Protein AF-0000000065766357 (afdb_homodimer)

Solvent-accessible surface area (backbone atoms only — not comparable to full-atom values): 44583 Å² total; per-residue (Å²): 133,83,65,52,39,75,53,62,40,63,17,38,31,33,36,39,36,45,68,49,84,91,38,62,28,19,39,24,52,47,16,27,58,73,45,49,38,77,49,48,77,38,40,17,26,77,82,38,57,68,41,59,58,96,88,42,74,40,70,26,30,55,39,74,67,67,50,88,64,80,40,28,21,36,40,36,51,46,62,51,90,51,43,63,60,52,48,51,42,36,34,75,54,52,26,42,26,33,42,26,39,32,53,80,30,43,54,74,36,71,71,19,38,52,51,45,50,50,48,46,50,52,28,54,74,43,65,28,45,39,36,8,39,40,21,46,34,40,32,20,45,90,50,25,35,30,55,22,61,52,74,57,75,72,47,65,35,30,29,28,40,36,22,39,36,44,42,46,41,38,6,46,50,33,28,27,54,65,66,46,45,33,29,23,29,37,40,35,31,30,67,37,67,55,44,39,70,44,58,50,45,60,53,46,59,71,34,86,61,38,41,22,38,39,33,43,36,58,68,71,91,56,59,67,58,34,39,56,45,42,32,60,30,26,59,76,32,54,35,38,34,36,64,40,18,56,33,75,66,3,16,52,46,34,20,64,57,54,56,45,80,41,64,61,44,68,57,51,53,53,47,29,59,75,16,48,37,43,79,32,92,46,72,68,56,40,52,46,29,48,46,31,49,37,50,44,47,68,60,86,53,67,24,30,42,39,40,22,29,22,63,50,53,38,14,39,28,41,22,41,26,54,75,64,69,52,45,68,49,72,61,60,81,69,32,47,66,42,51,80,34,33,59,90,89,35,42,43,52,72,54,23,28,34,31,72,76,38,38,66,65,24,51,45,52,40,51,48,50,45,73,67,36,87,74,44,18,29,39,38,44,40,40,43,37,56,91,67,35,60,43,48,57,50,31,50,44,51,54,51,51,41,58,74,63,66,51,66,47,28,57,32,28,14,36,32,26,23,65,55,26,51,53,15,31,50,55,26,28,70,67,54,34,37,45,32,66,37,44,46,57,27,41,51,15,53,40,47,44,52,54,44,49,52,48,24,62,68,51,62,82,100,132,82,66,53,38,75,53,61,40,62,17,39,30,34,36,39,37,44,68,48,85,90,37,62,28,18,38,24,54,47,16,28,57,74,46,50,38,78,50,48,77,39,39,17,26,78,84,39,58,70,40,59,57,98,87,41,75,39,69,27,30,55,40,73,67,67,50,88,65,81,38,27,22,37,40,36,51,46,61,51,90,50,44,63,60,52,48,51,42,36,33,75,54,53,28,42,25,33,42,25,39,32,54,78,31,44,54,74,36,71,71,20,36,51,52,47,50,50,47,48,52,52,30,55,74,45,64,29,46,38,38,8,40,39,20,47,35,39,32,20,44,91,53,25,35,28,54,21,63,51,76,59,77,70,48,64,34,28,30,28,40,37,22,39,35,43,42,44,42,37,6,47,52,34,29,26,55,66,67,46,46,33,29,24,29,38,38,33,30,32,68,36,66,55,44,40,72,45,59,51,46,59,52,47,60,72,35,87,61,38,41,22,39,39,33,43,36,58,65,71,91,56,59,67,59,34,40,56,44,42,33,59,29,27,59,75,31,53,35,37,34,36,63,40,17,56,34,75,67,3,15,52,46,33,19,63,57,54,56,44,79,42,65,61,43,68,58,51,53,54,46,29,60,74,16,47,38,43,78,32,90,46,72,68,56,40,52,46,29,47,45,33,48,37,50,46,47,69,58,87,53,66,24,31,43,40,40,21,28,21,62,51,54,37,14,40,27,41,22,41,26,54,76,63,69,50,46,66,46,74,58,62,78,69,34,47,67,42,51,80,34,32,59,90,87,35,42,44,53,71,54,22,27,35,30,72,78,39,38,66,65,24,51,46,50,41,51,47,51,44,73,66,37,88,73,45,19,29,39,38,44,38,40,43,38,55,93,65,35,59,42,48,57,49,32,52,45,52,54,51,49,39,59,74,63,65,53,66,46,28,56,32,27,16,35,32,25,23,65,56,25,52,52,15,32,49,55,27,28,69,67,52,34,38,44,31,65,38,44,46,58,26,41,52,15,53,40,48,44,51,54,43,49,50,50,25,62,66,50,62,85,101

InterPro domains:
  IPR003781 CoA-binding [PF13380] (10-139)
  IPR003781 CoA-binding [SM00881] (6-105)
  IPR014089 Acetate-CoA ligase [ADP-forming], alpha domain [TIGR02717] (3-452)
  IPR016102 Succinyl-CoA synthetase-like [G3DSA:3.40.50.261] (135-296)
  IPR016102 Succinyl-CoA synthetase-like [G3DSA:3.40.50.261] (297-461)
  IPR016102 Succinyl-CoA synthetase-like [SSF52210] (136-295)
  IPR016102 Succinyl-CoA synthetase-like [SSF52210] (299-455)
  IPR032875 Succinyl-CoA synthetase-like, flavodoxin domain [PF13607] (156-293)
  IPR036291 NAD(P)-binding domain superfamily [SSF51735] (3-134)
  IPR043938 Ligase-CoA domain [PF19045] (304-454)

Structure (mmCIF, N/CA/C/O backbone):
data_AF-0000000065766357-model_v1
#
loop_
_entity.id
_entity.type
_entity.pdbx_description
1 polymer 'Acetate--CoA ligase'
#
loop_
_atom_site.group_PDB
_atom_site.id
_atom_site.type_symbol
_atom_site.label_atom_id
_atom_site.label_alt_id
_atom_site.label_comp_id
_atom_site.label_asym_id
_atom_site.label_entity_id
_atom_site.label_seq_id
_atom_site.pdbx_PDB_ins_code
_atom_site.Cartn_x
_atom_site.Cartn_y
_atom_site.Cartn_z
_atom_site.occupancy
_atom_site.B_iso_or_equiv
_atom_site.auth_seq_id
_atom_site.auth_comp_id
_atom_site.auth_asym_id
_atom_site.auth_atom_id
_atom_site.pdbx_PDB_model_num
ATOM 1 N N . MET A 1 1 ? 9.188 37.938 8.781 1 58.16 1 MET A N 1
ATOM 2 C CA . MET A 1 1 ? 9.219 37.656 10.211 1 58.16 1 MET A CA 1
ATOM 3 C C . MET A 1 1 ? 9.562 36.188 10.445 1 58.16 1 MET A C 1
ATOM 5 O O . MET A 1 1 ? 9.141 35.312 9.68 1 58.16 1 MET A O 1
ATOM 9 N N . SER A 1 2 ? 10.375 35.906 11.375 1 81.88 2 SER A N 1
ATOM 10 C CA . SER A 1 2 ? 10.953 34.594 11.68 1 81.88 2 SER A CA 1
ATOM 11 C C . SER A 1 2 ? 9.914 33.656 12.273 1 81.88 2 SER A C 1
ATOM 13 O O . SER A 1 2 ? 9.062 34.094 13.062 1 81.88 2 SER A O 1
ATOM 15 N N . LEU A 1 3 ? 9.688 32.469 11.656 1 94.56 3 LEU A N 1
ATOM 16 C CA . LEU A 1 3 ? 8.789 31.453 12.188 1 94.56 3 LEU A CA 1
ATOM 17 C C . LEU A 1 3 ? 9.477 30.641 13.281 1 94.56 3 LEU A C 1
ATOM 19 O O . LEU A 1 3 ? 9.016 29.547 13.633 1 94.56 3 LEU A O 1
ATOM 23 N N . GLU A 1 4 ? 10.555 31.172 13.82 1 95.62 4 GLU A N 1
ATOM 24 C CA . GLU A 1 4 ? 11.352 30.469 14.82 1 95.62 4 GLU A CA 1
ATOM 25 C C . GLU A 1 4 ? 10.523 30.141 16.062 1 95.62 4 GLU A C 1
ATOM 27 O O . GLU A 1 4 ? 10.648 29.047 16.609 1 95.62 4 GLU A O 1
ATOM 32 N N . ALA A 1 5 ? 9.672 31.062 16.453 1 97.38 5 ALA A N 1
ATOM 33 C CA . ALA A 1 5 ? 8.859 30.859 17.656 1 97.38 5 ALA A CA 1
ATOM 34 C C . ALA A 1 5 ? 7.816 29.781 17.438 1 97.38 5 ALA A C 1
ATOM 36 O O . ALA A 1 5 ? 7.301 29.203 18.406 1 97.38 5 ALA A O 1
ATOM 37 N N . LEU A 1 6 ? 7.488 29.453 16.219 1 98.5 6 LEU A N 1
ATOM 38 C CA . LEU A 1 6 ? 6.523 28.406 15.922 1 98.5 6 LEU A CA 1
ATOM 39 C C . LEU A 1 6 ? 7.117 27.031 16.188 1 98.5 6 LEU A C 1
ATOM 41 O O . LEU A 1 6 ? 6.402 26.109 16.594 1 98.5 6 LEU A O 1
ATOM 45 N N . PHE A 1 7 ? 8.461 26.922 16.047 1 98.5 7 PHE A N 1
ATOM 46 C CA . PHE A 1 7 ? 9.086 25.594 16.094 1 98.5 7 PHE A CA 1
ATOM 47 C C . PHE A 1 7 ? 10 25.484 17.312 1 98.5 7 PHE A C 1
ATOM 49 O O . PHE A 1 7 ? 10.227 24.375 17.828 1 98.5 7 PHE A O 1
ATOM 56 N N . ASN A 1 8 ? 10.484 26.625 17.797 1 97.81 8 ASN A N 1
ATOM 57 C CA . ASN A 1 8 ? 11.398 26.625 18.938 1 97.81 8 ASN A CA 1
ATOM 58 C C . ASN A 1 8 ? 10.992 27.656 19.984 1 97.81 8 ASN A C 1
ATOM 60 O O . ASN A 1 8 ? 11.805 28.5 20.391 1 97.81 8 ASN A O 1
ATOM 64 N N . PRO A 1 9 ? 9.75 27.578 20.422 1 98.38 9 PRO A N 1
ATOM 65 C CA . PRO A 1 9 ? 9.359 28.516 21.469 1 98.38 9 PRO A CA 1
ATOM 66 C C . PRO A 1 9 ? 10.008 28.203 22.812 1 98.38 9 PRO A C 1
ATOM 68 O O . PRO A 1 9 ? 10.141 27.031 23.188 1 98.38 9 PRO A O 1
ATOM 71 N N . LYS A 1 10 ? 10.344 29.219 23.531 1 98.06 10 LYS A N 1
ATOM 72 C CA . LYS A 1 10 ? 10.875 29.031 24.875 1 98.06 10 LYS A CA 1
ATOM 73 C C . LYS A 1 10 ? 9.75 28.859 25.891 1 98.06 10 LYS A C 1
ATOM 75 O O . LYS A 1 10 ? 9.969 28.328 26.984 1 98.06 10 LYS A O 1
ATOM 80 N N . SER A 1 11 ? 8.633 29.344 25.531 1 98.56 11 SER A N 1
ATOM 81 C CA . SER A 1 11 ? 7.461 29.25 26.391 1 98.56 11 SER A CA 1
ATOM 82 C C . SER A 1 11 ? 6.184 29.141 25.578 1 98.56 11 SER A C 1
ATOM 84 O O . SER A 1 11 ? 6.059 29.75 24.516 1 98.56 11 SER A O 1
ATOM 86 N N . VAL A 1 12 ? 5.246 28.312 26.109 1 98.81 12 VAL A N 1
ATOM 87 C CA . VAL A 1 12 ? 3.973 28.078 25.438 1 98.81 12 VAL A CA 1
ATOM 88 C C . VAL A 1 12 ? 2.82 28.312 26.406 1 98.81 12 VAL A C 1
ATOM 90 O O . VAL A 1 12 ? 2.771 27.703 27.484 1 98.81 12 VAL A O 1
ATOM 93 N N . ALA A 1 13 ? 1.956 29.219 26.062 1 98.88 13 ALA A N 1
ATOM 94 C CA . ALA A 1 13 ? 0.691 29.375 26.766 1 98.88 13 ALA A CA 1
ATOM 95 C C . ALA A 1 13 ? -0.426 28.594 26.078 1 98.88 13 ALA A C 1
ATOM 97 O O . ALA A 1 13 ? -0.582 28.688 24.859 1 98.88 13 ALA A O 1
ATOM 98 N N . VAL A 1 14 ? -1.135 27.797 26.828 1 98.88 14 VAL A N 1
ATOM 99 C CA . VAL A 1 14 ? -2.312 27.125 26.312 1 98.88 14 VAL A CA 1
ATOM 100 C C . VAL A 1 14 ? -3.578 27.812 26.812 1 98.88 14 VAL A C 1
ATOM 102 O O . VAL A 1 14 ? -3.98 27.625 27.969 1 98.88 14 VAL A O 1
ATOM 105 N N . ILE A 1 15 ? -4.156 28.578 25.906 1 98.81 15 ILE A N 1
ATOM 106 C CA . ILE A 1 15 ? -5.352 29.344 26.266 1 98.81 15 ILE A CA 1
ATOM 107 C C . ILE A 1 15 ? -6.59 28.469 26.094 1 98.81 15 ILE A C 1
ATOM 109 O O . ILE A 1 15 ? -7.02 28.203 24.969 1 98.81 15 ILE A O 1
ATOM 113 N N . GLY A 1 16 ? -7.27 28.188 27.094 1 98.12 16 GLY A N 1
ATOM 114 C CA . GLY A 1 16 ? -8.328 27.203 27.125 1 98.12 16 GLY A CA 1
ATOM 115 C C . GLY A 1 16 ? -7.879 25.875 27.703 1 98.12 16 GLY A C 1
ATOM 116 O O . GLY A 1 16 ? -8.438 24.828 27.375 1 98.12 16 GLY A O 1
ATOM 117 N N . ALA A 1 17 ? -6.816 25.875 28.484 1 97.94 17 ALA A N 1
ATOM 118 C CA . ALA A 1 17 ? -6.305 24.688 29.156 1 97.94 17 ALA A CA 1
ATOM 119 C C . ALA A 1 17 ? -7.359 24.094 30.078 1 97.94 17 ALA A C 1
ATOM 121 O O . ALA A 1 17 ? -8.164 24.812 30.672 1 97.94 17 ALA A O 1
ATOM 122 N N . SER A 1 18 ? -7.336 22.797 30.141 1 95.44 18 SER A N 1
ATOM 123 C CA . SER A 1 18 ? -8.289 22.062 30.953 1 95.44 18 SER A CA 1
ATOM 124 C C . SER A 1 18 ? -7.641 20.844 31.609 1 95.44 18 SER A C 1
ATOM 126 O O . SER A 1 18 ? -6.684 20.297 31.062 1 95.44 18 SER A O 1
ATOM 128 N N . ALA A 1 19 ? -8.117 20.469 32.781 1 92.88 19 ALA A N 1
ATOM 129 C CA . ALA A 1 19 ? -7.648 19.25 33.469 1 92.88 19 ALA A CA 1
ATOM 130 C C . ALA A 1 19 ? -8.562 18.062 33.125 1 92.88 19 ALA A C 1
ATOM 132 O O . ALA A 1 19 ? -8.258 16.922 33.5 1 92.88 19 ALA A O 1
ATOM 133 N N . LYS A 1 20 ? -9.555 18.344 32.406 1 92.62 20 LYS A N 1
ATOM 134 C CA . LYS A 1 20 ? -10.555 17.312 32.156 1 92.62 20 LYS A CA 1
ATOM 135 C C . LYS A 1 20 ? -10.203 16.516 30.891 1 92.62 20 LYS A C 1
ATOM 137 O O . LYS A 1 20 ? -10.211 17.062 29.781 1 92.62 20 LYS A O 1
ATOM 142 N N . PRO A 1 21 ? -10.047 15.18 31.062 1 91.44 21 PRO A N 1
ATOM 143 C CA . PRO A 1 21 ? -9.82 14.352 29.875 1 91.44 21 PRO A CA 1
ATOM 144 C C . PRO A 1 21 ? -10.953 14.453 28.859 1 91.44 21 PRO A C 1
ATOM 146 O O . PRO A 1 21 ? -12.117 14.539 29.234 1 91.44 21 PRO A O 1
ATOM 149 N N . GLY A 1 22 ? -10.578 14.422 27.609 1 89.75 22 GLY A N 1
ATOM 150 C CA . GLY A 1 22 ? -11.578 14.523 26.562 1 89.75 22 GLY A CA 1
ATOM 151 C C . GLY A 1 22 ? -11.664 15.914 25.969 1 89.75 22 GLY A C 1
ATOM 152 O O . GLY A 1 22 ? -12.211 16.094 24.875 1 89.75 22 GLY A O 1
ATOM 153 N N . LYS A 1 23 ? -11.156 16.891 26.688 1 94 23 LYS A N 1
ATOM 154 C CA . LYS A 1 23 ? -11.125 18.25 26.156 1 94 23 LYS A CA 1
ATOM 155 C C . LYS A 1 23 ? -9.852 18.5 25.344 1 94 23 LYS A C 1
ATOM 157 O O . LYS A 1 23 ? -8.797 17.938 25.656 1 94 23 LYS A O 1
ATOM 162 N N . ILE A 1 24 ? -10 19.359 24.375 1 95.94 24 ILE A N 1
ATOM 163 C CA . ILE A 1 24 ? -8.875 19.641 23.484 1 95.94 24 ILE A CA 1
ATOM 164 C C . ILE A 1 24 ? -7.754 20.312 24.297 1 95.94 24 ILE A C 1
ATOM 166 O O . ILE A 1 24 ? -6.578 19.984 24.109 1 95.94 24 ILE A O 1
ATOM 170 N N . GLY A 1 25 ? -8.133 21.219 25.156 1 97.38 25 GLY A N 1
ATOM 171 C CA . GLY A 1 25 ? -7.137 21.859 26 1 97.38 25 GLY A CA 1
ATOM 172 C C . GLY A 1 25 ? -6.344 20.891 26.844 1 97.38 25 GLY A C 1
ATOM 173 O O . GLY A 1 25 ? -5.152 21.109 27.094 1 97.38 25 GLY A O 1
ATOM 174 N N . TYR A 1 26 ? -7.023 19.859 27.344 1 97.12 26 TYR A N 1
ATOM 175 C CA . TYR A 1 26 ? -6.348 18.812 28.109 1 97.12 26 TYR A CA 1
ATOM 176 C C . TYR A 1 26 ? -5.355 18.062 27.234 1 97.12 26 TYR A C 1
ATOM 178 O O . TYR A 1 26 ? -4.223 17.797 27.656 1 97.12 26 TYR A O 1
ATOM 186 N N . ALA A 1 27 ? -5.781 17.719 26.062 1 96.75 27 ALA A N 1
ATOM 187 C CA . ALA A 1 27 ? -4.953 16.922 25.141 1 96.75 27 ALA A CA 1
ATOM 188 C C . ALA A 1 27 ? -3.664 17.656 24.797 1 96.75 27 ALA A C 1
ATOM 190 O O . ALA A 1 27 ? -2.59 17.062 24.734 1 96.75 27 ALA A O 1
ATOM 191 N N . ILE A 1 28 ? -3.758 18.938 24.562 1 98.31 28 ILE A N 1
ATOM 192 C CA . ILE A 1 28 ? -2.594 19.734 24.188 1 98.31 28 ILE A CA 1
ATOM 193 C C . ILE A 1 28 ? -1.632 19.828 25.375 1 98.31 28 ILE A C 1
ATOM 195 O O . ILE A 1 28 ? -0.421 19.656 25.203 1 98.31 28 ILE A O 1
ATOM 199 N N . MET A 1 29 ? -2.184 20.078 26.562 1 98.12 29 MET A N 1
ATOM 200 C CA . MET A 1 29 ? -1.355 20.094 27.766 1 98.12 29 MET A CA 1
ATOM 201 C C . MET A 1 29 ? -0.64 18.766 27.953 1 98.12 29 MET A C 1
ATOM 203 O O . MET A 1 29 ? 0.568 18.734 28.188 1 98.12 29 MET A O 1
ATOM 207 N N . LYS A 1 30 ? -1.404 17.734 27.812 1 97.69 30 LYS A N 1
ATOM 208 C CA . LYS A 1 30 ? -0.866 16.391 27.969 1 97.69 30 LYS A CA 1
ATOM 209 C C . LYS A 1 30 ? 0.254 16.125 26.969 1 97.69 30 LYS A C 1
ATOM 211 O O . LYS A 1 30 ? 1.302 15.578 27.328 1 97.69 30 LYS A O 1
ATOM 216 N N . ASN A 1 31 ? 0.056 16.438 25.719 1 98.12 31 ASN A N 1
ATOM 217 C CA . ASN A 1 31 ? 1.038 16.188 24.672 1 98.12 31 ASN A CA 1
ATOM 218 C C . ASN A 1 31 ? 2.316 17 24.891 1 98.12 31 ASN A C 1
ATOM 220 O O . ASN A 1 31 ? 3.418 16.484 24.672 1 98.12 31 ASN A O 1
ATOM 224 N N . LEU A 1 32 ? 2.152 18.266 25.344 1 98.5 32 LEU A N 1
ATOM 225 C CA . LEU A 1 32 ? 3.326 19.078 25.641 1 98.5 32 LEU A CA 1
ATOM 226 C C . LEU A 1 32 ? 4.164 18.422 26.734 1 98.5 32 LEU A C 1
ATOM 228 O O . LEU A 1 32 ? 5.391 18.359 26.641 1 98.5 32 LEU A O 1
ATOM 232 N N . ILE A 1 33 ? 3.473 17.938 27.734 1 97.94 33 ILE A N 1
ATOM 233 C CA . ILE A 1 33 ? 4.137 17.375 28.906 1 97.94 33 ILE A CA 1
ATOM 234 C C . ILE A 1 33 ? 4.742 16.016 28.562 1 97.94 33 ILE A C 1
ATOM 236 O O . ILE A 1 33 ? 5.941 15.805 28.75 1 97.94 33 ILE A O 1
ATOM 240 N N . GLU A 1 34 ? 3.949 15.164 28 1 97.62 34 GLU A N 1
ATOM 241 C CA . GLU A 1 34 ? 4.332 13.766 27.828 1 97.62 34 GLU A CA 1
ATOM 242 C C . GLU A 1 34 ? 5.34 13.602 26.703 1 97.62 34 GLU A C 1
ATOM 244 O O . GLU A 1 34 ? 6.156 12.68 26.719 1 97.62 34 GLU A O 1
ATOM 249 N N . TYR A 1 35 ? 5.25 14.477 25.688 1 97.62 35 TYR A N 1
ATOM 250 C CA . TYR A 1 35 ? 6.195 14.367 24.578 1 97.62 35 TYR A CA 1
ATOM 251 C C . TYR A 1 35 ? 7.574 14.875 24.984 1 97.62 35 TYR A C 1
ATOM 253 O O . TYR A 1 35 ? 8.57 14.609 24.312 1 97.62 35 TYR A O 1
ATOM 261 N N . GLY A 1 36 ? 7.582 15.703 26.062 1 97.56 36 GLY A N 1
ATOM 262 C CA . GLY A 1 36 ? 8.875 16.031 26.656 1 97.56 36 GLY A CA 1
ATOM 263 C C . GLY A 1 36 ? 9.32 17.438 26.359 1 97.56 36 GLY A C 1
ATOM 264 O O . GLY A 1 36 ? 10.516 17.734 26.375 1 97.56 36 GLY A O 1
ATOM 265 N N . TYR A 1 37 ? 8.391 18.312 26.047 1 98 37 TYR A N 1
ATOM 266 C CA . TYR A 1 37 ? 8.75 19.703 25.828 1 98 37 TYR A CA 1
ATOM 267 C C . TYR A 1 37 ? 9.492 20.281 27.031 1 98 37 TYR A C 1
ATOM 269 O O . TYR A 1 37 ? 9.062 20.094 28.172 1 98 37 TYR A O 1
ATOM 277 N N . GLU A 1 38 ? 10.555 20.984 26.719 1 97.81 38 GLU A N 1
ATOM 278 C CA . GLU A 1 38 ? 11.453 21.391 27.797 1 97.81 38 GLU A CA 1
ATOM 279 C C . GLU A 1 38 ? 11.266 22.859 28.156 1 97.81 38 GLU A C 1
ATOM 281 O O . GLU A 1 38 ? 11.836 23.344 29.141 1 97.81 38 GLU A O 1
ATOM 286 N N . GLY A 1 39 ? 10.5 23.625 27.359 1 97.81 39 GLY A N 1
ATOM 287 C CA . GLY A 1 39 ? 10.234 25.016 27.672 1 97.81 39 GLY A CA 1
ATOM 288 C C . GLY A 1 39 ? 9.172 25.203 28.734 1 97.81 39 GLY A C 1
ATOM 289 O O . GLY A 1 39 ? 8.734 24.219 29.359 1 97.81 39 GLY A O 1
ATOM 290 N N . LYS A 1 40 ? 8.82 26.422 29.016 1 98.19 40 LYS A N 1
ATOM 291 C CA . LYS A 1 40 ? 7.812 26.734 30.031 1 98.19 40 LYS A CA 1
ATOM 292 C C . LYS A 1 40 ? 6.406 26.594 29.453 1 98.19 40 LYS A C 1
ATOM 294 O O . LYS A 1 40 ? 6.156 26.938 28.312 1 98.19 40 LYS A O 1
ATOM 299 N N . ILE A 1 41 ? 5.574 25.984 30.266 1 98.5 41 ILE A N 1
ATOM 300 C CA . ILE A 1 41 ? 4.184 25.797 29.875 1 98.5 41 ILE A CA 1
ATOM 301 C C . ILE A 1 41 ? 3.27 26.578 30.797 1 98.5 41 ILE A C 1
ATOM 303 O O . ILE A 1 41 ? 3.352 26.453 32.031 1 98.5 41 ILE A O 1
ATOM 307 N N . TYR A 1 42 ? 2.404 27.375 30.219 1 98.69 42 TYR A N 1
ATOM 308 C CA . TYR A 1 42 ? 1.504 28.203 31.016 1 98.69 42 TYR A CA 1
ATOM 309 C C . TYR A 1 42 ? 0.05 27.938 30.641 1 98.69 42 TYR A C 1
ATOM 311 O O . TYR A 1 42 ? -0.438 28.438 29.625 1 98.69 42 TYR A O 1
ATOM 319 N N . PRO A 1 43 ? -0.705 27.219 31.5 1 98.62 43 PRO A N 1
ATOM 320 C CA . PRO A 1 43 ? -2.141 27.078 31.25 1 98.62 43 PRO A CA 1
ATOM 321 C C . PRO A 1 43 ? -2.916 28.375 31.531 1 98.62 43 PRO A C 1
ATOM 323 O O . PRO A 1 43 ? -2.639 29.062 32.5 1 98.62 43 PRO A O 1
ATOM 326 N N . VAL A 1 44 ? -3.748 28.703 30.672 1 98.75 44 VAL A N 1
ATOM 327 C CA . VAL A 1 44 ? -4.629 29.844 30.828 1 98.75 44 VAL A CA 1
ATOM 328 C C . VAL A 1 44 ? -6.086 29.406 30.734 1 98.75 44 VAL A C 1
ATOM 330 O O . VAL A 1 44 ? -6.469 28.719 29.797 1 98.75 44 VAL A O 1
ATOM 333 N N . ASN A 1 45 ? -6.895 29.734 31.641 1 97.88 45 ASN A N 1
ATOM 334 C CA . ASN A 1 45 ? -8.328 29.5 31.734 1 97.88 45 ASN A CA 1
ATOM 335 C C . ASN A 1 45 ? -9.023 30.531 32.625 1 97.88 45 ASN A C 1
ATOM 337 O O . ASN A 1 45 ? -8.539 30.844 33.719 1 97.88 45 ASN A O 1
ATOM 341 N N . ILE A 1 46 ? -10.195 31.016 32.188 1 95.75 46 ILE A N 1
ATOM 342 C CA . ILE A 1 46 ? -10.867 32.125 32.875 1 95.75 46 ILE A CA 1
ATOM 343 C C . ILE A 1 46 ? -11.188 31.734 34.312 1 95.75 46 ILE A C 1
ATOM 345 O O . ILE A 1 46 ? -11.328 32.594 35.156 1 95.75 46 ILE A O 1
ATOM 349 N N . LYS A 1 47 ? -11.273 30.516 34.562 1 94.88 47 LYS A N 1
ATOM 350 C CA . LYS A 1 47 ? -11.594 30.047 35.906 1 94.88 47 LYS A CA 1
ATOM 351 C C . LYS A 1 47 ? -10.391 30.156 36.844 1 94.88 47 LYS A C 1
ATOM 353 O O . LYS A 1 47 ? -10.547 30.266 38.062 1 94.88 47 LYS A O 1
ATOM 358 N N . GLY A 1 48 ? -9.203 30.141 36.344 1 95.56 48 GLY A N 1
ATOM 359 C CA . GLY A 1 48 ? -7.988 30.188 37.156 1 95.56 48 GLY A CA 1
ATOM 360 C C . GLY A 1 48 ? -7.77 28.922 37.969 1 95.56 48 GLY A C 1
ATOM 361 O O . GLY A 1 48 ? -8.211 27.844 37.594 1 95.56 48 GLY A O 1
ATOM 362 N N . GLY A 1 49 ? -6.898 29.078 38.938 1 95.94 49 GLY A N 1
ATOM 363 C CA . GLY A 1 49 ? -6.652 27.969 39.844 1 95.94 49 GLY A CA 1
ATOM 364 C C . GLY A 1 49 ? -5.426 27.156 39.469 1 95.94 49 GLY A C 1
ATOM 365 O O . GLY A 1 49 ? -4.375 27.719 39.156 1 95.94 49 GLY A O 1
ATOM 366 N N . GLU A 1 50 ? -5.629 25.844 39.719 1 96.81 50 GLU A N 1
ATOM 367 C CA . GLU A 1 50 ? -4.543 24.906 39.438 1 96.81 50 GLU A CA 1
ATOM 368 C C . GLU A 1 50 ? -5.047 23.688 38.656 1 96.81 50 GLU A C 1
ATOM 370 O O . GLU A 1 50 ? -6.191 23.266 38.844 1 96.81 50 GLU A O 1
ATOM 375 N N . ILE A 1 51 ? -4.238 23.172 37.812 1 95.94 51 ILE A N 1
ATOM 376 C CA . ILE A 1 51 ? -4.562 21.906 37.156 1 95.94 51 ILE A CA 1
ATOM 377 C C . ILE A 1 51 ? -3.402 20.938 37.312 1 95.94 51 ILE A C 1
ATOM 379 O O . ILE A 1 51 ? -2.26 21.344 37.531 1 95.94 51 ILE A O 1
ATOM 383 N N . GLU A 1 52 ? -3.711 19.672 37.344 1 94.81 52 GLU A N 1
ATOM 384 C CA . GLU A 1 52 ? -2.717 18.609 37.406 1 94.81 52 GLU A CA 1
ATOM 385 C C . GLU A 1 52 ? -2.852 17.656 36.219 1 94.81 52 GLU A C 1
ATOM 387 O O . GLU A 1 52 ? -3.938 17.141 35.969 1 94.81 52 GLU A O 1
ATOM 392 N N . ILE A 1 53 ? -1.846 17.578 35.562 1 94 53 ILE A N 1
ATOM 393 C CA . ILE A 1 53 ? -1.794 16.656 34.438 1 94 53 ILE A CA 1
ATOM 394 C C . ILE A 1 53 ? -0.564 15.766 34.562 1 94 53 ILE A C 1
ATOM 396 O O . ILE A 1 53 ? 0.568 16.25 34.594 1 94 53 ILE A O 1
ATOM 400 N N . ASN A 1 54 ? -0.794 14.406 34.562 1 91.25 54 ASN A N 1
ATOM 401 C CA . ASN A 1 54 ? 0.258 13.406 34.656 1 91.25 54 ASN A CA 1
ATOM 402 C C . ASN A 1 54 ? 1.184 13.68 35.844 1 91.25 54 ASN A C 1
ATOM 404 O O . ASN A 1 54 ? 2.408 13.656 35.688 1 91.25 54 ASN A O 1
ATOM 408 N N . GLY A 1 55 ? 0.64 14.141 36.906 1 91.12 55 GLY A N 1
ATOM 409 C CA . GLY A 1 55 ? 1.374 14.328 38.125 1 91.12 55 GLY A CA 1
ATOM 410 C C . GLY A 1 55 ? 2.051 15.68 38.219 1 91.12 55 GLY A C 1
ATOM 411 O O . GLY A 1 55 ? 2.676 15.992 39.25 1 91.12 55 GLY A O 1
ATOM 412 N N . ARG A 1 56 ? 1.942 16.469 37.219 1 94.56 56 ARG A N 1
ATOM 413 C CA . ARG A 1 56 ? 2.531 17.797 37.219 1 94.56 56 ARG A CA 1
ATOM 414 C C . ARG A 1 56 ? 1.474 18.859 37.5 1 94.56 56 ARG A C 1
ATOM 416 O O . ARG A 1 56 ? 0.407 18.875 36.906 1 94.56 56 ARG A O 1
ATOM 423 N N . LYS A 1 57 ? 1.793 19.688 38.406 1 96.44 57 LYS A N 1
ATOM 424 C CA . LYS A 1 57 ? 0.857 20.75 38.781 1 96.44 57 LYS A CA 1
ATOM 425 C C . LYS A 1 57 ? 1.209 22.062 38.094 1 96.44 57 LYS A C 1
ATOM 427 O O . LYS A 1 57 ? 2.385 22.422 37.969 1 96.44 57 LYS A O 1
ATOM 432 N N . PHE A 1 58 ? 0.2 22.719 37.656 1 97.5 58 PHE A N 1
ATOM 433 C CA . PHE A 1 58 ? 0.372 24 37 1 97.5 58 PHE A CA 1
ATOM 434 C C . PHE A 1 58 ? -0.569 25.047 37.594 1 97.5 58 PHE A C 1
ATOM 436 O O . PHE A 1 58 ? -1.745 24.766 37.812 1 97.5 58 PHE A O 1
ATOM 443 N N . LYS A 1 59 ? 0.004 26.234 37.844 1 97.56 59 LYS A N 1
ATOM 444 C CA . LYS A 1 59 ? -0.866 27.375 38.094 1 97.56 59 LYS A CA 1
ATOM 445 C C . LYS A 1 59 ? -1.598 27.797 36.812 1 97.56 59 LYS A C 1
ATOM 447 O O . LYS A 1 59 ? -0.994 27.875 35.75 1 97.56 59 LYS A O 1
ATOM 452 N N . VAL A 1 60 ? -2.887 27.969 36.938 1 98.38 60 VAL A N 1
ATOM 453 C CA . VAL A 1 60 ? -3.689 28.391 35.812 1 98.38 60 VAL A CA 1
ATOM 454 C C . VAL A 1 60 ? -3.938 29.891 35.875 1 98.38 60 VAL A C 1
ATOM 456 O O . VAL A 1 60 ? -4.445 30.391 36.906 1 98.38 60 VAL A O 1
ATOM 459 N N . TYR A 1 61 ? -3.57 30.609 34.844 1 98.56 61 TYR A N 1
ATOM 460 C CA . TYR A 1 61 ? -3.766 32.031 34.781 1 98.56 61 TYR A CA 1
ATOM 461 C C . TYR A 1 61 ? -5.102 32.375 34.125 1 98.56 61 TYR A C 1
ATOM 463 O O . TYR A 1 61 ? -5.547 31.703 33.219 1 98.56 61 TYR A O 1
ATOM 471 N N . LYS A 1 62 ? -5.754 33.469 34.562 1 98.12 62 LYS A N 1
ATOM 472 C CA . LYS A 1 62 ? -7.059 33.844 34 1 98.12 62 LYS A CA 1
ATOM 473 C C . LYS A 1 62 ? -6.918 34.5 32.656 1 98.12 62 LYS A C 1
ATOM 475 O O . LYS A 1 62 ? -7.852 34.469 31.844 1 98.12 62 LYS A O 1
ATOM 480 N N . SER A 1 63 ? -5.773 35.125 32.469 1 98.19 63 SER A N 1
ATOM 481 C CA . SER A 1 63 ? -5.43 35.75 31.219 1 98.19 63 SER A CA 1
ATOM 482 C C . SER A 1 63 ? -3.945 35.625 30.906 1 98.19 63 SER A C 1
ATOM 484 O O . SER A 1 63 ? -3.121 35.5 31.812 1 98.19 63 SER A O 1
ATOM 486 N N . VAL A 1 64 ? -3.672 35.625 29.625 1 98.62 64 VAL A N 1
ATOM 487 C CA . VAL A 1 64 ? -2.277 35.531 29.203 1 98.62 64 VAL A CA 1
ATOM 488 C C . VAL A 1 64 ? -1.51 36.75 29.75 1 98.62 64 VAL A C 1
ATOM 490 O O . VAL A 1 64 ? -0.307 36.656 30.016 1 98.62 64 VAL A O 1
ATOM 493 N N . LEU A 1 65 ? -2.207 37.844 30.031 1 98.5 65 LEU A N 1
ATOM 494 C CA . LEU A 1 65 ? -1.604 39.062 30.531 1 98.5 65 LEU A CA 1
ATOM 495 C C . LEU A 1 65 ? -1.065 38.875 31.938 1 98.5 65 LEU A C 1
ATOM 497 O O . LEU A 1 65 ? -0.196 39.625 32.375 1 98.5 65 LEU A O 1
ATOM 501 N N . GLU A 1 66 ? -1.566 37.875 32.656 1 98.31 66 GLU A N 1
ATOM 502 C CA . GLU A 1 66 ? -1.181 37.656 34.031 1 98.31 66 GLU A CA 1
ATOM 503 C C . GLU A 1 66 ? 0.099 36.844 34.125 1 98.31 66 GLU A C 1
ATOM 505 O O . GLU A 1 66 ? 0.719 36.75 35.188 1 98.31 66 GLU A O 1
ATOM 510 N N . ILE A 1 67 ? 0.49 36.25 33.062 1 98.38 67 ILE A N 1
ATOM 511 C CA . ILE A 1 67 ? 1.701 35.406 33.062 1 98.38 67 ILE A CA 1
ATOM 512 C C . ILE A 1 67 ? 2.92 36.312 33.281 1 98.38 67 ILE A C 1
ATOM 514 O O . ILE A 1 67 ? 3.131 37.281 32.594 1 98.38 67 ILE A O 1
ATOM 518 N N . PRO A 1 68 ? 3.688 36 34.25 1 97.19 68 PRO A N 1
ATOM 519 C CA . PRO A 1 68 ? 4.801 36.875 34.625 1 97.19 68 PRO A CA 1
ATOM 520 C C . PRO A 1 68 ? 5.922 36.875 33.562 1 97.19 68 PRO A C 1
ATOM 522 O O . PRO A 1 68 ? 6.617 37.875 33.375 1 97.19 68 PRO A O 1
ATOM 525 N N . ASP A 1 69 ? 6.117 35.781 32.875 1 97.12 69 ASP A N 1
ATOM 526 C CA . ASP A 1 69 ? 7.195 35.594 31.906 1 97.12 69 ASP A CA 1
ATOM 527 C C . ASP A 1 69 ? 6.762 36.031 30.516 1 97.12 69 ASP A C 1
ATOM 529 O O . ASP A 1 69 ? 5.586 36.312 30.281 1 97.12 69 ASP A O 1
ATOM 533 N N . GLU A 1 70 ? 7.75 36.156 29.656 1 97.56 70 GLU A N 1
ATOM 534 C CA . GLU A 1 70 ? 7.438 36.312 28.25 1 97.56 70 GLU A CA 1
ATOM 535 C C . GLU A 1 70 ? 6.809 35.031 27.672 1 97.56 70 GLU A C 1
ATOM 537 O O . GLU A 1 70 ? 7.102 33.938 28.141 1 97.56 70 GLU A O 1
ATOM 542 N N . VAL A 1 71 ? 5.957 35.219 26.734 1 98.5 71 VAL A N 1
ATOM 543 C CA . VAL A 1 71 ? 5.301 34.094 26.078 1 98.5 71 VAL A CA 1
ATOM 544 C C . VAL A 1 71 ? 5.625 34.125 24.578 1 98.5 71 VAL A C 1
ATOM 546 O O . VAL A 1 71 ? 5.273 35.062 23.875 1 98.5 71 VAL A O 1
ATOM 549 N N . ASP A 1 72 ? 6.309 33.094 24.109 1 98.5 72 ASP A N 1
ATOM 550 C CA . ASP A 1 72 ? 6.676 33 22.703 1 98.5 72 ASP A CA 1
ATOM 551 C C . ASP A 1 72 ? 5.496 32.531 21.844 1 98.5 72 ASP A C 1
ATOM 553 O O . ASP A 1 72 ? 5.25 33.094 20.766 1 98.5 72 ASP A O 1
ATOM 557 N N . MET A 1 73 ? 4.789 31.469 22.25 1 98.81 73 MET A N 1
ATOM 558 C CA . MET A 1 73 ? 3.68 30.875 21.531 1 98.81 73 MET A CA 1
ATOM 559 C C . MET A 1 73 ? 2.439 30.781 22.406 1 98.81 73 MET A C 1
ATOM 561 O O . MET A 1 73 ? 2.533 30.422 23.594 1 98.81 73 MET A O 1
ATOM 565 N N . ALA A 1 74 ? 1.347 31.188 21.891 1 98.88 74 ALA A N 1
ATOM 566 C CA . ALA A 1 74 ? 0.063 30.984 22.562 1 98.88 74 ALA A CA 1
ATOM 567 C C . ALA A 1 74 ? -0.87 30.125 21.719 1 98.88 74 ALA A C 1
ATOM 569 O O . ALA A 1 74 ? -1.297 30.547 20.641 1 98.88 74 ALA A O 1
ATOM 570 N N . VAL A 1 75 ? -1.173 28.922 22.188 1 98.94 75 VAL A N 1
ATOM 571 C CA . VAL A 1 75 ? -2.107 28.031 21.5 1 98.94 75 VAL A CA 1
ATOM 572 C C . VAL A 1 75 ? -3.531 28.312 21.969 1 98.94 75 VAL A C 1
ATOM 574 O O . VAL A 1 75 ? -3.852 28.109 23.141 1 98.94 75 VAL A O 1
ATOM 577 N N . ILE A 1 76 ? -4.355 28.75 21.062 1 98.81 76 ILE A N 1
ATOM 578 C CA . ILE A 1 76 ? -5.707 29.172 21.422 1 98.81 76 ILE A CA 1
ATOM 579 C C . ILE A 1 76 ? -6.688 28.031 21.172 1 98.81 76 ILE A C 1
ATOM 581 O O . ILE A 1 76 ? -6.809 27.547 20.047 1 98.81 76 ILE A O 1
ATOM 585 N N . VAL A 1 77 ? -7.438 27.641 22.203 1 97.75 77 VAL A N 1
ATOM 586 C CA . VAL A 1 77 ? -8.375 26.516 22.109 1 97.75 77 VAL A CA 1
ATOM 587 C C . VAL A 1 77 ? -9.742 26.953 22.641 1 97.75 77 VAL A C 1
ATOM 589 O O . VAL A 1 77 ? -10.586 26.109 22.953 1 97.75 77 VAL A O 1
ATOM 592 N N . VAL A 1 78 ? -10.078 28.188 22.703 1 97.94 78 VAL A N 1
ATOM 593 C CA . VAL A 1 78 ? -11.359 28.672 23.203 1 97.94 78 VAL A CA 1
ATOM 594 C C . VAL A 1 78 ? -12.352 28.781 22.062 1 97.94 78 VAL A C 1
ATOM 596 O O . VAL A 1 78 ? -11.961 28.781 20.891 1 97.94 78 VAL A O 1
ATOM 599 N N . PRO A 1 79 ? -13.648 28.859 22.328 1 96.38 79 PRO A N 1
ATOM 600 C CA . PRO A 1 79 ? -14.633 29.031 21.266 1 96.38 79 PRO A CA 1
ATOM 601 C C . PRO A 1 79 ? -14.367 30.266 20.406 1 96.38 79 PRO A C 1
ATOM 603 O O . PRO A 1 79 ? -13.867 31.266 20.891 1 96.38 79 PRO A O 1
ATOM 606 N N . ALA A 1 80 ? -14.773 30.188 19.203 1 96.44 80 ALA A N 1
ATOM 607 C CA . ALA A 1 80 ? -14.484 31.172 18.172 1 96.44 80 ALA A CA 1
ATOM 608 C C . ALA A 1 80 ? -14.883 32.594 18.625 1 96.44 80 ALA A C 1
ATOM 610 O O . ALA A 1 80 ? -14.18 33.562 18.344 1 96.44 80 ALA A O 1
ATOM 611 N N . LYS A 1 81 ? -15.953 32.688 19.312 1 96.06 81 LYS A N 1
ATOM 612 C CA . LYS A 1 81 ? -16.5 33.969 19.703 1 96.06 81 LYS A CA 1
ATOM 613 C C . LYS A 1 81 ? -15.547 34.719 20.641 1 96.06 81 LYS A C 1
ATOM 615 O O . LYS A 1 81 ? -15.578 35.938 20.734 1 96.06 81 LYS A O 1
ATOM 620 N N . PHE A 1 82 ? -14.633 34.031 21.328 1 97.88 82 PHE A N 1
ATOM 621 C CA . PHE A 1 82 ? -13.75 34.625 22.328 1 97.88 82 PHE A CA 1
ATOM 622 C C . PHE A 1 82 ? -12.367 34.875 21.734 1 97.88 82 PHE A C 1
ATOM 624 O O . PHE A 1 82 ? -11.539 35.562 22.359 1 97.88 82 PHE A O 1
ATOM 631 N N . VAL A 1 83 ? -12.055 34.375 20.547 1 98.62 83 VAL A N 1
ATOM 632 C CA . VAL A 1 83 ? -10.711 34.375 19.984 1 98.62 83 VAL A CA 1
ATOM 633 C C . VAL A 1 83 ? -10.242 35.812 19.734 1 98.62 83 VAL A C 1
ATOM 635 O O . VAL A 1 83 ? -9.086 36.125 19.984 1 98.62 83 VAL A O 1
ATOM 638 N N . PRO A 1 84 ? -11.109 36.75 19.219 1 98.38 84 PRO A N 1
ATOM 639 C CA . PRO A 1 84 ? -10.641 38.094 18.984 1 98.38 84 PRO A CA 1
ATOM 640 C C . PRO A 1 84 ? -10.117 38.781 20.25 1 98.38 84 PRO A C 1
ATOM 642 O O . PRO A 1 84 ? -9.062 39.406 20.234 1 98.38 84 PRO A O 1
ATOM 645 N N . GLN A 1 85 ? -10.844 38.562 21.297 1 98.19 85 GLN A N 1
ATOM 646 C CA . GLN A 1 85 ? -10.43 39.156 22.562 1 98.19 85 GLN A CA 1
ATOM 647 C C . GLN A 1 85 ? -9.133 38.562 23.062 1 98.19 85 GLN A C 1
ATOM 649 O O . GLN A 1 85 ? -8.227 39.281 23.5 1 98.19 85 GLN A O 1
ATOM 654 N N . VAL A 1 86 ? -9.062 37.281 23.047 1 98.62 86 VAL A N 1
ATOM 655 C CA . VAL A 1 86 ? -7.879 36.562 23.5 1 98.62 86 VAL A CA 1
ATOM 656 C C . VAL A 1 86 ? -6.672 36.969 22.672 1 98.62 86 VAL A C 1
ATOM 658 O O . VAL A 1 86 ? -5.574 37.156 23.203 1 98.62 86 VAL A O 1
ATOM 661 N N . LEU A 1 87 ? -6.883 37.094 21.359 1 98.75 87 LEU A N 1
ATOM 662 C CA . LEU A 1 87 ? -5.797 37.469 20.469 1 98.75 87 LEU A CA 1
ATOM 663 C C . LEU A 1 87 ? -5.289 38.875 20.812 1 98.75 87 LEU A C 1
ATOM 665 O O . LEU A 1 87 ? -4.086 39.125 20.766 1 98.75 87 LEU A O 1
ATOM 669 N N . GLU A 1 88 ? -6.195 39.75 21.078 1 98.56 88 GLU A N 1
ATOM 670 C CA . GLU A 1 88 ? -5.812 41.125 21.5 1 98.56 88 GLU A CA 1
ATOM 671 C C . GLU A 1 88 ? -4.934 41.062 22.75 1 98.56 88 GLU A C 1
ATOM 673 O O . GLU A 1 88 ? -3.91 41.75 22.812 1 98.56 88 GLU A O 1
ATOM 678 N N . GLU A 1 89 ? -5.34 40.281 23.688 1 98.75 89 GLU A N 1
ATOM 679 C CA . GLU A 1 89 ? -4.562 40.125 24.906 1 98.75 89 GLU A CA 1
ATOM 680 C C . GLU A 1 89 ? -3.18 39.531 24.625 1 98.75 89 GLU A C 1
ATOM 682 O O . GLU A 1 89 ? -2.186 39.969 25.219 1 98.75 89 GLU A O 1
ATOM 687 N N . CYS A 1 90 ? -3.119 38.531 23.719 1 98.81 90 CYS A N 1
ATOM 688 C CA . CYS A 1 90 ? -1.836 37.969 23.312 1 98.81 90 CYS A CA 1
ATOM 689 C C . CYS A 1 90 ? -0.933 39.031 22.719 1 98.81 90 CYS A C 1
ATOM 691 O O . CYS A 1 90 ? 0.268 39.062 23 1 98.81 90 CYS A O 1
ATOM 693 N N . GLY A 1 91 ? -1.518 39.875 21.891 1 98.5 91 GLY A N 1
ATOM 694 C CA . GLY A 1 91 ? -0.767 40.969 21.312 1 98.5 91 GLY A CA 1
ATOM 695 C C . GLY A 1 91 ? -0.185 41.906 22.359 1 98.5 91 GLY A C 1
ATOM 696 O O . GLY A 1 91 ? 0.991 42.281 22.281 1 98.5 91 GLY A O 1
ATOM 697 N N . GLN A 1 92 ? -1.027 42.312 23.312 1 98.44 92 GLN A N 1
ATOM 698 C CA . GLN A 1 92 ? -0.588 43.156 24.391 1 98.44 92 GLN A CA 1
ATOM 699 C C . GLN A 1 92 ? 0.537 42.531 25.203 1 98.44 92 GLN A C 1
ATOM 701 O O . GLN A 1 92 ? 1.45 43.219 25.656 1 98.44 92 GLN A O 1
ATOM 706 N N . LYS A 1 93 ? 0.45 41.25 25.312 1 98.44 93 LYS A N 1
ATOM 707 C CA . LYS A 1 93 ? 1.431 40.469 26.062 1 98.44 93 LYS A CA 1
ATOM 708 C C . LYS A 1 93 ? 2.748 40.375 25.297 1 98.44 93 LYS A C 1
ATOM 710 O O . LYS A 1 93 ? 3.795 40.094 25.906 1 98.44 93 LYS A O 1
ATOM 715 N N . GLY A 1 94 ? 2.711 40.531 23.969 1 98.19 94 GLY A N 1
ATOM 716 C CA . GLY A 1 94 ? 3.914 40.406 23.156 1 98.19 94 GLY A CA 1
ATOM 717 C C . GLY A 1 94 ? 4.156 39.031 22.625 1 98.19 94 GLY A C 1
ATOM 718 O O . GLY A 1 94 ? 5.293 38.656 22.328 1 98.19 94 GLY A O 1
ATOM 719 N N . VAL A 1 95 ? 3.135 38.188 22.578 1 98.56 95 VAL A N 1
ATOM 720 C CA . VAL A 1 95 ? 3.234 36.875 21.984 1 98.56 95 VAL A CA 1
ATOM 721 C C . VAL A 1 95 ? 3.711 36.969 20.547 1 98.56 95 VAL A C 1
ATOM 723 O O . VAL A 1 95 ? 3.354 37.906 19.828 1 98.56 95 VAL A O 1
ATOM 726 N N . LYS A 1 96 ? 4.551 36.031 20.109 1 98.44 96 LYS A N 1
ATOM 727 C CA . LYS A 1 96 ? 5.156 36.094 18.781 1 98.44 96 LYS A CA 1
ATOM 728 C C . LYS A 1 96 ? 4.324 35.344 17.75 1 98.44 96 LYS A C 1
ATOM 730 O O . LYS A 1 96 ? 4.188 35.781 16.609 1 98.44 96 LYS A O 1
ATOM 735 N N . VAL A 1 97 ? 3.854 34.125 18.125 1 98.69 97 VAL A N 1
ATOM 736 C CA . VAL A 1 97 ? 3.092 33.312 17.188 1 98.69 97 VAL A CA 1
ATOM 737 C C . VAL A 1 97 ? 1.885 32.719 17.906 1 98.69 97 VAL A C 1
ATOM 739 O O . VAL A 1 97 ? 1.961 32.375 19.094 1 98.69 97 VAL A O 1
ATOM 742 N N . VAL A 1 98 ? 0.773 32.531 17.156 1 98.81 98 VAL A N 1
ATOM 743 C CA . VAL A 1 98 ? -0.475 32.094 17.766 1 98.81 98 VAL A CA 1
ATOM 744 C C . VAL A 1 98 ? -1.132 31.031 16.906 1 98.81 98 VAL A C 1
ATOM 746 O O . VAL A 1 98 ? -1.929 31.344 16.016 1 98.81 98 VAL A O 1
ATOM 749 N N . PRO A 1 99 ? -0.874 29.719 17.188 1 98.81 99 PRO A N 1
ATOM 750 C CA . PRO A 1 99 ? -1.738 28.672 16.625 1 98.81 99 PRO A CA 1
ATOM 751 C C . PRO A 1 99 ? -3.168 28.734 17.156 1 98.81 99 PRO A C 1
ATOM 753 O O . PRO A 1 99 ? -3.377 28.75 18.375 1 98.81 99 PRO A O 1
ATOM 756 N N . ILE A 1 100 ? -4.102 28.844 16.266 1 98.75 100 ILE A N 1
ATOM 757 C CA . ILE A 1 100 ? -5.508 28.891 16.656 1 98.75 100 ILE A CA 1
ATOM 758 C C . ILE A 1 100 ? -6.195 27.578 16.281 1 98.75 100 ILE A C 1
ATOM 760 O O . ILE A 1 100 ? -6.562 27.375 15.125 1 98.75 100 ILE A O 1
ATOM 764 N N . ILE A 1 101 ? -6.414 26.75 17.297 1 98.12 101 ILE A N 1
ATOM 765 C CA . ILE A 1 101 ? -6.992 25.422 17.141 1 98.12 101 ILE A CA 1
ATOM 766 C C . ILE A 1 101 ? -8.477 25.547 16.812 1 98.12 101 ILE A C 1
ATOM 768 O O . ILE A 1 101 ? -9.023 24.719 16.078 1 98.12 101 ILE A O 1
ATOM 772 N N . SER A 1 102 ? -9.133 26.594 17.219 1 95.88 102 SER A N 1
ATOM 773 C CA . SER A 1 102 ? -10.578 26.797 17.156 1 95.88 102 SER A CA 1
ATOM 774 C C . SER A 1 102 ? -11.062 26.875 15.711 1 95.88 102 SER A C 1
ATOM 776 O O . SER A 1 102 ? -10.391 27.453 14.852 1 95.88 102 SER A O 1
ATOM 778 N N . SER A 1 103 ? -12.172 26.203 15.523 1 92.25 103 SER A N 1
ATOM 779 C CA . SER A 1 103 ? -12.875 26.297 14.25 1 92.25 103 SER A CA 1
ATOM 780 C C . SER A 1 103 ? -14.031 27.297 14.328 1 92.25 103 SER A C 1
ATOM 782 O O . SER A 1 103 ? -14.305 27.859 15.391 1 92.25 103 SER A O 1
ATOM 784 N N . GLY A 1 104 ? -14.656 27.562 13.164 1 90.31 104 GLY A N 1
ATOM 785 C CA . GLY A 1 104 ? -15.82 28.438 13.164 1 90.31 104 GLY A CA 1
ATOM 786 C C . GLY A 1 104 ? -15.555 29.781 12.508 1 90.31 104 GLY A C 1
ATOM 787 O O . GLY A 1 104 ? -16.172 30.797 12.883 1 90.31 104 GLY A O 1
ATOM 788 N N . PHE A 1 105 ? -14.727 29.859 11.633 1 94.06 105 PHE A N 1
ATOM 789 C CA . PHE A 1 105 ? -14.336 31.109 10.984 1 94.06 105 PHE A CA 1
ATOM 790 C C . PHE A 1 105 ? -14.609 31.047 9.484 1 94.06 105 PHE A C 1
ATOM 792 O O . PHE A 1 105 ? -15.75 30.844 9.062 1 94.06 105 PHE A O 1
ATOM 799 N N . GLY A 1 106 ? -13.594 31.188 8.656 1 88.38 106 GLY A N 1
ATOM 800 C CA . GLY A 1 106 ? -13.766 31.297 7.219 1 88.38 106 GLY A CA 1
ATOM 801 C C . GLY A 1 106 ? -14.438 30.094 6.594 1 88.38 106 GLY A C 1
ATOM 802 O O . GLY A 1 106 ? -15.148 30.219 5.598 1 88.38 106 GLY A O 1
ATOM 803 N N . GLU A 1 107 ? -14.289 28.859 7.141 1 84.56 107 GLU A N 1
ATOM 804 C CA . GLU A 1 107 ? -14.844 27.641 6.582 1 84.56 107 GLU A CA 1
ATOM 805 C C . GLU A 1 107 ? -16.375 27.625 6.684 1 84.56 107 GLU A C 1
ATOM 807 O O . GLU A 1 107 ? -17.031 26.844 6.008 1 84.56 107 GLU A O 1
ATOM 812 N N . LEU A 1 108 ? -16.891 28.594 7.52 1 84.31 108 LEU A N 1
ATOM 813 C CA . LEU A 1 108 ? -18.344 28.609 7.711 1 84.31 108 LEU A CA 1
ATOM 814 C C . LEU A 1 108 ? -18.984 29.703 6.863 1 84.31 108 LEU A C 1
ATOM 816 O O . LEU A 1 108 ? -20.188 29.953 6.965 1 84.31 108 LEU A O 1
ATOM 820 N N . GLY A 1 109 ? -18.188 30.406 6.109 1 86 109 GLY A N 1
ATOM 821 C CA . GLY A 1 109 ? -18.781 31.359 5.184 1 86 109 GLY A CA 1
ATOM 822 C C . GLY A 1 109 ? -18.203 32.75 5.285 1 86 109 GLY A C 1
ATOM 823 O O . GLY A 1 109 ? -17.125 32.938 5.867 1 86 109 GLY A O 1
ATOM 824 N N . GLU A 1 110 ? -18.922 33.688 4.738 1 90.12 110 GLU A N 1
ATOM 825 C CA . GLU A 1 110 ? -18.422 35.031 4.555 1 90.12 110 GLU A CA 1
ATOM 826 C C . GLU A 1 110 ? -18.25 35.75 5.895 1 90.12 110 GLU A C 1
ATOM 828 O O . GLU A 1 110 ? -17.297 36.531 6.078 1 90.12 110 GLU A O 1
ATOM 833 N N . GLU A 1 111 ? -19.156 35.531 6.77 1 92.19 111 GLU A N 1
ATOM 834 C CA . GLU A 1 111 ? -19.047 36.156 8.086 1 92.19 111 GLU A CA 1
ATOM 835 C C . GLU A 1 111 ? -17.797 35.688 8.828 1 92.19 111 GLU A C 1
ATOM 837 O O . GLU A 1 111 ? -17.141 36.469 9.5 1 92.19 111 GLU A O 1
ATOM 842 N N . GLY A 1 112 ? -17.516 34.438 8.727 1 92.62 112 GLY A N 1
ATOM 843 C CA . GLY A 1 112 ? -16.312 33.875 9.312 1 92.62 112 GLY A CA 1
ATOM 844 C C . GLY A 1 112 ? -15.039 34.438 8.703 1 92.62 112 GLY A C 1
ATOM 845 O O . GLY A 1 112 ? -14.047 34.625 9.406 1 92.62 112 GLY A O 1
ATOM 846 N N . LYS A 1 113 ? -15.102 34.719 7.445 1 93.75 113 LYS A N 1
ATOM 847 C CA . LYS A 1 113 ? -13.953 35.281 6.754 1 93.75 113 LYS A CA 1
ATOM 848 C C . LYS A 1 113 ? -13.641 36.688 7.258 1 93.75 113 LYS A C 1
ATOM 850 O O . LYS A 1 113 ? -12.477 37.094 7.348 1 93.75 113 LYS A O 1
ATOM 855 N N . LYS A 1 114 ? -14.648 37.375 7.516 1 95.75 114 LYS A N 1
ATOM 856 C CA . LYS A 1 114 ? -14.477 38.719 8.055 1 95.75 114 LYS A CA 1
ATOM 857 C C . LYS A 1 114 ? -13.781 38.688 9.414 1 95.75 114 LYS A C 1
ATOM 859 O O . LYS A 1 114 ? -12.906 39.5 9.688 1 95.75 114 LYS A O 1
ATOM 864 N N . VAL A 1 115 ? -14.258 37.781 10.188 1 96.31 115 VAL A N 1
ATOM 865 C CA . VAL A 1 115 ? -13.641 37.625 11.508 1 96.31 115 VAL A CA 1
ATOM 866 C C . VAL A 1 115 ? -12.172 37.25 11.344 1 96.31 115 VAL A C 1
ATOM 868 O O . VAL A 1 115 ? -11.312 37.781 12.062 1 96.31 115 VAL A O 1
ATOM 871 N N . GLU A 1 116 ? -11.844 36.344 10.461 1 96.06 116 GLU A N 1
ATOM 872 C CA . GLU A 1 116 ? -10.461 35.969 10.188 1 96.06 116 GLU A CA 1
ATOM 873 C C . GLU A 1 116 ? -9.617 37.156 9.789 1 96.06 116 GLU A C 1
ATOM 875 O O . GLU A 1 116 ? -8.477 37.312 10.227 1 96.06 116 GLU A O 1
ATOM 880 N N . GLN A 1 117 ? -10.188 37.969 8.945 1 96.56 117 GLN A N 1
ATOM 881 C CA . GLN A 1 117 ? -9.484 39.156 8.508 1 96.56 117 GLN A CA 1
ATOM 882 C C . GLN A 1 117 ? -9.18 40.094 9.688 1 96.56 117 GLN A C 1
ATOM 884 O O . GLN A 1 117 ? -8.094 40.656 9.773 1 96.56 117 GLN A O 1
ATOM 889 N N . GLN A 1 118 ? -10.141 40.188 10.516 1 97.81 118 GLN A N 1
ATOM 890 C CA . GLN A 1 118 ? -9.945 41 11.719 1 97.81 118 GLN A CA 1
ATOM 891 C C . GLN A 1 118 ? -8.828 40.438 12.586 1 97.81 118 GLN A C 1
ATOM 893 O O . GLN A 1 118 ? -8.039 41.188 13.156 1 97.81 118 GLN A O 1
ATOM 898 N N . LEU A 1 119 ? -8.844 39.156 12.742 1 98.5 119 LEU A N 1
ATOM 899 C CA . LEU A 1 119 ? -7.785 38.5 13.508 1 98.5 119 LEU A CA 1
ATOM 900 C C . LEU A 1 119 ? -6.414 38.812 12.93 1 98.5 119 LEU A C 1
ATOM 902 O O . LEU A 1 119 ? -5.477 39.125 13.672 1 98.5 119 LEU A O 1
ATOM 906 N N . VAL A 1 120 ? -6.246 38.75 11.625 1 98.12 120 VAL A N 1
ATOM 907 C CA . VAL A 1 120 ? -4.977 39 10.945 1 98.12 120 VAL A CA 1
ATOM 908 C C . VAL A 1 120 ? -4.539 40.438 11.156 1 98.12 120 VAL A C 1
ATOM 910 O O . VAL A 1 120 ? -3.359 40.719 11.391 1 98.12 120 VAL A O 1
ATOM 913 N N . GLU A 1 121 ? -5.477 41.344 11.07 1 98.25 121 GLU A N 1
ATOM 914 C CA . GLU A 1 121 ? -5.176 42.75 11.289 1 98.25 121 GLU A CA 1
ATOM 915 C C . GLU A 1 121 ? -4.68 43 12.711 1 98.25 121 GLU A C 1
ATOM 917 O O . GLU A 1 121 ? -3.721 43.75 12.922 1 98.25 121 GLU A O 1
ATOM 922 N N . THR A 1 122 ? -5.395 42.375 13.633 1 98.38 122 THR A N 1
ATOM 923 C CA . THR A 1 122 ? -4.977 42.5 15.031 1 98.38 122 THR A CA 1
ATOM 924 C C . THR A 1 122 ? -3.564 41.938 15.211 1 98.38 122 THR A C 1
ATOM 926 O O . THR A 1 122 ? -2.732 42.562 15.883 1 98.38 122 THR A O 1
ATOM 929 N N . ALA A 1 123 ? -3.287 40.781 14.695 1 98.31 123 ALA A N 1
ATOM 930 C CA . ALA A 1 123 ? -1.965 40.156 14.797 1 98.31 123 ALA A CA 1
ATOM 931 C C . ALA A 1 123 ? -0.891 41.062 14.211 1 98.31 123 ALA A C 1
ATOM 933 O O . ALA A 1 123 ? 0.175 41.25 14.805 1 98.31 123 ALA A O 1
ATOM 934 N N . ARG A 1 124 ? -1.18 41.625 13.047 1 97.25 124 ARG A N 1
ATOM 935 C CA . ARG A 1 124 ? -0.235 42.531 12.383 1 97.25 124 ARG A CA 1
ATOM 936 C C . ARG A 1 124 ? 0.052 43.75 13.234 1 97.25 124 ARG A C 1
ATOM 938 O O . ARG A 1 124 ? 1.198 44.188 13.328 1 97.25 124 ARG A O 1
ATOM 945 N N . LYS A 1 125 ? -0.996 44.25 13.789 1 97.94 125 LYS A N 1
ATOM 946 C CA . LYS A 1 125 ? -0.875 45.406 14.656 1 97.94 125 LYS A CA 1
ATOM 947 C C . LYS A 1 125 ? 0.141 45.156 15.773 1 97.94 125 LYS A C 1
ATOM 949 O O . LYS A 1 125 ? 0.899 46.062 16.141 1 97.94 125 LYS A O 1
ATOM 954 N N . TYR A 1 126 ? 0.211 43.969 16.281 1 97.94 126 TYR A N 1
ATOM 955 C CA . TYR A 1 126 ? 1.049 43.656 17.438 1 97.94 126 TYR A CA 1
ATOM 956 C C . TYR A 1 126 ? 2.293 42.906 17.016 1 97.94 126 TYR A C 1
ATOM 958 O O . TYR A 1 126 ? 3.08 42.469 17.875 1 97.94 126 TYR A O 1
ATOM 966 N N . GLY A 1 127 ? 2.453 42.656 15.727 1 97.12 127 GLY A N 1
ATOM 967 C CA . GLY A 1 127 ? 3.625 41.969 15.227 1 97.12 127 GLY A CA 1
ATOM 968 C C . GLY A 1 127 ? 3.578 40.469 15.477 1 97.12 127 GLY A C 1
ATOM 969 O O . GLY A 1 127 ? 4.621 39.812 15.625 1 97.12 127 GLY A O 1
ATOM 970 N N . MET A 1 128 ? 2.406 39.844 15.633 1 97.94 128 MET A N 1
ATOM 971 C CA . MET A 1 128 ? 2.213 38.406 15.828 1 97.94 128 MET A CA 1
ATOM 972 C C . MET A 1 128 ? 1.964 37.719 14.5 1 97.94 128 MET A C 1
ATOM 974 O O . MET A 1 128 ? 1.564 38.344 13.523 1 97.94 128 MET A O 1
ATOM 978 N N . ARG A 1 129 ? 2.279 36.469 14.43 1 98.31 129 ARG A N 1
ATOM 979 C CA . ARG A 1 129 ? 1.866 35.625 13.312 1 98.31 129 ARG A CA 1
ATOM 980 C C . ARG A 1 129 ? 0.819 34.594 13.758 1 98.31 129 ARG A C 1
ATOM 982 O O . ARG A 1 129 ? 0.867 34.094 14.883 1 98.31 129 ARG A O 1
ATOM 989 N N . ILE A 1 130 ? -0.098 34.281 12.852 1 98.56 130 ILE A N 1
ATOM 990 C CA . ILE A 1 130 ? -1.183 33.344 13.172 1 98.56 130 ILE A CA 1
ATOM 991 C C . ILE A 1 130 ? -1.031 32.094 12.344 1 98.56 130 ILE A C 1
ATOM 993 O O . ILE A 1 130 ? -0.896 32.125 11.125 1 98.56 130 ILE A O 1
ATOM 997 N N . LEU A 1 131 ? -0.972 30.906 12.977 1 98.56 131 LEU A N 1
ATOM 998 C CA . LEU A 1 131 ? -1.169 29.625 12.305 1 98.56 131 LEU A CA 1
ATOM 999 C C . LEU A 1 131 ? -2.625 29.188 12.406 1 98.56 131 LEU A C 1
ATOM 1001 O O . LEU A 1 131 ? -3.15 29 13.508 1 98.56 131 LEU A O 1
ATOM 1005 N N . GLY A 1 132 ? -3.287 28.953 11.32 1 97.19 132 GLY A N 1
ATOM 1006 C CA . GLY A 1 132 ? -4.699 28.625 11.305 1 97.19 132 GLY A CA 1
ATOM 1007 C C . GLY A 1 132 ? -5.59 29.781 10.922 1 97.19 132 GLY A C 1
ATOM 1008 O O . GLY A 1 132 ? -5.238 30.578 10.039 1 97.19 132 GLY A O 1
ATOM 1009 N N . PRO A 1 133 ? -6.758 29.812 11.492 1 97.44 133 PRO A N 1
ATOM 1010 C CA . PRO A 1 133 ? -7.395 28.984 12.516 1 97.44 133 PRO A CA 1
ATOM 1011 C C . PRO A 1 133 ? -7.852 27.625 11.969 1 97.44 133 PRO A C 1
ATOM 1013 O O . PRO A 1 133 ? -7.484 27.25 10.852 1 97.44 133 PRO A O 1
ATOM 1016 N N . ASN A 1 134 ? -8.656 26.844 12.742 1 94.5 134 ASN A N 1
ATOM 1017 C CA . ASN A 1 134 ? -9.188 25.547 12.359 1 94.5 134 ASN A CA 1
ATOM 1018 C C . ASN A 1 134 ? -8.07 24.547 12.055 1 94.5 134 ASN A C 1
ATOM 1020 O O . ASN A 1 134 ? -8.008 24 10.961 1 94.5 134 ASN A O 1
ATOM 1024 N N . ILE A 1 135 ? -7.238 24.344 13.07 1 97.12 135 ILE A N 1
ATOM 1025 C CA . ILE A 1 135 ? -6.082 23.469 12.906 1 97.12 135 ILE A CA 1
ATOM 1026 C C . ILE A 1 135 ? -6.02 22.484 14.07 1 97.12 135 ILE A C 1
ATOM 1028 O O . ILE A 1 135 ? -6.762 22.609 15.039 1 97.12 135 ILE A O 1
ATOM 1032 N N . PHE A 1 136 ? -5.152 21.469 13.906 1 96.94 136 PHE A N 1
ATOM 1033 C CA . PHE A 1 136 ? -5.012 20.531 15.016 1 96.94 136 PHE A CA 1
ATOM 1034 C C . PHE A 1 136 ? -3.689 20.75 15.75 1 96.94 136 PHE A C 1
ATOM 1036 O O . PHE A 1 136 ? -3.434 20.125 16.781 1 96.94 136 PHE A O 1
ATOM 1043 N N . GLY A 1 137 ? -2.785 21.625 15.227 1 98.25 137 GLY A N 1
ATOM 1044 C CA . GLY A 1 137 ? -1.614 22.031 15.992 1 98.25 137 GLY A CA 1
ATOM 1045 C C . GLY A 1 137 ? -0.319 21.891 15.211 1 98.25 137 GLY A C 1
ATOM 1046 O O . GLY A 1 137 ? -0.324 21.906 13.977 1 98.25 137 GLY A O 1
ATOM 1047 N N . VAL A 1 138 ? 0.781 21.844 15.969 1 98.69 138 VAL A N 1
ATOM 1048 C CA . VAL A 1 138 ? 2.113 21.797 15.367 1 98.69 138 VAL A CA 1
ATOM 1049 C C . VAL A 1 138 ? 3.025 20.906 16.203 1 98.69 138 VAL A C 1
ATOM 1051 O O . VAL A 1 138 ? 2.936 20.891 17.438 1 98.69 138 VAL A O 1
ATOM 1054 N N . VAL A 1 139 ? 3.791 20.141 15.547 1 98.81 139 VAL A N 1
ATOM 1055 C CA . VAL A 1 139 ? 4.844 19.312 16.141 1 98.81 139 VAL A CA 1
ATOM 1056 C C . VAL A 1 139 ? 6.195 19.703 15.547 1 98.81 139 VAL A C 1
ATOM 1058 O O . VAL A 1 139 ? 6.309 19.953 14.344 1 98.81 139 VAL A O 1
ATOM 1061 N N . TYR A 1 140 ? 7.176 19.844 16.359 1 98.81 140 TYR A N 1
ATOM 1062 C CA . TYR A 1 140 ? 8.578 19.938 15.953 1 98.81 140 TYR A CA 1
ATOM 1063 C C . TYR A 1 140 ? 9.453 19.047 16.828 1 98.81 140 TYR A C 1
ATOM 1065 O O . TYR A 1 140 ? 9.773 19.391 17.953 1 98.81 140 TYR A O 1
ATOM 1073 N N . THR A 1 141 ? 9.867 17.953 16.297 1 98.62 141 THR A N 1
ATOM 1074 C CA . THR A 1 141 ? 10.422 16.844 17.078 1 98.62 141 THR A CA 1
ATOM 1075 C C . THR A 1 141 ? 11.789 17.234 17.641 1 98.62 141 THR A C 1
ATOM 1077 O O . THR A 1 141 ? 12.141 16.828 18.75 1 98.62 141 THR A O 1
ATOM 1080 N N . PRO A 1 142 ? 12.609 18.047 16.938 1 98.5 142 PRO A N 1
ATOM 1081 C CA . PRO A 1 142 ? 13.914 18.406 17.5 1 98.5 142 PRO A CA 1
ATOM 1082 C C . PRO A 1 142 ? 13.789 19.172 18.828 1 98.5 142 PRO A C 1
ATOM 1084 O O . PRO A 1 142 ? 14.672 19.062 19.672 1 98.5 142 PRO A O 1
ATOM 1087 N N . ALA A 1 143 ? 12.695 19.859 18.953 1 98.44 143 ALA A N 1
ATOM 1088 C CA . ALA A 1 143 ? 12.469 20.641 20.188 1 98.44 143 ALA A CA 1
ATOM 1089 C C . ALA A 1 143 ? 11.547 19.875 21.141 1 98.44 143 ALA A C 1
ATOM 1091 O O . ALA A 1 143 ? 11.109 20.438 22.156 1 98.44 143 ALA A O 1
ATOM 1092 N N . LYS A 1 144 ? 11.172 18.641 20.75 1 98.44 144 LYS A N 1
ATOM 1093 C CA . LYS A 1 144 ? 10.227 17.828 21.516 1 98.44 144 LYS A CA 1
ATOM 1094 C C . LYS A 1 144 ? 8.922 18.578 21.766 1 98.44 144 LYS A C 1
ATOM 1096 O O . LYS A 1 144 ? 8.344 18.484 22.844 1 98.44 144 LYS A O 1
ATOM 1101 N N . LEU A 1 145 ? 8.555 19.391 20.797 1 98.75 145 LEU A N 1
ATOM 1102 C CA . LEU A 1 145 ? 7.324 20.172 20.859 1 98.75 145 LEU A CA 1
ATOM 1103 C C . LEU A 1 145 ? 6.176 19.422 20.188 1 98.75 145 LEU A C 1
ATOM 1105 O O . LEU A 1 145 ? 6.23 19.141 18.984 1 98.75 145 LEU A O 1
ATOM 1109 N N . ASN A 1 146 ? 5.176 19.031 20.891 1 98.75 146 ASN A N 1
ATOM 1110 C CA . ASN A 1 146 ? 3.902 18.547 20.359 1 98.75 146 ASN A CA 1
ATOM 1111 C C . ASN A 1 146 ? 2.73 19.359 20.906 1 98.75 146 ASN A C 1
ATOM 1113 O O . ASN A 1 146 ? 2.158 18.984 21.938 1 98.75 146 ASN A O 1
ATOM 1117 N N . ALA A 1 147 ? 2.395 20.406 20.219 1 98.69 147 ALA A N 1
ATOM 1118 C CA . ALA A 1 147 ? 1.269 21.266 20.594 1 98.69 147 ALA A CA 1
ATOM 1119 C C . ALA A 1 147 ? 0.036 20.938 19.75 1 98.69 147 ALA A C 1
ATOM 1121 O O . ALA A 1 147 ? -0.572 21.844 19.172 1 98.69 147 ALA A O 1
ATOM 1122 N N . THR A 1 148 ? -0.274 19.609 19.625 1 98.31 148 THR A N 1
ATOM 1123 C CA . THR A 1 148 ? -1.438 19.125 18.891 1 98.31 148 THR A CA 1
ATOM 1124 C C . THR A 1 148 ? -2.414 18.422 19.828 1 98.31 148 THR A C 1
ATOM 1126 O O . THR A 1 148 ? -2.072 18.109 20.969 1 98.31 148 THR A O 1
ATOM 1129 N N . PHE A 1 149 ? -3.596 18.281 19.406 1 96.5 149 PHE A N 1
ATOM 1130 C CA . PHE A 1 149 ? -4.504 17.391 20.125 1 96.5 149 PHE A CA 1
ATOM 1131 C C . PHE A 1 149 ? -4.598 16.047 19.406 1 96.5 149 PHE A C 1
ATOM 1133 O O . PHE A 1 149 ? -5.594 15.336 19.562 1 96.5 149 PHE A O 1
ATOM 1140 N N . GLY A 1 150 ? -3.602 15.727 18.547 1 95.19 150 GLY A N 1
ATOM 1141 C CA . GLY A 1 150 ? -3.449 14.406 17.953 1 95.19 150 GLY A CA 1
ATOM 1142 C C . GLY A 1 150 ? -2.666 13.445 18.828 1 95.19 150 GLY A C 1
ATOM 1143 O O . GLY A 1 150 ? -2.559 13.648 20.047 1 95.19 150 GLY A O 1
ATOM 1144 N N . PRO A 1 151 ? -2.094 12.453 18.203 1 94.75 151 PRO A N 1
ATOM 1145 C CA . PRO A 1 151 ? -1.295 11.484 18.969 1 94.75 151 PRO A CA 1
ATOM 1146 C C . PRO A 1 151 ? -0.091 12.125 19.656 1 94.75 151 PRO A C 1
ATOM 1148 O O . PRO A 1 151 ? 0.553 13.008 19.078 1 94.75 151 PRO A O 1
ATOM 1151 N N . THR A 1 152 ? 0.185 11.609 20.828 1 95.31 152 THR A N 1
ATOM 1152 C CA . THR A 1 152 ? 1.315 12.133 21.594 1 95.31 152 THR A CA 1
ATOM 1153 C C . THR A 1 152 ? 2.637 11.711 20.953 1 95.31 152 THR A C 1
ATOM 1155 O O . THR A 1 152 ? 3.533 12.539 20.766 1 95.31 152 THR A O 1
ATOM 1158 N N . ASP A 1 153 ? 2.697 10.438 20.562 1 94.19 153 ASP A N 1
ATOM 1159 C CA . ASP A 1 153 ? 3.959 9.914 20.047 1 94.19 153 ASP A CA 1
ATOM 1160 C C . ASP A 1 153 ? 4.16 10.281 18.578 1 94.19 153 ASP A C 1
ATOM 1162 O O . ASP A 1 153 ? 3.26 10.094 17.766 1 94.19 153 ASP A O 1
ATOM 1166 N N . VAL A 1 154 ? 5.227 10.852 18.297 1 96.19 154 VAL A N 1
ATOM 1167 C CA . VAL A 1 154 ? 5.699 11.164 16.953 1 96.19 154 VAL A CA 1
ATOM 1168 C C . VAL A 1 154 ? 7.137 10.68 16.781 1 96.19 154 VAL A C 1
ATOM 1170 O O . VAL A 1 154 ? 8.008 11 17.578 1 96.19 154 VAL A O 1
ATOM 1173 N N . LEU A 1 155 ? 7.359 9.82 15.758 1 96 155 LEU A N 1
ATOM 1174 C CA . LEU A 1 155 ? 8.703 9.32 15.484 1 96 155 LEU A CA 1
ATOM 1175 C C . LEU A 1 155 ? 9.57 10.406 14.852 1 96 155 LEU A C 1
ATOM 1177 O O . LEU A 1 155 ? 9.227 10.938 13.797 1 96 155 LEU A O 1
ATOM 1181 N N . PRO A 1 156 ? 10.664 10.773 15.555 1 97.62 156 PRO A N 1
ATOM 1182 C CA . PRO A 1 156 ? 11.516 11.805 14.961 1 97.62 156 PRO A CA 1
ATOM 1183 C C . PRO A 1 156 ? 12.172 11.352 13.648 1 97.62 156 PRO A C 1
ATOM 1185 O O . PRO A 1 156 ? 12.477 10.164 13.492 1 97.62 156 PRO A O 1
ATOM 1188 N N . GLY A 1 157 ? 12.359 12.258 12.75 1 97.56 157 GLY A N 1
ATOM 1189 C CA . GLY A 1 157 ? 13 11.984 11.477 1 97.56 157 GLY A CA 1
ATOM 1190 C C . GLY A 1 157 ? 13.109 13.211 10.586 1 97.56 157 GLY A C 1
ATOM 1191 O O . GLY A 1 157 ? 12.883 14.336 11.039 1 97.56 157 GLY A O 1
ATOM 1192 N N . PRO A 1 158 ? 13.445 13.094 9.375 1 98 158 PRO A N 1
ATOM 1193 C CA . PRO A 1 158 ? 13.852 14.227 8.547 1 98 158 PRO A CA 1
ATOM 1194 C C . PRO A 1 158 ? 12.719 14.734 7.656 1 98 158 PRO A C 1
ATOM 1196 O O . PRO A 1 158 ? 12.938 15.633 6.836 1 98 158 PRO A O 1
A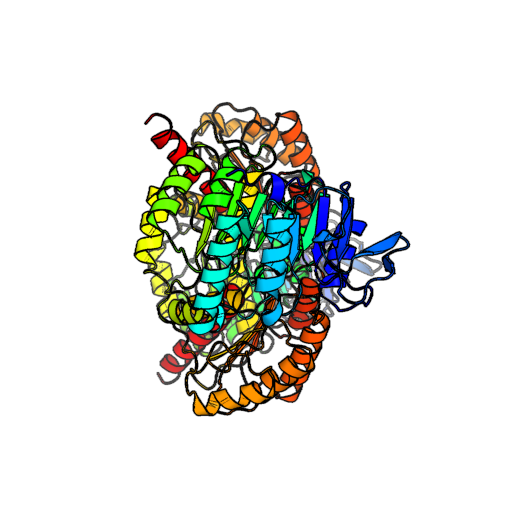TOM 1199 N N . LEU A 1 159 ? 11.523 14.242 7.762 1 98.56 159 LEU A N 1
ATOM 1200 C CA . LEU A 1 159 ? 10.414 14.641 6.895 1 98.56 159 LEU A CA 1
ATOM 1201 C C . LEU A 1 159 ? 9.523 15.672 7.59 1 98.56 159 LEU A C 1
ATOM 1203 O O . LEU A 1 159 ? 9.117 15.469 8.734 1 98.56 159 LEU A O 1
ATOM 1207 N N . ALA A 1 160 ? 9.234 16.781 6.969 1 98.88 160 ALA A N 1
ATOM 1208 C CA . ALA A 1 160 ? 8.211 17.703 7.445 1 98.88 160 ALA A CA 1
ATOM 1209 C C . ALA A 1 160 ? 6.879 17.469 6.742 1 98.88 160 ALA A C 1
ATOM 1211 O O . ALA A 1 160 ? 6.828 17.359 5.512 1 98.88 160 ALA A O 1
ATOM 1212 N N . LEU A 1 161 ? 5.84 17.344 7.477 1 98.75 161 LEU A N 1
ATOM 1213 C CA . LEU A 1 161 ? 4.492 17.125 6.961 1 98.75 161 LEU A CA 1
ATOM 1214 C C . LEU A 1 161 ? 3.613 18.344 7.195 1 98.75 161 LEU A C 1
ATOM 1216 O O . LEU A 1 161 ? 3.41 18.75 8.344 1 98.75 161 LEU A O 1
ATOM 1220 N N . ILE A 1 162 ? 3.145 18.953 6.172 1 98.69 162 ILE A N 1
ATOM 1221 C CA . ILE A 1 162 ? 2.203 20.062 6.223 1 98.69 162 ILE A CA 1
ATOM 1222 C C . ILE A 1 162 ? 0.833 19.609 5.727 1 98.69 162 ILE A C 1
ATOM 1224 O O . ILE A 1 162 ? 0.711 19.094 4.617 1 98.69 162 ILE A O 1
ATOM 1228 N N . SER A 1 163 ? -0.169 19.797 6.531 1 97.88 163 SER A N 1
ATOM 1229 C CA . SER A 1 163 ? -1.486 19.312 6.129 1 97.88 163 SER A CA 1
ATOM 1230 C C . SER A 1 163 ? -2.539 20.406 6.266 1 97.88 163 SER A C 1
ATOM 1232 O O . SER A 1 163 ? -2.664 21.031 7.324 1 97.88 163 SER A O 1
ATOM 1234 N N . GLN A 1 164 ? -3.264 20.656 5.289 1 95.5 164 GLN A N 1
ATOM 1235 C CA . GLN A 1 164 ? -4.402 21.562 5.348 1 95.5 164 GLN A CA 1
ATOM 1236 C C . GLN A 1 164 ? -5.605 20.891 6.012 1 95.5 164 GLN A C 1
ATOM 1238 O O . GLN A 1 164 ? -6.406 21.562 6.668 1 95.5 164 GLN A O 1
ATOM 1243 N N . SER A 1 165 ? -5.75 19.594 5.883 1 94.56 165 SER A N 1
ATOM 1244 C CA . SER A 1 165 ? -6.836 18.828 6.496 1 94.56 165 SER A CA 1
ATOM 1245 C C . SER A 1 165 ? -6.473 18.391 7.91 1 94.56 165 SER A C 1
ATOM 1247 O O . SER A 1 165 ? -5.457 17.719 8.117 1 94.56 165 SER A O 1
ATOM 1249 N N . GLY A 1 166 ? -7.344 18.75 8.82 1 94.62 166 GLY A N 1
ATOM 1250 C CA . GLY A 1 166 ? -7.098 18.406 10.211 1 94.62 166 GLY A CA 1
ATOM 1251 C C . GLY A 1 166 ? -7.195 16.922 10.477 1 94.62 166 GLY A C 1
ATOM 1252 O O . GLY A 1 166 ? -6.227 16.281 10.906 1 94.62 166 GLY A O 1
ATOM 1253 N N . ALA A 1 167 ? -8.352 16.328 10.148 1 94.81 167 ALA A N 1
ATOM 1254 C CA . ALA A 1 167 ? -8.594 14.914 10.406 1 94.81 167 ALA A CA 1
ATOM 1255 C C . ALA A 1 167 ? -7.555 14.047 9.703 1 94.81 167 ALA A C 1
ATOM 1257 O O . ALA A 1 167 ? -7.023 13.102 10.289 1 94.81 167 ALA A O 1
ATOM 1258 N N . LEU A 1 168 ? -7.289 14.344 8.477 1 96.25 168 LEU A N 1
ATOM 1259 C CA . LEU A 1 168 ? -6.285 13.594 7.73 1 96.25 168 LEU A CA 1
ATOM 1260 C C . LEU A 1 168 ? -4.902 13.766 8.352 1 96.25 168 LEU A C 1
ATOM 1262 O O . LEU A 1 168 ? -4.148 12.797 8.469 1 96.25 168 LEU A O 1
ATOM 1266 N N . GLY A 1 169 ? -4.574 14.984 8.703 1 97.38 169 GLY A N 1
ATOM 1267 C CA . GLY A 1 169 ? -3.295 15.234 9.352 1 97.38 169 GLY A CA 1
ATOM 1268 C C . GLY A 1 169 ? -3.084 14.391 10.594 1 97.38 169 GLY A C 1
ATOM 1269 O O . GLY A 1 169 ? -2.023 13.797 10.773 1 97.38 169 GLY A O 1
ATOM 1270 N N . ILE A 1 170 ? -4.078 14.383 11.422 1 96.88 170 ILE A N 1
ATOM 1271 C CA . ILE A 1 170 ? -4.02 13.609 12.656 1 96.88 170 ILE A CA 1
ATOM 1272 C C . ILE A 1 170 ? -3.84 12.125 12.32 1 96.88 170 ILE A C 1
ATOM 1274 O O . ILE A 1 170 ? -2.99 11.453 12.906 1 96.88 170 ILE A O 1
ATOM 1278 N N . ALA A 1 171 ? -4.605 11.633 11.367 1 97.62 171 ALA A N 1
ATOM 1279 C CA . ALA A 1 171 ? -4.52 10.227 10.961 1 97.62 171 ALA A CA 1
ATOM 1280 C C . ALA A 1 171 ? -3.125 9.898 10.438 1 97.62 171 ALA A C 1
ATOM 1282 O O . ALA A 1 171 ? -2.604 8.805 10.695 1 97.62 171 ALA A O 1
ATOM 1283 N N . LEU A 1 172 ? -2.549 10.789 9.695 1 97.56 172 LEU A N 1
ATOM 1284 C CA . LEU A 1 172 ? -1.241 10.555 9.094 1 97.56 172 LEU A CA 1
ATOM 1285 C C . LEU A 1 172 ? -0.153 10.516 10.164 1 97.56 172 LEU A C 1
ATOM 1287 O O . LEU A 1 172 ? 0.854 9.82 10.008 1 97.56 172 LEU A O 1
ATOM 1291 N N . MET A 1 173 ? -0.309 11.234 11.305 1 97 173 MET A N 1
ATOM 1292 C CA . MET A 1 173 ? 0.634 11.102 12.414 1 97 173 MET A CA 1
ATOM 1293 C C . MET A 1 173 ? 0.734 9.648 12.867 1 97 173 MET A C 1
ATOM 1295 O O . MET A 1 173 ? 1.835 9.117 13.031 1 97 173 MET A O 1
ATOM 1299 N N . GLY A 1 174 ? -0.437 9.016 12.977 1 95.69 174 GLY A N 1
ATOM 1300 C CA . GLY A 1 174 ? -0.445 7.602 13.328 1 95.69 174 GLY A CA 1
ATOM 1301 C C . GLY A 1 174 ? 0.13 6.715 12.234 1 95.69 174 GLY A C 1
ATOM 1302 O O . GLY A 1 174 ? 0.854 5.758 12.523 1 95.69 174 GLY A O 1
ATOM 1303 N N . TRP A 1 175 ? -0.217 7.016 11.031 1 95.88 175 TRP A N 1
ATOM 1304 C CA . TRP A 1 175 ? 0.249 6.266 9.867 1 95.88 175 TRP A CA 1
ATOM 1305 C C . TRP A 1 175 ? 1.773 6.23 9.82 1 95.88 175 TRP A C 1
ATOM 1307 O O . TRP A 1 175 ? 2.365 5.199 9.492 1 95.88 175 TRP A O 1
ATOM 1317 N N . THR A 1 176 ? 2.412 7.355 10.094 1 96.12 176 THR A N 1
ATOM 1318 C CA . THR A 1 176 ? 3.863 7.453 10 1 96.12 176 THR A CA 1
ATOM 1319 C C . THR A 1 176 ? 4.535 6.559 11.039 1 96.12 176 THR A C 1
ATOM 1321 O O . THR A 1 176 ? 5.598 5.992 10.781 1 96.12 176 THR A O 1
ATOM 1324 N N . ILE A 1 177 ? 3.918 6.395 12.188 1 95.12 177 ILE A N 1
ATOM 1325 C CA . ILE A 1 177 ? 4.449 5.492 13.203 1 95.12 177 ILE A CA 1
ATOM 1326 C C . ILE A 1 177 ? 4.355 4.051 12.711 1 95.12 177 ILE A C 1
ATOM 1328 O O . ILE A 1 177 ? 5.336 3.301 12.781 1 95.12 177 ILE A O 1
ATOM 1332 N N . LEU A 1 178 ? 3.207 3.711 12.211 1 94.25 178 LEU A N 1
ATOM 1333 C CA . LEU A 1 178 ? 2.965 2.371 11.688 1 94.25 178 LEU A CA 1
ATOM 1334 C C . LEU A 1 178 ? 3.949 2.035 10.57 1 94.25 178 LEU A C 1
ATOM 1336 O O . LEU A 1 178 ? 4.461 0.916 10.508 1 94.25 178 LEU A O 1
ATOM 1340 N N . GLU A 1 179 ? 4.246 2.969 9.711 1 95.44 179 GLU A N 1
ATOM 1341 C CA . GLU A 1 179 ? 5.059 2.756 8.516 1 95.44 179 GLU A CA 1
ATOM 1342 C C . GLU A 1 179 ? 6.523 3.094 8.773 1 95.44 179 GLU A C 1
ATOM 1344 O O . GLU A 1 179 ? 7.352 3.035 7.863 1 95.44 179 GLU A O 1
ATOM 1349 N N . LYS A 1 180 ? 6.93 3.504 9.977 1 96.69 180 LYS A N 1
ATOM 1350 C CA . LYS A 1 180 ? 8.297 3.789 10.398 1 96.69 180 LYS A CA 1
ATOM 1351 C C . LYS A 1 180 ? 8.891 4.945 9.594 1 96.69 180 LYS A C 1
ATOM 1353 O O . LYS A 1 180 ? 10.008 4.848 9.086 1 96.69 180 LYS A O 1
ATOM 1358 N N . ILE A 1 181 ? 8.062 5.996 9.516 1 96.56 181 ILE A N 1
ATOM 1359 C CA . ILE A 1 181 ? 8.523 7.223 8.875 1 96.56 181 ILE A CA 1
ATOM 1360 C C . ILE A 1 181 ? 8.742 8.305 9.93 1 96.56 181 ILE A C 1
ATOM 1362 O O . ILE A 1 181 ? 7.805 8.672 10.648 1 96.56 181 ILE A O 1
ATOM 1366 N N . GLY A 1 182 ? 9.906 8.773 10.086 1 97.25 182 GLY A N 1
ATOM 1367 C CA . GLY A 1 182 ? 10.203 9.82 11.047 1 97.25 182 GLY A CA 1
ATOM 1368 C C . GLY A 1 182 ? 9.891 11.211 10.539 1 97.25 182 GLY A C 1
ATOM 1369 O O . GLY A 1 182 ? 10.086 11.508 9.359 1 97.25 182 GLY A O 1
ATOM 1370 N N . LEU A 1 183 ? 9.453 12.062 11.43 1 98.31 183 LEU A N 1
ATOM 1371 C CA . LEU A 1 183 ? 9.031 13.414 11.078 1 98.31 183 LEU A CA 1
ATOM 1372 C C . LEU A 1 183 ? 9.875 14.453 11.812 1 98.31 183 LEU A C 1
ATOM 1374 O O . LEU A 1 183 ? 10.211 14.273 12.984 1 98.31 183 LEU A O 1
ATOM 1378 N N . SER A 1 184 ? 10.273 15.445 11.062 1 98.69 184 SER A N 1
ATOM 1379 C CA . SER A 1 184 ? 10.883 16.609 11.711 1 98.69 184 SER A CA 1
ATOM 1380 C C . SER A 1 184 ? 9.82 17.547 12.258 1 98.69 184 SER A C 1
ATOM 1382 O O . SER A 1 184 ? 9.984 18.125 13.344 1 98.69 184 SER A O 1
ATOM 1384 N N . ALA A 1 185 ? 8.727 17.609 11.477 1 98.81 185 ALA A N 1
ATOM 1385 C CA . ALA A 1 185 ? 7.656 18.531 11.859 1 98.81 185 ALA A CA 1
ATOM 1386 C C . ALA A 1 185 ? 6.312 18.078 11.305 1 98.81 185 ALA A C 1
ATOM 1388 O O . ALA A 1 185 ? 6.258 17.375 10.281 1 98.81 185 ALA A O 1
ATOM 1389 N N . VAL A 1 186 ? 5.293 18.359 11.992 1 98.75 186 VAL A N 1
ATOM 1390 C CA . VAL A 1 186 ? 3.91 18.312 11.531 1 98.75 186 VAL A CA 1
ATOM 1391 C C . VAL A 1 186 ? 3.252 19.688 11.719 1 98.75 186 VAL A C 1
ATOM 1393 O O . VAL A 1 186 ? 3.248 20.234 12.828 1 98.75 186 VAL A O 1
ATOM 1396 N N . VAL A 1 187 ? 2.717 20.234 10.664 1 98.81 187 VAL A N 1
ATOM 1397 C CA . VAL A 1 187 ? 2.088 21.547 10.781 1 98.81 187 VAL A CA 1
ATOM 1398 C C . VAL A 1 187 ? 0.694 21.516 10.156 1 98.81 187 VAL A C 1
ATOM 1400 O O . VAL A 1 187 ? 0.549 21.25 8.961 1 98.81 187 VAL A O 1
ATOM 1403 N N . SER A 1 188 ? -0.291 21.688 10.961 1 98.38 188 SER A N 1
ATOM 1404 C CA . SER A 1 188 ? -1.649 21.906 10.469 1 98.38 188 SER A CA 1
ATOM 1405 C C . SER A 1 188 ? -1.872 23.359 10.062 1 98.38 188 SER A C 1
ATOM 1407 O O . SER A 1 188 ? -1.738 24.266 10.891 1 98.38 188 SER A O 1
ATOM 1409 N N . VAL A 1 189 ? -2.318 23.578 8.82 1 97.38 189 VAL A N 1
ATOM 1410 C CA . VAL A 1 189 ? -2.369 24.969 8.383 1 97.38 189 VAL A CA 1
ATOM 1411 C C . VAL A 1 189 ? -3.82 25.438 8.32 1 97.38 189 VAL A C 1
ATOM 1413 O O . VAL A 1 189 ? -4.094 26.641 8.32 1 97.38 189 VAL A O 1
ATOM 1416 N N . GLY A 1 190 ? -4.773 24.562 8.18 1 95.19 190 GLY A N 1
ATOM 1417 C CA . GLY A 1 190 ? -6.184 24.906 8.242 1 95.19 190 GLY A CA 1
ATOM 1418 C C . GLY A 1 190 ? -6.582 25.969 7.25 1 95.19 190 GLY A C 1
ATOM 1419 O O . GLY A 1 190 ? -6.312 25.859 6.051 1 95.19 190 GLY A O 1
ATOM 1420 N N . ASN A 1 191 ? -7.125 27.141 7.789 1 94.25 191 ASN A N 1
ATOM 1421 C CA . ASN A 1 191 ? -7.668 28.203 6.945 1 94.25 191 ASN A CA 1
ATOM 1422 C C . ASN A 1 191 ? -6.562 29.062 6.352 1 94.25 191 ASN A C 1
ATOM 1424 O O . ASN A 1 191 ? -6.801 29.828 5.418 1 94.25 191 ASN A O 1
ATOM 1428 N N . LYS A 1 192 ? -5.414 28.953 6.832 1 95.31 192 LYS A N 1
ATOM 1429 C CA . LYS A 1 192 ? -4.273 29.719 6.324 1 95.31 192 LYS A CA 1
ATOM 1430 C C . LYS A 1 192 ? -4.562 31.219 6.316 1 95.31 192 LYS A C 1
ATOM 1432 O O . LYS A 1 192 ? -4.34 31.891 5.309 1 95.31 192 LYS A O 1
ATOM 1437 N N . ALA A 1 193 ? -5.012 31.719 7.445 1 95.62 193 ALA A N 1
ATOM 1438 C CA . ALA A 1 193 ? -5.367 33.156 7.488 1 95.62 193 ALA A CA 1
ATOM 1439 C C . ALA A 1 193 ? -4.121 34.031 7.398 1 95.62 193 ALA A C 1
ATOM 1441 O O . ALA A 1 193 ? -4.18 35.125 6.875 1 95.62 193 ALA A O 1
ATOM 1442 N N . ASP A 1 194 ? -3 33.531 7.906 1 96.75 194 ASP A N 1
ATOM 1443 C CA . ASP A 1 194 ? -1.756 34.281 7.895 1 96.75 194 ASP A CA 1
ATOM 1444 C C . ASP A 1 194 ? -0.585 33.406 7.438 1 96.75 194 ASP A C 1
ATOM 1446 O O . ASP A 1 194 ? -0.299 33.344 6.242 1 96.75 194 ASP A O 1
ATOM 1450 N N . ILE A 1 195 ? -0.081 32.531 8.305 1 97.44 195 ILE A N 1
ATOM 1451 C CA . ILE A 1 195 ? 0.986 31.609 7.902 1 97.44 195 ILE A CA 1
ATOM 1452 C C . ILE A 1 195 ? 0.454 30.609 6.875 1 97.44 195 ILE A C 1
ATOM 1454 O O . ILE A 1 195 ? -0.572 29.969 7.102 1 97.44 195 ILE A O 1
ATOM 1458 N N . ASP A 1 196 ? 1.112 30.594 5.754 1 96.19 196 ASP A N 1
ATOM 1459 C CA . ASP A 1 196 ? 0.678 29.672 4.699 1 96.19 196 ASP A CA 1
ATOM 1460 C C . ASP A 1 196 ? 1.813 28.75 4.273 1 96.19 196 ASP A C 1
ATOM 1462 O O . ASP A 1 196 ? 2.854 28.688 4.934 1 96.19 196 ASP A O 1
ATOM 1466 N N . ASP A 1 197 ? 1.58 27.969 3.242 1 96.69 197 ASP A N 1
ATOM 1467 C CA . ASP A 1 197 ? 2.533 26.969 2.775 1 96.69 197 ASP A CA 1
ATOM 1468 C C . ASP A 1 197 ? 3.867 27.609 2.402 1 96.69 197 ASP A C 1
ATOM 1470 O O . ASP A 1 197 ? 4.93 27.047 2.686 1 96.69 197 ASP A O 1
ATOM 1474 N N . ALA A 1 198 ? 3.803 28.75 1.742 1 96.81 198 ALA A N 1
ATOM 1475 C CA . ALA A 1 198 ? 5.02 29.438 1.306 1 96.81 198 ALA A CA 1
ATOM 1476 C C . ALA A 1 198 ? 5.887 29.828 2.498 1 96.81 198 ALA A C 1
ATOM 1478 O O . ALA A 1 198 ? 7.109 29.703 2.457 1 96.81 198 ALA A O 1
ATOM 1479 N N . ASP A 1 199 ? 5.242 30.359 3.543 1 97.62 199 ASP A N 1
ATOM 1480 C CA . ASP A 1 199 ? 5.961 30.719 4.762 1 97.62 199 ASP A CA 1
ATOM 1481 C C . ASP A 1 199 ? 6.695 29.5 5.34 1 97.62 199 ASP A C 1
ATOM 1483 O O . ASP A 1 199 ? 7.852 29.609 5.746 1 97.62 199 ASP A O 1
ATOM 1487 N N . LEU A 1 200 ? 6.004 28.406 5.391 1 98.44 200 LEU A N 1
ATOM 1488 C CA . LEU A 1 200 ? 6.562 27.203 5.977 1 98.44 200 LEU A CA 1
ATOM 1489 C C . LEU A 1 200 ? 7.691 26.641 5.109 1 98.44 200 LEU A C 1
ATOM 1491 O O . LEU A 1 200 ? 8.703 26.172 5.629 1 98.44 200 LEU A O 1
ATOM 1495 N N . LEU A 1 201 ? 7.508 26.688 3.818 1 98.19 201 LEU A N 1
ATOM 1496 C CA . LEU A 1 201 ? 8.57 26.266 2.908 1 98.19 201 LEU A CA 1
ATOM 1497 C C . LEU A 1 201 ? 9.844 27.078 3.146 1 98.19 201 LEU A C 1
ATOM 1499 O O . LEU A 1 201 ? 10.938 26.516 3.158 1 98.19 201 LEU A O 1
ATOM 1503 N N . GLU A 1 202 ? 9.68 28.375 3.314 1 97.5 202 GLU A N 1
ATOM 1504 C CA . GLU A 1 202 ? 10.828 29.234 3.562 1 97.5 202 GLU A CA 1
ATOM 1505 C C . GLU A 1 202 ? 11.555 28.844 4.84 1 97.5 202 GLU A C 1
ATOM 1507 O O . GLU A 1 202 ? 12.789 28.812 4.875 1 97.5 202 GLU A O 1
ATOM 1512 N N . PHE A 1 203 ? 10.844 28.547 5.84 1 98 203 PHE A N 1
ATOM 1513 C CA . PHE A 1 203 ? 11.469 28.094 7.082 1 98 203 PHE A CA 1
ATOM 1514 C C . PHE A 1 203 ? 12.211 26.781 6.875 1 98 203 PHE A C 1
ATOM 1516 O O . PHE A 1 203 ? 13.375 26.656 7.27 1 98 203 PHE A O 1
ATOM 1523 N N . PHE A 1 204 ? 11.547 25.766 6.281 1 98.38 204 PHE A N 1
ATOM 1524 C CA . PHE A 1 204 ? 12.094 24.422 6.176 1 98.38 204 PHE A CA 1
ATOM 1525 C C . PHE A 1 204 ? 13.258 24.391 5.191 1 98.38 204 PHE A C 1
ATOM 1527 O O . PHE A 1 204 ? 14.102 23.484 5.246 1 98.38 204 PHE A O 1
ATOM 1534 N N . LYS A 1 205 ? 13.266 25.391 4.277 1 97.62 205 LYS A N 1
ATOM 1535 C CA . LYS A 1 205 ? 14.383 25.5 3.34 1 97.62 205 LYS A CA 1
ATOM 1536 C C . LYS A 1 205 ? 15.727 25.469 4.074 1 97.62 205 LYS A C 1
ATOM 1538 O O . LYS A 1 205 ? 16.672 24.812 3.625 1 97.62 205 LYS A O 1
ATOM 1543 N N . ASP A 1 206 ? 15.758 26.125 5.215 1 96.81 206 ASP A N 1
ATOM 1544 C CA . ASP A 1 206 ? 17.031 26.297 5.91 1 96.81 206 ASP A CA 1
ATOM 1545 C C . ASP A 1 206 ? 17.047 25.5 7.215 1 96.81 206 ASP A C 1
ATOM 1547 O O . ASP A 1 206 ? 18.047 25.516 7.941 1 96.81 206 ASP A O 1
ATOM 1551 N N . ASP A 1 207 ? 15.961 24.828 7.531 1 97.81 207 ASP A N 1
ATOM 1552 C CA . ASP A 1 207 ? 15.922 23.969 8.719 1 97.81 207 ASP A CA 1
ATOM 1553 C C . ASP A 1 207 ? 16.812 22.734 8.539 1 97.81 207 ASP A C 1
ATOM 1555 O O . ASP A 1 207 ? 16.516 21.875 7.719 1 97.81 207 ASP A O 1
ATOM 1559 N N . GLU A 1 208 ? 17.812 22.578 9.352 1 97.81 208 GLU A N 1
ATOM 1560 C CA . GLU A 1 208 ? 18.812 21.516 9.195 1 97.81 208 GLU A CA 1
ATOM 1561 C C . GLU A 1 208 ? 18.219 20.156 9.562 1 97.81 208 GLU A C 1
ATOM 1563 O O . GLU A 1 208 ? 18.766 19.125 9.172 1 97.81 208 GLU A O 1
ATOM 1568 N N . ASN A 1 209 ? 17.125 20.172 10.273 1 98.25 209 ASN A N 1
ATOM 1569 C CA . ASN A 1 209 ? 16.516 18.922 10.734 1 98.25 209 ASN A CA 1
ATOM 1570 C C . ASN A 1 209 ? 15.547 18.359 9.711 1 98.25 209 ASN A C 1
ATOM 1572 O O . ASN A 1 209 ? 15.023 17.25 9.883 1 98.25 209 ASN A O 1
ATOM 1576 N N . THR A 1 210 ? 15.297 19.047 8.617 1 98.5 210 THR A N 1
ATOM 1577 C CA . THR A 1 210 ? 14.359 18.641 7.582 1 98.5 210 THR A CA 1
ATOM 1578 C C . THR A 1 210 ? 15.078 18.422 6.25 1 98.5 210 THR A C 1
ATOM 1580 O O . THR A 1 210 ? 15.812 19.297 5.789 1 98.5 210 THR A O 1
ATOM 1583 N N . ARG A 1 211 ? 14.82 17.266 5.645 1 98.44 211 ARG A N 1
ATOM 1584 C CA . ARG A 1 211 ? 15.5 16.953 4.391 1 98.44 211 ARG A CA 1
ATOM 1585 C C . ARG A 1 211 ? 14.508 16.906 3.23 1 98.44 211 ARG A C 1
ATOM 1587 O O . ARG A 1 211 ? 14.891 17.031 2.068 1 98.44 211 ARG A O 1
ATOM 1594 N N . ALA A 1 212 ? 13.258 16.688 3.5 1 98.75 212 ALA A N 1
ATOM 1595 C CA . ALA A 1 212 ? 12.18 16.688 2.514 1 98.75 212 ALA A CA 1
ATOM 1596 C C . ALA A 1 212 ? 10.898 17.266 3.109 1 98.75 212 ALA A C 1
ATOM 1598 O O . ALA A 1 212 ? 10.711 17.25 4.328 1 98.75 212 ALA A O 1
ATOM 1599 N N . ILE A 1 213 ? 10.031 17.812 2.273 1 98.88 213 ILE A N 1
ATOM 1600 C CA . ILE A 1 213 ? 8.797 18.438 2.715 1 98.88 213 ILE A CA 1
ATOM 1601 C C . ILE A 1 213 ? 7.613 17.844 1.965 1 98.88 213 ILE A C 1
ATOM 1603 O O . ILE A 1 213 ? 7.617 17.766 0.733 1 98.88 213 ILE A O 1
ATOM 1607 N N . LEU A 1 214 ? 6.633 17.328 2.66 1 98.81 214 LEU A N 1
ATOM 1608 C CA . LEU A 1 214 ? 5.398 16.781 2.109 1 98.81 214 LEU A CA 1
ATOM 1609 C C . LEU A 1 214 ? 4.203 17.656 2.467 1 98.81 214 LEU A C 1
ATOM 1611 O O . LEU A 1 214 ? 3.992 17.984 3.639 1 98.81 214 LEU A O 1
ATOM 1615 N N . ILE A 1 215 ? 3.402 18.016 1.467 1 98.5 215 ILE A N 1
ATOM 1616 C CA . ILE A 1 215 ? 2.277 18.922 1.683 1 98.5 215 ILE A CA 1
ATOM 1617 C C . ILE A 1 215 ? 0.994 18.281 1.161 1 98.5 215 ILE A C 1
ATOM 1619 O O . ILE A 1 215 ? 0.919 17.891 -0.004 1 98.5 215 ILE A O 1
ATOM 1623 N N . TYR A 1 216 ? 0.049 18.156 1.997 1 97.75 216 TYR A N 1
ATOM 1624 C CA . TYR A 1 216 ? -1.324 17.969 1.541 1 97.75 216 TYR A CA 1
ATOM 1625 C C . TYR A 1 216 ? -2.029 19.312 1.373 1 97.75 216 TYR A C 1
ATOM 1627 O O . TYR A 1 216 ? -2.219 20.047 2.346 1 97.75 216 TYR A O 1
ATOM 1635 N N . MET A 1 217 ? -2.557 19.484 0.12 1 94.25 217 MET A N 1
ATOM 1636 C CA . MET A 1 217 ? -3.037 20.812 -0.234 1 94.25 217 MET A CA 1
ATOM 1637 C C . MET A 1 217 ? -4.402 20.734 -0.911 1 94.25 217 MET A C 1
ATOM 1639 O O . MET A 1 217 ? -4.602 19.938 -1.828 1 94.25 217 MET A O 1
ATOM 1643 N N . GLU A 1 218 ? -5.316 21.562 -0.461 1 91.06 218 GLU A N 1
ATOM 1644 C CA . GLU A 1 218 ? -6.625 21.656 -1.103 1 91.06 218 GLU A CA 1
ATOM 1645 C C . GLU A 1 218 ? -6.758 22.938 -1.898 1 91.06 218 GLU A C 1
ATOM 1647 O O . GLU A 1 218 ? -7.535 23.016 -2.855 1 91.06 218 GLU A O 1
ATOM 1652 N N . GLY A 1 219 ? -5.902 23.953 -1.5 1 87.88 219 GLY A N 1
ATOM 1653 C CA . GLY A 1 219 ? -5.902 25.234 -2.186 1 87.88 219 GLY A CA 1
ATOM 1654 C C . GLY A 1 219 ? -4.75 26.125 -1.772 1 87.88 219 GLY A C 1
ATOM 1655 O O . GLY A 1 219 ? -4.086 25.875 -0.766 1 87.88 219 GLY A O 1
ATOM 1656 N N . VAL A 1 220 ? -4.457 27.094 -2.615 1 87.5 220 VAL A N 1
ATOM 1657 C CA . VAL A 1 220 ? -3.42 28.078 -2.344 1 87.5 220 VAL A CA 1
ATOM 1658 C C . VAL A 1 220 ? -3.998 29.484 -2.494 1 87.5 220 VAL A C 1
ATOM 1660 O O . VAL A 1 220 ? -4.738 29.766 -3.441 1 87.5 220 VAL A O 1
ATOM 1663 N N . LYS A 1 221 ? -3.762 30.297 -1.55 1 83.44 221 LYS A N 1
ATOM 1664 C CA . LYS A 1 221 ? -4.285 31.656 -1.616 1 83.44 221 LYS A CA 1
ATOM 1665 C C . LYS A 1 221 ? -3.473 32.5 -2.582 1 83.44 221 LYS A C 1
ATOM 1667 O O . LYS A 1 221 ? -4.035 33.156 -3.461 1 83.44 221 LYS A O 1
ATOM 1672 N N . ASP A 1 222 ? -2.168 32.531 -2.42 1 89 222 ASP A N 1
ATOM 1673 C CA . ASP A 1 222 ? -1.244 33.25 -3.297 1 89 222 ASP A CA 1
ATOM 1674 C C . ASP A 1 222 ? -0.396 32.281 -4.109 1 89 222 ASP A C 1
ATOM 1676 O O . ASP A 1 222 ? 0.748 31.984 -3.748 1 89 222 ASP A O 1
ATOM 1680 N N . GLY A 1 223 ? -0.932 31.938 -5.281 1 91.12 223 GLY A N 1
ATOM 1681 C CA . GLY A 1 223 ? -0.297 30.938 -6.113 1 91.12 223 GLY A CA 1
ATOM 1682 C C . GLY A 1 223 ? 1.073 31.344 -6.617 1 91.12 223 GLY A C 1
ATOM 1683 O O . GLY A 1 223 ? 1.994 30.531 -6.676 1 91.12 223 GLY A O 1
ATOM 1684 N N . ARG A 1 224 ? 1.188 32.594 -6.992 1 92.56 224 ARG A N 1
ATOM 1685 C CA . ARG A 1 224 ? 2.451 33.094 -7.52 1 92.56 224 ARG A CA 1
ATOM 1686 C C . ARG A 1 224 ? 3.549 33.031 -6.461 1 92.56 224 ARG A C 1
ATOM 1688 O O . ARG A 1 224 ? 4.664 32.594 -6.742 1 92.56 224 ARG A O 1
ATOM 1695 N N . ARG A 1 225 ? 3.223 33.531 -5.305 1 95 225 ARG A N 1
ATOM 1696 C CA . ARG A 1 225 ? 4.199 33.5 -4.219 1 95 225 ARG A CA 1
ATOM 1697 C C . ARG A 1 225 ? 4.602 32.062 -3.893 1 95 225 ARG A C 1
ATOM 1699 O O . ARG A 1 225 ? 5.781 31.766 -3.688 1 95 225 ARG A O 1
ATOM 1706 N N . PHE A 1 226 ? 3.643 31.219 -3.85 1 95.44 226 PHE A N 1
ATOM 1707 C CA . PHE A 1 226 ? 3.928 29.812 -3.562 1 95.44 226 PHE A CA 1
ATOM 1708 C C . PHE A 1 226 ? 4.914 29.25 -4.574 1 95.44 226 PHE A C 1
ATOM 1710 O O . PHE A 1 226 ? 5.895 28.594 -4.199 1 95.44 226 PHE A O 1
ATOM 1717 N N . MET A 1 227 ? 4.699 29.484 -5.805 1 96.06 227 MET A N 1
ATOM 1718 C CA . MET A 1 227 ? 5.523 28.938 -6.875 1 96.06 227 MET A CA 1
ATOM 1719 C C . MET A 1 227 ? 6.945 29.484 -6.801 1 96.06 227 MET A C 1
ATOM 1721 O O . MET A 1 227 ? 7.91 28.734 -6.996 1 96.06 227 MET A O 1
ATOM 1725 N N . GLU A 1 228 ? 7.016 30.703 -6.539 1 96.94 228 GLU A N 1
ATOM 1726 C CA . GLU A 1 228 ? 8.328 31.344 -6.438 1 96.94 228 GLU A CA 1
ATOM 1727 C C . GLU A 1 228 ? 9.141 30.75 -5.285 1 96.94 228 GLU A C 1
ATOM 1729 O O . GLU A 1 228 ? 10.305 30.406 -5.453 1 96.94 228 GLU A O 1
ATOM 1734 N N . VAL A 1 229 ? 8.508 30.641 -4.156 1 97.5 229 VAL A N 1
ATOM 1735 C CA . VAL A 1 229 ? 9.18 30.109 -2.977 1 97.5 229 VAL A CA 1
ATOM 1736 C C . VAL A 1 229 ? 9.5 28.625 -3.189 1 97.5 229 VAL A C 1
ATOM 1738 O O . VAL A 1 229 ? 10.602 28.172 -2.861 1 97.5 229 VAL A O 1
ATOM 1741 N N . ALA A 1 230 ? 8.562 27.875 -3.715 1 98 230 ALA A N 1
ATOM 1742 C CA . ALA A 1 230 ? 8.766 26.453 -3.975 1 98 230 ALA A CA 1
ATOM 1743 C C . ALA A 1 230 ? 9.953 26.219 -4.906 1 98 230 ALA A C 1
ATOM 1745 O O . ALA A 1 230 ? 10.727 25.281 -4.719 1 98 230 ALA A O 1
ATOM 1746 N N . LYS A 1 231 ? 10.016 27.062 -5.945 1 97.62 231 LYS A N 1
ATOM 1747 C CA . LYS A 1 231 ? 11.117 26.953 -6.891 1 97.62 231 LYS A CA 1
ATOM 1748 C C . LYS A 1 231 ? 12.461 27.109 -6.184 1 97.62 231 LYS A C 1
ATOM 1750 O O . LYS A 1 231 ? 13.398 26.344 -6.434 1 97.62 231 LYS A O 1
ATOM 1755 N N . GLU A 1 232 ? 12.539 28.094 -5.309 1 97.5 232 GLU A N 1
ATOM 1756 C CA . GLU A 1 232 ? 13.773 28.344 -4.57 1 97.5 232 GLU A CA 1
ATOM 1757 C C . GLU A 1 232 ? 14.078 27.203 -3.6 1 97.5 232 GLU A C 1
ATOM 1759 O O . GLU A 1 232 ? 15.227 26.781 -3.471 1 97.5 232 GLU A O 1
ATOM 1764 N N . VAL A 1 233 ? 13.094 26.734 -2.91 1 98.19 233 VAL A N 1
ATOM 1765 C CA . VAL A 1 233 ? 13.266 25.656 -1.928 1 98.19 233 VAL A CA 1
ATOM 1766 C C . VAL A 1 233 ? 13.648 24.359 -2.635 1 98.19 233 VAL A C 1
ATOM 1768 O O . VAL A 1 233 ? 14.484 23.609 -2.141 1 98.19 233 VAL A O 1
ATOM 1771 N N . SER A 1 234 ? 13.07 24.094 -3.816 1 98.06 234 SER A N 1
ATOM 1772 C CA . SER A 1 234 ? 13.297 22.859 -4.559 1 98.06 234 SER A CA 1
ATOM 1773 C C . SER A 1 234 ? 14.734 22.766 -5.039 1 98.06 234 SER A C 1
ATOM 1775 O O . SER A 1 234 ? 15.211 21.672 -5.371 1 98.06 234 SER A O 1
ATOM 1777 N N . LYS A 1 235 ? 15.43 23.859 -5.074 1 97.38 235 LYS A N 1
ATOM 1778 C CA . LYS A 1 235 ? 16.844 23.844 -5.426 1 97.38 235 LYS A CA 1
ATOM 1779 C C . LYS A 1 235 ? 17.688 23.234 -4.305 1 97.38 235 LYS A C 1
ATOM 1781 O O . LYS A 1 235 ? 18.828 22.844 -4.52 1 97.38 235 LYS A O 1
ATOM 1786 N N . LYS A 1 236 ? 17.078 23.188 -3.17 1 97 236 LYS A N 1
ATOM 1787 C CA . LYS A 1 236 ? 17.828 22.719 -2.01 1 97 236 LYS A CA 1
ATOM 1788 C C . LYS A 1 236 ? 17.234 21.422 -1.451 1 97 236 LYS A C 1
ATOM 1790 O O . LYS A 1 236 ? 17.969 20.516 -1.074 1 97 236 LYS A O 1
ATOM 1795 N N . LYS A 1 237 ? 15.93 21.375 -1.342 1 98.12 237 LYS A N 1
ATOM 1796 C CA . LYS A 1 237 ? 15.227 20.25 -0.743 1 98.12 237 LYS A CA 1
ATOM 1797 C C . LYS A 1 237 ? 14.023 19.828 -1.59 1 98.12 237 LYS A C 1
ATOM 1799 O O . LYS A 1 237 ? 13.352 20.688 -2.174 1 98.12 237 LYS A O 1
ATOM 1804 N N . PRO A 1 238 ? 13.781 18.5 -1.65 1 98.69 238 PRO A N 1
ATOM 1805 C CA . PRO A 1 238 ? 12.609 18.062 -2.4 1 98.69 238 PRO A CA 1
ATOM 1806 C C . PRO A 1 238 ? 11.297 18.438 -1.719 1 98.69 238 PRO A C 1
ATOM 1808 O O . PRO A 1 238 ? 11.203 18.391 -0.49 1 98.69 238 PRO A O 1
ATOM 1811 N N . ILE A 1 239 ? 10.312 18.844 -2.52 1 98.88 239 ILE A N 1
ATOM 1812 C CA . ILE A 1 239 ? 8.945 19.125 -2.09 1 98.88 239 ILE A CA 1
ATOM 1813 C C . ILE A 1 239 ? 7.977 18.172 -2.785 1 98.88 239 ILE A C 1
ATOM 1815 O O . ILE A 1 239 ? 7.98 18.062 -4.016 1 98.88 239 ILE A O 1
ATOM 1819 N N . ILE A 1 240 ? 7.219 17.453 -2.01 1 98.88 240 ILE A N 1
ATOM 1820 C CA . ILE A 1 240 ? 6.152 16.594 -2.523 1 98.88 240 ILE A CA 1
ATOM 1821 C C . ILE A 1 240 ? 4.793 17.203 -2.178 1 98.88 240 ILE A C 1
ATOM 1823 O O . ILE A 1 240 ? 4.562 17.609 -1.04 1 98.88 240 ILE A O 1
ATOM 1827 N N . VAL A 1 241 ? 3.848 17.266 -3.15 1 98.31 241 VAL A N 1
ATOM 1828 C CA . VAL A 1 241 ? 2.529 17.828 -2.879 1 98.31 241 VAL A CA 1
ATOM 1829 C C . VAL A 1 241 ? 1.444 16.844 -3.314 1 98.31 241 VAL A C 1
ATOM 1831 O O . VAL A 1 241 ? 1.495 16.312 -4.422 1 98.31 241 VAL A O 1
ATOM 1834 N N . ILE A 1 242 ? 0.562 16.547 -2.459 1 97.31 242 ILE A N 1
ATOM 1835 C CA . ILE A 1 242 ? -0.732 15.969 -2.799 1 97.31 242 ILE A CA 1
ATOM 1836 C C . ILE A 1 242 ? -1.773 17.078 -2.939 1 97.31 242 ILE A C 1
ATOM 1838 O O . ILE A 1 242 ? -2.197 17.672 -1.944 1 97.31 242 ILE A O 1
ATOM 1842 N N . LYS A 1 243 ? -2.135 17.328 -4.152 1 95.88 243 LYS A N 1
ATOM 1843 C CA . LYS A 1 243 ? -3.176 18.312 -4.406 1 95.88 243 LYS A CA 1
ATOM 1844 C C . LYS A 1 243 ? -4.547 17.656 -4.523 1 95.88 243 LYS A C 1
ATOM 1846 O O . LYS A 1 243 ? -4.836 16.984 -5.52 1 95.88 243 LYS A O 1
ATOM 1851 N N . ALA A 1 244 ? -5.367 17.797 -3.551 1 93.81 244 ALA A N 1
ATOM 1852 C CA . ALA A 1 244 ? -6.73 17.281 -3.588 1 93.81 244 ALA A CA 1
ATOM 1853 C C . ALA A 1 244 ? -7.656 18.219 -4.355 1 93.81 244 ALA A C 1
ATOM 1855 O O . ALA A 1 244 ? -7.301 19.375 -4.617 1 93.81 244 ALA A O 1
ATOM 1856 N N . GLY A 1 245 ? -8.852 17.734 -4.727 1 93.56 245 GLY A N 1
ATOM 1857 C CA . GLY A 1 245 ? -9.781 18.531 -5.516 1 93.56 245 GLY A CA 1
ATOM 1858 C C . GLY A 1 245 ? -9.344 18.703 -6.961 1 93.56 245 GLY A C 1
ATOM 1859 O O . GLY A 1 245 ? -9.398 19.797 -7.512 1 93.56 245 GLY A O 1
ATOM 1860 N N . ARG A 1 246 ? -8.82 17.578 -7.477 1 91.81 246 ARG A N 1
ATOM 1861 C CA . ARG A 1 246 ? -8.258 17.594 -8.828 1 91.81 246 ARG A CA 1
ATOM 1862 C C . ARG A 1 246 ? -9.359 17.5 -9.875 1 91.81 246 ARG A C 1
ATOM 1864 O O . ARG A 1 246 ? -9.219 18.031 -10.977 1 91.81 246 ARG A O 1
ATOM 1871 N N . SER A 1 247 ? -10.398 16.859 -9.578 1 91.12 247 SER A N 1
ATOM 1872 C CA . SER A 1 247 ? -11.539 16.703 -10.484 1 91.12 247 SER A CA 1
ATOM 1873 C C . SER A 1 247 ? -12.555 17.828 -10.281 1 91.12 247 SER A C 1
ATOM 1875 O O . SER A 1 247 ? -12.445 18.609 -9.344 1 91.12 247 SER A O 1
ATOM 1877 N N . GLU A 1 248 ? -13.523 17.906 -11.211 1 88.62 248 GLU A N 1
ATOM 1878 C CA . GLU A 1 248 ? -14.562 18.906 -11.078 1 88.62 248 GLU A CA 1
ATOM 1879 C C . GLU A 1 248 ? -15.367 18.719 -9.797 1 88.62 248 GLU A C 1
ATOM 1881 O O . GLU A 1 248 ? -15.547 19.656 -9.023 1 88.62 248 GLU A O 1
ATOM 1886 N N . ARG A 1 249 ? -15.789 17.547 -9.562 1 89.19 249 ARG A N 1
ATOM 1887 C CA . ARG A 1 249 ? -16.547 17.234 -8.352 1 89.19 249 ARG A CA 1
ATOM 1888 C C . ARG A 1 249 ? -15.656 17.344 -7.113 1 89.19 249 ARG A C 1
ATOM 1890 O O . ARG A 1 249 ? -16.109 17.766 -6.051 1 89.19 249 ARG A O 1
ATOM 1897 N N . GLY A 1 250 ? -14.484 16.875 -7.277 1 89.12 250 GLY A N 1
ATOM 1898 C CA . GLY A 1 250 ? -13.539 17.016 -6.184 1 89.12 250 GLY A CA 1
ATOM 1899 C C . GLY A 1 250 ? -13.297 18.453 -5.781 1 89.12 250 GLY A C 1
ATOM 1900 O O . GLY A 1 250 ? -13.203 18.766 -4.594 1 89.12 250 GLY A O 1
ATOM 1901 N N . ALA A 1 251 ? -13.172 19.297 -6.781 1 88 251 ALA A N 1
ATOM 1902 C CA . ALA A 1 251 ? -12.969 20.734 -6.527 1 88 251 ALA A CA 1
ATOM 1903 C C . ALA A 1 251 ? -14.148 21.328 -5.777 1 88 251 ALA A C 1
ATOM 1905 O O . ALA A 1 251 ? -13.969 22.156 -4.875 1 88 251 ALA A O 1
ATOM 1906 N N . LYS A 1 252 ? -15.312 20.938 -6.141 1 86.56 252 LYS A N 1
ATOM 1907 C CA . LYS A 1 252 ? -16.516 21.391 -5.449 1 86.56 252 LYS A CA 1
ATOM 1908 C C . LYS A 1 252 ? -16.547 20.891 -4.008 1 86.56 252 LYS A C 1
ATOM 1910 O O . LYS A 1 252 ? -16.922 21.641 -3.098 1 86.56 252 LYS A O 1
ATOM 1915 N N . ALA A 1 253 ? -16.188 19.688 -3.852 1 84.69 253 ALA A N 1
ATOM 1916 C CA . ALA A 1 253 ? -16.109 19.109 -2.51 1 84.69 253 ALA A CA 1
ATOM 1917 C C . ALA A 1 253 ? -15.078 19.844 -1.654 1 84.69 253 ALA A C 1
ATOM 1919 O O . ALA A 1 253 ? -15.328 20.125 -0.48 1 84.69 253 ALA A O 1
ATOM 1920 N N . ALA A 1 254 ? -13.945 20.109 -2.26 1 83.81 254 ALA A N 1
ATOM 1921 C CA . ALA A 1 254 ? -12.898 20.844 -1.553 1 83.81 254 ALA A CA 1
ATOM 1922 C C . ALA A 1 254 ? -13.367 22.25 -1.174 1 83.81 254 ALA A C 1
ATOM 1924 O O . ALA A 1 254 ? -13.117 22.719 -0.062 1 83.81 254 ALA A O 1
ATOM 1925 N N . ALA A 1 255 ? -13.969 22.891 -2.125 1 79.31 255 ALA A N 1
ATOM 1926 C CA . ALA A 1 255 ? -14.492 24.219 -1.876 1 79.31 255 ALA A CA 1
ATOM 1927 C C . ALA A 1 255 ? -15.508 24.203 -0.731 1 79.31 255 ALA A C 1
ATOM 1929 O O . ALA A 1 255 ? -15.523 25.125 0.096 1 79.31 255 ALA A O 1
ATOM 1930 N N . SER A 1 256 ? -16.297 23.234 -0.751 1 76.69 256 SER A N 1
ATOM 1931 C CA . SER A 1 256 ? -17.281 23.094 0.316 1 76.69 256 SER A CA 1
ATOM 1932 C C . SER A 1 256 ? -16.609 22.844 1.66 1 76.69 256 SER A C 1
ATOM 1934 O O . SER A 1 256 ? -17.062 23.328 2.693 1 76.69 256 SER A O 1
ATOM 1936 N N . HIS A 1 257 ? -15.586 22.219 1.592 1 75.06 257 HIS A N 1
ATOM 1937 C CA . HIS A 1 257 ? -14.852 21.828 2.789 1 75.06 257 HIS A CA 1
ATOM 1938 C C . HIS A 1 257 ? -14.023 22.984 3.338 1 75.06 257 HIS A C 1
ATOM 1940 O O . HIS A 1 257 ? -13.961 23.188 4.551 1 75.06 257 HIS A O 1
ATOM 1946 N N . THR A 1 258 ? -13.375 23.734 2.455 1 70.25 258 THR A N 1
ATOM 1947 C CA . THR A 1 258 ? -12.453 24.766 2.918 1 70.25 258 THR A CA 1
ATOM 1948 C C . THR A 1 258 ? -13.062 26.156 2.762 1 70.25 258 THR A C 1
ATOM 1950 O O . THR A 1 258 ? -12.57 27.125 3.34 1 70.25 258 THR A O 1
ATOM 1953 N N . GLY A 1 259 ? -14.094 26.219 1.954 1 65 259 GLY A N 1
ATOM 1954 C CA . GLY A 1 259 ? -14.641 27.531 1.635 1 65 259 GLY A CA 1
ATOM 1955 C C . GLY A 1 259 ? -13.82 28.281 0.598 1 65 259 GLY A C 1
ATOM 1956 O O . GLY A 1 259 ? -14.164 29.406 0.229 1 65 259 GLY A O 1
ATOM 1957 N N . SER A 1 260 ? -12.727 27.641 0.102 1 62.66 260 SER A N 1
ATOM 1958 C CA . SER A 1 260 ? -11.859 28.297 -0.868 1 62.66 260 SER A CA 1
ATOM 1959 C C . SER A 1 260 ? -12.016 27.672 -2.254 1 62.66 260 SER A C 1
ATOM 1961 O O . SER A 1 260 ? -12.352 26.5 -2.381 1 62.66 260 SER A O 1
ATOM 1963 N N . LEU A 1 261 ? -12 28.562 -3.33 1 58.97 261 LEU A N 1
ATOM 1964 C CA . LEU A 1 261 ? -12.102 28.062 -4.699 1 58.97 261 LEU A CA 1
ATOM 1965 C C . LEU A 1 261 ? -10.914 27.172 -5.039 1 58.97 261 LEU A C 1
ATOM 1967 O O . LEU A 1 261 ? -9.773 27.516 -4.73 1 58.97 261 LEU A O 1
ATOM 1971 N N . ALA A 1 262 ? -11.344 25.969 -5.559 1 62.94 262 ALA A N 1
ATOM 1972 C CA . ALA A 1 262 ? -10.32 25.047 -6.023 1 62.94 262 ALA A CA 1
ATOM 1973 C C . ALA A 1 262 ? -9.859 25.391 -7.434 1 62.94 262 ALA A C 1
ATOM 1975 O O . ALA A 1 262 ? -10.664 25.797 -8.281 1 62.94 262 ALA A O 1
ATOM 1976 N N . GLY A 1 263 ? -8.594 25.844 -7.699 1 67.62 263 GLY A N 1
ATOM 1977 C CA . GLY A 1 263 ? -8.016 26.156 -9 1 67.62 263 GLY A CA 1
ATOM 1978 C C . GLY A 1 263 ? -8.008 24.969 -9.945 1 67.62 263 GLY A C 1
ATOM 1979 O O . GLY A 1 263 ? -8.266 23.844 -9.531 1 67.62 263 GLY A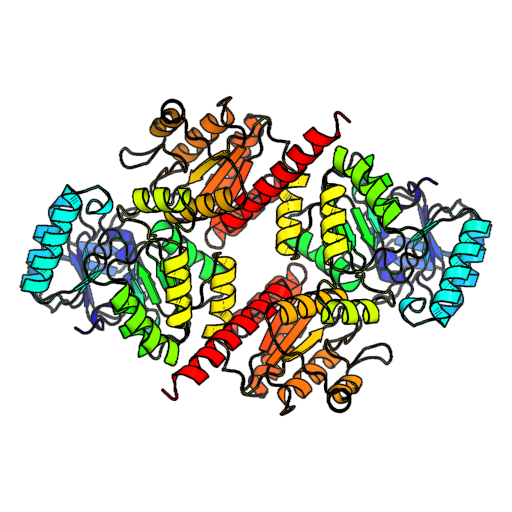 O 1
ATOM 1980 N N . SER A 1 264 ? -7.875 25.234 -11.219 1 80.62 264 SER A N 1
ATOM 1981 C CA . SER A 1 264 ? -7.789 24.219 -12.25 1 80.62 264 SER A CA 1
ATOM 1982 C C . SER A 1 264 ? -6.602 23.281 -12.008 1 80.62 264 SER A C 1
ATOM 1984 O O . SER A 1 264 ? -5.484 23.75 -11.758 1 80.62 264 SER A O 1
ATOM 1986 N N . ASP A 1 265 ? -6.891 22.016 -12.031 1 87.94 265 ASP A N 1
ATOM 1987 C CA . ASP A 1 265 ? -5.875 21.016 -11.766 1 87.94 265 ASP A CA 1
ATOM 1988 C C . ASP A 1 265 ? -4.719 21.125 -12.758 1 87.94 265 ASP A C 1
ATOM 1990 O O . ASP A 1 265 ? -3.562 20.875 -12.406 1 87.94 265 ASP A O 1
ATOM 1994 N N . LYS A 1 266 ? -4.98 21.469 -14 1 86.19 266 LYS A N 1
ATOM 1995 C CA . LYS A 1 266 ? -3.955 21.609 -15.023 1 86.19 266 LYS A CA 1
ATOM 1996 C C . LYS A 1 266 ? -2.979 22.734 -14.688 1 86.19 266 LYS A C 1
ATOM 1998 O O . LYS A 1 266 ? -1.776 22.609 -14.938 1 86.19 266 LYS A O 1
ATOM 2003 N N . VAL A 1 267 ? -3.504 23.781 -14.125 1 86.31 267 VAL A N 1
ATOM 2004 C CA . VAL A 1 267 ? -2.684 24.922 -13.734 1 86.31 267 VAL A CA 1
ATOM 2005 C C . VAL A 1 267 ? -1.738 24.516 -12.602 1 86.31 267 VAL A C 1
ATOM 2007 O O . VAL A 1 267 ? -0.551 24.844 -12.633 1 86.31 267 VAL A O 1
ATOM 2010 N N . TYR A 1 268 ? -2.273 23.797 -11.656 1 90.12 268 TYR A N 1
ATOM 2011 C CA . TYR A 1 268 ? -1.441 23.328 -10.555 1 90.12 268 TYR A CA 1
ATOM 2012 C C . TYR A 1 268 ? -0.324 22.422 -11.07 1 90.12 268 TYR A C 1
ATOM 2014 O O . TYR A 1 268 ? 0.833 22.578 -10.672 1 90.12 268 TYR A O 1
ATOM 2022 N N . SER A 1 269 ? -0.679 21.5 -11.914 1 92.06 269 SER A N 1
ATOM 2023 C CA . SER A 1 269 ? 0.3 20.562 -12.43 1 92.06 269 SER A CA 1
ATOM 2024 C C . SER A 1 269 ? 1.438 21.266 -13.156 1 92.06 269 SER A C 1
ATOM 2026 O O . SER A 1 269 ? 2.609 20.938 -12.953 1 92.06 269 SER A O 1
ATOM 2028 N N . ALA A 1 270 ? 1.116 22.219 -14.023 1 92 270 ALA A N 1
ATOM 2029 C CA . ALA A 1 270 ? 2.119 22.984 -14.75 1 92 270 ALA A CA 1
ATOM 2030 C C . ALA A 1 270 ? 2.984 23.812 -13.789 1 92 270 ALA A C 1
ATOM 2032 O O . ALA A 1 270 ? 4.203 23.875 -13.953 1 92 270 ALA A O 1
ATOM 2033 N N . ALA A 1 271 ? 2.338 24.375 -12.836 1 92.44 271 ALA A N 1
ATOM 2034 C CA . ALA A 1 271 ? 3.045 25.188 -11.844 1 92.44 271 ALA A CA 1
ATOM 2035 C C . ALA A 1 271 ? 4.02 24.328 -11.039 1 92.44 271 ALA A C 1
ATOM 2037 O O . ALA A 1 271 ? 5.145 24.766 -10.766 1 92.44 271 ALA A O 1
ATOM 2038 N N . PHE A 1 272 ? 3.574 23.172 -10.625 1 95.69 272 PHE A N 1
ATOM 2039 C CA . PHE A 1 272 ? 4.418 22.266 -9.859 1 95.69 272 PHE A CA 1
ATOM 2040 C C . PHE A 1 272 ? 5.641 21.844 -10.672 1 95.69 272 PHE A C 1
ATOM 2042 O O . PHE A 1 272 ? 6.762 21.859 -10.164 1 95.69 272 PHE A O 1
ATOM 2049 N N . LYS A 1 273 ? 5.398 21.531 -11.898 1 94.12 273 LYS A N 1
ATOM 2050 C CA . LYS A 1 273 ? 6.492 21.125 -12.781 1 94.12 273 LYS A CA 1
ATOM 2051 C C . LYS A 1 273 ? 7.527 22.234 -12.914 1 94.12 273 LYS A C 1
ATOM 2053 O O . LYS A 1 273 ? 8.734 21.984 -12.859 1 94.12 273 LYS A O 1
ATOM 2058 N N . GLN A 1 274 ? 7.086 23.438 -13.031 1 94.5 274 GLN A N 1
ATOM 2059 C CA . GLN A 1 274 ? 7.949 24.594 -13.227 1 94.5 274 GLN A CA 1
ATOM 2060 C C . GLN A 1 274 ? 8.727 24.922 -11.953 1 94.5 274 GLN A C 1
ATOM 2062 O O . GLN A 1 274 ? 9.812 25.5 -12.016 1 94.5 274 GLN A O 1
ATOM 2067 N N . SER A 1 275 ? 8.188 24.547 -10.852 1 96.75 275 SER A N 1
ATOM 2068 C CA . SER A 1 275 ? 8.789 24.953 -9.586 1 96.75 275 SER A CA 1
ATOM 2069 C C . SER A 1 275 ? 9.57 23.797 -8.961 1 96.75 275 SER A C 1
ATOM 2071 O O . SER A 1 275 ? 10.086 23.922 -7.852 1 96.75 275 SER A O 1
ATOM 2073 N N . GLY A 1 276 ? 9.656 22.641 -9.625 1 97.25 276 GLY A N 1
ATOM 2074 C CA . GLY A 1 276 ? 10.414 21.5 -9.125 1 97.25 276 GLY A CA 1
ATOM 2075 C C . GLY A 1 276 ? 9.672 20.703 -8.078 1 97.25 276 GLY A C 1
ATOM 2076 O O . GLY A 1 276 ? 10.25 19.844 -7.414 1 97.25 276 GLY A O 1
ATOM 2077 N N . VAL A 1 277 ? 8.398 21.031 -7.898 1 98.31 277 VAL A N 1
ATOM 2078 C CA . VAL A 1 277 ? 7.551 20.312 -6.953 1 98.31 277 VAL A CA 1
ATOM 2079 C C . VAL A 1 277 ? 7.145 18.953 -7.547 1 98.31 277 VAL A C 1
ATOM 2081 O O . VAL A 1 277 ? 6.734 18.891 -8.711 1 98.31 277 VAL A O 1
ATOM 2084 N N . LEU A 1 278 ? 7.398 17.875 -6.77 1 98.5 278 LEU A N 1
ATOM 2085 C CA . LEU A 1 278 ? 6.938 16.562 -7.18 1 98.5 278 LEU A CA 1
ATOM 2086 C C . LEU A 1 278 ? 5.48 16.344 -6.781 1 98.5 278 LEU A C 1
ATOM 2088 O O . LEU A 1 278 ? 5.141 16.391 -5.598 1 98.5 278 LEU A O 1
ATOM 2092 N N . ARG A 1 279 ? 4.652 16.125 -7.754 1 97.62 279 ARG A N 1
ATOM 2093 C CA . ARG A 1 279 ? 3.227 15.938 -7.516 1 97.62 279 ARG A CA 1
ATOM 2094 C C . ARG A 1 279 ? 2.889 14.461 -7.328 1 97.62 279 ARG A C 1
ATOM 2096 O O . ARG A 1 279 ? 3.137 13.641 -8.219 1 97.62 279 ARG A O 1
ATOM 2103 N N . ALA A 1 280 ? 2.383 14.055 -6.188 1 97.5 280 ALA A N 1
ATOM 2104 C CA . ALA A 1 280 ? 1.873 12.711 -5.922 1 97.5 280 ALA A CA 1
ATOM 2105 C C . ALA A 1 280 ? 0.348 12.68 -5.98 1 97.5 280 ALA A C 1
ATOM 2107 O O . ALA A 1 280 ? -0.309 13.688 -5.711 1 97.5 280 ALA A O 1
ATOM 2108 N N . TYR A 1 281 ? -0.25 11.547 -6.242 1 95.19 281 TYR A N 1
ATOM 2109 C CA . TYR A 1 281 ? -1.691 11.477 -6.457 1 95.19 281 TYR A CA 1
ATOM 2110 C C . TYR A 1 281 ? -2.367 10.672 -5.352 1 95.19 281 TYR A C 1
ATOM 2112 O O . TYR A 1 281 ? -3.594 10.703 -5.219 1 95.19 281 TYR A O 1
ATOM 2120 N N . THR A 1 282 ? -1.623 9.938 -4.582 1 96.06 282 THR A N 1
ATOM 2121 C CA . THR A 1 282 ? -2.166 9.195 -3.453 1 96.06 282 THR A CA 1
ATOM 2122 C C . THR A 1 282 ? -1.282 9.359 -2.221 1 96.06 282 THR A C 1
ATOM 2124 O O . THR A 1 282 ? -0.121 9.758 -2.332 1 96.06 282 THR A O 1
ATOM 2127 N N . ILE A 1 283 ? -1.832 9.078 -1.064 1 96.81 283 ILE A N 1
ATOM 2128 C CA . ILE A 1 283 ? -1.106 9.141 0.2 1 96.81 283 ILE A CA 1
ATOM 2129 C C . ILE A 1 283 ? 0.076 8.18 0.165 1 96.81 283 ILE A C 1
ATOM 2131 O O . ILE A 1 283 ? 1.207 8.562 0.475 1 96.81 283 ILE A O 1
ATOM 2135 N N . GLY A 1 284 ? -0.199 6.941 -0.309 1 96.88 284 GLY A N 1
ATOM 2136 C CA . GLY A 1 284 ? 0.849 5.938 -0.377 1 96.88 284 GLY A CA 1
ATOM 2137 C C . GLY A 1 284 ? 2.006 6.34 -1.271 1 96.88 284 GLY A C 1
ATOM 2138 O O . GLY A 1 284 ? 3.17 6.191 -0.894 1 96.88 284 GLY A O 1
ATOM 2139 N N . GLU A 1 285 ? 1.689 6.82 -2.383 1 97.5 285 GLU A N 1
ATOM 2140 C CA . GLU A 1 285 ? 2.707 7.27 -3.33 1 97.5 285 GLU A CA 1
ATOM 2141 C C . GLU A 1 285 ? 3.551 8.398 -2.74 1 97.5 285 GLU A C 1
ATOM 2143 O O . GLU A 1 285 ? 4.777 8.383 -2.854 1 97.5 285 GLU A O 1
ATOM 2148 N N . ALA A 1 286 ? 2.91 9.383 -2.121 1 98.31 286 ALA A N 1
ATOM 2149 C CA . ALA A 1 286 ? 3.6 10.531 -1.537 1 98.31 286 ALA A CA 1
ATOM 2150 C C . ALA A 1 286 ? 4.586 10.086 -0.458 1 98.31 286 ALA A C 1
ATOM 2152 O O . ALA A 1 286 ? 5.727 10.555 -0.424 1 98.31 286 ALA A O 1
ATOM 2153 N N . PHE A 1 287 ? 4.168 9.219 0.376 1 98.12 287 PHE A N 1
ATOM 2154 C CA . PHE A 1 287 ? 5.02 8.797 1.483 1 98.12 287 PHE A CA 1
ATOM 2155 C C . PHE A 1 287 ? 6.113 7.859 0.998 1 98.12 287 PHE A C 1
ATOM 2157 O O . PHE A 1 287 ? 7.207 7.828 1.563 1 98.12 287 PHE A O 1
ATOM 2164 N N . ASP A 1 288 ? 5.809 7.023 -0.063 1 98.44 288 ASP A N 1
ATOM 2165 C CA . ASP A 1 288 ? 6.867 6.238 -0.689 1 98.44 288 ASP A CA 1
ATOM 2166 C C . ASP A 1 288 ? 8.008 7.137 -1.165 1 98.44 288 ASP A C 1
ATOM 2168 O O . ASP A 1 288 ? 9.18 6.852 -0.9 1 98.44 288 ASP A O 1
ATOM 2172 N N . TRP A 1 289 ? 7.625 8.227 -1.868 1 98.75 289 TRP A N 1
ATOM 2173 C CA . TRP A 1 289 ? 8.617 9.172 -2.365 1 98.75 289 TRP A CA 1
ATOM 2174 C C . TRP A 1 289 ? 9.344 9.859 -1.213 1 98.75 289 TRP A C 1
ATOM 2176 O O . TRP A 1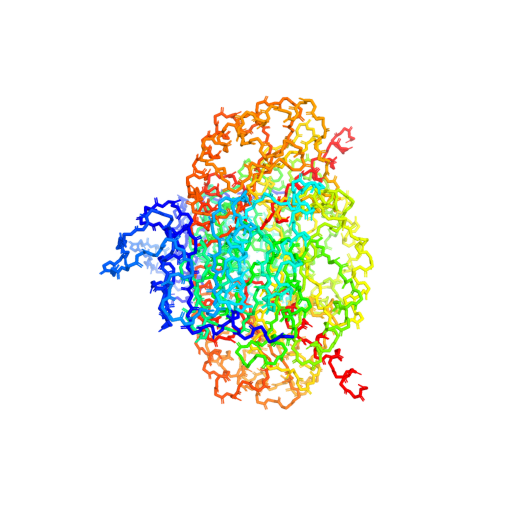 289 ? 10.562 10 -1.236 1 98.75 289 TRP A O 1
ATOM 2186 N N . ALA A 1 290 ? 8.531 10.266 -0.224 1 98.5 290 ALA A N 1
ATOM 2187 C CA . ALA A 1 290 ? 9.102 10.992 0.914 1 98.5 290 ALA A CA 1
ATOM 2188 C C . ALA A 1 290 ? 10.172 10.164 1.609 1 98.5 290 ALA A C 1
ATOM 2190 O O . ALA A 1 290 ? 11.203 10.695 2.025 1 98.5 290 ALA A O 1
ATOM 2191 N N . ARG A 1 291 ? 9.945 8.875 1.727 1 98 291 ARG A N 1
ATOM 2192 C CA . ARG A 1 291 ? 10.898 7.965 2.355 1 98 291 ARG A CA 1
ATOM 2193 C C . ARG A 1 291 ? 12.234 7.984 1.622 1 98 291 ARG A C 1
ATOM 2195 O O . ARG A 1 291 ? 13.297 8.078 2.248 1 98 291 ARG A O 1
ATOM 2202 N N . ALA A 1 292 ? 12.203 7.859 0.333 1 98.5 292 ALA A N 1
ATOM 2203 C CA . ALA A 1 292 ? 13.422 7.852 -0.473 1 98.5 292 ALA A CA 1
ATOM 2204 C C . ALA A 1 292 ? 14.094 9.219 -0.462 1 98.5 292 ALA A C 1
ATOM 2206 O O . ALA A 1 292 ? 15.297 9.328 -0.205 1 98.5 292 ALA A O 1
ATOM 2207 N N . LEU A 1 293 ? 13.328 10.305 -0.652 1 98.62 293 LEU A N 1
ATOM 2208 C CA . LEU A 1 293 ? 13.836 11.656 -0.82 1 98.62 293 LEU A CA 1
ATOM 2209 C C . LEU A 1 293 ? 14.438 12.18 0.484 1 98.62 293 LEU A C 1
ATOM 2211 O O . LEU A 1 293 ? 15.367 12.984 0.466 1 98.62 293 LEU A O 1
ATOM 2215 N N . SER A 1 294 ? 13.891 11.703 1.63 1 97.56 294 SER A N 1
ATOM 2216 C CA . SER A 1 294 ? 14.336 12.219 2.918 1 97.56 294 SER A CA 1
ATOM 2217 C C . SER A 1 294 ? 15.547 11.438 3.436 1 97.56 294 SER A C 1
ATOM 2219 O O . SER A 1 294 ? 16.25 11.906 4.328 1 97.56 294 SER A O 1
ATOM 2221 N N . ASN A 1 295 ? 15.844 10.234 2.852 1 97.31 295 ASN A N 1
ATOM 2222 C CA . ASN A 1 295 ? 16.812 9.367 3.52 1 97.31 295 ASN A CA 1
ATOM 2223 C C . ASN A 1 295 ? 17.984 9.016 2.602 1 97.31 295 ASN A C 1
ATOM 2225 O O . ASN A 1 295 ? 19.016 8.555 3.066 1 97.31 295 ASN A O 1
ATOM 2229 N N . LEU A 1 296 ? 17.844 9.219 1.322 1 98.38 296 LEU A N 1
ATOM 2230 C CA . LEU A 1 296 ? 18.859 8.758 0.388 1 98.38 296 LEU A CA 1
ATOM 2231 C C . LEU A 1 296 ? 19.703 9.922 -0.123 1 98.38 296 LEU A C 1
ATOM 2233 O O . LEU A 1 296 ? 19.203 11.047 -0.241 1 98.38 296 LEU A O 1
ATOM 2237 N N . PRO A 1 297 ? 20.953 9.711 -0.433 1 97.94 297 PRO A N 1
ATOM 2238 C CA . PRO A 1 297 ? 21.766 10.719 -1.125 1 97.94 297 PRO A CA 1
ATOM 2239 C C . PRO A 1 297 ? 21.359 10.891 -2.588 1 97.94 297 PRO A C 1
ATOM 2241 O O . PRO A 1 297 ? 20.672 10.039 -3.146 1 97.94 297 PRO A O 1
ATOM 2244 N N . GLU A 1 298 ? 21.688 11.961 -3.203 1 97.56 298 GLU A N 1
ATOM 2245 C CA . GLU A 1 298 ? 21.484 12.148 -4.637 1 97.56 298 GLU A CA 1
ATOM 2246 C C . GLU A 1 298 ? 22.375 11.211 -5.445 1 97.56 298 GLU A C 1
ATOM 2248 O O . GLU A 1 298 ? 23.531 10.961 -5.062 1 97.56 298 GLU A O 1
ATOM 2253 N N . PRO A 1 299 ? 21.844 10.703 -6.559 1 97.75 299 PRO A N 1
ATOM 2254 C CA . PRO A 1 299 ? 22.672 9.836 -7.398 1 97.75 299 PRO A CA 1
ATOM 2255 C C . PRO A 1 299 ? 23.797 10.594 -8.094 1 97.75 299 PRO A C 1
ATOM 2257 O O . PRO A 1 299 ? 23.625 11.742 -8.508 1 97.75 299 PRO A O 1
ATOM 2260 N N . GLN A 1 300 ? 24.891 9.922 -8.273 1 96.81 300 GLN A N 1
ATOM 2261 C CA . GLN A 1 300 ? 26.062 10.523 -8.914 1 96.81 300 GLN A CA 1
ATOM 2262 C C . GLN A 1 300 ? 26 10.352 -10.43 1 96.81 300 GLN A C 1
ATOM 2264 O O . GLN A 1 300 ? 26.812 10.93 -11.156 1 96.81 300 GLN A O 1
ATOM 2269 N N . GLY A 1 301 ? 25.062 9.625 -10.898 1 97.88 301 GLY A N 1
ATOM 2270 C CA . GLY A 1 301 ? 24.875 9.336 -12.312 1 97.88 301 GLY A CA 1
ATOM 2271 C C . GLY A 1 301 ? 23.547 8.656 -12.609 1 97.88 301 GLY A C 1
ATOM 2272 O O . GLY A 1 301 ? 22.672 8.57 -11.734 1 97.88 301 GLY A O 1
ATOM 2273 N N . ASP A 1 302 ? 23.406 8.188 -13.82 1 97.88 302 ASP A N 1
ATOM 2274 C CA . ASP A 1 302 ? 22.094 7.77 -14.289 1 97.88 302 ASP A CA 1
ATOM 2275 C C . ASP A 1 302 ? 21.938 6.254 -14.203 1 97.88 302 ASP A C 1
ATOM 2277 O O . ASP A 1 302 ? 20.812 5.73 -14.32 1 97.88 302 ASP A O 1
ATOM 2281 N N . ASN A 1 303 ? 23.016 5.527 -13.992 1 98.62 303 ASN A N 1
ATOM 2282 C CA . ASN A 1 303 ? 23.016 4.074 -14.133 1 98.62 303 ASN A CA 1
ATOM 2283 C C . ASN A 1 303 ? 22.375 3.391 -12.93 1 98.62 303 ASN A C 1
ATOM 2285 O O . ASN A 1 303 ? 22.875 3.512 -11.805 1 98.62 303 ASN A O 1
ATOM 2289 N N . VAL A 1 304 ? 21.344 2.635 -13.156 1 98.81 304 VAL A N 1
ATOM 2290 C CA . VAL A 1 304 ? 20.656 1.88 -12.117 1 98.81 304 VAL A CA 1
ATOM 2291 C C . VAL A 1 304 ? 20.891 0.385 -12.32 1 98.81 304 VAL A C 1
ATOM 2293 O O . VAL A 1 304 ? 20.828 -0.108 -13.453 1 98.81 304 VAL A O 1
ATOM 2296 N N . VAL A 1 305 ? 21.172 -0.35 -11.312 1 98.75 305 VAL A N 1
ATOM 2297 C CA . VAL A 1 305 ? 21.297 -1.804 -11.359 1 98.75 305 VAL A CA 1
ATOM 2298 C C . VAL A 1 305 ? 20.234 -2.436 -10.453 1 98.75 305 VAL A C 1
ATOM 2300 O O . VAL A 1 305 ? 20.016 -1.983 -9.328 1 98.75 305 VAL A O 1
ATOM 2303 N N . ILE A 1 306 ? 19.547 -3.424 -10.961 1 98.75 306 ILE A N 1
ATOM 2304 C CA . ILE A 1 306 ? 18.547 -4.184 -10.227 1 98.75 306 ILE A CA 1
ATOM 2305 C C . ILE A 1 306 ? 19.094 -5.578 -9.914 1 98.75 306 ILE A C 1
ATOM 2307 O O . ILE A 1 306 ? 19.547 -6.293 -10.812 1 98.75 306 ILE A O 1
ATOM 2311 N N . ILE A 1 307 ? 19.078 -5.957 -8.641 1 98.75 307 ILE A N 1
ATOM 2312 C CA . ILE A 1 307 ? 19.469 -7.281 -8.172 1 98.75 307 ILE A CA 1
ATOM 2313 C C . ILE A 1 307 ? 18.266 -8.016 -7.609 1 98.75 307 ILE A C 1
ATOM 2315 O O . ILE A 1 307 ? 17.531 -7.473 -6.77 1 98.75 307 ILE A O 1
ATOM 2319 N N . THR A 1 308 ? 18 -9.195 -8.047 1 98.19 308 THR A N 1
ATOM 2320 C CA . THR A 1 308 ? 16.797 -9.898 -7.617 1 98.19 308 THR A CA 1
ATOM 2321 C C . THR A 1 308 ? 17.062 -11.398 -7.496 1 98.19 308 THR A C 1
ATOM 2323 O O . THR A 1 308 ? 18.078 -11.898 -7.977 1 98.19 308 THR A O 1
ATOM 2326 N N . ASN A 1 309 ? 16.156 -12.117 -6.754 1 96.81 309 ASN A N 1
ATOM 2327 C CA . ASN A 1 309 ? 16.172 -13.578 -6.723 1 96.81 309 ASN A CA 1
ATOM 2328 C C . ASN A 1 309 ? 15.031 -14.172 -7.531 1 96.81 309 ASN A C 1
ATOM 2330 O O . ASN A 1 309 ? 14.844 -15.391 -7.559 1 96.81 309 ASN A O 1
ATOM 2334 N N . GLY A 1 310 ? 14.242 -13.336 -8.039 1 92.69 310 GLY A N 1
ATOM 2335 C CA . GLY A 1 310 ? 13.078 -13.781 -8.797 1 92.69 310 GLY A CA 1
ATOM 2336 C C . GLY A 1 310 ? 12.914 -13.055 -10.117 1 92.69 310 GLY A C 1
ATOM 2337 O O . GLY A 1 310 ? 12.75 -11.836 -10.148 1 92.69 310 GLY A O 1
ATOM 2338 N N . GLY A 1 311 ? 12.852 -13.836 -11.18 1 90.31 311 GLY A N 1
ATOM 2339 C CA . GLY A 1 311 ? 12.727 -13.242 -12.492 1 90.31 311 GLY A CA 1
ATOM 2340 C C . GLY A 1 311 ? 11.461 -12.43 -12.664 1 90.31 311 GLY A C 1
ATOM 2341 O O . GLY A 1 311 ? 11.469 -11.375 -13.312 1 90.31 311 GLY A O 1
ATOM 2342 N N . GLY A 1 312 ? 10.367 -12.836 -12.07 1 93.69 312 GLY A N 1
ATOM 2343 C CA . GLY A 1 312 ? 9.094 -12.148 -12.188 1 93.69 312 GLY A CA 1
ATOM 2344 C C . GLY A 1 312 ? 9.125 -10.727 -11.664 1 93.69 312 GLY A C 1
ATOM 2345 O O . GLY A 1 312 ? 8.805 -9.789 -12.391 1 93.69 312 GLY A O 1
ATOM 2346 N N . ILE A 1 313 ? 9.562 -10.562 -10.438 1 95.88 313 ILE A N 1
ATOM 2347 C CA . ILE A 1 313 ? 9.586 -9.219 -9.859 1 95.88 313 ILE A CA 1
ATOM 2348 C C . ILE A 1 313 ? 10.672 -8.391 -10.539 1 95.88 313 ILE A C 1
ATOM 2350 O O . ILE A 1 313 ? 10.562 -7.164 -10.633 1 95.88 313 ILE A O 1
ATOM 2354 N N . GLY A 1 314 ? 11.75 -9.055 -11.055 1 97.06 314 GLY A N 1
ATOM 2355 C CA . GLY A 1 314 ? 12.727 -8.352 -11.875 1 97.06 314 GLY A CA 1
ATOM 2356 C C . GLY A 1 314 ? 12.125 -7.73 -13.117 1 97.06 314 GLY A C 1
ATOM 2357 O O . GLY A 1 314 ? 12.43 -6.586 -13.453 1 97.06 314 GLY A O 1
ATOM 2358 N N . VAL A 1 315 ? 11.297 -8.516 -13.805 1 96 315 VAL A N 1
ATOM 2359 C CA . VAL A 1 315 ? 10.633 -8.039 -15.008 1 96 315 VAL A CA 1
ATOM 2360 C C . VAL A 1 315 ? 9.719 -6.859 -14.656 1 96 315 VAL A C 1
ATOM 2362 O O . VAL A 1 315 ? 9.711 -5.844 -15.359 1 96 315 VAL A O 1
ATOM 2365 N N . MET A 1 316 ? 8.961 -6.977 -13.547 1 96.81 316 MET A N 1
ATOM 2366 C CA . MET A 1 316 ? 8.055 -5.914 -13.125 1 96.81 316 MET A CA 1
ATOM 2367 C C . MET A 1 316 ? 8.836 -4.641 -12.805 1 96.81 316 MET A C 1
ATOM 2369 O O . MET A 1 316 ? 8.414 -3.541 -13.172 1 96.81 316 MET A O 1
ATOM 2373 N N . ALA A 1 317 ? 9.93 -4.812 -12.086 1 98.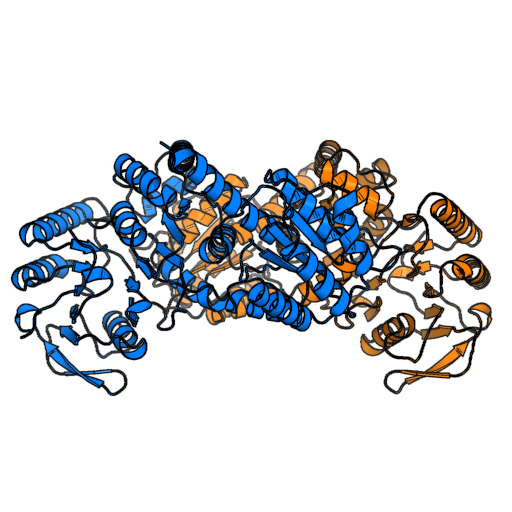25 317 ALA A N 1
ATOM 2374 C CA . ALA A 1 317 ? 10.781 -3.668 -11.766 1 98.25 317 ALA A CA 1
ATOM 2375 C C . ALA A 1 317 ? 11.336 -3.025 -13.031 1 98.25 317 ALA A C 1
ATOM 2377 O O . ALA A 1 317 ? 11.43 -1.799 -13.125 1 98.25 317 ALA A O 1
ATOM 2378 N N . THR A 1 318 ? 11.742 -3.828 -13.992 1 97.69 318 THR A N 1
ATOM 2379 C CA . THR A 1 318 ? 12.266 -3.342 -15.266 1 97.69 318 THR A CA 1
ATOM 2380 C C . THR A 1 318 ? 11.203 -2.543 -16.016 1 97.69 318 THR A C 1
ATOM 2382 O O . THR A 1 318 ? 11.492 -1.479 -16.562 1 97.69 318 THR A O 1
ATOM 2385 N N . ASP A 1 319 ? 9.977 -3.086 -16.047 1 97.19 319 ASP A N 1
ATOM 2386 C CA . ASP A 1 319 ? 8.859 -2.35 -16.641 1 97.19 319 ASP A CA 1
ATOM 2387 C C . ASP A 1 319 ? 8.719 -0.97 -16 1 97.19 319 ASP A C 1
ATOM 2389 O O . ASP A 1 319 ? 8.617 0.038 -16.703 1 97.19 319 ASP A O 1
ATOM 2393 N N . ALA A 1 320 ? 8.711 -0.937 -14.641 1 97.94 320 ALA A N 1
ATOM 2394 C CA . ALA A 1 320 ? 8.547 0.315 -13.906 1 97.94 320 ALA A CA 1
ATOM 2395 C C . ALA A 1 320 ? 9.688 1.279 -14.203 1 97.94 320 ALA A C 1
ATOM 2397 O O . ALA A 1 320 ? 9.469 2.48 -14.375 1 97.94 320 ALA A O 1
ATOM 2398 N N . ALA A 1 321 ? 10.922 0.772 -14.242 1 98.38 321 ALA A N 1
ATOM 2399 C CA . ALA A 1 321 ? 12.094 1.604 -14.516 1 98.38 321 ALA A CA 1
ATOM 2400 C C . ALA A 1 321 ? 11.984 2.281 -15.875 1 98.38 321 ALA A C 1
ATOM 2402 O O . ALA A 1 321 ? 12.234 3.482 -16 1 98.38 321 ALA A O 1
ATOM 2403 N N . GLU A 1 322 ? 11.617 1.491 -16.797 1 96.94 322 GLU A N 1
ATOM 2404 C CA . GLU A 1 322 ? 11.477 2.039 -18.141 1 96.94 322 GLU A CA 1
ATOM 2405 C C . GLU A 1 322 ? 10.352 3.064 -18.219 1 96.94 322 GLU A C 1
ATOM 2407 O O . GLU A 1 322 ? 10.508 4.129 -18.812 1 96.94 322 GLU A O 1
ATOM 2412 N N . GLU A 1 323 ? 9.25 2.719 -17.641 1 95.88 323 GLU A N 1
ATOM 2413 C CA . GLU A 1 323 ? 8.109 3.623 -17.609 1 95.88 323 GLU A CA 1
ATOM 2414 C C . GLU A 1 323 ? 8.461 4.945 -16.938 1 95.88 323 GLU A C 1
ATOM 2416 O O . GLU A 1 323 ? 7.953 6 -17.328 1 95.88 323 GLU A O 1
ATOM 2421 N N . GLU A 1 324 ? 9.312 4.887 -15.945 1 97.31 324 GLU A N 1
ATOM 2422 C CA . GLU A 1 324 ? 9.68 6.066 -15.164 1 97.31 324 GLU A CA 1
ATOM 2423 C C . GLU A 1 324 ? 10.883 6.777 -15.773 1 97.31 324 GLU A C 1
ATOM 2425 O O . GLU A 1 324 ? 11.328 7.805 -15.266 1 97.31 324 GLU A O 1
ATOM 2430 N N . GLY A 1 325 ? 11.484 6.23 -16.797 1 97.06 325 GLY A N 1
ATOM 2431 C CA . GLY A 1 325 ? 12.586 6.855 -17.5 1 97.06 325 GLY A CA 1
ATOM 2432 C C . GLY A 1 325 ? 13.93 6.648 -16.812 1 97.06 325 GLY A C 1
ATOM 2433 O O . GLY A 1 325 ? 14.852 7.441 -17 1 97.06 325 GLY A O 1
ATOM 2434 N N . LEU A 1 326 ? 14.039 5.621 -15.984 1 98.25 326 LEU A N 1
ATOM 2435 C CA . LEU A 1 326 ? 15.312 5.297 -15.352 1 98.25 326 LEU A CA 1
ATOM 2436 C C . LEU A 1 326 ? 16.203 4.512 -16.312 1 98.25 326 LEU A C 1
ATOM 2438 O O . LEU A 1 326 ? 15.719 3.658 -17.062 1 98.25 326 LEU A O 1
ATOM 2442 N N . HIS A 1 327 ? 17.453 4.789 -16.297 1 98 327 HIS A N 1
ATOM 2443 C CA . HIS A 1 327 ? 18.406 4.109 -17.156 1 98 327 HIS A CA 1
ATOM 2444 C C . HIS A 1 327 ? 18.984 2.869 -16.469 1 98 327 HIS A C 1
ATOM 2446 O O . HIS A 1 327 ? 19.703 2.98 -15.477 1 98 327 HIS A O 1
ATOM 2452 N N . LEU A 1 328 ? 18.703 1.721 -17 1 98.19 328 LEU A N 1
ATOM 2453 C CA . LEU A 1 328 ? 19.266 0.48 -16.484 1 98.19 328 LEU A CA 1
ATOM 2454 C C . LEU A 1 328 ? 20.625 0.203 -17.109 1 98.19 328 LEU A C 1
ATOM 2456 O O . LEU A 1 328 ? 20.75 0.102 -18.328 1 98.19 328 LEU A O 1
ATOM 2460 N N . TYR A 1 329 ? 21.578 0.108 -16.234 1 97.75 329 TYR A N 1
ATOM 2461 C CA . TYR A 1 329 ? 22.969 -0.107 -16.641 1 97.75 329 TYR A CA 1
ATOM 2462 C C . TYR A 1 329 ? 23.094 -1.367 -17.5 1 97.75 329 TYR A C 1
ATOM 2464 O O . TYR A 1 329 ? 22.516 -2.408 -17.156 1 97.75 329 TYR A O 1
ATOM 2472 N N . ASP A 1 330 ? 23.797 -1.357 -18.641 1 94.94 330 ASP A N 1
ATOM 2473 C CA . ASP A 1 330 ? 23.734 -2.506 -19.531 1 94.94 330 ASP A CA 1
ATOM 2474 C C . ASP A 1 330 ? 25.109 -2.857 -20.094 1 94.94 330 ASP A C 1
ATOM 2476 O O . ASP A 1 330 ? 25.219 -3.537 -21.109 1 94.94 330 ASP A O 1
ATOM 2480 N N . ASN A 1 331 ? 26.188 -2.342 -19.469 1 97.44 331 ASN A N 1
ATOM 2481 C CA . ASN A 1 331 ? 27.516 -2.805 -19.828 1 97.44 331 ASN A CA 1
ATOM 2482 C C . ASN A 1 331 ? 27.75 -4.246 -19.391 1 97.44 331 ASN A C 1
ATOM 2484 O O . ASN A 1 331 ? 28.125 -4.496 -18.25 1 97.44 331 ASN A O 1
ATOM 2488 N N . LEU A 1 332 ? 27.641 -5.176 -20.297 1 96 332 LEU A N 1
ATOM 2489 C CA . LEU A 1 332 ? 27.656 -6.602 -20 1 96 332 LEU A CA 1
ATOM 2490 C C . LEU A 1 332 ? 28.984 -7.027 -19.406 1 96 332 LEU A C 1
ATOM 2492 O O . LEU A 1 332 ? 29.031 -7.883 -18.516 1 96 332 LEU A O 1
ATOM 2496 N N . GLU A 1 333 ? 30.078 -6.488 -19.906 1 97.25 333 GLU A N 1
ATOM 2497 C CA . GLU A 1 333 ? 31.406 -6.844 -19.406 1 97.25 333 GLU A CA 1
ATOM 2498 C C . GLU A 1 333 ? 31.547 -6.5 -17.922 1 97.25 333 GLU A C 1
ATOM 2500 O O . GLU A 1 333 ? 32.094 -7.281 -17.141 1 97.25 333 GLU A O 1
ATOM 2505 N N . GLU A 1 334 ? 31.031 -5.383 -17.562 1 97.56 334 GLU A N 1
ATOM 2506 C CA . GLU A 1 334 ? 31.125 -4.926 -16.172 1 97.56 334 GLU A CA 1
ATOM 2507 C C . GLU A 1 334 ? 30.125 -5.652 -15.289 1 97.56 334 GLU A C 1
ATOM 2509 O O . GLU A 1 334 ? 30.391 -5.906 -14.109 1 97.56 334 GLU A O 1
ATOM 2514 N N . LEU A 1 335 ? 29 -6.008 -15.867 1 98 335 LEU A N 1
ATOM 2515 C CA . LEU A 1 335 ? 27.953 -6.703 -15.109 1 98 335 LEU A CA 1
ATOM 2516 C C . LEU A 1 335 ? 28.391 -8.133 -14.781 1 98 335 LEU A C 1
ATOM 2518 O O . LEU A 1 335 ? 27.828 -8.758 -13.883 1 98 335 LEU A O 1
ATOM 2522 N N . LYS A 1 336 ? 29.406 -8.664 -15.422 1 97.19 336 LYS A N 1
ATOM 2523 C CA . LYS A 1 336 ? 29.875 -10.031 -15.234 1 97.19 336 LYS A CA 1
ATOM 2524 C C . LYS A 1 336 ? 30.375 -10.242 -13.805 1 97.19 336 LYS A C 1
ATOM 2526 O O . LYS A 1 336 ? 30.5 -11.375 -13.344 1 97.19 336 LYS A O 1
ATOM 2531 N N . ILE A 1 337 ? 30.672 -9.141 -13.148 1 97.25 337 ILE A N 1
ATOM 2532 C CA . ILE A 1 337 ? 31.172 -9.219 -11.773 1 97.25 337 ILE A CA 1
ATOM 2533 C C . ILE A 1 337 ? 30.156 -9.969 -10.906 1 97.25 337 ILE A C 1
ATOM 2535 O O . ILE A 1 337 ? 30.531 -10.625 -9.93 1 97.25 337 ILE A O 1
ATOM 2539 N N . PHE A 1 338 ? 28.891 -9.93 -11.273 1 98.06 338 PHE A N 1
ATOM 2540 C CA . PHE A 1 338 ? 27.828 -10.539 -10.484 1 98.06 338 PHE A CA 1
ATOM 2541 C C . PHE A 1 338 ? 27.828 -12.055 -10.656 1 98.06 338 PHE A C 1
ATOM 2543 O O . PHE A 1 338 ? 27.234 -12.781 -9.852 1 98.06 338 PHE A O 1
ATOM 2550 N N . ALA A 1 339 ? 28.453 -12.602 -11.719 1 96.44 339 ALA A N 1
ATOM 2551 C CA . ALA A 1 339 ? 28.531 -14.039 -11.969 1 96.44 339 ALA A CA 1
ATOM 2552 C C . ALA A 1 339 ? 29.188 -14.758 -10.805 1 96.44 339 ALA A C 1
ATOM 2554 O O . ALA A 1 339 ? 28.953 -15.945 -10.578 1 96.44 339 ALA A O 1
ATOM 2555 N N . ASN A 1 340 ? 29.969 -14.023 -10.023 1 95.12 340 ASN A N 1
ATOM 2556 C CA . ASN A 1 340 ? 30.688 -14.586 -8.891 1 95.12 340 ASN A CA 1
ATOM 2557 C C . ASN A 1 340 ? 29.766 -14.914 -7.73 1 95.12 340 ASN A C 1
ATOM 2559 O O . ASN A 1 340 ? 30.156 -15.609 -6.793 1 95.12 340 ASN A O 1
ATOM 2563 N N . HIS A 1 341 ? 28.516 -14.469 -7.762 1 96.88 341 HIS A N 1
ATOM 2564 C CA . HIS A 1 341 ? 27.625 -14.562 -6.602 1 96.88 341 HIS A CA 1
ATOM 2565 C C . HIS A 1 341 ? 26.359 -15.352 -6.93 1 96.88 341 HIS A C 1
ATOM 2567 O O . HIS A 1 341 ? 25.344 -15.188 -6.27 1 96.88 341 HIS A O 1
ATOM 2573 N N . MET A 1 342 ? 26.344 -16.109 -8.047 1 93.94 342 MET A N 1
ATOM 2574 C CA . MET A 1 342 ? 25.156 -16.844 -8.484 1 93.94 342 MET A CA 1
ATOM 2575 C C . MET A 1 342 ? 25.562 -18.188 -9.094 1 93.94 342 MET A C 1
ATOM 2577 O O . MET A 1 342 ? 26.719 -18.375 -9.484 1 93.94 342 MET A O 1
ATOM 2581 N N . PRO A 1 343 ? 24.672 -19.109 -9.117 1 90.06 343 PRO A N 1
ATOM 2582 C CA . PRO A 1 343 ? 24.938 -20.328 -9.867 1 90.06 343 PRO A CA 1
ATOM 2583 C C . PRO A 1 343 ? 25.047 -20.094 -11.375 1 90.06 343 PRO A C 1
ATOM 2585 O O . PRO A 1 343 ? 24.656 -19.031 -11.859 1 90.06 343 PRO A O 1
ATOM 2588 N N . PRO A 1 344 ? 25.5 -21.062 -12.078 1 86 344 PRO A N 1
ATOM 2589 C CA . PRO A 1 344 ? 25.734 -20.906 -13.516 1 86 344 PRO A CA 1
ATOM 2590 C C . PRO A 1 344 ? 24.469 -20.594 -14.289 1 86 344 PRO A C 1
ATOM 2592 O O . PRO A 1 344 ? 24.516 -20.016 -15.375 1 86 344 PRO A O 1
ATOM 2595 N N . PHE A 1 345 ? 23.359 -20.953 -13.773 1 82.81 345 PHE A N 1
ATOM 2596 C CA . PHE A 1 345 ? 22.109 -20.766 -14.508 1 82.81 345 PHE A CA 1
ATOM 2597 C C . PHE A 1 345 ? 21.469 -19.422 -14.148 1 82.81 345 PHE A C 1
ATOM 2599 O O . PHE A 1 345 ? 20.375 -19.109 -14.625 1 82.81 345 PHE A O 1
ATOM 2606 N N . GLY A 1 346 ? 22.188 -18.672 -13.328 1 89.56 346 GLY A N 1
ATOM 2607 C CA . GLY A 1 346 ? 21.75 -17.297 -13.094 1 89.56 346 GLY A CA 1
ATOM 2608 C C . GLY A 1 346 ? 22.078 -16.359 -14.25 1 89.56 346 GLY A C 1
ATOM 2609 O O . GLY A 1 346 ? 22.625 -16.797 -15.266 1 89.56 346 GLY A O 1
ATOM 2610 N N . SER A 1 347 ? 21.609 -15.141 -14.141 1 92.75 347 SER A N 1
ATOM 2611 C CA . SER A 1 347 ? 21.859 -14.156 -15.18 1 92.75 347 SER A CA 1
ATOM 2612 C C . SER A 1 347 ? 22.484 -12.891 -14.602 1 92.75 347 SER A C 1
ATOM 2614 O O . SER A 1 347 ? 21.906 -12.273 -13.703 1 92.75 347 SER A O 1
ATOM 2616 N N . TYR A 1 348 ? 23.609 -12.469 -15.125 1 94.81 348 TYR A N 1
ATOM 2617 C CA . TYR A 1 348 ? 24.266 -11.25 -14.641 1 94.81 348 TYR A CA 1
ATOM 2618 C C . TYR A 1 348 ? 23.781 -10.039 -15.43 1 94.81 348 TYR A C 1
ATOM 2620 O O . TYR A 1 348 ? 24.203 -8.914 -15.156 1 94.81 348 TYR A O 1
ATOM 2628 N N . LYS A 1 349 ? 22.938 -10.25 -16.406 1 94.88 349 LYS A N 1
ATOM 2629 C CA . LYS A 1 349 ? 22.359 -9.125 -17.125 1 94.88 349 LYS A CA 1
ATOM 2630 C C . LYS A 1 349 ? 21.406 -8.336 -16.234 1 94.88 349 LYS A C 1
ATOM 2632 O O . LYS A 1 349 ? 20.797 -8.891 -15.305 1 94.88 349 LYS A O 1
ATOM 2637 N N . ASN A 1 350 ? 21.203 -7.094 -16.531 1 96.69 350 ASN A N 1
ATOM 2638 C CA . ASN A 1 350 ? 20.297 -6.23 -15.773 1 96.69 350 ASN A CA 1
ATOM 2639 C C . ASN A 1 350 ? 18.859 -6.363 -16.25 1 96.69 350 ASN A C 1
ATOM 2641 O O . ASN A 1 350 ? 18.531 -5.988 -17.375 1 96.69 350 ASN A O 1
ATOM 2645 N N . PRO A 1 351 ? 17.969 -6.781 -15.336 1 96.69 351 PRO A N 1
ATOM 2646 C CA . PRO A 1 351 ? 18.125 -7.074 -13.914 1 96.69 351 PRO A CA 1
ATOM 2647 C C . PRO A 1 351 ? 18.969 -8.312 -13.648 1 96.69 351 PRO A C 1
ATOM 2649 O O . PRO A 1 351 ? 18.828 -9.328 -14.336 1 96.69 351 PRO A O 1
ATOM 2652 N N . VAL A 1 352 ? 19.828 -8.164 -12.703 1 97.38 352 VAL A N 1
ATOM 2653 C CA . VAL A 1 352 ? 20.672 -9.273 -12.258 1 97.38 352 VAL A CA 1
ATOM 2654 C C . VAL A 1 352 ? 19.828 -10.289 -11.492 1 97.38 352 VAL A C 1
ATOM 2656 O O . VAL A 1 352 ? 19.266 -9.969 -10.438 1 97.38 352 VAL A O 1
ATOM 2659 N N . ASP A 1 353 ? 19.766 -11.469 -11.992 1 96.12 353 ASP A N 1
ATOM 2660 C CA . ASP A 1 353 ? 18.953 -12.516 -11.367 1 96.12 353 ASP A CA 1
ATOM 2661 C C . ASP A 1 353 ? 19.844 -13.555 -10.688 1 96.12 353 ASP A C 1
ATOM 2663 O O . ASP A 1 353 ? 20.344 -14.477 -11.336 1 96.12 353 ASP A O 1
ATOM 2667 N N . LEU A 1 354 ? 19.891 -13.445 -9.391 1 96.94 354 LEU A N 1
ATOM 2668 C CA . LEU A 1 354 ? 20.703 -14.359 -8.594 1 96.94 354 LEU A CA 1
ATOM 2669 C C . LEU A 1 354 ? 20.016 -15.727 -8.477 1 96.94 354 LEU A C 1
ATOM 2671 O O . LEU A 1 354 ? 20.641 -16.688 -8.023 1 96.94 354 LEU A O 1
ATOM 2675 N N . THR A 1 355 ? 18.812 -15.836 -8.82 1 92 355 THR A N 1
ATOM 2676 C CA . THR A 1 355 ? 18 -17.047 -8.867 1 92 355 THR A CA 1
ATOM 2677 C C . THR A 1 355 ? 17.328 -17.297 -7.52 1 92 355 THR A C 1
ATOM 2679 O O . THR A 1 355 ? 17.719 -16.703 -6.508 1 92 355 THR A O 1
ATOM 2682 N N . GLY A 1 356 ? 16.391 -18.188 -7.535 1 90.56 356 GLY A N 1
ATOM 2683 C CA . GLY A 1 356 ? 15.656 -18.547 -6.332 1 90.56 356 GLY A CA 1
ATOM 2684 C C . GLY A 1 356 ? 16.531 -19.234 -5.289 1 90.56 356 GLY A C 1
ATOM 2685 O O . GLY A 1 356 ? 16.141 -19.344 -4.125 1 90.56 356 GLY A O 1
ATOM 2686 N N . MET A 1 357 ? 17.703 -19.594 -5.625 1 87.56 357 MET A N 1
ATOM 2687 C CA . MET A 1 357 ? 18.609 -20.297 -4.727 1 87.56 357 MET A CA 1
ATOM 2688 C C . MET A 1 357 ? 19.578 -19.328 -4.051 1 87.56 357 MET A C 1
ATOM 2690 O O . MET A 1 357 ? 20.406 -19.734 -3.244 1 87.56 357 MET A O 1
ATOM 2694 N N . ALA A 1 358 ? 19.406 -18.094 -4.344 1 94.12 358 ALA A N 1
ATOM 2695 C CA . ALA A 1 358 ? 20.297 -17.094 -3.762 1 94.12 358 ALA A CA 1
ATOM 2696 C C . ALA A 1 358 ? 20.188 -17.078 -2.24 1 94.12 358 ALA A C 1
ATOM 2698 O O . ALA A 1 358 ? 19.109 -16.891 -1.693 1 94.12 358 ALA A O 1
ATOM 2699 N N . ASP A 1 359 ? 21.328 -17.312 -1.555 1 95.56 359 ASP A N 1
ATOM 2700 C CA . ASP A 1 359 ? 21.375 -17.25 -0.097 1 95.56 359 ASP A CA 1
ATOM 2701 C C . ASP A 1 359 ? 21.953 -15.922 0.377 1 95.56 359 ASP A C 1
ATOM 2703 O O . ASP A 1 359 ? 22.078 -14.977 -0.406 1 95.56 359 ASP A O 1
ATOM 2707 N N . GLY A 1 360 ? 22.188 -15.82 1.674 1 97.56 360 GLY A N 1
ATOM 2708 C CA . GLY A 1 360 ? 22.719 -14.594 2.252 1 97.56 360 GLY A CA 1
ATOM 2709 C C . GLY A 1 360 ? 24.031 -14.172 1.653 1 97.56 360 GLY A C 1
ATOM 2710 O O . GLY A 1 360 ? 24.25 -12.984 1.384 1 97.56 360 GLY A O 1
ATOM 2711 N N . LYS A 1 361 ? 24.906 -15.133 1.385 1 97.81 361 LYS A N 1
ATOM 2712 C CA . LYS A 1 361 ? 26.219 -14.844 0.83 1 97.81 361 LYS A CA 1
ATOM 2713 C C . LYS A 1 361 ? 26.109 -14.297 -0.589 1 97.81 361 LYS A C 1
ATOM 2715 O O . LYS A 1 361 ? 26.875 -13.406 -0.975 1 97.81 361 LYS A O 1
ATOM 2720 N N . SER A 1 362 ? 25.234 -14.875 -1.402 1 98.12 362 SER A N 1
ATOM 2721 C CA . SER A 1 362 ? 25 -14.398 -2.764 1 98.12 362 SER A CA 1
ATOM 2722 C C . SER A 1 362 ? 24.609 -12.922 -2.775 1 98.12 362 SER A C 1
ATOM 2724 O O . SER A 1 362 ? 25.203 -12.125 -3.508 1 98.12 362 SER A O 1
ATOM 2726 N N . TYR A 1 363 ? 23.625 -12.523 -1.953 1 98.56 363 TYR A N 1
ATOM 2727 C CA . TYR A 1 363 ? 23.172 -11.141 -1.89 1 98.56 363 TYR A CA 1
ATOM 2728 C C . TYR A 1 363 ? 24.25 -10.227 -1.335 1 98.56 363 TYR A C 1
ATOM 2730 O O . TYR A 1 363 ? 24.469 -9.125 -1.842 1 98.56 363 TYR A O 1
ATOM 2738 N N . GLU A 1 364 ? 24.891 -10.742 -0.258 1 98.62 364 GLU A N 1
ATOM 2739 C CA . GLU A 1 364 ? 25.969 -9.969 0.351 1 98.62 364 GLU A CA 1
ATOM 2740 C C . GLU A 1 364 ? 27.016 -9.562 -0.684 1 98.62 364 GLU A C 1
ATOM 2742 O O . GLU A 1 364 ? 27.359 -8.391 -0.805 1 98.62 364 GLU A O 1
ATOM 2747 N N . GLY A 1 365 ? 27.531 -10.555 -1.395 1 98.56 365 GLY A N 1
ATOM 2748 C CA . GLY A 1 365 ? 28.547 -10.297 -2.406 1 98.56 365 GLY A CA 1
ATOM 2749 C C . GLY A 1 365 ? 28.062 -9.391 -3.52 1 98.56 365 GLY A C 1
ATOM 2750 O O . GLY A 1 365 ? 28.766 -8.469 -3.928 1 98.56 365 GLY A O 1
ATOM 2751 N N . ALA A 1 366 ? 26.828 -9.641 -4.059 1 98.75 366 ALA A N 1
ATOM 2752 C CA . ALA A 1 366 ? 26.281 -8.852 -5.16 1 98.75 366 ALA A CA 1
ATOM 2753 C C . ALA A 1 366 ? 26.094 -7.395 -4.754 1 98.75 366 ALA A C 1
ATOM 2755 O O . ALA A 1 366 ? 26.453 -6.484 -5.504 1 98.75 366 ALA A O 1
ATOM 2756 N N . ILE A 1 367 ? 25.531 -7.148 -3.541 1 98.81 367 ILE A N 1
ATOM 2757 C CA . ILE A 1 367 ? 25.266 -5.797 -3.049 1 98.81 367 ILE A CA 1
ATOM 2758 C C . ILE A 1 367 ? 26.594 -5.066 -2.818 1 98.81 367 ILE A C 1
ATOM 2760 O O . ILE A 1 367 ? 26.75 -3.91 -3.217 1 98.81 367 ILE A O 1
ATOM 2764 N N . ARG A 1 368 ? 27.531 -5.754 -2.207 1 98.5 368 ARG A N 1
ATOM 2765 C CA . ARG A 1 368 ? 28.844 -5.172 -1.953 1 98.5 368 ARG A CA 1
ATOM 2766 C C . ARG A 1 368 ? 29.5 -4.723 -3.254 1 98.5 368 ARG A C 1
ATOM 2768 O O . ARG A 1 368 ? 30.016 -3.607 -3.344 1 98.5 368 ARG A O 1
ATOM 2775 N N . ASP A 1 369 ? 29.484 -5.605 -4.238 1 98.5 369 ASP A N 1
ATOM 2776 C CA . ASP A 1 369 ? 30.109 -5.301 -5.52 1 98.5 369 ASP A CA 1
ATOM 2777 C C . ASP A 1 369 ? 29.391 -4.156 -6.227 1 98.5 369 ASP A C 1
ATOM 2779 O O . ASP A 1 369 ? 30.031 -3.297 -6.84 1 98.5 369 ASP A O 1
ATOM 2783 N N . ALA A 1 370 ? 28.062 -4.133 -6.188 1 98.62 370 ALA A N 1
ATOM 2784 C CA . ALA A 1 370 ? 27.297 -3.047 -6.797 1 98.62 370 ALA A CA 1
ATOM 2785 C C . ALA A 1 370 ? 27.625 -1.708 -6.145 1 98.62 370 ALA A C 1
ATOM 2787 O O . ALA A 1 370 ? 27.812 -0.702 -6.832 1 98.62 370 ALA A O 1
ATOM 2788 N N . LEU A 1 371 ? 27.703 -1.684 -4.809 1 98.56 371 LEU A N 1
ATOM 2789 C CA . LEU A 1 371 ? 27.969 -0.469 -4.047 1 98.56 371 LEU A CA 1
ATOM 2790 C C . LEU A 1 371 ? 29.391 0.042 -4.324 1 98.56 371 LEU A C 1
ATOM 2792 O O . LEU A 1 371 ? 29.625 1.252 -4.309 1 98.56 371 LEU A O 1
ATOM 2796 N N . ALA A 1 372 ? 30.281 -0.863 -4.598 1 98 372 ALA A N 1
ATOM 2797 C CA . ALA A 1 372 ? 31.688 -0.498 -4.797 1 98 372 ALA A CA 1
ATOM 2798 C C . ALA A 1 372 ? 31.938 -0.039 -6.23 1 98 372 ALA A C 1
ATOM 2800 O O . ALA A 1 372 ? 32.875 0.712 -6.496 1 98 372 ALA A O 1
ATOM 2801 N N . HIS A 1 373 ? 31.156 -0.507 -7.188 1 97.94 373 HIS A N 1
ATOM 2802 C CA . HIS A 1 373 ? 31.406 -0.278 -8.609 1 97.94 373 HIS A CA 1
ATOM 2803 C C . HIS A 1 373 ? 31.172 1.184 -8.977 1 97.94 373 HIS A C 1
ATOM 2805 O O . HIS A 1 373 ? 30.094 1.722 -8.75 1 97.94 373 HIS A O 1
ATOM 2811 N N . PRO A 1 374 ? 32.062 1.842 -9.609 1 97.25 374 PRO A N 1
ATOM 2812 C CA . PRO A 1 374 ? 31.969 3.285 -9.828 1 97.25 374 PRO A CA 1
ATOM 2813 C C . PRO A 1 374 ? 30.875 3.662 -10.82 1 97.25 374 PRO A C 1
ATOM 2815 O O . PRO A 1 374 ? 30.344 4.773 -10.766 1 97.25 374 PRO A O 1
ATOM 2818 N N . GLU A 1 375 ? 30.484 2.701 -11.727 1 97.88 375 GLU A N 1
ATOM 2819 C CA . GLU A 1 375 ? 29.516 3.045 -12.766 1 97.88 375 GLU A CA 1
ATOM 2820 C C . GLU A 1 375 ? 28.109 2.633 -12.375 1 97.88 375 GLU A C 1
ATOM 2822 O O . GLU A 1 375 ? 27.156 2.887 -13.117 1 97.88 375 GLU A O 1
ATOM 2827 N N . MET A 1 376 ? 27.922 2.039 -11.297 1 98.38 376 MET A N 1
ATOM 2828 C CA . MET A 1 376 ? 26.594 1.696 -10.789 1 98.38 376 MET A CA 1
ATOM 2829 C C . MET A 1 376 ? 26.141 2.709 -9.742 1 98.38 376 MET A C 1
ATOM 2831 O O . MET A 1 376 ? 26.453 2.584 -8.562 1 98.38 376 MET A O 1
ATOM 2835 N N . HIS A 1 377 ? 25.328 3.646 -10.211 1 98.75 377 HIS A N 1
ATOM 2836 C CA . HIS A 1 377 ? 25.109 4.879 -9.469 1 98.75 377 HIS A CA 1
ATOM 2837 C C . HIS A 1 377 ? 23.969 4.719 -8.461 1 98.75 377 HIS A C 1
ATOM 2839 O O . HIS A 1 377 ? 23.891 5.461 -7.484 1 98.75 377 HIS A O 1
ATOM 2845 N N . SER A 1 378 ? 22.984 3.832 -8.703 1 98.81 378 SER A N 1
ATOM 2846 C CA . SER A 1 378 ? 21.875 3.482 -7.809 1 98.81 378 SER A CA 1
ATOM 2847 C C . SER A 1 378 ? 21.594 1.986 -7.852 1 98.81 378 SER A C 1
ATOM 2849 O O . SER A 1 378 ? 21.812 1.336 -8.875 1 98.81 378 SER A O 1
ATOM 2851 N N . ILE A 1 379 ? 21.125 1.462 -6.781 1 98.88 379 ILE A N 1
ATOM 2852 C CA . ILE A 1 379 ? 20.922 0.023 -6.664 1 98.88 379 ILE A CA 1
ATOM 2853 C C . ILE A 1 379 ? 19.5 -0.258 -6.172 1 98.88 379 ILE A C 1
ATOM 2855 O O . ILE A 1 379 ? 19.031 0.372 -5.219 1 98.88 379 ILE A O 1
ATOM 2859 N N . ALA A 1 380 ? 18.797 -1.073 -6.816 1 98.94 380 ALA A N 1
ATOM 2860 C CA . ALA A 1 380 ? 17.531 -1.646 -6.328 1 98.94 380 ALA A CA 1
ATOM 2861 C C . ALA A 1 380 ? 17.703 -3.125 -5.988 1 98.94 380 ALA A C 1
ATOM 2863 O O . ALA A 1 380 ? 18.094 -3.926 -6.844 1 98.94 380 ALA A O 1
ATOM 2864 N N . VAL A 1 381 ? 17.484 -3.486 -4.773 1 98.94 381 VAL A N 1
ATOM 2865 C CA . VAL A 1 381 ? 17.562 -4.867 -4.309 1 98.94 381 VAL A CA 1
ATOM 2866 C C . VAL A 1 381 ? 16.141 -5.438 -4.156 1 98.94 381 VAL A C 1
ATOM 2868 O O . VAL A 1 381 ? 15.344 -4.926 -3.369 1 98.94 381 VAL A O 1
ATOM 2871 N N . LEU A 1 382 ? 15.906 -6.453 -4.898 1 98.88 382 LEU A N 1
ATOM 2872 C CA . LEU A 1 382 ? 14.594 -7.094 -4.871 1 98.88 382 LEU A CA 1
ATOM 2873 C C . LEU A 1 382 ? 14.695 -8.508 -4.297 1 98.88 382 LEU A C 1
ATOM 2875 O O . LEU A 1 382 ? 15.664 -9.219 -4.555 1 98.88 382 LEU A O 1
ATOM 2879 N N . TYR A 1 383 ? 13.633 -8.875 -3.562 1 98.69 383 TYR A N 1
ATOM 2880 C CA . TYR A 1 383 ? 13.633 -10.203 -2.963 1 98.69 383 TYR A CA 1
ATOM 2881 C C . TYR A 1 383 ? 12.219 -10.758 -2.875 1 98.69 383 TYR A C 1
ATOM 2883 O O . TYR A 1 383 ? 11.336 -10.141 -2.283 1 98.69 383 TYR A O 1
ATOM 2891 N N . CYS A 1 384 ? 11.992 -11.898 -3.504 1 97.88 384 CYS A N 1
ATOM 2892 C CA . CYS A 1 384 ? 10.82 -12.727 -3.238 1 97.88 384 CYS A CA 1
ATOM 2893 C C . CYS A 1 384 ? 11.102 -13.734 -2.131 1 97.88 384 CYS A C 1
ATOM 2895 O O . CYS A 1 384 ? 12.023 -14.547 -2.244 1 97.88 384 CYS A O 1
ATOM 2897 N N . GLN A 1 385 ? 10.297 -13.656 -1.149 1 96.62 385 GLN A N 1
ATOM 2898 C CA . GLN A 1 385 ? 10.523 -14.539 -0.011 1 96.62 385 GLN A CA 1
ATOM 2899 C C . GLN A 1 385 ? 10.367 -16 -0.408 1 96.62 385 GLN A C 1
ATOM 2901 O O . GLN A 1 385 ? 9.336 -16.391 -0.956 1 96.62 385 GLN A O 1
ATOM 2906 N N . THR A 1 386 ? 11.391 -16.781 -0.18 1 91.12 386 THR A N 1
ATOM 2907 C CA . THR A 1 386 ? 11.414 -18.234 -0.313 1 91.12 386 THR A CA 1
ATOM 2908 C C . THR A 1 386 ? 11.906 -18.891 0.977 1 91.12 386 THR A C 1
ATOM 2910 O O . THR A 1 386 ? 12.039 -18.219 2.004 1 91.12 386 THR A O 1
ATOM 2913 N N . ALA A 1 387 ? 12.086 -20.156 0.906 1 89.94 387 ALA A N 1
ATOM 2914 C CA . ALA A 1 387 ? 12.57 -20.891 2.082 1 89.94 387 ALA A CA 1
ATOM 2915 C C . ALA A 1 387 ? 14.086 -20.766 2.219 1 89.94 387 ALA A C 1
ATOM 2917 O O . ALA A 1 387 ? 14.648 -21.078 3.268 1 89.94 387 ALA A O 1
ATOM 2918 N N . VAL A 1 388 ? 14.711 -20.219 1.235 1 90 388 VAL A N 1
ATOM 2919 C CA . VAL A 1 388 ? 16.156 -20.266 1.149 1 90 388 VAL A CA 1
ATOM 2920 C C . VAL A 1 388 ? 16.766 -19.203 2.068 1 90 388 VAL A C 1
ATOM 2922 O O . VAL A 1 388 ? 17.719 -19.484 2.803 1 90 388 VAL A O 1
ATOM 2925 N N . LEU A 1 389 ? 16.219 -18 2.043 1 95.38 389 LEU A N 1
ATOM 2926 C CA . LEU A 1 389 ? 16.781 -16.891 2.795 1 95.38 389 LEU A CA 1
ATOM 2927 C C . LEU A 1 389 ? 15.703 -16.156 3.584 1 95.38 389 LEU A C 1
ATOM 2929 O O . LEU A 1 389 ? 14.703 -15.719 3.01 1 95.38 389 LEU A O 1
ATOM 2933 N N . ASP A 1 390 ? 15.914 -16.078 4.863 1 97.06 390 ASP A N 1
ATOM 2934 C CA . ASP A 1 390 ? 15.023 -15.281 5.699 1 97.06 390 ASP A CA 1
ATOM 2935 C C . ASP A 1 390 ? 15.117 -13.797 5.328 1 97.06 390 ASP A C 1
ATOM 2937 O O . ASP A 1 390 ? 16.203 -13.227 5.305 1 97.06 390 ASP A O 1
ATOM 2941 N N . PRO A 1 391 ? 13.969 -13.188 5.016 1 98.44 391 PRO A N 1
ATOM 2942 C CA . PRO A 1 391 ? 14 -11.766 4.648 1 98.44 391 PRO A CA 1
ATOM 2943 C C . PRO A 1 391 ? 14.688 -10.898 5.699 1 98.44 391 PRO A C 1
ATOM 2945 O O . PRO A 1 391 ? 15.312 -9.891 5.363 1 98.44 391 PRO A O 1
ATOM 2948 N N . ARG A 1 392 ? 14.578 -11.188 7.023 1 98.75 392 ARG A N 1
ATOM 2949 C CA . ARG A 1 392 ? 15.203 -10.406 8.086 1 98.75 392 ARG A CA 1
ATOM 2950 C C . ARG A 1 392 ? 16.719 -10.492 8.008 1 98.75 392 ARG A C 1
ATOM 2952 O O . ARG A 1 392 ? 17.422 -9.508 8.281 1 98.75 392 ARG A O 1
ATOM 2959 N N . GLU A 1 393 ? 17.188 -11.664 7.609 1 98.69 393 GLU A N 1
ATOM 2960 C CA . GLU A 1 393 ? 18.609 -11.805 7.367 1 98.69 393 GLU A CA 1
ATOM 2961 C C . GLU A 1 393 ? 19.062 -10.93 6.199 1 98.69 393 GLU A C 1
ATOM 2963 O O . GLU A 1 393 ? 20.125 -10.312 6.258 1 98.69 393 GLU A O 1
ATOM 2968 N N . LEU A 1 394 ? 18.312 -10.93 5.117 1 98.75 394 LEU A N 1
ATOM 2969 C CA . LEU A 1 394 ? 18.625 -10.047 3.994 1 98.75 394 LEU A CA 1
ATOM 2970 C C . LEU A 1 394 ? 18.688 -8.594 4.445 1 98.75 394 LEU A C 1
ATOM 2972 O O . LEU A 1 394 ? 19.578 -7.852 4.031 1 98.75 394 LEU A O 1
ATOM 2976 N N . ALA A 1 395 ? 17.672 -8.172 5.262 1 98.88 395 ALA A N 1
ATOM 2977 C CA . ALA A 1 395 ? 17.641 -6.805 5.773 1 98.88 395 ALA A CA 1
ATOM 2978 C C . ALA A 1 395 ? 18.938 -6.48 6.516 1 98.88 395 ALA A C 1
ATOM 2980 O O . ALA A 1 395 ? 19.516 -5.41 6.324 1 98.88 395 ALA A O 1
ATOM 2981 N N . GLU A 1 396 ? 19.391 -7.398 7.363 1 98.88 396 GLU A N 1
ATOM 2982 C CA . GLU A 1 396 ? 20.641 -7.207 8.109 1 98.88 396 GLU A CA 1
ATOM 2983 C C . GLU A 1 396 ? 21.828 -7.043 7.172 1 98.88 396 GLU A C 1
ATOM 2985 O O . GLU A 1 396 ? 22.703 -6.199 7.402 1 98.88 396 GLU A O 1
ATOM 2990 N N . ILE A 1 397 ? 21.844 -7.855 6.156 1 98.88 397 ILE A N 1
ATOM 2991 C CA . ILE A 1 397 ? 22.922 -7.812 5.168 1 98.88 397 ILE A CA 1
ATOM 2992 C C . ILE A 1 397 ? 22.922 -6.453 4.469 1 98.88 397 ILE A C 1
ATOM 2994 O O . ILE A 1 397 ? 23.969 -5.812 4.352 1 98.88 397 ILE A O 1
ATOM 2998 N N . VAL A 1 398 ? 21.75 -6 3.986 1 98.88 398 VAL A N 1
ATOM 2999 C CA . VAL A 1 398 ? 21.641 -4.734 3.275 1 98.88 398 VAL A CA 1
ATOM 3000 C C . VAL A 1 398 ? 22.078 -3.588 4.188 1 98.88 398 VAL A C 1
ATOM 3002 O O . VAL A 1 398 ? 22.828 -2.709 3.77 1 98.88 398 VAL A O 1
ATOM 3005 N N . ILE A 1 399 ? 21.562 -3.564 5.488 1 98.88 399 ILE A N 1
ATOM 3006 C CA . ILE A 1 399 ? 21.875 -2.514 6.453 1 98.88 399 ILE A CA 1
ATOM 3007 C C . ILE A 1 399 ? 23.391 -2.449 6.676 1 98.88 399 ILE A C 1
ATOM 3009 O O . ILE A 1 399 ? 23.984 -1.375 6.598 1 98.88 399 ILE A O 1
ATOM 3013 N N . ARG A 1 400 ? 24 -3.629 6.887 1 98.69 400 ARG A N 1
ATOM 3014 C CA . ARG A 1 400 ? 25.438 -3.701 7.145 1 98.69 400 ARG A CA 1
ATOM 3015 C C . ARG A 1 400 ? 26.234 -3.213 5.938 1 98.69 400 ARG A C 1
ATOM 3017 O O . ARG A 1 400 ? 27.094 -2.33 6.066 1 98.69 400 ARG A O 1
ATOM 3024 N N . GLU A 1 401 ? 25.984 -3.76 4.758 1 98.75 401 GLU A N 1
ATOM 3025 C CA . GLU A 1 401 ? 26.734 -3.412 3.557 1 98.75 401 GLU A CA 1
ATOM 3026 C C . GLU A 1 401 ? 26.547 -1.94 3.197 1 98.75 401 GLU A C 1
ATOM 3028 O O . GLU A 1 401 ? 27.5 -1.284 2.754 1 98.75 401 GLU A O 1
ATOM 3033 N N . TYR A 1 402 ? 25.359 -1.394 3.309 1 98.69 402 TYR A N 1
ATOM 3034 C CA . TYR A 1 402 ? 25.094 0.002 2.984 1 98.69 402 TYR A CA 1
ATOM 3035 C C . TYR A 1 402 ? 25.828 0.936 3.939 1 98.69 402 TYR A C 1
ATOM 3037 O O . TYR A 1 402 ? 26.422 1.931 3.514 1 98.69 402 TYR A O 1
ATOM 3045 N N . ASN A 1 403 ? 25.766 0.639 5.242 1 98.31 403 ASN A N 1
ATOM 3046 C CA . ASN A 1 403 ? 26.484 1.442 6.23 1 98.31 403 ASN A CA 1
ATOM 3047 C C . ASN A 1 403 ? 27.984 1.408 5.996 1 98.31 403 ASN A C 1
ATOM 3049 O O . ASN A 1 403 ? 28.656 2.441 6.066 1 98.31 403 ASN A O 1
ATOM 3053 N N . GLU A 1 404 ? 28.484 0.229 5.703 1 97.81 404 GLU A N 1
ATOM 3054 C CA . GLU A 1 404 ? 29.922 0.059 5.48 1 97.81 404 GLU A CA 1
ATOM 3055 C C . GLU A 1 404 ? 30.375 0.793 4.223 1 97.81 404 GLU A C 1
ATOM 3057 O O . GLU A 1 404 ? 31.531 1.197 4.117 1 97.81 404 GLU A O 1
ATOM 3062 N N . SER A 1 405 ? 29.484 1.007 3.301 1 97.31 405 SER A N 1
ATOM 3063 C CA . SER A 1 405 ? 29.812 1.7 2.057 1 97.31 405 SER A CA 1
ATOM 3064 C C . SER A 1 405 ? 29.828 3.211 2.256 1 97.31 405 SER A C 1
ATOM 3066 O O . SER A 1 405 ? 30.172 3.961 1.34 1 97.31 405 SER A O 1
ATOM 3068 N N . GLY A 1 406 ? 29.328 3.725 3.494 1 97 406 GLY A N 1
ATOM 3069 C CA . GLY A 1 406 ? 29.203 5.145 3.773 1 97 406 GLY A CA 1
ATOM 3070 C C . GLY A 1 406 ? 27.953 5.77 3.178 1 97 406 GLY A C 1
ATOM 3071 O O . GLY A 1 406 ? 27.844 6.992 3.105 1 97 406 GLY A O 1
ATOM 3072 N N . ARG A 1 407 ? 27.031 4.949 2.604 1 96.62 407 ARG A N 1
ATOM 3073 C CA . ARG A 1 407 ? 25.75 5.383 2.057 1 96.62 407 ARG A CA 1
ATOM 3074 C C . ARG A 1 407 ? 25.953 6.441 0.977 1 96.62 407 ARG A C 1
ATOM 3076 O O . ARG A 1 407 ? 25.266 7.473 0.981 1 96.62 407 ARG A O 1
ATOM 3083 N N . LYS A 1 408 ? 26.844 6.141 0.053 1 96.25 408 LYS A N 1
ATOM 3084 C CA . LYS A 1 408 ? 27.234 7.125 -0.949 1 96.25 408 LYS A CA 1
ATOM 3085 C C . LYS A 1 408 ? 26.297 7.094 -2.152 1 96.25 408 LYS A C 1
ATOM 3087 O O . LYS A 1 408 ? 26.234 8.055 -2.92 1 96.25 408 LYS A O 1
ATOM 3092 N N . LYS A 1 409 ? 25.609 5.973 -2.35 1 98.25 409 LYS A N 1
ATOM 3093 C CA . LYS A 1 409 ? 24.703 5.781 -3.471 1 98.25 409 LYS A CA 1
ATOM 3094 C C . LYS A 1 409 ? 23.281 5.484 -2.98 1 98.25 409 LYS A C 1
ATOM 3096 O O . LYS A 1 409 ? 23.109 4.852 -1.937 1 98.25 409 LYS A O 1
ATOM 3101 N N . PRO A 1 410 ? 22.25 5.992 -3.766 1 98.81 410 PRO A N 1
ATOM 3102 C CA . PRO A 1 410 ? 20.906 5.57 -3.404 1 98.81 410 PRO A CA 1
ATOM 3103 C C . PRO A 1 410 ? 20.703 4.059 -3.496 1 98.81 410 PRO A C 1
ATOM 3105 O O . PRO A 1 410 ? 21.203 3.424 -4.43 1 98.81 410 PRO A O 1
ATOM 3108 N N . LEU A 1 411 ? 20.109 3.5 -2.559 1 98.94 411 LEU A N 1
ATOM 3109 C CA . LEU A 1 411 ? 19.766 2.088 -2.508 1 98.94 411 LEU A CA 1
ATOM 3110 C C . LEU A 1 411 ? 18.328 1.906 -2.016 1 98.94 411 LEU A C 1
ATOM 3112 O O . LEU A 1 411 ? 17.953 2.426 -0.96 1 98.94 411 LEU A O 1
ATOM 3116 N N . VAL A 1 412 ? 17.469 1.286 -2.805 1 98.94 412 VAL A N 1
ATOM 3117 C CA . VAL A 1 412 ? 16.094 0.966 -2.412 1 98.94 412 VAL A CA 1
ATOM 3118 C C . VAL A 1 412 ? 15.906 -0.548 -2.402 1 98.94 412 VAL A C 1
ATOM 3120 O O . VAL A 1 412 ? 16.594 -1.274 -3.115 1 98.94 412 VAL A O 1
ATOM 3123 N N . VAL A 1 413 ? 15 -1.023 -1.607 1 98.94 413 VAL A N 1
ATOM 3124 C CA . VAL A 1 413 ? 14.742 -2.451 -1.453 1 98.94 413 VAL A CA 1
ATOM 3125 C C . VAL A 1 413 ? 13.25 -2.734 -1.642 1 98.94 413 VAL A C 1
ATOM 3127 O O . VAL A 1 413 ? 12.406 -1.92 -1.263 1 98.94 413 VAL A O 1
ATOM 3130 N N . ALA A 1 414 ? 12.891 -3.77 -2.283 1 98.88 414 ALA A N 1
ATOM 3131 C CA . ALA A 1 414 ? 11.531 -4.301 -2.316 1 98.88 414 ALA A CA 1
ATOM 3132 C C . ALA A 1 414 ? 11.508 -5.773 -1.915 1 98.88 414 ALA A C 1
ATOM 3134 O O . ALA A 1 414 ? 12.25 -6.59 -2.475 1 98.88 414 ALA A O 1
ATOM 3135 N N . ILE A 1 415 ? 10.75 -6.129 -0.962 1 98.81 415 ILE A N 1
ATOM 3136 C CA . ILE A 1 415 ? 10.609 -7.5 -0.492 1 98.81 415 ILE A CA 1
ATOM 3137 C C . ILE A 1 415 ? 9.141 -7.922 -0.563 1 98.81 415 ILE A C 1
ATOM 3139 O O . ILE A 1 415 ? 8.281 -7.316 0.082 1 98.81 415 ILE A O 1
ATOM 3143 N N . VAL A 1 416 ? 8.867 -8.859 -1.352 1 98.31 416 VAL A N 1
ATOM 3144 C CA . VAL A 1 416 ? 7.523 -9.414 -1.455 1 98.31 416 VAL A CA 1
ATOM 3145 C C . VAL A 1 416 ? 7.418 -10.672 -0.598 1 98.31 416 VAL A C 1
ATOM 3147 O O . VAL A 1 416 ? 8.219 -11.602 -0.745 1 98.31 416 VAL A O 1
ATOM 3150 N N . GLY A 1 417 ? 6.492 -10.742 0.292 1 97.81 417 GLY A N 1
ATOM 3151 C CA . GLY A 1 417 ? 6.344 -11.898 1.161 1 97.81 417 GLY A CA 1
ATOM 3152 C C . GLY A 1 417 ? 5.363 -11.664 2.295 1 97.81 417 GLY A C 1
ATOM 3153 O O . GLY A 1 417 ? 4.484 -10.812 2.199 1 97.81 417 GLY A O 1
ATOM 3154 N N . GLY A 1 418 ? 5.445 -12.492 3.328 1 96.62 418 GLY A N 1
ATOM 3155 C CA . GLY A 1 418 ? 4.508 -12.453 4.438 1 96.62 418 GLY A CA 1
ATOM 3156 C C . GLY A 1 418 ? 5.004 -11.625 5.609 1 96.62 418 GLY A C 1
ATOM 3157 O O . GLY A 1 418 ? 5.52 -10.523 5.422 1 96.62 418 GLY A O 1
ATOM 3158 N N . ILE A 1 419 ? 4.781 -12.094 6.801 1 96.38 419 ILE A N 1
ATOM 3159 C CA . ILE A 1 419 ? 5.039 -11.375 8.047 1 96.38 419 ILE A CA 1
ATOM 3160 C C . ILE A 1 419 ? 6.531 -11.078 8.172 1 96.38 419 ILE A C 1
ATOM 3162 O O . ILE A 1 419 ? 6.926 -9.984 8.578 1 96.38 419 ILE A O 1
ATOM 3166 N N . GLU A 1 420 ? 7.398 -12.086 7.801 1 97.81 420 GLU A N 1
ATOM 3167 C CA . GLU A 1 420 ? 8.844 -11.891 7.895 1 97.81 420 GLU A CA 1
ATOM 3168 C C . GLU A 1 420 ? 9.32 -10.812 6.922 1 97.81 420 GLU A C 1
ATOM 3170 O O . GLU A 1 420 ? 10.25 -10.062 7.223 1 97.81 420 GLU A O 1
ATOM 3175 N N . ALA A 1 421 ? 8.711 -10.844 5.77 1 98.44 421 ALA A N 1
ATOM 3176 C CA . ALA A 1 421 ? 9.031 -9.797 4.801 1 98.44 421 ALA A CA 1
ATOM 3177 C C . ALA A 1 421 ? 8.688 -8.414 5.352 1 98.44 421 ALA A C 1
ATOM 3179 O O . ALA A 1 421 ? 9.469 -7.469 5.207 1 98.44 421 ALA A O 1
ATOM 3180 N N . LYS A 1 422 ? 7.504 -8.289 5.969 1 98.19 422 LYS A N 1
ATOM 3181 C CA . LYS A 1 422 ? 7.098 -7.031 6.586 1 98.19 422 LYS A CA 1
ATOM 3182 C C . LYS A 1 422 ? 8.07 -6.613 7.684 1 98.19 422 LYS A C 1
ATOM 3184 O O . LYS A 1 422 ? 8.43 -5.438 7.785 1 98.19 422 LYS A O 1
ATOM 3189 N N . GLU A 1 423 ? 8.477 -7.531 8.508 1 98.38 423 GLU A N 1
ATOM 3190 C CA . GLU A 1 423 ? 9.453 -7.254 9.562 1 98.38 423 GLU A CA 1
ATOM 3191 C C . GLU A 1 423 ? 10.766 -6.758 8.969 1 98.38 423 GLU A C 1
ATOM 3193 O O . GLU A 1 423 ? 11.375 -5.82 9.492 1 98.38 423 GLU A O 1
ATOM 3198 N N . ALA A 1 424 ? 11.172 -7.426 7.879 1 98.88 424 ALA A N 1
ATOM 3199 C CA . ALA A 1 424 ? 12.398 -7.023 7.203 1 98.88 424 ALA A CA 1
ATOM 3200 C C . ALA A 1 424 ? 12.289 -5.598 6.664 1 98.88 424 ALA A C 1
ATOM 3202 O O . ALA A 1 424 ? 13.227 -4.805 6.793 1 98.88 424 ALA A O 1
ATOM 3203 N N . ILE A 1 425 ? 11.188 -5.309 6.098 1 98.75 425 ILE A N 1
ATOM 3204 C CA . ILE A 1 425 ? 10.93 -3.977 5.562 1 98.75 425 ILE A CA 1
ATOM 3205 C C . ILE A 1 425 ? 11 -2.947 6.688 1 98.75 425 ILE A C 1
ATOM 3207 O O . ILE A 1 425 ? 11.617 -1.888 6.531 1 98.75 425 ILE A O 1
ATOM 3211 N N . ASP A 1 426 ? 10.383 -3.234 7.82 1 98 426 ASP A N 1
ATOM 3212 C CA . ASP A 1 426 ? 10.406 -2.334 8.969 1 98 426 ASP A CA 1
ATOM 3213 C C . ASP A 1 426 ? 11.836 -2.105 9.461 1 98 426 ASP A C 1
ATOM 3215 O O . ASP A 1 426 ? 12.219 -0.974 9.766 1 98 426 ASP A O 1
ATOM 3219 N N . MET A 1 427 ? 12.633 -3.209 9.516 1 98.56 427 MET A N 1
ATOM 3220 C CA . MET A 1 427 ? 14.031 -3.111 9.922 1 98.56 427 MET A CA 1
ATOM 3221 C C . MET A 1 427 ? 14.797 -2.141 9.031 1 98.56 427 MET A C 1
ATOM 3223 O O . MET A 1 427 ? 15.547 -1.296 9.516 1 98.56 427 MET A O 1
ATOM 3227 N N . LEU A 1 428 ? 14.578 -2.295 7.77 1 98.81 428 LEU A N 1
ATOM 3228 C CA . LEU A 1 428 ? 15.273 -1.45 6.801 1 98.81 428 LEU A CA 1
ATOM 3229 C C . LEU A 1 428 ? 14.836 0.005 6.941 1 98.81 428 LEU A C 1
ATOM 3231 O O . LEU A 1 428 ? 15.68 0.902 7.016 1 98.81 428 LEU A O 1
ATOM 3235 N N . ASN A 1 429 ? 13.547 0.244 7.035 1 98.06 429 ASN A N 1
ATOM 3236 C CA . ASN A 1 429 ? 13.023 1.601 7.141 1 98.06 429 ASN A CA 1
ATOM 3237 C C . ASN A 1 429 ? 13.469 2.275 8.438 1 98.06 429 ASN A C 1
ATOM 3239 O O . ASN A 1 429 ? 13.766 3.471 8.445 1 98.06 429 ASN A O 1
ATOM 3243 N N . GLU A 1 430 ? 13.492 1.556 9.516 1 96.75 430 GLU A N 1
ATOM 3244 C CA . GLU A 1 430 ? 13.945 2.076 10.797 1 96.75 430 GLU A CA 1
ATOM 3245 C C . GLU A 1 430 ? 15.414 2.488 10.742 1 96.75 430 GLU A C 1
ATOM 3247 O O . GLU A 1 430 ? 15.867 3.299 11.555 1 96.75 430 GLU A O 1
ATOM 3252 N N . ASN A 1 431 ? 16.109 1.915 9.766 1 97.19 431 ASN A N 1
ATOM 3253 C CA . ASN A 1 431 ? 17.531 2.229 9.617 1 97.19 431 ASN A CA 1
ATOM 3254 C C . ASN A 1 431 ? 17.781 3.189 8.453 1 97.19 431 ASN A C 1
ATOM 3256 O O . ASN A 1 431 ? 18.906 3.314 7.973 1 97.19 431 ASN A O 1
ATOM 3260 N N . GLY A 1 432 ? 16.75 3.838 7.988 1 96.81 432 GLY A N 1
ATOM 3261 C CA . GLY A 1 432 ? 16.875 4.875 6.973 1 96.81 432 GLY A CA 1
ATOM 3262 C C . GLY A 1 432 ? 17.094 4.32 5.578 1 96.81 432 GLY A C 1
ATOM 3263 O O . GLY A 1 432 ? 17.594 5.031 4.699 1 96.81 432 GLY A O 1
ATOM 3264 N N . ILE A 1 433 ? 16.891 3.039 5.336 1 98.69 433 ILE A N 1
ATOM 3265 C CA . ILE A 1 433 ? 16.984 2.42 4.02 1 98.69 433 ILE A CA 1
ATOM 3266 C C . ILE A 1 433 ? 15.578 2.162 3.465 1 98.69 433 ILE A C 1
ATOM 3268 O O . ILE A 1 433 ? 14.891 1.238 3.908 1 98.69 433 ILE A O 1
ATOM 3272 N N . PRO A 1 434 ? 15.148 2.945 2.443 1 98.75 434 PRO A N 1
ATOM 3273 C CA . PRO A 1 434 ? 13.781 2.811 1.937 1 98.75 434 PRO A CA 1
ATOM 3274 C C . PRO A 1 434 ? 13.477 1.403 1.43 1 98.75 434 PRO A C 1
ATOM 3276 O O . PRO A 1 434 ? 14.172 0.896 0.547 1 98.75 434 PRO A O 1
ATOM 3279 N N . ALA A 1 435 ? 12.5 0.77 1.95 1 98.88 435 ALA A N 1
ATOM 3280 C CA . ALA A 1 435 ? 12.078 -0.588 1.609 1 98.88 435 ALA A CA 1
ATOM 3281 C C . ALA A 1 435 ? 10.562 -0.67 1.448 1 98.88 435 ALA A C 1
ATOM 3283 O O . ALA A 1 435 ? 9.82 -0.021 2.186 1 98.88 435 ALA A O 1
ATOM 3284 N N . TYR A 1 436 ? 10.141 -1.422 0.509 1 98.69 436 TYR A N 1
ATOM 3285 C CA . TYR A 1 436 ? 8.75 -1.453 0.079 1 98.69 436 TYR A CA 1
ATOM 3286 C C . TYR A 1 436 ? 8.281 -2.885 -0.148 1 98.69 436 TYR A C 1
ATOM 3288 O O . TYR A 1 436 ? 9.094 -3.783 -0.375 1 98.69 436 TYR A O 1
ATOM 3296 N N . PRO A 1 437 ? 6.977 -3.135 -0.183 1 98.19 437 PRO A N 1
ATOM 3297 C CA . PRO A 1 437 ? 6.461 -4.492 -0.373 1 98.19 437 PRO A CA 1
ATOM 3298 C C . PRO A 1 437 ? 6.281 -4.855 -1.846 1 98.19 437 PRO A C 1
ATOM 3300 O O . PRO A 1 437 ? 5.887 -5.977 -2.164 1 98.19 437 PRO A O 1
ATOM 3303 N N . GLU A 1 438 ? 6.52 -3.916 -2.764 1 98.25 438 GLU A N 1
ATOM 3304 C CA . GLU A 1 438 ? 6.359 -4.121 -4.199 1 98.25 438 GLU A CA 1
ATOM 3305 C C . GLU A 1 438 ? 7.547 -3.551 -4.973 1 98.25 438 GLU A C 1
ATOM 3307 O O . GLU A 1 438 ? 8.07 -2.488 -4.629 1 98.25 438 GLU A O 1
ATOM 3312 N N . PRO A 1 439 ? 7.957 -4.23 -6.02 1 98.38 439 PRO A N 1
ATOM 3313 C CA . PRO A 1 439 ? 9.102 -3.727 -6.785 1 98.38 439 PRO A CA 1
ATOM 3314 C C . PRO A 1 439 ? 8.82 -2.381 -7.449 1 98.38 439 PRO A C 1
ATOM 3316 O O . PRO A 1 439 ? 9.703 -1.525 -7.52 1 98.38 439 PRO A O 1
ATOM 3319 N N . GLU A 1 440 ? 7.582 -2.199 -7.961 1 98.06 440 GLU A N 1
ATOM 3320 C CA . GLU A 1 440 ? 7.246 -0.951 -8.641 1 98.06 440 GLU A CA 1
ATOM 3321 C C . GLU A 1 440 ? 7.328 0.237 -7.684 1 98.06 440 GLU A C 1
ATOM 3323 O O . GLU A 1 440 ? 7.746 1.327 -8.078 1 98.06 440 GLU A O 1
ATOM 3328 N N . ARG A 1 441 ? 6.902 0.022 -6.43 1 98.5 441 ARG A N 1
ATOM 3329 C CA . ARG A 1 441 ? 6.949 1.096 -5.441 1 98.5 441 ARG A CA 1
ATOM 3330 C C . ARG A 1 441 ? 8.391 1.522 -5.164 1 98.5 441 ARG A C 1
ATOM 3332 O O . ARG A 1 441 ? 8.672 2.715 -5.039 1 98.5 441 ARG A O 1
ATOM 3339 N N . ALA A 1 442 ? 9.297 0.549 -5.059 1 98.81 442 ALA A N 1
ATOM 3340 C CA . ALA A 1 442 ? 10.719 0.851 -4.863 1 98.81 442 ALA A CA 1
ATOM 3341 C C . ALA A 1 442 ? 11.273 1.65 -6.035 1 98.81 442 ALA A C 1
ATOM 3343 O O . ALA A 1 442 ? 11.938 2.67 -5.84 1 98.81 442 ALA A O 1
ATOM 3344 N N . ILE A 1 443 ? 10.969 1.226 -7.25 1 98.81 443 ILE A N 1
ATOM 3345 C CA . ILE A 1 443 ? 11.508 1.84 -8.461 1 98.81 443 ILE A CA 1
ATOM 3346 C C . ILE A 1 443 ? 10.938 3.248 -8.617 1 98.81 443 ILE A C 1
ATOM 3348 O O . ILE A 1 443 ? 11.656 4.18 -8.977 1 98.81 443 ILE A O 1
ATOM 3352 N N . LYS A 1 444 ? 9.664 3.41 -8.359 1 98.69 444 LYS A N 1
ATOM 3353 C CA . LYS A 1 444 ? 9.031 4.719 -8.484 1 98.69 444 LYS A CA 1
ATOM 3354 C C . LYS A 1 444 ? 9.586 5.699 -7.453 1 98.69 444 LYS A C 1
ATOM 3356 O O . LYS A 1 444 ? 9.734 6.891 -7.742 1 98.69 444 LYS A O 1
ATOM 3361 N N . ALA A 1 445 ? 9.844 5.195 -6.262 1 98.75 445 ALA A N 1
ATOM 3362 C CA . ALA A 1 445 ? 10.461 6.047 -5.246 1 98.75 445 ALA A CA 1
ATOM 3363 C C . ALA A 1 445 ? 11.852 6.496 -5.68 1 98.75 445 ALA A C 1
ATOM 3365 O O . ALA A 1 445 ? 12.211 7.664 -5.523 1 98.75 445 ALA A O 1
ATOM 3366 N N . LEU A 1 446 ? 12.633 5.566 -6.223 1 98.81 446 LEU A N 1
ATOM 3367 C CA . LEU A 1 446 ? 13.953 5.902 -6.758 1 98.81 446 LEU A CA 1
ATOM 3368 C C . LEU A 1 446 ? 13.836 6.918 -7.887 1 98.81 446 LEU A C 1
ATOM 3370 O O . LEU A 1 446 ? 14.641 7.848 -7.973 1 98.81 446 LEU A O 1
ATOM 3374 N N . SER A 1 447 ? 12.875 6.738 -8.727 1 98.81 447 SER A N 1
ATOM 3375 C CA . SER A 1 447 ? 12.641 7.652 -9.844 1 98.81 447 SER A CA 1
ATOM 3376 C C . SER A 1 447 ? 12.344 9.062 -9.344 1 98.81 447 SER A C 1
ATOM 3378 O O . SER A 1 447 ? 12.781 10.047 -9.953 1 98.81 447 SER A O 1
ATOM 3380 N N . ALA A 1 448 ? 11.562 9.188 -8.266 1 98.75 448 ALA A N 1
ATOM 3381 C CA . ALA A 1 448 ? 11.266 10.492 -7.688 1 98.75 448 ALA A CA 1
ATOM 3382 C C . ALA A 1 448 ? 12.539 11.219 -7.277 1 98.75 448 ALA A C 1
ATOM 3384 O O . ALA A 1 448 ? 12.68 12.422 -7.484 1 98.75 448 ALA A O 1
ATOM 3385 N N . LEU A 1 449 ? 13.445 10.5 -6.695 1 98.69 449 LEU A N 1
ATOM 3386 C CA . LEU A 1 449 ? 14.734 11.055 -6.316 1 98.69 449 LEU A CA 1
ATOM 3387 C C . LEU A 1 449 ? 15.484 11.562 -7.543 1 98.69 449 LEU A C 1
ATOM 3389 O O . LEU A 1 449 ? 16.047 12.664 -7.523 1 98.69 449 LEU A O 1
ATOM 3393 N N . TYR A 1 450 ? 15.5 10.781 -8.633 1 98.62 450 TYR A N 1
ATOM 3394 C CA . TYR A 1 450 ? 16.172 11.172 -9.867 1 98.62 450 TYR A CA 1
ATOM 3395 C C . TYR A 1 450 ? 15.516 12.406 -10.477 1 98.62 450 TYR A C 1
ATOM 3397 O O . TYR A 1 450 ? 16.203 13.312 -10.961 1 98.62 450 TYR A O 1
ATOM 3405 N N . LYS A 1 451 ? 14.18 12.422 -10.477 1 98.12 451 LYS A N 1
ATOM 3406 C CA . LYS A 1 451 ? 13.453 13.562 -11.031 1 98.12 451 LYS A CA 1
ATOM 3407 C C . LYS A 1 451 ? 13.82 14.859 -10.305 1 98.12 451 LYS A C 1
ATOM 3409 O O . LYS A 1 451 ? 14.078 15.883 -10.945 1 98.12 451 LYS A O 1
ATOM 3414 N N . TRP A 1 452 ? 13.844 14.828 -9 1 98.25 452 TRP A N 1
ATOM 3415 C CA . TRP A 1 452 ? 14.219 16 -8.227 1 98.25 452 TRP A CA 1
ATOM 3416 C C . TRP A 1 452 ? 15.672 16.391 -8.484 1 98.25 452 TRP A C 1
ATOM 3418 O O . TRP A 1 452 ? 15.984 17.547 -8.727 1 98.25 452 TRP A O 1
ATOM 3428 N N . SER A 1 453 ? 16.562 15.391 -8.445 1 97.56 453 SER A N 1
ATOM 3429 C CA . SER A 1 453 ? 17.984 15.633 -8.625 1 97.56 453 SER A CA 1
ATOM 3430 C C . SER A 1 453 ? 18.266 16.266 -9.984 1 97.56 453 SER A C 1
ATOM 3432 O O . SER A 1 453 ? 19.078 17.188 -10.094 1 97.56 453 SER A O 1
ATOM 3434 N N . LYS A 1 454 ? 17.641 15.758 -10.977 1 96.62 454 LYS A N 1
ATOM 3435 C CA . LYS A 1 454 ? 17.828 16.281 -12.328 1 96.62 454 LYS A CA 1
ATOM 3436 C C . LYS A 1 454 ? 17.281 17.719 -12.438 1 96.62 454 LYS A C 1
ATOM 3438 O O . LYS A 1 454 ? 17.906 18.562 -13.078 1 96.62 454 LYS A O 1
ATOM 3443 N N . TRP A 1 455 ? 16.109 17.922 -11.867 1 96.38 455 TRP A N 1
ATOM 3444 C CA . TRP A 1 455 ? 15.547 19.281 -11.852 1 96.38 455 TRP A CA 1
ATOM 3445 C C . TRP A 1 455 ? 16.484 20.25 -11.148 1 96.38 455 TRP A C 1
ATOM 3447 O O . TRP A 1 455 ? 16.734 21.344 -11.641 1 96.38 455 TRP A O 1
ATOM 3457 N N . LYS A 1 456 ? 16.969 19.859 -9.992 1 96.31 456 LYS A N 1
ATOM 3458 C CA . LYS A 1 456 ? 17.906 20.672 -9.211 1 96.31 456 LYS A CA 1
ATOM 3459 C C . LYS A 1 456 ? 19.156 21.016 -10.016 1 96.31 456 LYS A C 1
ATOM 3461 O O . LYS A 1 456 ? 19.594 22.172 -10.039 1 96.31 456 LYS A O 1
ATOM 3466 N N . ALA A 1 457 ? 19.719 20.031 -10.648 1 94.94 457 ALA A N 1
ATOM 3467 C CA . ALA A 1 457 ? 20.938 20.219 -11.43 1 94.94 457 ALA A CA 1
ATOM 3468 C C . ALA A 1 457 ? 20.719 21.203 -12.57 1 94.94 457 ALA A C 1
ATOM 3470 O O . ALA A 1 457 ? 21.609 21.984 -12.898 1 94.94 457 ALA A O 1
ATOM 3471 N N . LYS A 1 458 ? 19.609 21.156 -13.117 1 93.5 458 LYS A N 1
ATOM 3472 C CA . LYS A 1 458 ? 19.281 22.031 -14.242 1 93.5 458 LYS A CA 1
ATOM 3473 C C . LYS A 1 458 ? 19.094 23.484 -13.773 1 93.5 458 LYS A C 1
ATOM 3475 O O . LYS A 1 458 ? 19.344 24.422 -14.539 1 93.5 458 LYS A O 1
ATOM 3480 N N . HIS A 1 459 ? 18.656 23.719 -12.562 1 89.44 459 HIS A N 1
ATOM 3481 C CA . HIS A 1 459 ? 18.25 25.047 -12.117 1 89.44 459 HIS A CA 1
ATOM 3482 C C . HIS A 1 459 ? 19.25 25.625 -11.117 1 89.44 459 HIS A C 1
ATOM 3484 O O . HIS A 1 459 ? 19.125 26.781 -10.703 1 89.44 459 HIS A O 1
ATOM 3490 N N . LYS A 1 460 ? 20.078 24.891 -10.531 1 76.31 460 LYS A N 1
ATOM 3491 C CA . LYS A 1 460 ? 21.125 25.422 -9.656 1 76.31 460 LYS A CA 1
ATOM 3492 C C . LYS A 1 460 ? 22.062 26.359 -10.43 1 76.31 460 LYS A C 1
ATOM 3494 O O . LYS A 1 460 ? 22.547 27.344 -9.875 1 76.31 460 LYS A O 1
ATOM 3499 N N . GLU A 1 461 ? 22.5 25.984 -11.602 1 58.12 461 GLU A N 1
ATOM 3500 C CA . GLU A 1 461 ? 23.453 26.812 -12.336 1 58.12 461 GLU A CA 1
ATOM 3501 C C . GLU A 1 461 ? 22.781 28.094 -12.836 1 58.12 461 GLU A C 1
ATOM 3503 O O . GLU A 1 461 ? 23.469 29.078 -13.148 1 58.12 461 GLU A O 1
ATOM 3508 N N . LYS A 1 462 ? 21.453 28.25 -12.68 1 47.25 462 LYS A N 1
ATOM 3509 C CA . LYS A 1 462 ? 20.891 29.5 -13.211 1 47.25 462 LYS A CA 1
ATOM 3510 C C . LYS A 1 462 ? 20.562 30.469 -12.086 1 47.25 462 LYS A C 1
ATOM 3512 O O . LYS A 1 462 ? 20.125 30.078 -11.016 1 47.25 462 LYS A O 1
ATOM 3517 N N . MET B 1 1 ? -10.383 -32.625 -21.5 1 58.19 1 MET B N 1
ATOM 3518 C CA . MET B 1 1 ? -10.078 -33.5 -20.375 1 58.19 1 MET B CA 1
ATOM 3519 C C . MET B 1 1 ? -10.219 -32.781 -19.047 1 58.19 1 MET B C 1
ATOM 3521 O O . MET B 1 1 ? -9.898 -31.594 -18.969 1 58.19 1 MET B O 1
ATOM 3525 N N . SER B 1 2 ? -10.781 -33.406 -18.094 1 81.69 2 SER B N 1
ATOM 3526 C CA . SER B 1 2 ? -11.164 -32.844 -16.797 1 81.69 2 SER B CA 1
ATOM 3527 C C . SER B 1 2 ? -9.938 -32.562 -15.938 1 81.69 2 SER B C 1
ATOM 3529 O O . SER B 1 2 ? -8.984 -33.344 -15.938 1 81.69 2 SER B O 1
ATOM 3531 N N . LEU B 1 3 ? -9.742 -31.312 -15.469 1 94.56 3 LEU B N 1
ATOM 3532 C CA . LEU B 1 3 ? -8.664 -30.969 -14.555 1 94.56 3 LEU B CA 1
ATOM 3533 C C . LEU B 1 3 ? -9.039 -31.312 -13.117 1 94.56 3 LEU B C 1
ATOM 3535 O O . LEU B 1 3 ? -8.414 -30.828 -12.172 1 94.56 3 LEU B O 1
ATOM 3539 N N . GLU B 1 4 ? -10.031 -32.156 -12.961 1 95.62 4 GLU B N 1
ATOM 3540 C CA . GLU B 1 4 ? -10.539 -32.531 -11.641 1 95.62 4 GLU B CA 1
ATOM 3541 C C . GLU B 1 4 ? -9.445 -33.156 -10.781 1 95.62 4 GLU B C 1
ATOM 3543 O O . GLU B 1 4 ? -9.352 -32.875 -9.586 1 95.62 4 GLU B O 1
ATOM 3548 N N . ALA B 1 5 ? -8.625 -34 -11.398 1 97.44 5 ALA B N 1
ATOM 3549 C CA . ALA B 1 5 ? -7.574 -34.688 -10.664 1 97.44 5 ALA B CA 1
ATOM 3550 C C . ALA B 1 5 ? -6.492 -33.719 -10.188 1 97.44 5 ALA B C 1
ATOM 3552 O O . ALA B 1 5 ? -5.742 -34.031 -9.266 1 97.44 5 ALA B O 1
ATOM 3553 N N . LEU B 1 6 ? -6.398 -32.562 -10.789 1 98.5 6 LEU B N 1
ATOM 3554 C CA . LEU B 1 6 ? -5.418 -31.578 -10.383 1 98.5 6 LEU B CA 1
ATOM 3555 C C . LEU B 1 6 ? -5.812 -30.938 -9.055 1 98.5 6 LEU B C 1
ATOM 3557 O O . LEU B 1 6 ? -4.945 -30.562 -8.258 1 98.5 6 LEU B O 1
ATOM 3561 N N . PHE B 1 7 ? -7.137 -30.875 -8.781 1 98.5 7 PHE B N 1
ATOM 3562 C CA . PHE B 1 7 ? -7.613 -30.125 -7.629 1 98.5 7 PHE B CA 1
ATOM 3563 C C . PHE B 1 7 ? -8.242 -31.047 -6.594 1 98.5 7 PHE B C 1
ATOM 3565 O O . PHE B 1 7 ? -8.25 -30.734 -5.402 1 98.5 7 PHE B O 1
ATOM 3572 N N . ASN B 1 8 ? -8.719 -32.188 -7.059 1 97.75 8 ASN B N 1
ATOM 3573 C CA . ASN B 1 8 ? -9.375 -33.125 -6.164 1 97.75 8 ASN B CA 1
ATOM 3574 C C . ASN B 1 8 ? -8.859 -34.562 -6.371 1 97.75 8 ASN B C 1
ATOM 3576 O O . ASN B 1 8 ? -9.648 -35.5 -6.578 1 97.75 8 ASN B O 1
ATOM 3580 N N . PRO B 1 9 ? -7.551 -34.719 -6.27 1 98.38 9 PRO B N 1
ATOM 3581 C CA . PRO B 1 9 ? -7.039 -36.094 -6.402 1 98.38 9 PRO B CA 1
ATOM 3582 C C . PRO B 1 9 ? -7.371 -36.969 -5.195 1 98.38 9 PRO B C 1
ATOM 3584 O O . PRO B 1 9 ? -7.324 -36.5 -4.055 1 98.38 9 PRO B O 1
ATOM 3587 N N . LYS B 1 10 ? -7.645 -38.188 -5.457 1 98.06 10 LYS B N 1
ATOM 3588 C CA . LYS B 1 10 ? -7.871 -39.125 -4.375 1 98.06 10 LYS B CA 1
ATOM 3589 C C . LYS B 1 10 ? -6.555 -39.688 -3.834 1 98.06 10 LYS B C 1
ATOM 3591 O O . LYS B 1 10 ? -6.496 -40.156 -2.705 1 98.06 10 LYS B O 1
ATOM 3596 N N . SER B 1 11 ? -5.586 -39.625 -4.645 1 98.56 11 SER B N 1
ATOM 3597 C CA . SER B 1 11 ? -4.258 -40.094 -4.281 1 98.56 11 SER B CA 1
ATOM 3598 C C . SER B 1 11 ? -3.168 -39.281 -4.969 1 98.56 11 SER B C 1
ATOM 3600 O O . SER B 1 11 ? -3.324 -38.875 -6.121 1 98.56 11 SER B O 1
ATOM 3602 N N . VAL B 1 12 ? -2.064 -39.062 -4.207 1 98.81 12 VAL B N 1
ATOM 3603 C CA . VAL B 1 12 ? -0.941 -38.281 -4.711 1 98.81 12 VAL B CA 1
ATOM 3604 C C . VAL B 1 12 ? 0.359 -39.031 -4.52 1 98.81 12 VAL B C 1
ATOM 3606 O O . VAL B 1 12 ? 0.687 -39.438 -3.402 1 98.81 12 VAL B O 1
ATOM 3609 N N . ALA B 1 13 ? 1.038 -39.281 -5.605 1 98.88 13 ALA B N 1
ATOM 3610 C CA . ALA B 1 13 ? 2.402 -39.812 -5.527 1 98.88 13 ALA B CA 1
ATOM 3611 C C . ALA B 1 13 ? 3.422 -38.688 -5.613 1 98.88 13 ALA B C 1
ATOM 3613 O O . ALA B 1 13 ? 3.316 -37.812 -6.477 1 98.88 13 ALA B O 1
ATOM 3614 N N . VAL B 1 14 ? 4.336 -38.656 -4.68 1 98.88 14 VAL B N 1
ATOM 3615 C CA . VAL B 1 14 ? 5.441 -37.719 -4.73 1 98.88 14 VAL B CA 1
ATOM 3616 C C . VAL B 1 14 ? 6.711 -38.406 -5.199 1 98.88 14 VAL B C 1
ATOM 3618 O O . VAL B 1 14 ? 7.352 -39.125 -4.426 1 98.88 14 VAL B O 1
ATOM 3621 N N . ILE B 1 15 ? 7.027 -38.188 -6.465 1 98.81 15 ILE B N 1
ATOM 3622 C CA . ILE B 1 15 ? 8.188 -38.844 -7.059 1 98.81 15 ILE B CA 1
ATOM 3623 C C . ILE B 1 15 ? 9.445 -38.031 -6.77 1 98.81 15 ILE B C 1
ATOM 3625 O O . ILE B 1 15 ? 9.656 -36.969 -7.367 1 98.81 15 ILE B O 1
ATOM 3629 N N . GLY B 1 16 ? 10.336 -38.531 -6.074 1 98.19 16 GLY B N 1
ATOM 3630 C CA . GLY B 1 16 ? 11.469 -37.812 -5.523 1 98.19 16 GLY B CA 1
A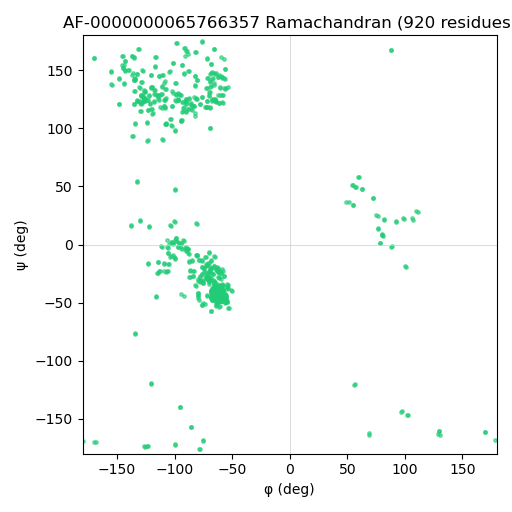TOM 3631 C C . GLY B 1 16 ? 11.281 -37.406 -4.066 1 98.19 16 GLY B C 1
ATOM 3632 O O . GLY B 1 16 ? 11.852 -36.438 -3.598 1 98.19 16 GLY 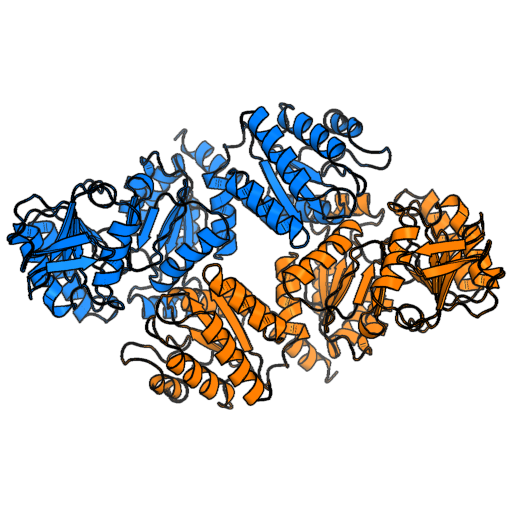B O 1
ATOM 3633 N N . ALA B 1 17 ? 10.406 -38.125 -3.375 1 97.94 17 ALA B N 1
ATOM 3634 C CA . ALA B 1 17 ? 10.164 -37.875 -1.951 1 97.94 17 ALA B CA 1
ATOM 3635 C C . ALA B 1 17 ? 11.438 -38.094 -1.137 1 97.94 17 ALA B C 1
ATOM 3637 O O . ALA B 1 17 ? 12.273 -38.938 -1.478 1 97.94 17 ALA B O 1
ATOM 3638 N N . SER B 1 18 ? 11.547 -37.281 -0.12 1 95.56 18 SER B N 1
ATOM 3639 C CA . SER B 1 18 ? 12.711 -37.344 0.752 1 95.56 18 SER B CA 1
ATOM 3640 C C . SER B 1 18 ? 12.328 -37.094 2.207 1 95.56 18 SER B C 1
ATOM 3642 O O . SER B 1 18 ? 11.344 -36.406 2.488 1 95.56 18 SER B O 1
ATOM 3644 N N . ALA B 1 19 ? 13.062 -37.688 3.139 1 92.94 19 ALA B N 1
ATOM 3645 C CA . ALA B 1 19 ? 12.867 -37.438 4.566 1 92.94 19 ALA B CA 1
ATOM 3646 C C . ALA B 1 19 ? 13.805 -36.344 5.066 1 92.94 19 ALA B C 1
ATOM 3648 O O . ALA B 1 19 ? 13.711 -35.938 6.219 1 92.94 19 ALA B O 1
ATOM 3649 N N . LYS B 1 20 ? 14.594 -35.906 4.191 1 92.75 20 LYS B N 1
ATOM 3650 C CA . LYS B 1 20 ? 15.609 -34.938 4.602 1 92.75 20 LYS B CA 1
ATOM 3651 C C . LYS B 1 20 ? 15.094 -33.5 4.484 1 92.75 20 LYS B C 1
ATOM 3653 O O . LYS B 1 20 ? 14.82 -33.031 3.381 1 92.75 20 LYS B O 1
ATOM 3658 N N . PRO B 1 21 ? 15.102 -32.781 5.629 1 91.56 21 PRO B N 1
ATOM 3659 C CA . PRO B 1 21 ? 14.711 -31.375 5.551 1 91.56 21 PRO B CA 1
ATOM 3660 C C . PRO B 1 21 ? 15.594 -30.562 4.605 1 91.56 21 PRO B C 1
ATOM 3662 O O . PRO B 1 21 ? 16.797 -30.797 4.531 1 91.56 21 PRO B O 1
ATOM 3665 N N . GLY B 1 22 ? 14.984 -29.641 3.932 1 89.88 22 GLY B N 1
ATOM 3666 C CA . GLY B 1 22 ? 15.734 -28.812 2.988 1 89.88 22 GLY B CA 1
ATOM 3667 C C . GLY B 1 22 ? 15.562 -29.266 1.549 1 89.88 22 GLY B C 1
ATOM 3668 O O . GLY B 1 22 ? 15.852 -28.5 0.621 1 89.88 22 GLY B O 1
ATOM 3669 N N . LYS B 1 23 ? 15.125 -30.484 1.385 1 94.12 23 LYS B N 1
ATOM 3670 C CA . LYS B 1 23 ? 14.852 -30.969 0.038 1 94.12 23 LYS B CA 1
ATOM 3671 C C . LYS B 1 23 ? 13.422 -30.656 -0.39 1 94.12 23 LYS B C 1
ATOM 3673 O O . LYS B 1 23 ? 12.516 -30.625 0.44 1 94.12 23 LYS B O 1
ATOM 3678 N N . ILE B 1 24 ? 13.281 -30.469 -1.686 1 95.94 24 ILE B N 1
ATOM 3679 C CA . ILE B 1 24 ? 11.977 -30.109 -2.225 1 95.94 24 ILE B CA 1
ATOM 3680 C C . ILE B 1 24 ? 10.984 -31.25 -1.986 1 95.94 24 ILE B C 1
ATOM 3682 O O . ILE B 1 24 ? 9.836 -31.016 -1.606 1 95.94 24 ILE B O 1
ATOM 3686 N N . GLY B 1 25 ? 11.453 -32.438 -2.195 1 97.44 25 GLY B N 1
ATOM 3687 C CA . GLY B 1 25 ? 10.594 -33.594 -1.964 1 97.44 25 GLY B CA 1
ATOM 3688 C C . GLY B 1 25 ? 10.086 -33.688 -0.535 1 97.44 25 GLY B C 1
ATOM 3689 O O . GLY B 1 25 ? 8.961 -34.125 -0.295 1 97.44 25 GLY B O 1
ATOM 3690 N N . TYR B 1 26 ? 10.945 -33.312 0.418 1 97.12 26 TYR B N 1
ATOM 3691 C CA . TYR B 1 26 ? 10.547 -33.281 1.82 1 97.12 26 TYR B CA 1
ATOM 3692 C C . TYR B 1 26 ? 9.477 -32.219 2.049 1 97.12 26 TYR B C 1
ATOM 3694 O O . TYR B 1 26 ? 8.484 -32.469 2.736 1 97.12 26 TYR B O 1
ATOM 3702 N N . ALA B 1 27 ? 9.68 -31.062 1.486 1 96.75 27 ALA B N 1
ATOM 3703 C CA . ALA B 1 27 ? 8.758 -29.938 1.681 1 96.75 27 ALA B CA 1
ATOM 3704 C C . ALA B 1 27 ? 7.359 -30.281 1.174 1 96.75 27 ALA B C 1
ATOM 3706 O O . ALA B 1 27 ? 6.363 -29.953 1.815 1 96.75 27 ALA B O 1
ATOM 3707 N N . ILE B 1 28 ? 7.273 -30.938 0.046 1 98.31 28 ILE B N 1
ATOM 3708 C CA . ILE B 1 28 ? 5.988 -31.281 -0.546 1 98.31 28 ILE B CA 1
ATOM 3709 C C . ILE B 1 28 ? 5.285 -32.312 0.319 1 98.31 28 ILE B C 1
ATOM 3711 O O . ILE B 1 28 ? 4.09 -32.219 0.598 1 98.31 28 ILE B O 1
ATOM 3715 N N . MET B 1 29 ? 6.051 -33.344 0.756 1 98.19 29 MET B N 1
ATOM 3716 C CA . MET B 1 29 ? 5.488 -34.312 1.666 1 98.19 29 MET B CA 1
ATOM 3717 C C . MET B 1 29 ? 4.957 -33.656 2.932 1 98.19 29 MET B C 1
ATOM 3719 O O . MET B 1 29 ? 3.832 -33.938 3.355 1 98.19 29 MET B O 1
ATOM 3723 N N . LYS B 1 30 ? 5.766 -32.812 3.467 1 97.69 30 LYS B N 1
ATOM 3724 C CA . LYS B 1 30 ? 5.402 -32.125 4.695 1 97.69 30 LYS B CA 1
ATOM 3725 C C . LYS B 1 30 ? 4.133 -31.297 4.5 1 97.69 30 LYS B C 1
ATOM 3727 O O . LYS B 1 30 ? 3.238 -31.312 5.348 1 97.69 30 LYS B O 1
ATOM 3732 N N . ASN B 1 31 ? 4.039 -30.531 3.434 1 98.19 31 ASN B N 1
ATOM 3733 C CA . ASN B 1 31 ? 2.889 -29.672 3.162 1 98.19 31 ASN B CA 1
ATOM 3734 C C . ASN B 1 31 ? 1.615 -30.5 2.967 1 98.19 31 ASN B C 1
ATOM 3736 O O . ASN B 1 31 ? 0.545 -30.109 3.439 1 98.19 31 ASN B O 1
ATOM 3740 N N . LEU B 1 32 ? 1.748 -31.641 2.254 1 98.5 32 LEU B N 1
ATOM 3741 C CA . LEU B 1 32 ? 0.59 -32.5 2.074 1 98.5 32 LEU B CA 1
ATOM 3742 C C . LEU B 1 32 ? 0.062 -33 3.42 1 98.5 32 LEU B C 1
ATOM 3744 O O . LEU B 1 32 ? -1.148 -33 3.656 1 98.5 32 LEU B O 1
ATOM 3748 N N . ILE B 1 33 ? 0.992 -33.344 4.266 1 98 33 ILE B N 1
ATOM 3749 C CA . ILE B 1 33 ? 0.638 -33.938 5.555 1 98 33 ILE B CA 1
ATOM 3750 C C . ILE B 1 33 ? 0.109 -32.875 6.488 1 98 33 ILE B C 1
ATOM 3752 O O . ILE B 1 33 ? -1.004 -32.969 7.008 1 98 33 ILE B O 1
ATOM 3756 N N . GLU B 1 34 ? 0.835 -31.797 6.613 1 97.62 34 GLU B N 1
ATOM 3757 C CA . GLU B 1 34 ? 0.561 -30.797 7.641 1 97.62 34 GLU B CA 1
ATOM 3758 C C . GLU B 1 34 ? -0.639 -29.938 7.266 1 97.62 34 GLU B C 1
ATOM 3760 O O . GLU B 1 34 ? -1.344 -29.422 8.141 1 97.62 34 GLU B O 1
ATOM 3765 N N . TYR B 1 35 ? -0.839 -29.734 5.949 1 97.62 35 TYR B N 1
ATOM 3766 C CA . TYR B 1 35 ? -1.977 -28.922 5.535 1 97.62 35 TYR B CA 1
ATOM 3767 C C . TYR B 1 35 ? -3.283 -29.688 5.691 1 97.62 35 TYR B C 1
ATOM 3769 O O . TYR B 1 35 ? -4.363 -29.094 5.672 1 97.62 35 TYR B O 1
ATOM 3777 N N . GLY B 1 36 ? -3.158 -31.031 5.746 1 97.56 36 GLY B N 1
ATOM 3778 C CA . GLY B 1 36 ? -4.328 -31.812 6.133 1 97.56 36 GLY B CA 1
ATOM 3779 C C . GLY B 1 36 ? -4.957 -32.562 4.973 1 97.56 36 GLY B C 1
ATOM 3780 O O . GLY B 1 36 ? -6.148 -32.875 5.008 1 97.56 36 GLY B O 1
ATOM 3781 N N . TYR B 1 37 ? -4.195 -32.781 3.932 1 98 37 TYR B N 1
ATOM 3782 C CA . TYR B 1 37 ? -4.723 -33.562 2.816 1 98 37 TYR B CA 1
ATOM 3783 C C . TYR B 1 37 ? -5.254 -34.906 3.293 1 98 37 TYR B C 1
ATOM 3785 O O . TYR B 1 37 ? -4.586 -35.625 4.055 1 98 37 TYR B O 1
ATOM 3793 N N . GLU B 1 38 ? -6.418 -35.25 2.775 1 97.75 38 GLU B N 1
ATOM 3794 C CA . GLU B 1 38 ? -7.109 -36.406 3.338 1 97.75 38 GLU B CA 1
ATOM 3795 C C . GLU B 1 38 ? -6.988 -37.625 2.42 1 97.75 38 GLU B C 1
ATOM 3797 O O . GLU B 1 38 ? -7.383 -38.719 2.791 1 97.75 38 GLU B O 1
ATOM 3802 N N . GLY B 1 39 ? -6.492 -37.438 1.181 1 97.75 39 GLY B N 1
ATOM 3803 C CA . GLY B 1 39 ? -6.297 -38.562 0.271 1 97.75 39 GLY B CA 1
ATOM 3804 C C . GLY B 1 39 ? -5.059 -39.375 0.585 1 97.75 39 GLY B C 1
ATOM 3805 O O . GLY B 1 39 ? -4.414 -39.156 1.615 1 97.75 39 GLY B O 1
ATOM 3806 N N . LYS B 1 40 ? -4.773 -40.344 -0.226 1 98.19 40 LYS B N 1
ATOM 3807 C CA . LYS B 1 40 ? -3.613 -41.219 -0.039 1 98.19 40 LYS B CA 1
ATOM 3808 C C . LYS B 1 40 ? -2.346 -40.562 -0.576 1 98.19 40 LYS B C 1
ATOM 3810 O O . LYS B 1 40 ? -2.375 -39.906 -1.618 1 98.19 40 LYS B O 1
ATOM 3815 N N . ILE B 1 41 ? -1.311 -40.688 0.212 1 98.5 41 ILE B N 1
ATOM 3816 C CA . ILE B 1 41 ? -0.02 -40.156 -0.185 1 98.5 41 ILE B CA 1
ATOM 3817 C C . ILE B 1 41 ? 0.987 -41.281 -0.384 1 98.5 41 ILE B C 1
ATOM 3819 O O . ILE B 1 41 ? 1.173 -42.125 0.502 1 98.5 41 ILE B O 1
ATOM 3823 N N . TYR B 1 42 ? 1.638 -41.281 -1.512 1 98.62 42 TYR B N 1
ATOM 3824 C CA . TYR B 1 42 ? 2.598 -42.312 -1.826 1 98.62 42 TYR B CA 1
ATOM 3825 C C . TYR B 1 42 ? 3.963 -41.75 -2.158 1 98.62 42 TYR B C 1
ATOM 3827 O O . TYR B 1 42 ? 4.184 -41.25 -3.271 1 98.62 42 TYR B O 1
ATOM 3835 N N . PRO B 1 43 ? 4.934 -41.844 -1.248 1 98.62 43 PRO B N 1
ATOM 3836 C CA . PRO B 1 43 ? 6.293 -41.438 -1.594 1 98.62 43 PRO B CA 1
ATOM 3837 C C . PRO B 1 43 ? 6.988 -42.406 -2.541 1 98.62 43 PRO B C 1
ATOM 3839 O O . PRO B 1 43 ? 6.852 -43.625 -2.385 1 98.62 43 PRO B O 1
ATOM 3842 N N . VAL B 1 44 ? 7.594 -41.875 -3.502 1 98.75 44 VAL B N 1
ATOM 3843 C CA . VAL B 1 44 ? 8.375 -42.688 -4.445 1 98.75 44 VAL B CA 1
ATOM 3844 C C . VAL B 1 44 ? 9.82 -42.188 -4.469 1 98.75 44 VAL B C 1
ATOM 3846 O O . VAL B 1 44 ? 10.062 -40.969 -4.617 1 98.75 44 VAL B O 1
ATOM 3849 N N . ASN B 1 45 ? 10.766 -43 -4.312 1 97.88 45 ASN B N 1
ATOM 3850 C CA . ASN B 1 45 ? 12.203 -42.781 -4.371 1 97.88 45 ASN B CA 1
ATOM 3851 C C . ASN B 1 45 ? 12.961 -44.031 -4.738 1 97.88 45 ASN B C 1
ATOM 3853 O O . ASN B 1 45 ? 12.688 -45.125 -4.191 1 97.88 45 ASN B O 1
ATOM 3857 N N . ILE B 1 46 ? 13.961 -43.906 -5.613 1 95.75 46 ILE B N 1
ATOM 3858 C CA . ILE B 1 46 ? 14.656 -45.062 -6.172 1 95.75 46 ILE B CA 1
ATOM 3859 C C . ILE B 1 46 ? 15.297 -45.875 -5.047 1 95.75 46 ILE B C 1
ATOM 3861 O O . ILE B 1 46 ? 15.531 -47.094 -5.191 1 95.75 46 ILE B O 1
ATOM 3865 N N . LYS B 1 47 ? 15.555 -45.25 -3.979 1 94.81 47 LYS B N 1
ATOM 3866 C CA . LYS B 1 47 ? 16.188 -45.938 -2.852 1 94.81 47 LYS B CA 1
ATOM 3867 C C . LYS B 1 47 ? 15.195 -46.812 -2.113 1 94.81 47 LYS B C 1
ATOM 3869 O O . LYS B 1 47 ? 15.586 -47.781 -1.458 1 94.81 47 LYS B O 1
ATOM 3874 N N . GLY B 1 48 ? 13.961 -46.562 -2.148 1 95.56 48 GLY B N 1
ATOM 3875 C CA . GLY B 1 48 ? 12.93 -47.312 -1.438 1 95.56 48 GLY B CA 1
ATOM 3876 C C . GLY B 1 48 ? 13 -47.125 0.068 1 95.56 48 GLY B C 1
ATOM 3877 O O . GLY B 1 48 ? 13.445 -46.094 0.558 1 95.56 48 GLY B O 1
ATOM 3878 N N . GLY B 1 49 ? 12.336 -48.062 0.736 1 95.94 49 GLY B N 1
ATOM 3879 C CA . GLY B 1 49 ? 12.383 -48.031 2.189 1 95.94 49 GLY B CA 1
ATOM 3880 C C . GLY B 1 49 ? 11.188 -47.344 2.811 1 95.94 49 GLY B C 1
ATOM 3881 O O . GLY B 1 49 ? 10.047 -47.562 2.406 1 95.94 49 GLY B O 1
ATOM 3882 N N . GLU B 1 50 ? 11.555 -46.656 3.924 1 96.75 50 GLU B N 1
ATOM 3883 C CA . GLU B 1 50 ? 10.523 -45.938 4.668 1 96.75 50 GLU B CA 1
ATOM 3884 C C . GLU B 1 50 ? 10.977 -44.5 5 1 96.75 50 GLU B C 1
ATOM 3886 O O . GLU B 1 50 ? 12.164 -44.25 5.199 1 96.75 50 GLU B O 1
ATOM 3891 N N . ILE B 1 51 ? 10.062 -43.594 5.02 1 95.94 51 ILE B N 1
ATOM 3892 C CA . ILE B 1 51 ? 10.367 -42.25 5.488 1 95.94 51 ILE B CA 1
ATOM 3893 C C . ILE B 1 51 ? 9.359 -41.844 6.562 1 95.94 51 ILE B C 1
ATOM 3895 O O . ILE B 1 51 ? 8.25 -42.375 6.621 1 95.94 51 ILE B O 1
ATOM 3899 N N . GLU B 1 52 ? 9.789 -41.031 7.48 1 94.81 52 GLU B N 1
ATOM 3900 C CA . GLU B 1 52 ? 8.945 -40.5 8.531 1 94.81 52 GLU B CA 1
ATOM 3901 C C . GLU B 1 52 ? 8.922 -38.969 8.492 1 94.81 52 GLU B C 1
ATOM 3903 O O . GLU B 1 52 ? 9.969 -38.312 8.477 1 94.81 52 GLU B O 1
ATOM 3908 N N . ILE B 1 53 ? 7.805 -38.531 8.336 1 94 53 ILE B N 1
ATOM 3909 C CA . ILE B 1 53 ? 7.609 -37.094 8.344 1 94 53 ILE B CA 1
ATOM 3910 C C . ILE B 1 53 ? 6.527 -36.719 9.352 1 94 53 ILE B C 1
ATOM 3912 O O . ILE B 1 53 ? 5.383 -37.156 9.234 1 94 53 ILE B O 1
ATOM 3916 N N . ASN B 1 54 ? 6.879 -35.781 10.312 1 91.31 54 ASN B N 1
ATOM 3917 C CA . ASN B 1 54 ? 5.973 -35.312 11.352 1 91.31 54 ASN B CA 1
ATOM 3918 C C . ASN B 1 54 ? 5.285 -36.469 12.07 1 91.31 54 ASN B C 1
ATOM 3920 O O . ASN B 1 54 ? 4.066 -36.469 12.25 1 91.31 54 ASN B O 1
ATOM 3924 N N . GLY B 1 55 ? 5.984 -37.531 12.258 1 91.12 55 GLY B N 1
ATOM 3925 C CA . GLY B 1 55 ? 5.508 -38.656 13.039 1 91.12 55 GLY B CA 1
ATOM 3926 C C . GLY B 1 55 ? 4.738 -39.656 12.219 1 91.12 55 GLY B C 1
ATOM 3927 O O . GLY B 1 55 ? 4.309 -40.688 12.742 1 91.12 55 GLY B O 1
ATOM 3928 N N . ARG B 1 56 ? 4.559 -39.406 10.961 1 94.56 56 ARG B N 1
ATOM 3929 C CA . ARG B 1 56 ? 3.861 -40.344 10.094 1 94.56 56 ARG B CA 1
ATOM 3930 C C . ARG B 1 56 ? 4.852 -41.125 9.25 1 94.56 56 ARG B C 1
ATOM 3932 O O . ARG B 1 56 ? 5.762 -40.562 8.648 1 94.56 56 ARG B O 1
ATOM 3939 N N . LYS B 1 57 ? 4.645 -42.375 9.242 1 96.44 57 LYS B N 1
ATOM 3940 C CA . LYS B 1 57 ? 5.535 -43.25 8.484 1 96.44 57 LYS B CA 1
ATOM 3941 C C . LYS B 1 57 ? 4.922 -43.625 7.137 1 96.44 57 LYS B C 1
ATOM 3943 O O . LYS B 1 57 ? 3.721 -43.875 7.047 1 96.44 57 LYS B O 1
ATOM 3948 N N . PHE B 1 58 ? 5.754 -43.625 6.18 1 97.5 58 PHE B N 1
ATOM 3949 C CA . PHE B 1 58 ? 5.324 -44 4.832 1 97.5 58 PHE B CA 1
ATOM 3950 C C . PHE B 1 58 ? 6.266 -45.031 4.227 1 97.5 58 PHE B C 1
ATOM 3952 O O . PHE B 1 58 ? 7.484 -44.906 4.348 1 97.5 58 PHE B O 1
ATOM 3959 N N . LYS B 1 59 ? 5.656 -46.031 3.611 1 97.56 59 LYS B N 1
ATOM 3960 C CA . LYS B 1 59 ? 6.441 -46.906 2.721 1 97.56 59 LYS B CA 1
ATOM 3961 C C . LYS B 1 59 ? 6.855 -46.125 1.463 1 97.56 59 LYS B C 1
ATOM 3963 O O . LYS B 1 59 ? 6.039 -45.438 0.857 1 97.56 59 LYS B O 1
ATOM 3968 N N . VAL B 1 60 ? 8.117 -46.219 1.146 1 98.38 60 VAL B N 1
ATOM 3969 C CA . VAL B 1 60 ? 8.625 -45.562 -0.056 1 98.38 60 VAL B CA 1
ATOM 3970 C C . VAL B 1 60 ? 8.742 -46.594 -1.188 1 98.38 60 VAL B C 1
ATOM 3972 O O . VAL B 1 60 ? 9.398 -47.625 -1.038 1 98.38 60 VAL B O 1
ATOM 3975 N N . TYR B 1 61 ? 8.102 -46.281 -2.285 1 98.56 61 TYR B N 1
ATOM 3976 C CA . TYR B 1 61 ? 8.148 -47.156 -3.449 1 98.56 61 TYR B CA 1
ATOM 3977 C C . TYR B 1 61 ? 9.281 -46.781 -4.387 1 98.56 61 TYR B C 1
ATOM 3979 O O . TYR B 1 61 ? 9.586 -45.594 -4.539 1 98.56 61 TYR B O 1
ATOM 3987 N N . LYS B 1 62 ? 9.891 -47.719 -5.074 1 98.19 62 LYS B N 1
ATOM 3988 C CA . LYS B 1 62 ? 11.016 -47.438 -5.957 1 98.19 62 LYS B CA 1
ATOM 3989 C C . LYS B 1 62 ? 10.539 -46.844 -7.285 1 98.19 62 LYS B C 1
ATOM 3991 O O . LYS B 1 62 ? 11.281 -46.125 -7.965 1 98.19 62 LYS B O 1
ATOM 3996 N N . SER B 1 63 ? 9.328 -47.219 -7.621 1 98.19 63 SER B N 1
ATOM 3997 C CA . SER B 1 63 ? 8.68 -46.719 -8.828 1 98.19 63 SER B CA 1
ATOM 3998 C C . SER B 1 63 ? 7.18 -46.531 -8.609 1 98.19 63 SER B C 1
ATOM 4000 O O . SER B 1 63 ? 6.578 -47.219 -7.781 1 98.19 63 SER B O 1
ATOM 4002 N N . VAL B 1 64 ? 6.652 -45.594 -9.352 1 98.62 64 VAL B N 1
ATOM 4003 C CA . VAL B 1 64 ? 5.215 -45.375 -9.281 1 98.62 64 VAL B CA 1
ATOM 4004 C C . VAL B 1 64 ? 4.465 -46.625 -9.672 1 98.62 64 VAL B C 1
ATOM 4006 O O . VAL B 1 64 ? 3.355 -46.875 -9.195 1 98.62 64 VAL B O 1
ATOM 4009 N N . LEU B 1 65 ? 5.098 -47.5 -10.461 1 98.5 65 LEU B N 1
ATOM 4010 C CA . LEU B 1 65 ? 4.492 -48.719 -10.953 1 98.5 65 LEU B CA 1
ATOM 4011 C C . LEU B 1 65 ? 4.277 -49.719 -9.82 1 98.5 65 LEU B C 1
ATOM 4013 O O . LEU B 1 65 ? 3.451 -50.625 -9.93 1 98.5 65 LEU B O 1
ATOM 4017 N N . GLU B 1 66 ? 5.008 -49.562 -8.734 1 98.31 66 GLU B N 1
ATOM 4018 C CA . GLU B 1 66 ? 4.938 -50.5 -7.613 1 98.31 66 GLU B CA 1
ATOM 4019 C C . GLU B 1 66 ? 3.787 -50.125 -6.676 1 98.31 66 GLU B C 1
ATOM 4021 O O . GLU B 1 66 ? 3.408 -50.938 -5.824 1 98.31 66 GLU B O 1
ATOM 4026 N N . ILE B 1 67 ? 3.246 -48.969 -6.812 1 98.38 67 ILE B N 1
ATOM 4027 C CA . ILE B 1 67 ? 2.145 -48.562 -5.953 1 98.38 67 ILE B CA 1
ATOM 4028 C C . ILE B 1 67 ? 0.923 -49.438 -6.215 1 98.38 67 ILE B C 1
ATOM 4030 O O . ILE B 1 67 ? 0.476 -49.562 -7.359 1 98.38 67 ILE B O 1
ATOM 4034 N N . PRO B 1 68 ? 0.399 -50.031 -5.219 1 97.12 68 PRO B N 1
ATOM 4035 C CA . PRO B 1 68 ? -0.697 -51 -5.434 1 97.12 68 PRO B CA 1
ATOM 4036 C C . PRO B 1 68 ? -2.002 -50.281 -5.828 1 97.12 68 PRO B C 1
ATOM 4038 O O . PRO B 1 68 ? -2.818 -50.875 -6.547 1 97.12 68 PRO B O 1
ATOM 4041 N N . ASP B 1 69 ? -2.232 -49.094 -5.414 1 97.06 69 ASP B N 1
ATOM 4042 C CA . ASP B 1 69 ? -3.467 -48.344 -5.66 1 97.06 69 ASP B CA 1
ATOM 4043 C C . ASP B 1 69 ? -3.375 -47.531 -6.953 1 97.06 69 ASP B C 1
ATOM 4045 O O . ASP B 1 69 ? -2.301 -47.438 -7.551 1 97.06 69 ASP B O 1
ATOM 4049 N N . GLU B 1 70 ? -4.527 -47.062 -7.391 1 97.5 70 GLU B N 1
ATOM 4050 C CA . GLU B 1 70 ? -4.531 -46.062 -8.453 1 97.5 70 GLU B CA 1
ATOM 4051 C C . GLU B 1 70 ? -3.914 -44.75 -7.984 1 97.5 70 GLU B C 1
ATOM 4053 O O . GLU B 1 70 ? -4 -44.406 -6.801 1 97.5 70 GLU B O 1
ATOM 4058 N N . VAL B 1 71 ? -3.293 -44.094 -8.875 1 98.5 71 VAL B N 1
ATOM 4059 C CA . VAL B 1 71 ? -2.68 -42.812 -8.57 1 98.5 71 VAL B CA 1
ATOM 4060 C C . VAL B 1 71 ? -3.303 -41.719 -9.445 1 98.5 71 VAL B C 1
ATOM 4062 O O . VAL B 1 71 ? -3.199 -41.781 -10.68 1 98.5 71 VAL B O 1
ATOM 4065 N N . ASP B 1 72 ? -3.975 -40.75 -8.828 1 98.5 72 ASP B N 1
ATOM 4066 C CA . ASP B 1 72 ? -4.617 -39.688 -9.578 1 98.5 72 ASP B CA 1
ATOM 4067 C C . ASP B 1 72 ? -3.596 -38.625 -10.008 1 98.5 72 ASP B C 1
ATOM 4069 O O . ASP B 1 72 ? -3.629 -38.156 -11.141 1 98.5 72 ASP B O 1
ATOM 4073 N N . MET B 1 73 ? -2.717 -38.188 -9.094 1 98.81 73 MET B N 1
ATOM 4074 C CA . MET B 1 73 ? -1.727 -37.125 -9.32 1 98.81 73 MET B CA 1
ATOM 4075 C C . MET B 1 73 ? -0.328 -37.625 -8.953 1 98.81 73 MET B C 1
ATOM 4077 O O . MET B 1 73 ? -0.145 -38.281 -7.938 1 98.81 73 MET B O 1
ATOM 4081 N N . ALA B 1 74 ? 0.59 -37.375 -9.805 1 98.88 74 ALA B N 1
ATOM 4082 C CA . ALA B 1 74 ? 1.996 -37.625 -9.5 1 98.88 74 ALA B CA 1
ATOM 4083 C C . ALA B 1 74 ? 2.812 -36.344 -9.578 1 98.88 74 ALA B C 1
ATOM 4085 O O . ALA B 1 74 ? 2.965 -35.75 -10.648 1 98.88 74 ALA B O 1
ATOM 4086 N N . VAL B 1 75 ? 3.322 -35.875 -8.43 1 98.94 75 VAL B N 1
ATOM 4087 C CA . VAL B 1 75 ? 4.176 -34.688 -8.383 1 98.94 75 VAL B CA 1
ATOM 4088 C C . VAL B 1 75 ? 5.633 -35.094 -8.594 1 98.94 75 VAL B C 1
ATOM 4090 O O . VAL B 1 75 ? 6.207 -35.812 -7.773 1 98.94 75 VAL B O 1
ATOM 4093 N N . ILE B 1 76 ? 6.207 -34.625 -9.656 1 98.81 76 ILE B N 1
ATOM 4094 C CA . ILE B 1 76 ? 7.559 -35.031 -10.023 1 98.81 76 ILE B CA 1
ATOM 4095 C C . ILE B 1 76 ? 8.57 -34 -9.531 1 98.81 76 ILE B C 1
ATOM 4097 O O . ILE B 1 76 ? 8.5 -32.844 -9.906 1 98.81 76 ILE B O 1
ATOM 4101 N N . VAL B 1 77 ? 9.555 -34.469 -8.75 1 97.81 77 VAL B N 1
ATOM 4102 C CA . VAL B 1 77 ? 10.547 -33.562 -8.164 1 97.81 77 VAL B CA 1
ATOM 4103 C C . VAL B 1 77 ? 11.953 -34.125 -8.445 1 97.81 77 VAL B C 1
ATOM 4105 O O . VAL B 1 77 ? 12.922 -33.688 -7.801 1 97.81 77 VAL B O 1
ATOM 4108 N N . VAL B 1 78 ? 12.172 -34.969 -9.383 1 97.94 78 VAL B N 1
ATOM 4109 C CA . VAL B 1 78 ? 13.477 -35.531 -9.695 1 97.94 78 VAL B CA 1
ATOM 4110 C C . VAL B 1 78 ? 14.203 -34.625 -10.703 1 97.94 78 VAL B C 1
ATOM 4112 O O . VAL B 1 78 ? 13.578 -33.812 -11.359 1 97.94 78 VAL B O 1
ATOM 4115 N N . PRO B 1 79 ? 15.508 -34.781 -10.859 1 96.38 79 PRO B N 1
ATOM 4116 C CA . PRO B 1 79 ? 16.234 -34 -11.852 1 96.38 79 PRO B CA 1
ATOM 4117 C C . PRO B 1 79 ? 15.688 -34.156 -13.266 1 96.38 79 PRO B C 1
ATOM 4119 O O . PRO B 1 79 ? 15.195 -35.25 -13.617 1 96.38 79 PRO B O 1
ATOM 4122 N N . ALA B 1 80 ? 15.836 -33.188 -14.047 1 96.5 80 ALA B N 1
ATOM 4123 C CA . ALA B 1 80 ? 15.242 -33.062 -15.375 1 96.5 80 ALA B CA 1
ATOM 4124 C C . ALA B 1 80 ? 15.594 -34.281 -16.234 1 96.5 80 ALA B C 1
ATOM 4126 O O . ALA B 1 80 ? 14.758 -34.781 -17 1 96.5 80 ALA B O 1
ATOM 4127 N N . LYS B 1 81 ? 16.766 -34.75 -16.094 1 96.12 81 LYS B N 1
ATOM 4128 C CA . LYS B 1 81 ? 17.25 -35.844 -16.953 1 96.12 81 LYS B CA 1
ATOM 4129 C C . LYS B 1 81 ? 16.453 -37.125 -16.703 1 96.12 81 LYS B C 1
ATOM 4131 O O . LYS B 1 81 ? 16.391 -38 -17.578 1 96.12 81 LYS B O 1
ATOM 4136 N N . PHE B 1 82 ? 15.773 -37.281 -15.586 1 97.88 82 PHE B N 1
ATOM 4137 C CA . PHE B 1 82 ? 15.055 -38.5 -15.234 1 97.88 82 P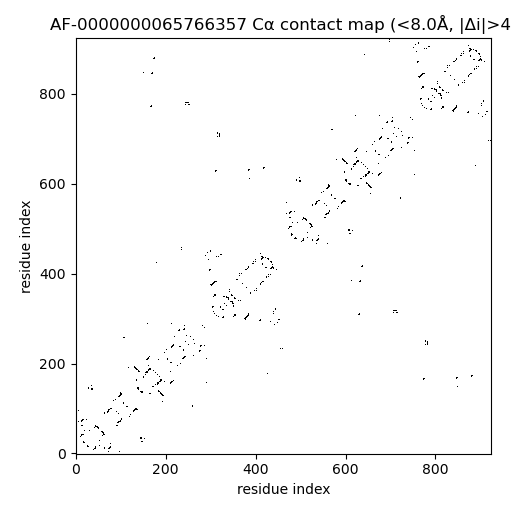HE B CA 1
ATOM 4138 C C . PHE B 1 82 ? 13.562 -38.344 -15.492 1 97.88 82 PHE B C 1
ATOM 4140 O O . PHE B 1 82 ? 12.82 -39.344 -15.445 1 97.88 82 PHE B O 1
ATOM 4147 N N . VAL B 1 83 ? 13.07 -37.156 -15.805 1 98.62 83 VAL B N 1
ATOM 4148 C CA . VAL B 1 83 ? 11.641 -36.875 -15.875 1 98.62 83 VAL B CA 1
ATOM 4149 C C . VAL B 1 83 ? 11 -37.656 -17.016 1 98.62 83 VAL B C 1
ATOM 4151 O O . VAL B 1 83 ? 9.891 -38.188 -16.859 1 98.62 83 VAL B O 1
ATOM 4154 N N . PRO B 1 84 ? 11.648 -37.781 -18.219 1 98.38 84 PRO B N 1
ATOM 4155 C CA . PRO B 1 84 ? 11.016 -38.531 -19.297 1 98.38 84 PRO B CA 1
ATOM 4156 C C . PRO B 1 84 ? 10.711 -40 -18.906 1 98.38 84 PRO B C 1
ATOM 4158 O O . PRO B 1 84 ? 9.609 -40.469 -19.188 1 98.38 84 PRO B O 1
ATOM 4161 N N . GLN B 1 85 ? 11.641 -40.562 -18.25 1 98.19 85 GLN B N 1
ATOM 4162 C CA . GLN B 1 85 ? 11.445 -41.938 -17.828 1 98.19 85 GLN B CA 1
ATOM 4163 C C . GLN B 1 85 ? 10.344 -42.062 -16.781 1 98.19 85 GLN B C 1
ATOM 4165 O O . GLN B 1 85 ? 9.484 -42.938 -16.859 1 98.19 85 GLN B O 1
ATOM 4170 N N . VAL B 1 86 ? 10.398 -41.219 -15.812 1 98.62 86 VAL B N 1
ATOM 4171 C CA . VAL B 1 86 ? 9.406 -41.188 -14.742 1 98.62 86 VAL B CA 1
ATOM 4172 C C . VAL B 1 86 ? 8.016 -40.969 -15.336 1 98.62 86 VAL B C 1
ATOM 4174 O O . VAL B 1 86 ? 7.043 -41.594 -14.914 1 98.62 86 VAL B O 1
ATOM 4177 N N . LEU B 1 87 ? 7.941 -40.031 -16.266 1 98.75 87 LEU B N 1
ATOM 4178 C CA . LEU B 1 87 ? 6.664 -39.719 -16.906 1 98.75 87 LEU B CA 1
ATOM 4179 C C . LEU B 1 87 ? 6.105 -40.938 -17.641 1 98.75 87 LEU B C 1
ATOM 4181 O O . LEU B 1 87 ? 4.898 -41.188 -17.609 1 98.75 87 LEU B O 1
ATOM 4185 N N . GLU B 1 88 ? 6.961 -41.625 -18.328 1 98.56 88 GLU B N 1
ATOM 4186 C CA . GLU B 1 88 ? 6.547 -42.844 -19 1 98.56 88 GLU B CA 1
ATOM 4187 C C . GLU B 1 88 ? 5.949 -43.844 -18.016 1 98.56 88 GLU B C 1
ATOM 4189 O O . GLU B 1 88 ? 4.902 -44.438 -18.281 1 98.56 88 GLU B O 1
ATOM 4194 N N . GLU B 1 89 ? 6.617 -44 -16.906 1 98.75 89 GLU B N 1
ATOM 4195 C CA . GLU B 1 89 ? 6.125 -44.906 -15.867 1 98.75 89 GLU B CA 1
ATOM 4196 C C . GLU B 1 89 ? 4.773 -44.438 -15.328 1 98.75 89 GLU B C 1
ATOM 4198 O O . GLU B 1 89 ? 3.889 -45.25 -15.062 1 98.75 89 GLU B O 1
ATOM 4203 N N . CYS B 1 90 ? 4.621 -43.125 -15.117 1 98.81 90 CYS B N 1
ATOM 4204 C CA . CYS B 1 90 ? 3.344 -42.562 -14.68 1 98.81 90 CYS B CA 1
ATOM 4205 C C . CYS B 1 90 ? 2.238 -42.906 -15.68 1 98.81 90 CYS B C 1
ATOM 4207 O O . CYS B 1 90 ? 1.121 -43.219 -15.281 1 98.81 90 CYS B O 1
ATOM 4209 N N . GLY B 1 91 ? 2.557 -42.75 -16.938 1 98.5 91 GLY B N 1
ATOM 4210 C CA . GLY B 1 91 ? 1.601 -43.094 -17.984 1 98.5 91 GLY B CA 1
ATOM 4211 C C . GLY B 1 91 ? 1.158 -44.562 -17.922 1 98.5 91 GLY B C 1
ATOM 4212 O O . GLY B 1 91 ? -0.037 -44.844 -17.984 1 98.5 91 GLY B O 1
ATOM 4213 N N . GLN B 1 92 ? 2.139 -45.438 -17.781 1 98.44 92 GLN B N 1
ATOM 4214 C CA . GLN B 1 92 ? 1.85 -46.875 -17.672 1 98.44 92 GLN B CA 1
ATOM 4215 C C . GLN B 1 92 ? 0.982 -47.156 -16.453 1 98.44 92 GLN B C 1
ATOM 4217 O O . GLN B 1 92 ? 0.12 -48.031 -16.484 1 98.44 92 GLN B O 1
ATOM 4222 N N . LYS B 1 93 ? 1.208 -46.406 -15.438 1 98.44 93 LYS B N 1
ATOM 4223 C CA . LYS B 1 93 ? 0.483 -46.562 -14.18 1 98.44 93 LYS B CA 1
ATOM 4224 C C . LYS B 1 93 ? -0.946 -46.031 -14.297 1 98.44 93 LYS B C 1
ATOM 4226 O O . LYS B 1 93 ? -1.819 -46.438 -13.516 1 98.44 93 LYS B O 1
ATOM 4231 N N . GLY B 1 94 ? -1.198 -45.125 -15.25 1 98.19 94 GLY B N 1
ATOM 4232 C CA . GLY B 1 94 ? -2.527 -44.562 -15.43 1 98.19 94 GLY B CA 1
ATOM 4233 C C . GLY B 1 94 ? -2.738 -43.281 -14.664 1 98.19 94 GLY B C 1
ATOM 4234 O O . GLY B 1 94 ? -3.873 -42.938 -14.336 1 98.19 94 GLY B O 1
ATOM 4235 N N . VAL B 1 95 ? -1.677 -42.625 -14.297 1 98.5 95 VAL B N 1
ATOM 4236 C CA . VAL B 1 95 ? -1.767 -41.312 -13.633 1 98.5 95 VAL B CA 1
ATOM 4237 C C . VAL B 1 95 ? -2.539 -40.344 -14.516 1 98.5 95 VAL B C 1
ATOM 4239 O O . VAL B 1 95 ? -2.432 -40.375 -15.742 1 98.5 95 VAL B O 1
ATOM 4242 N N . LYS B 1 96 ? -3.355 -39.469 -13.906 1 98.44 96 LYS B N 1
ATOM 4243 C CA . LYS B 1 96 ? -4.227 -38.594 -14.672 1 98.44 96 LYS B CA 1
ATOM 4244 C C . LYS B 1 96 ? -3.557 -37.219 -14.914 1 98.44 96 LYS B C 1
ATOM 4246 O O . LYS B 1 96 ? -3.697 -36.656 -15.984 1 98.44 96 LYS B O 1
ATOM 4251 N N . VAL B 1 97 ? -2.906 -36.688 -13.867 1 98.62 97 VAL B N 1
ATOM 4252 C CA . VAL B 1 97 ? -2.275 -35.375 -13.977 1 98.62 97 VAL B CA 1
ATOM 4253 C C . VAL B 1 97 ? -0.895 -35.406 -13.328 1 98.62 97 VAL B C 1
ATOM 4255 O O . VAL B 1 97 ? -0.693 -36.094 -12.32 1 98.62 97 VAL B O 1
ATOM 4258 N N . VAL B 1 98 ? 0.042 -34.625 -13.906 1 98.81 98 VAL B N 1
ATOM 4259 C CA . VAL B 1 98 ? 1.427 -34.688 -13.445 1 98.81 98 VAL B CA 1
ATOM 4260 C C . VAL B 1 98 ? 1.994 -33.281 -13.312 1 98.81 98 VAL B C 1
ATOM 4262 O O . VAL B 1 98 ? 2.564 -32.75 -14.266 1 98.81 98 VAL B O 1
ATOM 4265 N N . PRO B 1 99 ? 1.926 -32.656 -12.094 1 98.81 99 PRO B N 1
ATOM 4266 C CA . PRO B 1 99 ? 2.752 -31.484 -11.844 1 98.81 99 PRO B CA 1
ATOM 4267 C C . PRO B 1 99 ? 4.246 -31.797 -11.852 1 98.81 99 PRO B C 1
ATOM 4269 O O . PRO B 1 99 ? 4.699 -32.688 -11.141 1 98.81 99 PRO B O 1
ATOM 4272 N N . ILE B 1 100 ? 4.969 -31.094 -12.68 1 98.81 100 ILE B N 1
ATOM 4273 C CA . ILE B 1 100 ? 6.41 -31.281 -12.758 1 98.81 100 ILE B CA 1
ATOM 4274 C C . ILE B 1 100 ? 7.129 -30.078 -12.141 1 98.81 100 ILE B C 1
ATOM 4276 O O . ILE B 1 100 ? 7.262 -29.031 -12.781 1 98.81 100 ILE B O 1
ATOM 4280 N N . ILE B 1 101 ? 7.629 -30.297 -10.93 1 98.19 101 ILE B N 1
ATOM 4281 C CA . ILE B 1 101 ? 8.289 -29.25 -10.148 1 98.19 101 ILE B CA 1
ATOM 4282 C C . ILE B 1 101 ? 9.656 -28.938 -10.75 1 98.19 101 ILE B C 1
ATOM 4284 O O . ILE B 1 101 ? 10.117 -27.797 -10.688 1 98.19 101 ILE B O 1
ATOM 4288 N N . SER B 1 102 ? 10.273 -29.859 -11.414 1 95.94 102 SER B N 1
ATOM 4289 C CA . SER B 1 102 ? 11.648 -29.797 -11.898 1 95.94 102 SER B CA 1
ATOM 4290 C C . SER B 1 102 ? 11.82 -28.719 -12.961 1 95.94 102 SER B C 1
ATOM 4292 O O . SER B 1 102 ? 10.938 -28.531 -13.805 1 95.94 102 SER B O 1
ATOM 4294 N N . SER B 1 103 ? 12.93 -28.047 -12.812 1 92.38 103 SER B N 1
ATOM 4295 C CA . SER B 1 103 ? 13.344 -27.094 -13.828 1 92.38 103 SER B CA 1
ATOM 4296 C C . SER B 1 103 ? 14.383 -27.688 -14.766 1 92.38 103 SER B C 1
ATOM 4298 O O . SER B 1 103 ? 14.82 -28.828 -14.57 1 92.38 103 SER B O 1
ATOM 4300 N N . GLY B 1 104 ? 14.734 -26.938 -15.828 1 90.38 104 GLY B N 1
ATOM 4301 C CA . GLY B 1 104 ? 15.781 -27.406 -16.719 1 90.38 104 GLY B CA 1
ATOM 4302 C C . GLY B 1 104 ? 15.266 -27.797 -18.094 1 90.38 104 GLY B C 1
ATOM 4303 O O . GLY B 1 104 ? 15.844 -28.672 -18.75 1 90.38 104 GLY B O 1
ATOM 4304 N N . PHE B 1 105 ? 14.273 -27.25 -18.516 1 94.12 105 PHE B N 1
ATOM 4305 C CA . PHE B 1 105 ? 13.648 -27.609 -19.781 1 94.12 105 PHE B CA 1
ATOM 4306 C C . PHE B 1 105 ? 13.609 -26.422 -20.734 1 94.12 105 PHE B C 1
ATOM 4308 O O . PHE B 1 105 ? 14.648 -25.875 -21.094 1 94.12 105 PHE B O 1
ATOM 4315 N N . GLY B 1 106 ? 12.43 -25.984 -21.141 1 88.62 106 GLY B N 1
ATOM 4316 C CA . GLY B 1 106 ? 12.297 -24.969 -22.172 1 88.62 106 GLY B CA 1
ATOM 4317 C C . GLY B 1 106 ? 12.938 -23.641 -21.781 1 88.62 106 GLY B C 1
ATOM 4318 O O . GLY B 1 106 ? 13.414 -22.906 -22.656 1 88.62 106 GLY B O 1
ATOM 4319 N N . GLU B 1 107 ? 13.031 -23.266 -20.484 1 84.69 107 GLU B N 1
ATOM 4320 C CA . GLU B 1 107 ? 13.578 -22 -20.016 1 84.69 107 GLU B CA 1
ATOM 4321 C C . GLU B 1 107 ? 15.078 -21.922 -20.266 1 84.69 107 GLU B C 1
ATOM 4323 O O . GLU B 1 107 ? 15.664 -20.844 -20.234 1 84.69 107 GLU B O 1
ATOM 4328 N N . LEU B 1 108 ? 15.664 -23.125 -20.578 1 84.38 108 LEU B N 1
ATOM 4329 C CA . LEU B 1 108 ? 17.109 -23.141 -20.781 1 84.38 108 LEU B CA 1
ATOM 4330 C C . LEU B 1 108 ? 17.453 -23.156 -22.266 1 84.38 108 LEU B C 1
ATOM 4332 O O . LEU B 1 108 ? 18.625 -23.281 -22.625 1 84.38 108 LEU B O 1
ATOM 4336 N N . GLY B 1 109 ? 16.469 -23.141 -23.094 1 86.06 109 GLY B N 1
ATOM 4337 C CA . GLY B 1 109 ? 16.781 -23 -24.5 1 86.06 109 GLY B CA 1
ATOM 4338 C C . GLY B 1 109 ? 16.094 -24.031 -25.375 1 86.06 109 GLY B C 1
ATOM 4339 O O . GLY B 1 109 ? 15.148 -24.688 -24.922 1 86.06 109 GLY B O 1
ATOM 4340 N N . GLU B 1 110 ? 16.578 -24.156 -26.562 1 90.19 110 GLU B N 1
ATOM 4341 C CA . GLU B 1 110 ? 15.93 -24.953 -27.594 1 90.19 110 GLU B CA 1
ATOM 4342 C C . GLU B 1 110 ? 15.969 -26.438 -27.266 1 90.19 110 GLU B C 1
ATOM 4344 O O . GLU B 1 110 ? 15.008 -27.172 -27.547 1 90.19 110 GLU B O 1
ATOM 4349 N N . GLU B 1 111 ? 17.047 -26.875 -26.75 1 92.25 111 GLU B N 1
ATOM 4350 C CA . GLU B 1 111 ? 17.156 -28.281 -26.375 1 92.25 111 GLU B CA 1
ATOM 4351 C C . GLU B 1 111 ? 16.141 -28.641 -25.297 1 92.25 111 GLU B C 1
ATOM 4353 O O . GLU B 1 111 ? 15.547 -29.719 -25.328 1 92.25 111 GLU B O 1
ATOM 4358 N N . GLY B 1 112 ? 15.961 -27.781 -24.359 1 92.75 112 GLY B N 1
ATOM 4359 C CA . GLY B 1 112 ? 14.961 -27.969 -23.328 1 92.75 112 GLY B CA 1
ATOM 4360 C C . GLY B 1 112 ? 13.547 -28 -23.859 1 92.75 112 GLY B C 1
ATOM 4361 O O . GLY B 1 112 ? 12.695 -28.734 -23.359 1 92.75 112 GLY B O 1
ATOM 4362 N N . LYS B 1 113 ? 13.32 -27.234 -24.875 1 93.81 113 LYS B N 1
ATOM 4363 C CA . LYS B 1 113 ? 12 -27.188 -25.5 1 93.81 113 LYS B CA 1
ATOM 4364 C C . LYS B 1 113 ? 11.672 -28.516 -26.188 1 93.81 113 LYS B C 1
ATOM 4366 O O . LYS B 1 113 ? 10.516 -28.938 -26.188 1 93.81 113 LYS B O 1
ATOM 4371 N N . LYS B 1 114 ? 12.641 -29.062 -26.75 1 95.81 114 LYS B N 1
ATOM 4372 C CA . LYS B 1 114 ? 12.445 -30.359 -27.391 1 95.81 114 LYS B CA 1
ATOM 4373 C C . LYS B 1 114 ? 12.055 -31.422 -26.375 1 95.81 114 LYS B C 1
ATOM 4375 O O . LYS B 1 114 ? 11.18 -32.25 -26.641 1 95.81 114 LYS B O 1
ATOM 4380 N N . VAL B 1 115 ? 12.766 -31.359 -25.297 1 96.38 115 VAL B N 1
ATOM 4381 C CA . VAL B 1 115 ? 12.445 -32.312 -24.234 1 96.38 115 VAL B CA 1
ATOM 4382 C C . VAL B 1 115 ? 11.016 -32.094 -23.75 1 96.38 115 VAL B C 1
ATOM 4384 O O . VAL B 1 115 ? 10.273 -33.062 -23.516 1 96.38 115 VAL B O 1
ATOM 4387 N N . GLU B 1 116 ? 10.602 -30.875 -23.547 1 96.06 116 GLU B N 1
ATOM 4388 C CA . GLU B 1 116 ? 9.242 -30.547 -23.156 1 96.06 116 GLU B CA 1
ATOM 4389 C C . GLU B 1 116 ? 8.219 -31.109 -24.141 1 96.06 116 GLU B C 1
ATOM 4391 O O . GLU B 1 116 ? 7.184 -31.641 -23.734 1 96.06 116 GLU B O 1
ATOM 4396 N N . GLN B 1 117 ? 8.531 -30.938 -25.375 1 96.62 117 GLN B N 1
ATOM 4397 C CA . GLN B 1 117 ? 7.637 -31.453 -26.406 1 96.62 117 GLN B CA 1
ATOM 4398 C C . GLN B 1 117 ? 7.496 -32.969 -26.312 1 96.62 117 GLN B C 1
ATOM 4400 O O . GLN B 1 117 ? 6.398 -33.5 -26.453 1 96.62 117 GLN B O 1
ATOM 4405 N N . GLN B 1 118 ? 8.586 -33.594 -26.062 1 97.81 118 GLN B N 1
ATOM 4406 C CA . GLN B 1 118 ? 8.562 -35.031 -25.891 1 97.81 118 GLN B CA 1
ATOM 4407 C C . GLN B 1 118 ? 7.711 -35.438 -24.688 1 97.81 118 GLN B C 1
ATOM 4409 O O . GLN B 1 118 ? 6.984 -36.406 -24.734 1 97.81 118 GLN B O 1
ATOM 4414 N N . LEU B 1 119 ? 7.875 -34.688 -23.625 1 98.5 119 LEU B N 1
ATOM 4415 C CA . LEU B 1 119 ? 7.066 -34.938 -22.438 1 98.5 119 LEU B CA 1
ATOM 4416 C C . LEU B 1 119 ? 5.578 -34.844 -22.75 1 98.5 119 LEU B C 1
ATOM 4418 O O . LEU B 1 119 ? 4.793 -35.719 -22.328 1 98.5 119 LEU B O 1
ATOM 4422 N N . VAL B 1 120 ? 5.156 -33.844 -23.5 1 98.19 120 VAL B N 1
ATOM 4423 C CA . VAL B 1 120 ? 3.756 -33.625 -23.828 1 98.19 120 VAL B CA 1
ATOM 4424 C C . VAL B 1 120 ? 3.234 -34.75 -24.703 1 98.19 120 VAL B C 1
ATOM 4426 O O . VAL B 1 120 ? 2.107 -35.219 -24.516 1 98.19 120 VAL B O 1
ATOM 4429 N N . GLU B 1 121 ? 4.051 -35.188 -25.625 1 98.25 121 GLU B N 1
ATOM 4430 C CA . GLU B 1 121 ? 3.664 -36.281 -26.484 1 98.25 121 GLU B CA 1
ATOM 4431 C C . GLU B 1 121 ? 3.447 -37.562 -25.672 1 98.25 121 GLU B C 1
ATOM 4433 O O . GLU B 1 121 ? 2.484 -38.312 -25.906 1 98.25 121 GLU B O 1
ATOM 4438 N N . THR B 1 122 ? 4.383 -37.812 -24.781 1 98.44 122 THR B N 1
ATOM 4439 C CA . THR B 1 122 ? 4.254 -38.969 -23.906 1 98.44 122 THR B CA 1
ATOM 4440 C C . THR B 1 122 ? 2.969 -38.875 -23.094 1 98.44 122 THR B C 1
ATOM 4442 O O . THR B 1 122 ? 2.238 -39.844 -22.969 1 98.44 122 THR B O 1
ATOM 4445 N N . ALA B 1 123 ? 2.709 -37.75 -22.484 1 98.31 123 ALA B N 1
ATOM 4446 C CA . ALA B 1 123 ? 1.503 -37.562 -21.672 1 98.31 123 ALA B CA 1
ATOM 4447 C C . ALA B 1 123 ? 0.248 -37.812 -22.516 1 98.31 123 ALA B C 1
ATOM 4449 O O . ALA B 1 123 ? -0.682 -38.469 -22.047 1 98.31 123 ALA B O 1
ATOM 4450 N N . ARG B 1 124 ? 0.229 -37.281 -23.719 1 97.31 124 ARG B N 1
ATOM 4451 C CA . ARG B 1 124 ? -0.915 -37.438 -24.609 1 97.31 124 ARG B CA 1
ATOM 4452 C C . ARG B 1 124 ? -1.138 -38.906 -24.953 1 97.31 124 ARG B C 1
ATOM 4454 O O . ARG B 1 124 ? -2.277 -39.375 -25 1 97.31 124 ARG B O 1
ATOM 4461 N N . LYS B 1 125 ? -0.039 -39.531 -25.188 1 97.94 125 LYS B N 1
ATOM 4462 C CA . LYS B 1 125 ? -0.091 -40.969 -25.5 1 97.94 125 LYS B CA 1
ATOM 4463 C C . LYS B 1 125 ? -0.827 -41.75 -24.406 1 97.94 125 LYS B C 1
ATOM 4465 O O . LYS B 1 125 ? -1.576 -42.688 -24.703 1 97.94 125 LYS B O 1
ATOM 4470 N N . TYR B 1 126 ? -0.674 -41.344 -23.188 1 97.94 126 TYR B N 1
ATOM 4471 C CA . TYR B 1 126 ? -1.222 -42.125 -22.062 1 97.94 126 TYR B CA 1
ATOM 4472 C C . TYR B 1 126 ? -2.445 -41.406 -21.484 1 97.94 126 TYR B C 1
ATOM 4474 O O . TYR B 1 126 ? -2.996 -41.875 -20.469 1 97.94 126 TYR B O 1
ATOM 4482 N N . GLY B 1 127 ? -2.854 -40.312 -22.078 1 97.12 127 GLY B N 1
ATOM 4483 C CA . GLY B 1 127 ? -4.031 -39.594 -21.625 1 97.12 127 GLY B CA 1
ATOM 4484 C C . GLY B 1 127 ? -3.789 -38.812 -20.344 1 97.12 127 GLY B C 1
ATOM 4485 O O . GLY B 1 127 ? -4.711 -38.594 -19.547 1 97.12 127 GLY B O 1
ATOM 4486 N N . MET B 1 128 ? -2.559 -38.406 -20.016 1 97.94 128 MET B N 1
ATOM 4487 C CA . MET B 1 128 ? -2.191 -37.594 -18.859 1 97.94 128 MET B CA 1
ATOM 4488 C C . MET B 1 128 ? -2.156 -36.125 -19.219 1 97.94 128 MET B C 1
ATOM 4490 O O . MET B 1 128 ? -2.029 -35.75 -20.391 1 97.94 128 MET B O 1
ATOM 4494 N N . ARG B 1 129 ? -2.355 -35.281 -18.25 1 98.31 129 ARG B N 1
ATOM 4495 C CA . ARG B 1 129 ? -2.102 -33.844 -18.406 1 98.31 129 ARG B CA 1
ATOM 4496 C C . ARG B 1 129 ? -0.895 -33.406 -17.578 1 98.31 129 ARG B C 1
ATOM 4498 O O . ARG B 1 129 ? -0.67 -33.938 -16.484 1 98.31 129 ARG B O 1
ATOM 4505 N N . ILE B 1 130 ? -0.149 -32.438 -18.094 1 98.56 130 ILE B N 1
ATOM 4506 C CA . ILE B 1 130 ? 1.06 -31.984 -17.422 1 98.56 130 ILE B CA 1
ATOM 4507 C C . ILE B 1 130 ? 0.864 -30.547 -16.938 1 98.56 130 ILE B C 1
ATOM 4509 O O . ILE B 1 130 ? 0.477 -29.672 -17.719 1 98.56 130 ILE B O 1
ATOM 4513 N N . LEU B 1 131 ? 1.042 -30.266 -15.648 1 98.56 131 LEU B N 1
ATOM 4514 C CA . LEU B 1 131 ? 1.219 -28.906 -15.141 1 98.56 131 LEU B CA 1
ATOM 4515 C C . LEU B 1 131 ? 2.697 -28.547 -15.047 1 98.56 131 LEU B C 1
ATOM 4517 O O . LEU B 1 131 ? 3.453 -29.219 -14.328 1 98.56 131 LEU B O 1
ATOM 4521 N N . GLY B 1 132 ? 3.146 -27.516 -15.688 1 97.19 132 GLY B N 1
ATOM 4522 C CA . GLY B 1 132 ? 4.555 -27.156 -15.734 1 97.19 132 GLY B CA 1
ATOM 4523 C C . GLY B 1 132 ? 5.227 -27.531 -17.031 1 97.19 132 GLY B C 1
ATOM 4524 O O . GLY B 1 132 ? 4.625 -27.422 -18.109 1 97.19 132 GLY B O 1
ATOM 4525 N N . PRO B 1 133 ? 6.484 -27.875 -16.938 1 97.44 133 PRO B N 1
ATOM 4526 C CA . PRO B 1 133 ? 7.395 -28.047 -15.797 1 97.44 133 PRO B CA 1
ATOM 4527 C C . PRO B 1 133 ? 7.852 -26.703 -15.211 1 97.44 133 PRO B C 1
ATOM 4529 O O . PRO B 1 133 ? 7.305 -25.656 -15.547 1 97.44 133 PRO B O 1
ATOM 4532 N N . ASN B 1 134 ? 8.883 -26.703 -14.305 1 94.56 134 ASN B N 1
ATOM 4533 C CA . ASN B 1 134 ? 9.445 -25.516 -13.672 1 94.56 134 ASN B CA 1
ATOM 4534 C C . ASN B 1 134 ? 8.383 -24.75 -12.883 1 94.56 134 ASN B C 1
ATOM 4536 O O . ASN B 1 134 ? 8.156 -23.562 -13.141 1 94.56 134 ASN B O 1
ATOM 4540 N N . ILE B 1 135 ? 7.797 -25.453 -11.938 1 97.19 135 ILE B N 1
ATOM 4541 C CA . ILE B 1 135 ? 6.723 -24.875 -11.141 1 97.19 135 ILE B CA 1
ATOM 4542 C C . ILE B 1 135 ? 6.988 -25.109 -9.656 1 97.19 135 ILE B C 1
ATOM 4544 O O . ILE B 1 135 ? 7.895 -25.875 -9.297 1 97.19 135 ILE B O 1
ATOM 4548 N N . PHE B 1 136 ? 6.207 -24.406 -8.805 1 96.88 136 PHE B N 1
ATOM 4549 C CA . PHE B 1 136 ? 6.387 -24.641 -7.375 1 96.88 136 PHE B CA 1
ATOM 4550 C C . PHE B 1 136 ? 5.23 -25.469 -6.812 1 96.88 136 PHE B C 1
ATOM 4552 O O . PHE B 1 136 ? 5.254 -25.859 -5.648 1 96.88 136 PHE B O 1
ATOM 4559 N N . GLY B 1 137 ? 4.156 -25.734 -7.621 1 98.25 137 GLY B N 1
ATOM 4560 C CA . GLY B 1 137 ? 3.137 -26.672 -7.203 1 98.25 137 GLY B CA 1
ATOM 4561 C C . GLY B 1 137 ? 1.729 -26.125 -7.316 1 98.25 137 GLY B C 1
ATOM 4562 O O . GLY B 1 137 ? 1.478 -25.203 -8.102 1 98.25 137 GLY B O 1
ATOM 4563 N N . VAL B 1 138 ? 0.816 -26.766 -6.582 1 98.75 138 VAL B N 1
ATOM 4564 C CA . VAL B 1 138 ? -0.599 -26.422 -6.652 1 98.75 138 VAL B CA 1
ATOM 4565 C C . VAL B 1 138 ? -1.23 -26.562 -5.266 1 98.75 138 VAL B C 1
ATOM 4567 O O . VAL B 1 138 ? -0.889 -27.469 -4.504 1 98.75 138 VAL B O 1
ATOM 4570 N N . VAL B 1 139 ? -2.037 -25.641 -4.949 1 98.81 139 VAL B N 1
ATOM 4571 C CA . VAL B 1 139 ? -2.861 -25.641 -3.742 1 98.81 139 VAL B CA 1
ATOM 4572 C C . VAL B 1 139 ? -4.336 -25.578 -4.125 1 98.81 139 VAL B C 1
ATOM 4574 O O . VAL B 1 139 ? -4.719 -24.844 -5.035 1 98.81 139 VAL B O 1
ATOM 4577 N N . TYR B 1 140 ? -5.141 -26.359 -3.521 1 98.81 140 TYR B N 1
ATOM 4578 C CA . TYR B 1 140 ? -6.594 -26.266 -3.559 1 98.81 140 TYR B CA 1
ATOM 4579 C C . TYR B 1 140 ? -7.191 -26.422 -2.164 1 98.81 140 TYR B C 1
ATOM 4581 O O . TYR B 1 140 ? -7.305 -27.531 -1.653 1 98.81 140 TYR B O 1
ATOM 4589 N N . THR B 1 141 ? -7.598 -25.359 -1.591 1 98.62 141 THR B N 1
ATOM 4590 C CA . THR B 1 141 ? -7.879 -25.281 -0.161 1 98.62 141 THR B CA 1
ATOM 4591 C C . THR B 1 141 ? -9.133 -26.078 0.186 1 98.62 141 THR B C 1
ATOM 4593 O O . THR B 1 141 ? -9.211 -26.688 1.258 1 98.62 141 THR B O 1
ATOM 4596 N N . PRO B 1 142 ? -10.141 -26.172 -0.706 1 98.44 142 PRO B N 1
ATOM 4597 C CA . PRO B 1 142 ? -11.328 -26.953 -0.354 1 98.44 142 PRO B CA 1
ATOM 4598 C C . PRO B 1 142 ? -11.008 -28.438 -0.127 1 98.44 142 PRO B C 1
ATOM 4600 O O . PRO B 1 142 ? -11.688 -29.094 0.66 1 98.44 142 PRO B O 1
ATOM 4603 N N . ALA B 1 143 ? -9.992 -28.875 -0.792 1 98.44 143 ALA B N 1
ATOM 4604 C CA . ALA B 1 143 ? -9.586 -30.281 -0.651 1 98.44 143 ALA B CA 1
ATOM 4605 C C . ALA B 1 143 ? -8.43 -30.422 0.33 1 98.44 143 ALA B C 1
ATOM 4607 O O . ALA B 1 143 ? -7.844 -31.5 0.458 1 98.44 143 ALA B O 1
ATOM 4608 N N . LYS B 1 144 ? -8.016 -29.297 0.947 1 98.44 144 LYS B N 1
ATOM 4609 C CA . LYS B 1 144 ? -6.867 -29.25 1.846 1 98.44 144 LYS B CA 1
ATOM 4610 C C . LYS B 1 144 ? -5.613 -29.797 1.167 1 98.44 144 LYS B C 1
ATOM 4612 O O . LYS B 1 144 ? -4.82 -30.5 1.794 1 98.44 144 LYS B O 1
ATOM 4617 N N . LEU B 1 145 ? -5.527 -29.562 -0.116 1 98.75 145 LEU B N 1
ATOM 4618 C CA . LEU B 1 145 ? -4.395 -30 -0.924 1 98.75 145 LEU B CA 1
ATOM 4619 C C . LEU B 1 145 ? -3.342 -28.891 -1.023 1 98.75 145 LEU B C 1
ATOM 4621 O O . LEU B 1 145 ? -3.611 -27.828 -1.56 1 98.75 145 LEU B O 1
ATOM 4625 N N . ASN B 1 146 ? -2.191 -29.062 -0.478 1 98.75 146 ASN B N 1
ATOM 4626 C CA . ASN B 1 146 ? -1.014 -28.234 -0.72 1 98.75 146 ASN B CA 1
ATOM 4627 C C . ASN B 1 146 ? 0.165 -29.062 -1.217 1 98.75 146 ASN B C 1
ATOM 4629 O O . ASN B 1 146 ? 0.964 -29.562 -0.418 1 98.75 146 ASN B O 1
ATOM 4633 N N . ALA B 1 147 ? 0.252 -29.203 -2.506 1 98.75 147 ALA B N 1
ATOM 4634 C CA . ALA B 1 147 ? 1.343 -29.938 -3.148 1 98.75 147 ALA B CA 1
ATOM 4635 C C . ALA B 1 147 ? 2.4 -28.969 -3.686 1 98.75 147 ALA B C 1
ATOM 4637 O O . ALA B 1 147 ? 2.787 -29.062 -4.855 1 98.75 147 ALA B O 1
ATOM 4638 N N . THR B 1 148 ? 2.809 -27.984 -2.826 1 98.31 148 THR B N 1
ATOM 4639 C CA . THR B 1 148 ? 3.84 -27.016 -3.166 1 98.31 148 THR B CA 1
ATOM 4640 C C . THR B 1 148 ? 5.051 -27.156 -2.248 1 98.31 148 THR B C 1
ATOM 4642 O O . THR B 1 148 ? 4.984 -27.859 -1.231 1 98.31 148 THR B O 1
ATOM 4645 N N . PHE B 1 149 ? 6.129 -26.641 -2.646 1 96.5 149 PHE B N 1
ATOM 4646 C CA . PHE B 1 149 ? 7.242 -26.516 -1.72 1 96.5 149 PHE B CA 1
ATOM 4647 C C . PHE B 1 149 ? 7.32 -25.094 -1.167 1 96.5 149 PHE B C 1
ATOM 4649 O O . PHE B 1 149 ? 8.391 -24.641 -0.75 1 96.5 149 PHE B O 1
ATOM 4656 N N . GLY B 1 150 ? 6.199 -24.328 -1.268 1 95.31 150 GLY B N 1
ATOM 4657 C CA . GLY B 1 150 ? 6.055 -23.047 -0.614 1 95.31 150 GLY B CA 1
ATOM 4658 C C . GLY B 1 150 ? 5.566 -23.156 0.819 1 95.31 150 GLY B C 1
ATOM 4659 O O . GLY B 1 150 ? 5.699 -24.203 1.447 1 95.31 150 GLY B O 1
ATOM 4660 N N . PRO B 1 151 ? 4.977 -22.094 1.303 1 94.81 151 PRO B N 1
ATOM 4661 C CA . PRO B 1 151 ? 4.453 -22.109 2.672 1 94.81 151 PRO B CA 1
ATOM 4662 C C . PRO B 1 151 ? 3.352 -23.156 2.865 1 94.81 151 PRO B C 1
ATOM 4664 O O . PRO B 1 151 ? 2.52 -23.344 1.977 1 94.81 151 PRO B O 1
ATOM 4667 N N . THR B 1 152 ? 3.377 -23.734 4.051 1 95.38 152 THR B N 1
ATOM 4668 C CA . THR B 1 152 ? 2.371 -24.75 4.359 1 95.38 152 THR B CA 1
ATOM 4669 C C . THR B 1 152 ? 1 -24.109 4.551 1 95.38 152 THR B C 1
ATOM 4671 O O . THR B 1 152 ? 0.003 -24.578 4.008 1 95.38 152 THR B O 1
ATOM 4674 N N . ASP B 1 153 ? 0.986 -22.984 5.273 1 94.19 153 ASP B N 1
ATOM 4675 C CA . ASP B 1 153 ? -0.287 -22.359 5.621 1 94.19 153 ASP B CA 1
ATOM 4676 C C . ASP B 1 153 ? -0.825 -21.531 4.465 1 94.19 153 ASP B C 1
ATOM 4678 O O . ASP B 1 153 ? -0.111 -20.688 3.918 1 94.19 153 ASP B O 1
ATOM 4682 N N . VAL B 1 154 ? -1.98 -21.781 4.07 1 96.12 154 VAL B N 1
ATOM 4683 C CA . VAL B 1 154 ? -2.746 -21.031 3.084 1 96.12 154 VAL B CA 1
ATOM 4684 C C . VAL B 1 154 ? -4.137 -20.719 3.635 1 96.12 154 VAL B C 1
ATOM 4686 O O . VAL B 1 154 ? -4.852 -21.625 4.07 1 96.12 154 VAL B O 1
ATOM 4689 N N . LEU B 1 155 ? -4.484 -19.406 3.699 1 96 155 LEU B N 1
ATOM 4690 C CA . LEU B 1 155 ? -5.805 -19 4.18 1 96 155 LEU B CA 1
ATOM 4691 C C . LEU B 1 155 ? -6.879 -19.312 3.146 1 96 155 LEU B C 1
ATOM 4693 O O . LEU B 1 155 ? -6.816 -18.828 2.014 1 96 155 LEU B O 1
ATOM 4697 N N . PRO B 1 156 ? -7.836 -20.188 3.523 1 97.62 156 PRO B N 1
ATOM 4698 C CA . PRO B 1 156 ? -8.891 -20.5 2.553 1 97.62 156 PRO B CA 1
ATOM 4699 C C . PRO B 1 156 ? -9.75 -19.281 2.213 1 97.62 156 PRO B C 1
ATOM 4701 O O . PRO B 1 156 ? -9.977 -18.422 3.068 1 97.62 156 PRO B O 1
ATOM 4704 N N . GLY B 1 157 ? -10.219 -19.219 1.01 1 97.56 157 GLY B N 1
ATOM 4705 C CA . GLY B 1 157 ? -11.086 -18.141 0.553 1 97.56 157 GLY B CA 1
ATOM 4706 C C . GLY B 1 157 ? -11.484 -18.266 -0.905 1 97.56 157 GLY B C 1
ATOM 4707 O O . GLY B 1 157 ? -11.273 -19.312 -1.518 1 97.56 157 GLY B O 1
ATOM 4708 N N . PRO B 1 158 ? -12.039 -17.312 -1.498 1 98.06 158 PRO B N 1
ATOM 4709 C CA . PRO B 1 158 ? -12.711 -17.469 -2.791 1 98.06 158 PRO B CA 1
ATOM 4710 C C . PRO B 1 158 ? -11.844 -17.031 -3.965 1 98.06 158 PRO B C 1
ATOM 4712 O O . PRO B 1 158 ? -12.297 -17.031 -5.109 1 98.06 158 PRO B O 1
ATOM 4715 N N . LEU B 1 159 ? -10.609 -16.672 -3.777 1 98.56 159 LEU B N 1
ATOM 4716 C CA . LEU B 1 159 ? -9.75 -16.172 -4.848 1 98.56 159 LEU B CA 1
ATOM 4717 C C . LEU B 1 159 ? -8.844 -17.281 -5.371 1 98.56 159 LEU B C 1
ATOM 4719 O O . LEU B 1 159 ? -8.188 -17.969 -4.586 1 98.56 159 LEU B O 1
ATOM 4723 N N . ALA B 1 160 ? -8.781 -17.5 -6.645 1 98.88 160 ALA B N 1
ATOM 4724 C CA . ALA B 1 160 ? -7.781 -18.375 -7.258 1 98.88 160 ALA B CA 1
ATOM 4725 C C . ALA B 1 160 ? -6.605 -17.547 -7.789 1 98.88 160 ALA B C 1
ATOM 4727 O O . ALA B 1 160 ? -6.797 -16.547 -8.484 1 98.88 160 ALA B O 1
ATOM 4728 N N . LEU B 1 161 ? -5.434 -17.938 -7.461 1 98.75 161 LEU B N 1
ATOM 4729 C CA . LEU B 1 161 ? -4.211 -17.266 -7.898 1 98.75 161 LEU B CA 1
ATOM 4730 C C . LEU B 1 161 ? -3.424 -18.172 -8.852 1 98.75 161 LEU B C 1
ATOM 4732 O O . LEU B 1 161 ? -3.029 -19.281 -8.484 1 98.75 161 LEU B O 1
ATOM 4736 N N . ILE B 1 162 ? -3.238 -17.75 -10.047 1 98.69 162 ILE B N 1
ATOM 4737 C CA . ILE B 1 162 ? -2.416 -18.422 -11.047 1 98.69 162 ILE B CA 1
ATOM 4738 C C . ILE B 1 162 ? -1.14 -17.625 -11.289 1 98.69 162 ILE B C 1
ATOM 4740 O O . ILE B 1 162 ? -1.197 -16.438 -11.625 1 98.69 162 ILE B O 1
ATOM 4744 N N . SER B 1 163 ? -0.012 -18.25 -11.125 1 97.88 163 SER B N 1
ATOM 4745 C CA . SER B 1 163 ? 1.234 -17.516 -11.281 1 97.88 163 SER B C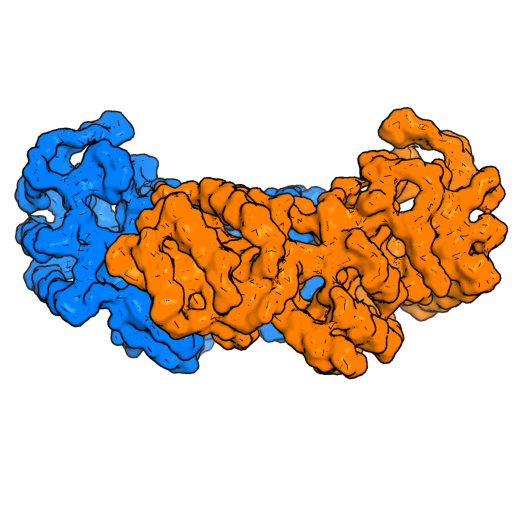A 1
ATOM 4746 C C . SER B 1 163 ? 2.186 -18.219 -12.242 1 97.88 163 SER B C 1
ATOM 4748 O O . SER B 1 163 ? 2.471 -19.406 -12.07 1 97.88 163 SER B O 1
ATOM 4750 N N . GLN B 1 164 ? 2.666 -17.562 -13.18 1 95.62 164 GLN B N 1
ATOM 4751 C CA . GLN B 1 164 ? 3.699 -18.094 -14.062 1 95.62 164 GLN B CA 1
ATOM 4752 C C . GLN B 1 164 ? 5.07 -18.047 -13.398 1 95.62 164 GLN B C 1
ATOM 4754 O O . GLN B 1 164 ? 5.918 -18.906 -13.648 1 95.62 164 GLN B O 1
ATOM 4759 N N . SER B 1 165 ? 5.316 -17.094 -12.523 1 94.56 165 SER B N 1
ATOM 4760 C CA . SER B 1 165 ? 6.574 -16.953 -11.797 1 94.56 165 SER B CA 1
ATOM 4761 C C . SER B 1 165 ? 6.559 -17.781 -10.508 1 94.56 165 SER B C 1
ATOM 4763 O O . SER B 1 165 ? 5.676 -17.594 -9.664 1 94.56 165 SER B O 1
ATOM 4765 N N . GLY B 1 166 ? 7.562 -18.609 -10.391 1 94.62 166 GLY B N 1
ATOM 4766 C CA . GLY B 1 166 ? 7.645 -19.453 -9.203 1 94.62 166 GLY B CA 1
ATOM 4767 C C . GLY B 1 166 ? 7.938 -18.672 -7.938 1 94.62 166 GLY B C 1
ATOM 4768 O O . GLY B 1 166 ? 7.133 -18.672 -7.004 1 94.62 166 GLY B O 1
ATOM 4769 N N . ALA B 1 167 ? 9.055 -17.938 -7.938 1 94.81 167 ALA B N 1
ATOM 4770 C CA . ALA B 1 167 ? 9.477 -17.188 -6.758 1 94.81 167 ALA B CA 1
ATOM 4771 C C . ALA B 1 167 ? 8.398 -16.188 -6.336 1 94.81 167 ALA B C 1
ATOM 4773 O O . ALA B 1 167 ? 8.086 -16.062 -5.148 1 94.81 167 ALA B O 1
ATOM 4774 N N . LEU B 1 168 ? 7.855 -15.484 -7.277 1 96.19 168 LEU B N 1
ATOM 4775 C CA . LEU B 1 168 ? 6.797 -14.523 -6.973 1 96.19 168 LEU B CA 1
ATOM 4776 C C . LEU B 1 168 ? 5.562 -15.234 -6.43 1 96.19 168 LEU B C 1
ATOM 4778 O O . LEU B 1 168 ? 4.941 -14.766 -5.477 1 96.19 168 LEU B O 1
ATOM 4782 N N . GLY B 1 169 ? 5.199 -16.328 -7.055 1 97.38 169 GLY B N 1
ATOM 4783 C CA . GLY B 1 169 ? 4.059 -17.094 -6.578 1 97.38 169 GLY B CA 1
ATOM 4784 C C . GLY B 1 169 ? 4.188 -17.5 -5.125 1 97.38 169 GLY B C 1
ATOM 4785 O O . GLY B 1 169 ? 3.246 -17.344 -4.344 1 97.38 169 GLY B O 1
ATOM 4786 N N . ILE B 1 170 ? 5.324 -18.031 -4.801 1 96.88 170 ILE B N 1
ATOM 4787 C CA . ILE B 1 170 ? 5.594 -18.453 -3.43 1 96.88 170 ILE B CA 1
ATOM 4788 C C . ILE B 1 170 ? 5.492 -17.25 -2.492 1 96.88 170 ILE B C 1
ATOM 4790 O O . ILE B 1 170 ? 4.848 -17.328 -1.443 1 96.88 170 ILE B O 1
ATOM 4794 N N . ALA B 1 171 ? 6.086 -16.141 -2.875 1 97.56 171 ALA B N 1
ATOM 4795 C CA . ALA B 1 171 ? 6.055 -14.93 -2.059 1 97.56 171 ALA B CA 1
ATOM 4796 C C . ALA B 1 171 ? 4.621 -14.445 -1.852 1 97.56 171 ALA B C 1
ATOM 4798 O O . ALA B 1 171 ? 4.266 -13.977 -0.766 1 97.56 171 ALA B O 1
ATOM 4799 N N . LEU B 1 172 ? 3.822 -14.531 -2.875 1 97.5 172 LEU B N 1
ATOM 4800 C CA . LEU B 1 172 ? 2.449 -14.047 -2.803 1 97.5 172 LEU B CA 1
ATOM 4801 C C . LEU B 1 172 ? 1.61 -14.93 -1.884 1 97.5 172 LEU B C 1
ATOM 4803 O O . LEU B 1 172 ? 0.66 -14.453 -1.258 1 97.5 172 LEU B O 1
ATOM 4807 N N . MET B 1 173 ? 1.935 -16.25 -1.738 1 96.94 173 MET B N 1
ATOM 4808 C CA . MET B 1 173 ? 1.257 -17.078 -0.748 1 96.94 173 MET B CA 1
ATOM 4809 C C . MET B 1 173 ? 1.391 -16.484 0.649 1 96.94 173 MET B C 1
ATOM 4811 O O . MET B 1 173 ? 0.403 -16.359 1.377 1 96.94 173 MET B O 1
ATOM 4815 N N . GLY B 1 174 ? 2.613 -16.047 0.966 1 95.69 174 GLY B N 1
ATOM 4816 C CA . GLY B 1 174 ? 2.826 -15.383 2.244 1 95.69 174 GLY B CA 1
ATOM 4817 C C . GLY B 1 174 ? 2.129 -14.039 2.344 1 95.69 174 GLY B C 1
ATOM 4818 O O . GLY B 1 174 ? 1.575 -13.695 3.393 1 95.69 174 GLY B O 1
ATOM 4819 N N . TRP B 1 175 ? 2.186 -13.297 1.285 1 95.88 175 TRP B N 1
ATOM 4820 C CA . TRP B 1 175 ? 1.564 -11.977 1.214 1 95.88 175 TRP B CA 1
ATOM 4821 C C . TRP B 1 175 ? 0.074 -12.062 1.525 1 95.88 175 TRP B C 1
ATOM 4823 O O . TRP B 1 175 ? -0.47 -11.203 2.221 1 95.88 175 TRP B O 1
ATOM 4833 N N . THR B 1 176 ? -0.597 -13.062 0.982 1 96.19 176 THR B N 1
ATOM 4834 C CA . THR B 1 176 ? -2.039 -13.195 1.151 1 96.19 176 THR B CA 1
ATOM 4835 C C . THR B 1 176 ? -2.391 -13.461 2.613 1 96.19 176 THR B C 1
ATOM 4837 O O . THR B 1 176 ? -3.424 -12.992 3.102 1 96.19 176 THR B O 1
ATOM 4840 N N . ILE B 1 177 ? -1.543 -14.156 3.332 1 95.06 177 ILE B N 1
ATOM 4841 C CA . ILE B 1 177 ? -1.766 -14.383 4.754 1 95.06 177 ILE B CA 1
ATOM 4842 C C . ILE B 1 177 ? -1.638 -13.062 5.512 1 95.06 177 ILE B C 1
ATOM 4844 O O . ILE B 1 177 ? -2.504 -12.711 6.32 1 95.06 177 ILE B O 1
ATOM 4848 N N . LEU B 1 178 ? -0.592 -12.352 5.211 1 94.25 178 LEU B N 1
ATOM 4849 C CA . LEU B 1 178 ? -0.337 -11.062 5.844 1 94.25 178 LEU B CA 1
ATOM 4850 C C . LEU B 1 178 ? -1.494 -10.102 5.602 1 94.25 178 LEU B C 1
ATOM 4852 O O . LEU B 1 178 ? -1.9 -9.367 6.508 1 94.25 178 LEU B O 1
ATOM 4856 N N . GLU B 1 179 ? -2.047 -10.086 4.418 1 95.5 179 GLU B N 1
ATOM 4857 C CA . GLU B 1 179 ? -3.061 -9.125 3.994 1 95.5 179 GLU B CA 1
ATOM 4858 C C . GLU B 1 179 ? -4.469 -9.68 4.203 1 95.5 179 GLU B C 1
ATOM 4860 O O . GLU B 1 179 ? -5.453 -9.031 3.848 1 95.5 179 GLU B O 1
ATOM 4865 N N . LYS B 1 180 ? -4.656 -10.891 4.73 1 96.75 180 LYS B N 1
ATOM 4866 C CA . LYS B 1 180 ? -5.93 -11.523 5.062 1 96.75 180 LYS B CA 1
ATOM 4867 C C . LYS B 1 180 ? -6.785 -11.727 3.814 1 96.75 180 LYS B C 1
ATOM 4869 O O . LYS B 1 180 ? -7.969 -11.391 3.803 1 96.75 180 LYS B O 1
ATOM 4874 N N . ILE B 1 181 ? -6.105 -12.273 2.801 1 96.62 181 ILE B N 1
ATOM 4875 C CA . ILE B 1 181 ? -6.805 -12.633 1.573 1 96.62 181 ILE B CA 1
ATOM 4876 C C . ILE B 1 181 ? -6.902 -14.156 1.464 1 96.62 181 ILE B C 1
ATOM 4878 O O . ILE B 1 181 ? -5.883 -14.844 1.441 1 96.62 181 ILE B O 1
ATOM 4882 N N . GLY B 1 182 ? -8.055 -14.68 1.441 1 97.25 182 GLY B N 1
ATOM 4883 C CA . GLY B 1 182 ? -8.25 -16.125 1.324 1 97.25 182 GLY B CA 1
ATOM 4884 C C . GLY B 1 182 ? -8.172 -16.609 -0.107 1 97.25 182 GLY B C 1
ATOM 4885 O O . GLY B 1 182 ? -8.633 -15.938 -1.029 1 97.25 182 GLY B O 1
ATOM 4886 N N . LEU B 1 183 ? -7.641 -17.797 -0.27 1 98.31 183 LEU B N 1
ATOM 4887 C CA . LEU B 1 183 ? -7.422 -18.375 -1.592 1 98.31 183 LEU B CA 1
ATOM 4888 C C . LEU B 1 183 ? -8.195 -19.688 -1.745 1 98.31 183 LEU B C 1
ATOM 4890 O O . LEU B 1 183 ? -8.266 -20.484 -0.807 1 98.31 183 LEU B O 1
ATOM 4894 N N . SER B 1 184 ? -8.828 -19.812 -2.885 1 98.69 184 SER B N 1
ATOM 4895 C CA . SER B 1 184 ? -9.398 -21.109 -3.221 1 98.69 184 SER B CA 1
ATOM 4896 C C . SER B 1 184 ? -8.344 -22.047 -3.811 1 98.69 184 SER B C 1
ATOM 4898 O O . SER B 1 184 ? -8.336 -23.25 -3.527 1 98.69 184 SER B O 1
ATOM 4900 N N . ALA B 1 185 ? -7.445 -21.391 -4.566 1 98.81 185 ALA B N 1
ATOM 4901 C CA . ALA B 1 185 ? -6.414 -22.188 -5.242 1 98.81 185 ALA B CA 1
ATOM 4902 C C . ALA B 1 185 ? -5.176 -21.344 -5.52 1 98.81 185 ALA B C 1
ATOM 4904 O O . ALA B 1 185 ? -5.266 -20.109 -5.641 1 98.81 185 ALA B O 1
ATOM 4905 N N . VAL B 1 186 ? -4.07 -21.953 -5.523 1 98.75 186 VAL B N 1
ATOM 4906 C CA . VAL B 1 186 ? -2.814 -21.438 -6.055 1 98.75 186 VAL B CA 1
ATOM 4907 C C . VAL B 1 186 ? -2.264 -22.406 -7.102 1 98.75 186 VAL B C 1
ATOM 4909 O O . VAL B 1 186 ? -2.086 -23.594 -6.824 1 98.75 186 VAL B O 1
ATOM 4912 N N . VAL B 1 187 ? -2.018 -21.922 -8.289 1 98.88 187 VAL B N 1
ATOM 4913 C CA . VAL B 1 187 ? -1.504 -22.797 -9.336 1 98.88 187 VAL B CA 1
ATOM 4914 C C . VAL B 1 187 ? -0.27 -22.172 -9.977 1 98.88 187 VAL B C 1
ATOM 4916 O O . VAL B 1 187 ? -0.35 -21.094 -10.562 1 98.88 187 VAL B O 1
ATOM 4919 N N . SER B 1 188 ? 0.836 -22.812 -9.812 1 98.31 188 SER B N 1
ATOM 4920 C CA . SER B 1 188 ? 2.039 -22.438 -10.555 1 98.31 188 SER B CA 1
ATOM 4921 C C . SER B 1 188 ? 2.035 -23.062 -11.953 1 98.31 188 SER B C 1
ATOM 4923 O O . SER B 1 188 ? 1.983 -24.297 -12.086 1 98.31 188 SER B O 1
ATOM 4925 N N . VAL B 1 189 ? 2.211 -22.219 -12.984 1 97.44 189 VAL B N 1
ATOM 4926 C CA . VAL B 1 189 ? 2.037 -22.797 -14.312 1 97.44 189 VAL B CA 1
ATOM 4927 C C . VAL B 1 189 ? 3.393 -22.906 -15.008 1 97.44 189 VAL B C 1
ATOM 4929 O O . VAL B 1 189 ? 3.543 -23.672 -15.969 1 97.44 189 VAL B O 1
ATOM 4932 N N . GLY B 1 190 ? 4.375 -22.141 -14.633 1 95.19 190 GLY B N 1
ATOM 4933 C CA . GLY B 1 190 ? 5.727 -22.281 -15.141 1 95.19 190 GLY B CA 1
ATOM 4934 C C . GLY B 1 190 ? 5.805 -22.203 -16.656 1 95.19 190 GLY B C 1
ATOM 4935 O O . GLY B 1 190 ? 5.309 -21.25 -17.266 1 95.19 190 GLY B O 1
ATOM 4936 N N . ASN B 1 191 ? 6.34 -23.297 -17.297 1 94.31 191 ASN B N 1
ATOM 4937 C CA . ASN B 1 191 ? 6.594 -23.297 -18.734 1 94.31 191 ASN B CA 1
ATOM 4938 C C . ASN B 1 191 ? 5.309 -23.531 -19.531 1 94.31 191 ASN B C 1
ATOM 4940 O O . ASN B 1 191 ? 5.273 -23.297 -20.75 1 94.31 191 ASN B O 1
ATOM 4944 N N . LYS B 1 192 ? 4.301 -23.938 -18.922 1 95.38 192 LYS B N 1
ATOM 4945 C CA . LYS B 1 192 ? 3.012 -24.156 -19.578 1 95.38 192 LYS B CA 1
ATOM 4946 C C . LYS B 1 192 ? 3.148 -25.094 -20.766 1 95.38 192 LYS B C 1
ATOM 4948 O O . LYS B 1 192 ? 2.658 -24.797 -21.859 1 95.38 192 LYS B O 1
ATOM 4953 N N . ALA B 1 193 ? 3.768 -26.234 -20.547 1 95.69 193 ALA B N 1
ATOM 4954 C CA . ALA B 1 193 ? 3.986 -27.156 -21.656 1 95.69 193 ALA B CA 1
ATOM 4955 C C . ALA B 1 193 ? 2.672 -27.781 -22.125 1 95.69 193 ALA B C 1
ATOM 4957 O O . ALA B 1 193 ? 2.518 -28.109 -23.297 1 95.69 193 ALA B O 1
ATOM 4958 N N . ASP B 1 194 ? 1.733 -27.938 -21.188 1 96.75 194 ASP B N 1
ATOM 4959 C CA . ASP B 1 194 ? 0.445 -28.547 -21.516 1 96.75 194 ASP B CA 1
ATOM 4960 C C . ASP B 1 194 ? -0.705 -27.75 -20.906 1 96.75 194 ASP B C 1
ATOM 4962 O O . ASP B 1 194 ? -1.225 -26.828 -21.531 1 96.75 194 ASP B O 1
ATOM 4966 N N . ILE B 1 195 ? -0.935 -27.875 -19.594 1 97.44 195 ILE B N 1
ATOM 4967 C CA . ILE B 1 195 ? -1.968 -27.078 -18.938 1 97.44 195 ILE B CA 1
ATOM 4968 C C . ILE B 1 195 ? -1.565 -25.609 -18.938 1 97.44 195 ILE B C 1
ATOM 4970 O O . ILE B 1 195 ? -0.456 -25.25 -18.531 1 97.44 195 ILE B O 1
ATOM 4974 N N . ASP B 1 196 ? -2.436 -24.797 -19.484 1 96.19 196 ASP B N 1
ATOM 4975 C CA . ASP B 1 196 ? -2.141 -23.375 -19.547 1 96.19 196 ASP B CA 1
ATOM 4976 C C . ASP B 1 196 ? -3.246 -22.562 -18.875 1 96.19 196 ASP B C 1
ATOM 4978 O O . ASP B 1 196 ? -4.117 -23.109 -18.203 1 96.19 196 ASP B O 1
ATOM 4982 N N . ASP B 1 197 ? -3.154 -21.25 -18.984 1 96.69 197 ASP B N 1
ATOM 4983 C CA . ASP B 1 197 ? -4.082 -20.344 -18.328 1 96.69 197 ASP B CA 1
ATOM 4984 C C . ASP B 1 197 ? -5.52 -20.609 -18.766 1 96.69 197 ASP B C 1
ATOM 4986 O O . ASP B 1 197 ? -6.445 -20.562 -17.953 1 96.69 197 ASP B O 1
ATOM 4990 N N . ALA B 1 198 ? -5.707 -20.844 -20.047 1 96.81 198 ALA B N 1
ATOM 4991 C CA . ALA B 1 198 ? -7.047 -21.078 -20.594 1 96.81 198 ALA B CA 1
ATOM 4992 C C . ALA B 1 198 ? -7.68 -22.312 -19.969 1 96.81 198 ALA B C 1
ATOM 4994 O O . ALA B 1 198 ? -8.867 -22.312 -19.641 1 96.81 198 ALA B O 1
ATOM 4995 N N . ASP B 1 199 ? -6.887 -23.375 -19.844 1 97.62 199 ASP B N 1
ATOM 4996 C CA . ASP B 1 199 ? -7.375 -24.594 -19.203 1 97.62 199 ASP B CA 1
ATOM 4997 C C . ASP B 1 199 ? -7.852 -24.312 -17.781 1 97.62 199 ASP B C 1
ATOM 4999 O O . ASP B 1 199 ? -8.906 -24.797 -17.359 1 97.62 199 ASP B O 1
ATOM 5003 N N . LEU B 1 200 ? -7.07 -23.578 -17.062 1 98.44 200 LEU B N 1
ATOM 5004 C CA . LEU B 1 200 ? -7.379 -23.281 -15.664 1 98.44 200 LEU B CA 1
ATOM 5005 C C . LEU B 1 200 ? -8.602 -22.375 -15.562 1 98.44 200 LEU B C 1
ATOM 5007 O O . LEU B 1 200 ? -9.438 -22.562 -14.672 1 98.44 200 LEU B O 1
ATOM 5011 N N . LEU B 1 201 ? -8.688 -21.422 -16.438 1 98.19 201 LEU B N 1
ATOM 5012 C CA . LEU B 1 201 ? -9.867 -20.562 -16.484 1 98.19 201 LEU B CA 1
ATOM 5013 C C . LEU B 1 201 ? -11.141 -21.391 -16.672 1 98.19 201 LEU B C 1
ATOM 5015 O O . LEU B 1 201 ? -12.156 -21.141 -16.031 1 98.19 201 LEU B O 1
ATOM 5019 N N . GLU B 1 202 ? -11.062 -22.344 -17.578 1 97.5 202 GLU B N 1
ATOM 5020 C CA . GLU B 1 202 ? -12.219 -23.203 -17.844 1 97.5 202 GLU B CA 1
ATOM 5021 C C . GLU B 1 202 ? -12.625 -23.969 -16.594 1 97.5 202 GLU B C 1
ATOM 5023 O O . GLU B 1 202 ? -13.812 -24.094 -16.297 1 97.5 202 GLU B O 1
ATOM 5028 N N . PHE B 1 203 ? -11.695 -24.453 -15.891 1 97.94 203 PHE B N 1
ATOM 5029 C CA . PHE B 1 203 ? -12.008 -25.172 -14.656 1 97.94 203 PHE B CA 1
ATOM 5030 C C . PHE B 1 203 ? -12.656 -24.234 -13.641 1 97.94 203 PHE B C 1
ATOM 5032 O O . PHE B 1 203 ? -13.695 -24.562 -13.062 1 97.94 203 PHE B O 1
ATOM 5039 N N . PHE B 1 204 ? -12.031 -23.062 -13.383 1 98.38 204 PHE B N 1
ATOM 5040 C CA . PHE B 1 204 ? -12.469 -22.156 -12.32 1 98.38 204 PHE B CA 1
ATOM 5041 C C . PHE B 1 204 ? -13.797 -21.516 -12.672 1 98.38 204 PHE B C 1
ATOM 5043 O O . PHE B 1 204 ? -14.523 -21.062 -11.789 1 98.38 204 PHE B O 1
ATOM 5050 N N . LYS B 1 205 ? -14.094 -21.469 -14 1 97.62 205 LYS B N 1
ATOM 5051 C CA . LYS B 1 205 ? -15.383 -20.953 -14.438 1 97.62 205 LYS B CA 1
ATOM 5052 C C . LYS B 1 205 ? -16.531 -21.609 -13.672 1 97.62 205 LYS B C 1
ATOM 5054 O O . LYS B 1 205 ? -17.469 -20.938 -13.266 1 97.62 205 LYS B O 1
ATOM 5059 N N . ASP B 1 206 ? -16.375 -22.891 -13.461 1 96.81 206 ASP B N 1
ATOM 5060 C CA . ASP B 1 206 ? -17.484 -23.656 -12.891 1 96.81 206 ASP B CA 1
ATOM 5061 C C . ASP B 1 206 ? -17.172 -24.109 -11.469 1 96.81 206 ASP B C 1
ATOM 5063 O O . ASP B 1 206 ? -17.984 -24.766 -10.828 1 96.81 206 ASP B O 1
ATOM 5067 N N . ASP B 1 207 ? -15.984 -23.812 -10.984 1 97.81 207 ASP B N 1
ATOM 5068 C CA . ASP B 1 207 ? -15.625 -24.141 -9.609 1 97.81 207 ASP B CA 1
ATOM 5069 C C . ASP B 1 207 ? -16.406 -23.297 -8.609 1 97.81 207 ASP B C 1
ATOM 5071 O O . ASP B 1 207 ? -16.203 -22.078 -8.523 1 97.81 207 ASP B O 1
ATOM 5075 N N . GLU B 1 208 ? -17.219 -23.891 -7.773 1 97.81 208 GLU B N 1
ATOM 5076 C CA . GLU B 1 208 ? -18.109 -23.188 -6.871 1 97.81 208 GLU B CA 1
ATOM 5077 C C . GLU B 1 208 ? -17.328 -22.516 -5.734 1 97.81 208 GLU B C 1
ATOM 5079 O O . GLU B 1 208 ? -17.844 -21.609 -5.082 1 97.81 208 GLU B O 1
ATOM 5084 N N . ASN B 1 209 ? -16.109 -22.953 -5.527 1 98.25 209 ASN B N 1
ATOM 5085 C CA . ASN B 1 209 ? -15.32 -22.438 -4.422 1 98.25 209 ASN B CA 1
ATOM 5086 C C . ASN B 1 209 ? -14.523 -21.203 -4.836 1 98.25 209 ASN B C 1
ATOM 5088 O O . ASN B 1 209 ? -13.867 -20.578 -4.004 1 98.25 209 ASN B O 1
ATOM 5092 N N . THR B 1 210 ? -14.57 -20.812 -6.094 1 98.5 210 THR B N 1
ATOM 5093 C CA . THR B 1 210 ? -13.828 -19.672 -6.621 1 98.5 210 THR B CA 1
ATOM 5094 C C . THR B 1 210 ? -14.773 -18.594 -7.141 1 98.5 210 THR B C 1
ATOM 5096 O O . THR B 1 210 ? -15.672 -18.891 -7.934 1 98.5 210 THR B O 1
ATOM 5099 N N . ARG B 1 211 ? -14.547 -17.359 -6.695 1 98.44 211 ARG B N 1
ATOM 5100 C CA . ARG B 1 211 ? -15.43 -16.266 -7.102 1 98.44 211 ARG B CA 1
ATOM 5101 C C . ARG B 1 211 ? -14.703 -15.273 -7.996 1 98.44 211 ARG B C 1
ATOM 5103 O O . ARG B 1 211 ? -15.336 -14.523 -8.734 1 98.44 211 ARG B O 1
ATOM 5110 N N . ALA B 1 212 ? -13.414 -15.227 -7.926 1 98.75 212 ALA B N 1
ATOM 5111 C CA . ALA B 1 212 ? -12.57 -14.383 -8.766 1 98.75 212 ALA B CA 1
ATOM 5112 C C . ALA B 1 212 ? -11.25 -15.078 -9.086 1 98.75 212 ALA B C 1
ATOM 5114 O O . ALA B 1 212 ? -10.812 -15.969 -8.359 1 98.75 212 ALA B O 1
ATOM 5115 N N . ILE B 1 213 ? -10.625 -14.719 -10.195 1 98.88 213 ILE B N 1
ATOM 5116 C CA . ILE B 1 213 ? -9.391 -15.344 -10.648 1 98.88 213 ILE B CA 1
ATOM 5117 C C . ILE B 1 213 ? -8.336 -14.273 -10.906 1 98.88 213 ILE B C 1
ATOM 5119 O O . ILE B 1 213 ? -8.586 -13.297 -11.617 1 98.88 213 ILE B O 1
ATOM 5123 N N . LEU B 1 214 ? -7.195 -14.375 -10.297 1 98.81 214 LEU B N 1
ATOM 5124 C CA . LEU B 1 214 ? -6.055 -13.484 -10.477 1 98.81 214 LEU B CA 1
ATOM 5125 C C . LEU B 1 214 ? -4.902 -14.211 -11.164 1 98.81 214 LEU B C 1
ATOM 5127 O O . LEU B 1 214 ? -4.488 -15.281 -10.719 1 98.81 214 LEU B O 1
ATOM 5131 N N . ILE B 1 215 ? -4.355 -13.609 -12.219 1 98.5 215 ILE B N 1
ATOM 5132 C CA . ILE B 1 215 ? -3.301 -14.258 -13 1 98.5 215 ILE B CA 1
ATOM 5133 C C . ILE B 1 215 ? -2.096 -13.32 -13.102 1 98.5 215 ILE B C 1
ATOM 5135 O O . ILE B 1 215 ? -2.225 -12.18 -13.547 1 98.5 215 ILE B O 1
ATOM 5139 N N . TYR B 1 216 ? -0.996 -13.781 -12.688 1 97.69 216 TYR B N 1
ATOM 5140 C CA . TYR B 1 216 ? 0.265 -13.188 -13.109 1 97.69 216 TYR B CA 1
ATOM 5141 C C . TYR B 1 216 ? 0.79 -13.867 -14.375 1 97.69 216 TYR B C 1
ATOM 5143 O O . TYR B 1 216 ? 1.105 -15.055 -14.359 1 97.69 216 TYR B O 1
ATOM 5151 N N . MET B 1 217 ? 1.035 -12.984 -15.383 1 94.25 217 MET B N 1
ATOM 5152 C CA . MET B 1 217 ? 1.305 -13.539 -16.703 1 94.25 217 MET B CA 1
ATOM 5153 C C . MET B 1 217 ? 2.502 -12.844 -17.359 1 94.25 217 MET B C 1
ATOM 5155 O O . MET B 1 217 ? 2.586 -11.617 -17.359 1 94.25 217 MET B O 1
ATOM 5159 N N . GLU B 1 218 ? 3.396 -13.633 -17.875 1 91.12 218 GLU B N 1
ATOM 5160 C CA . GLU B 1 218 ? 4.531 -13.086 -18.625 1 91.12 218 GLU B CA 1
ATOM 5161 C C . GLU B 1 218 ? 4.375 -13.312 -20.125 1 91.12 218 GLU B C 1
ATOM 5163 O O . GLU B 1 218 ? 4.93 -12.562 -20.922 1 91.12 218 GLU B O 1
ATOM 5168 N N . GLY B 1 219 ? 3.537 -14.344 -20.453 1 87.88 219 GLY B N 1
ATOM 5169 C CA . GLY B 1 219 ? 3.271 -14.656 -21.844 1 87.88 219 GLY B CA 1
ATOM 5170 C C . GLY B 1 219 ? 2.154 -15.664 -22.031 1 87.88 219 GLY B C 1
ATOM 5171 O O . GLY B 1 219 ? 1.74 -16.328 -21.078 1 87.88 219 GLY B O 1
ATOM 5172 N N . VAL B 1 220 ? 1.604 -15.688 -23.219 1 87.5 220 VAL B N 1
ATOM 5173 C CA . VAL B 1 220 ? 0.56 -16.641 -23.594 1 87.5 220 VAL B CA 1
ATOM 5174 C C . VAL B 1 220 ? 0.958 -17.391 -24.859 1 87.5 220 VAL B C 1
ATOM 5176 O O . VAL B 1 220 ? 1.458 -16.781 -25.812 1 87.5 220 VAL B O 1
ATOM 5179 N N . LYS B 1 221 ? 0.838 -18.641 -24.828 1 83.44 221 LYS B N 1
ATOM 5180 C CA . LYS B 1 221 ? 1.207 -19.422 -26 1 83.44 221 LYS B CA 1
ATOM 5181 C C . LYS B 1 221 ? 0.133 -19.328 -27.094 1 83.44 221 LYS B C 1
ATOM 5183 O O . LYS B 1 221 ? 0.435 -19.031 -28.25 1 83.44 221 LYS B O 1
ATOM 5188 N N . ASP B 1 222 ? -1.104 -19.594 -26.734 1 89 222 ASP B N 1
ATOM 5189 C CA . ASP B 1 222 ? -2.254 -19.484 -27.641 1 89 222 ASP B CA 1
ATOM 5190 C C . ASP B 1 222 ? -3.156 -18.328 -27.234 1 89 222 ASP B C 1
ATOM 5192 O O . ASP B 1 222 ? -4.168 -18.516 -26.547 1 89 222 ASP B O 1
ATOM 5196 N N . GLY B 1 223 ? -2.84 -17.172 -27.828 1 91.12 223 GLY B N 1
ATOM 5197 C CA . GLY B 1 223 ? -3.535 -15.961 -27.453 1 91.12 223 GLY B CA 1
ATOM 5198 C C . GLY B 1 223 ? -5.012 -15.977 -27.797 1 91.12 223 GLY B C 1
ATOM 5199 O O . GLY B 1 223 ? -5.844 -15.492 -27.031 1 91.12 223 GLY B O 1
ATOM 5200 N N . ARG B 1 224 ? -5.332 -16.516 -28.938 1 92.56 224 ARG B N 1
ATOM 5201 C CA . ARG B 1 224 ? -6.715 -16.562 -29.391 1 92.56 224 ARG B CA 1
ATOM 5202 C C . ARG B 1 224 ? -7.562 -17.422 -28.453 1 92.56 224 ARG B C 1
ATOM 5204 O O . ARG B 1 224 ? -8.664 -17.031 -28.062 1 92.56 224 ARG B O 1
ATOM 5211 N N . ARG B 1 225 ? -7.051 -18.594 -28.172 1 95 225 ARG B N 1
ATOM 5212 C CA . ARG B 1 225 ? -7.777 -19.469 -27.266 1 95 225 ARG B CA 1
ATOM 5213 C C . ARG B 1 225 ? -7.961 -18.828 -25.906 1 95 225 ARG B C 1
ATOM 5215 O O . ARG B 1 225 ? -9.039 -18.906 -25.312 1 95 225 ARG B O 1
ATOM 5222 N N . PHE B 1 226 ? -6.938 -18.219 -25.438 1 95.44 226 PHE B N 1
ATOM 5223 C CA . PHE B 1 226 ? -7.023 -17.562 -24.141 1 95.44 226 PHE B CA 1
ATOM 5224 C C . PHE B 1 226 ? -8.133 -16.516 -24.141 1 95.44 226 PHE B C 1
ATOM 5226 O O . PHE B 1 226 ? -8.953 -16.469 -23.219 1 95.44 226 PHE B O 1
ATOM 5233 N N . MET B 1 227 ? -8.203 -15.727 -25.141 1 96.06 227 MET B N 1
ATOM 5234 C CA . MET B 1 227 ? -9.172 -14.633 -25.219 1 96.06 227 MET B CA 1
ATOM 5235 C C . MET B 1 227 ? -10.594 -15.18 -25.297 1 96.06 227 MET B C 1
ATOM 5237 O O . MET B 1 227 ? -11.5 -14.641 -24.656 1 96.06 227 MET B O 1
ATOM 5241 N N . GLU B 1 228 ? -10.719 -16.172 -26.047 1 96.88 228 GLU B N 1
ATOM 5242 C CA . GLU B 1 228 ? -12.039 -16.781 -26.188 1 96.88 228 GLU B CA 1
ATOM 5243 C C . GLU B 1 228 ? -12.531 -17.344 -24.859 1 96.88 228 GLU B C 1
ATOM 5245 O O . GLU B 1 228 ? -13.68 -17.109 -24.453 1 96.88 228 GLU B O 1
ATOM 5250 N N . VAL B 1 229 ? -11.68 -18.062 -24.203 1 97.44 229 VAL B N 1
ATOM 5251 C CA . VAL B 1 229 ? -12.039 -18.672 -22.922 1 97.44 229 VAL B CA 1
ATOM 5252 C C . VAL B 1 229 ? -12.258 -17.578 -21.875 1 97.44 229 VAL B C 1
ATOM 5254 O O . VAL B 1 229 ? -13.219 -17.641 -21.094 1 97.44 229 VAL B O 1
ATOM 5257 N N . ALA B 1 230 ? -11.375 -16.609 -21.828 1 97.94 230 ALA B N 1
ATOM 5258 C CA . ALA B 1 230 ? -11.492 -15.508 -20.875 1 97.94 230 ALA B CA 1
ATOM 5259 C C . ALA B 1 230 ? -12.812 -14.773 -21.047 1 97.94 230 ALA B C 1
ATOM 5261 O O . ALA B 1 230 ? -13.445 -14.383 -20.062 1 97.94 230 ALA B O 1
ATOM 5262 N N . LYS B 1 231 ? -13.172 -14.531 -22.312 1 97.56 231 LYS B N 1
ATOM 5263 C CA . LYS B 1 231 ? -14.438 -13.859 -22.578 1 97.56 231 LYS B CA 1
ATOM 5264 C C . LYS B 1 231 ? -15.617 -14.617 -21.984 1 97.56 231 LYS B C 1
ATOM 5266 O O . LYS B 1 231 ? -16.5 -14.023 -21.375 1 97.56 231 LYS B O 1
ATOM 5271 N N . GLU B 1 232 ? -15.602 -15.93 -22.156 1 97.38 232 GLU B N 1
ATOM 5272 C CA . GLU B 1 232 ? -16.672 -16.766 -21.625 1 97.38 232 GLU B CA 1
ATOM 5273 C C . GLU B 1 232 ? -16.672 -16.781 -20.109 1 97.38 232 GLU B C 1
ATOM 5275 O O . GLU B 1 232 ? -17.719 -16.719 -19.469 1 97.38 232 GLU B O 1
ATOM 5280 N N . VAL B 1 233 ? -15.523 -16.906 -19.531 1 98.12 233 VAL B N 1
ATOM 5281 C CA . VAL B 1 233 ? -15.391 -16.969 -18.078 1 98.12 233 VAL B CA 1
ATOM 5282 C C . VAL B 1 233 ? -15.781 -15.625 -17.453 1 98.12 233 VAL B C 1
ATOM 5284 O O . VAL B 1 233 ? -16.422 -15.586 -16.406 1 98.12 233 VAL B O 1
ATOM 5287 N N . SER B 1 234 ? -15.43 -14.5 -18.109 1 98 234 SER B N 1
ATOM 5288 C CA . SER B 1 234 ? -15.68 -13.164 -17.594 1 98 234 SER B CA 1
ATOM 5289 C C . SER B 1 234 ? -17.172 -12.867 -17.516 1 98 234 SER B C 1
ATOM 5291 O O . SER B 1 234 ? -17.594 -11.953 -16.812 1 98 234 SER B O 1
ATOM 5293 N N . LYS B 1 235 ? -17.969 -13.625 -18.219 1 97.31 235 LYS B N 1
ATOM 5294 C CA . LYS B 1 235 ? -19.422 -13.477 -18.141 1 97.31 235 LYS B CA 1
ATOM 5295 C C . LYS B 1 235 ? -19.953 -14.016 -16.812 1 97.31 235 LYS B C 1
ATOM 5297 O O . LYS B 1 235 ? -21.078 -13.711 -16.422 1 97.31 235 LYS B O 1
ATOM 5302 N N . LYS B 1 236 ? -19.109 -14.781 -16.203 1 96.88 236 LYS B N 1
ATOM 5303 C CA . LYS B 1 236 ? -19.562 -15.43 -14.969 1 96.88 236 LYS B CA 1
ATOM 5304 C C . LYS B 1 236 ? -18.75 -14.945 -13.766 1 96.88 236 LYS B C 1
ATOM 5306 O O . LYS B 1 236 ? -19.297 -14.711 -12.688 1 96.88 236 LYS B O 1
ATOM 5311 N N . LYS B 1 237 ? -17.453 -14.875 -13.93 1 98.06 237 LYS B N 1
ATOM 5312 C CA . LYS B 1 237 ? -16.531 -14.523 -12.852 1 98.06 237 LYS B CA 1
ATOM 5313 C C . LYS B 1 237 ? -15.5 -13.5 -13.312 1 98.06 237 LYS B C 1
ATOM 5315 O O . LYS B 1 237 ? -15.047 -13.547 -14.453 1 98.06 237 LYS B O 1
ATOM 5320 N N . PRO B 1 238 ? -15.156 -12.57 -12.398 1 98.69 238 PRO B N 1
ATOM 5321 C CA . PRO B 1 238 ? -14.125 -11.602 -12.766 1 98.69 238 PRO B CA 1
ATOM 5322 C C . PRO B 1 238 ? -12.734 -12.234 -12.891 1 98.69 238 PRO B C 1
ATOM 5324 O O . PRO B 1 238 ? -12.391 -13.125 -12.117 1 98.69 238 PRO B O 1
ATOM 5327 N N . ILE B 1 239 ? -11.984 -11.789 -13.906 1 98.88 239 ILE B N 1
ATOM 5328 C CA . ILE B 1 239 ? -10.594 -12.172 -14.141 1 98.88 239 ILE B CA 1
ATOM 5329 C C . ILE B 1 239 ? -9.695 -10.938 -14.055 1 98.88 239 ILE B C 1
ATOM 5331 O O . ILE B 1 239 ? -9.945 -9.938 -14.727 1 98.88 239 ILE B O 1
ATOM 5335 N N . ILE B 1 240 ? -8.734 -10.977 -13.18 1 98.88 240 ILE B N 1
ATOM 5336 C CA . ILE B 1 240 ? -7.719 -9.938 -13.07 1 98.88 240 ILE B CA 1
ATOM 5337 C C . ILE B 1 240 ? -6.383 -10.461 -13.594 1 98.88 240 ILE B C 1
ATOM 5339 O O . ILE B 1 240 ? -5.965 -11.562 -13.242 1 98.88 240 ILE B O 1
ATOM 5343 N N . VAL B 1 241 ? -5.66 -9.68 -14.438 1 98.31 241 VAL B N 1
ATOM 5344 C CA . VAL B 1 241 ? -4.375 -10.133 -14.969 1 98.31 241 VAL B CA 1
ATOM 5345 C C . VAL B 1 241 ? -3.314 -9.062 -14.719 1 98.31 241 VAL B C 1
ATOM 5347 O O . VAL B 1 241 ? -3.539 -7.879 -14.992 1 98.31 241 VAL B O 1
ATOM 5350 N N . ILE B 1 242 ? -2.254 -9.43 -14.141 1 97.25 242 ILE B N 1
ATOM 5351 C CA . ILE B 1 242 ? -1.008 -8.672 -14.18 1 97.25 242 ILE B CA 1
ATOM 5352 C C . ILE B 1 242 ? -0.128 -9.188 -15.32 1 97.25 242 ILE B C 1
ATOM 5354 O O . ILE B 1 242 ? 0.429 -10.281 -15.234 1 97.25 242 ILE B O 1
ATOM 5358 N N . LYS B 1 243 ? -0.045 -8.398 -16.344 1 95.88 243 LYS B N 1
ATOM 5359 C CA . LYS B 1 243 ? 0.82 -8.75 -17.469 1 95.88 243 LYS B CA 1
ATOM 5360 C C . LYS B 1 243 ? 2.195 -8.102 -17.328 1 95.88 243 LYS B C 1
ATOM 5362 O O . LYS B 1 243 ? 2.336 -6.895 -17.5 1 95.88 243 LYS B O 1
ATOM 5367 N N . ALA B 1 244 ? 3.186 -8.859 -17 1 93.75 244 ALA B N 1
ATOM 5368 C CA . ALA B 1 244 ? 4.555 -8.359 -16.906 1 93.75 244 ALA B CA 1
ATOM 5369 C C . ALA B 1 244 ? 5.211 -8.312 -18.281 1 93.75 244 ALA B C 1
ATOM 5371 O O . ALA B 1 244 ? 4.703 -8.898 -19.234 1 93.75 244 ALA B O 1
ATOM 5372 N N . GLY B 1 245 ? 6.348 -7.602 -18.391 1 93.5 245 GLY B N 1
ATOM 5373 C CA . GLY B 1 245 ? 7.008 -7.434 -19.672 1 93.5 245 GLY B CA 1
ATOM 5374 C C . GLY B 1 245 ? 6.273 -6.492 -20.609 1 93.5 245 GLY B C 1
ATOM 5375 O O . GLY B 1 245 ? 6.109 -6.785 -21.797 1 93.5 245 GLY B O 1
ATOM 5376 N N . ARG B 1 246 ? 5.762 -5.418 -19.969 1 91.81 246 ARG B N 1
ATOM 5377 C CA . ARG B 1 246 ? 4.938 -4.469 -20.719 1 91.81 246 ARG B CA 1
ATOM 5378 C C . ARG B 1 246 ? 5.801 -3.508 -21.531 1 91.81 246 ARG B C 1
ATOM 5380 O O . ARG B 1 246 ? 5.383 -3.029 -22.578 1 91.81 246 ARG B O 1
ATOM 5387 N N . SER B 1 247 ? 6.941 -3.23 -21.078 1 91.06 247 SER B N 1
ATOM 5388 C CA . SER B 1 247 ? 7.875 -2.34 -21.766 1 91.06 247 SER B CA 1
ATOM 5389 C C . SER B 1 247 ? 8.805 -3.119 -22.688 1 91.06 247 SER B C 1
ATOM 5391 O O . SER B 1 247 ? 8.82 -4.352 -22.672 1 91.06 247 SER B O 1
ATOM 5393 N N . GLU B 1 248 ? 9.539 -2.373 -23.531 1 88.5 248 GLU B N 1
ATOM 5394 C CA . GLU B 1 248 ? 10.492 -3.031 -24.422 1 88.5 248 GLU B CA 1
ATOM 5395 C C . GLU B 1 248 ? 11.555 -3.789 -23.641 1 88.5 248 GLU B C 1
ATOM 5397 O O . GLU B 1 248 ? 11.812 -4.965 -23.906 1 88.5 248 GLU B O 1
ATOM 5402 N N . ARG B 1 249 ? 12.125 -3.156 -22.703 1 89.06 249 ARG B N 1
ATOM 5403 C CA . ARG B 1 249 ? 13.141 -3.795 -21.859 1 89.06 249 ARG B CA 1
ATOM 5404 C C . ARG B 1 249 ? 12.523 -4.879 -20.984 1 89.06 249 ARG B C 1
ATOM 5406 O O . ARG B 1 249 ? 13.148 -5.91 -20.734 1 89.06 249 ARG B O 1
ATOM 5413 N N . GLY B 1 250 ? 11.391 -4.574 -20.5 1 89 250 GLY B N 1
ATOM 5414 C CA . GLY B 1 250 ? 10.68 -5.578 -19.719 1 89 250 GLY B CA 1
ATOM 5415 C C . GLY B 1 250 ? 10.391 -6.844 -20.5 1 89 250 GLY B C 1
ATOM 5416 O O . GLY B 1 250 ? 10.516 -7.949 -19.969 1 89 250 GLY B O 1
ATOM 5417 N N . ALA B 1 251 ? 9.977 -6.645 -21.75 1 87.81 251 ALA B N 1
ATOM 5418 C CA . ALA B 1 251 ? 9.695 -7.781 -22.609 1 87.81 251 ALA B CA 1
ATOM 5419 C C . ALA B 1 251 ? 10.953 -8.625 -22.844 1 87.81 251 ALA B C 1
ATOM 5421 O O . ALA B 1 251 ? 10.883 -9.859 -22.859 1 87.81 251 ALA B O 1
ATOM 5422 N N . LYS B 1 252 ? 12.047 -7.992 -23.016 1 86.56 252 LYS B N 1
ATOM 5423 C CA . LYS B 1 252 ? 13.312 -8.695 -23.172 1 86.56 252 LYS B CA 1
ATOM 5424 C C . LYS B 1 252 ? 13.68 -9.453 -21.906 1 86.56 252 LYS B C 1
ATOM 5426 O O . LYS B 1 252 ? 14.164 -10.594 -21.969 1 86.56 252 LYS B O 1
ATOM 5431 N N . ALA B 1 253 ? 13.484 -8.82 -20.812 1 84.62 253 ALA B N 1
ATOM 5432 C CA . ALA B 1 253 ? 13.742 -9.461 -19.531 1 84.62 253 ALA B CA 1
ATOM 5433 C C . ALA B 1 253 ? 12.852 -10.68 -19.344 1 84.62 253 ALA B C 1
ATOM 5435 O O . ALA B 1 253 ? 13.305 -11.727 -18.875 1 84.62 253 ALA B O 1
ATOM 5436 N N . ALA B 1 254 ? 11.586 -10.516 -19.688 1 83.5 254 ALA B N 1
ATOM 5437 C CA . ALA B 1 254 ? 10.641 -11.625 -19.594 1 83.5 254 ALA B CA 1
ATOM 5438 C C . ALA B 1 254 ? 11.047 -12.781 -20.5 1 83.5 254 ALA B C 1
ATOM 5440 O O . ALA B 1 254 ? 10.984 -13.945 -20.109 1 83.5 254 ALA B O 1
ATOM 5441 N N . ALA B 1 255 ? 11.367 -12.414 -21.688 1 79.31 255 ALA B N 1
ATOM 5442 C CA . ALA B 1 255 ? 11.805 -13.422 -22.656 1 79.31 255 ALA B CA 1
ATOM 5443 C C . ALA B 1 255 ? 13.023 -14.18 -22.141 1 79.31 255 ALA B C 1
ATOM 5445 O O . ALA B 1 255 ? 13.125 -15.398 -22.312 1 79.31 255 ALA B O 1
ATOM 5446 N N . SER B 1 256 ? 13.891 -13.461 -21.578 1 76.5 256 SER B N 1
ATOM 5447 C CA . SER B 1 256 ? 15.086 -14.078 -21.016 1 76.5 256 SER B CA 1
ATOM 5448 C C . SER B 1 256 ? 14.727 -14.984 -19.844 1 76.5 256 SER B C 1
ATOM 5450 O O . SER B 1 256 ? 15.328 -16.047 -19.656 1 76.5 256 SER B O 1
ATOM 5452 N N . HIS B 1 257 ? 13.781 -14.625 -19.203 1 74.69 257 HIS B N 1
ATOM 5453 C CA . HIS B 1 257 ? 13.352 -15.336 -18 1 74.69 257 HIS B CA 1
ATOM 5454 C C . HIS B 1 257 ? 12.547 -16.578 -18.359 1 74.69 257 HIS B C 1
ATOM 5456 O O . HIS B 1 257 ? 12.711 -17.641 -17.734 1 74.69 257 HIS B O 1
ATOM 5462 N N . THR B 1 258 ? 11.656 -16.469 -19.344 1 70 258 THR B N 1
ATOM 5463 C CA . THR B 1 258 ? 10.758 -17.578 -19.625 1 70 258 THR B CA 1
ATOM 5464 C C . THR B 1 258 ? 11.18 -18.297 -20.906 1 70 258 THR B C 1
ATOM 5466 O O . THR B 1 258 ? 10.719 -19.422 -21.172 1 70 258 THR B O 1
ATOM 5469 N N . GLY B 1 259 ? 12.008 -17.641 -21.688 1 64.56 259 GLY B N 1
ATOM 5470 C CA . GLY B 1 259 ? 12.344 -18.203 -22.984 1 64.56 259 GLY B CA 1
ATOM 5471 C C . GLY B 1 259 ? 11.266 -17.984 -24.016 1 64.56 259 GLY B C 1
ATOM 5472 O O . GLY B 1 259 ? 11.414 -18.406 -25.172 1 64.56 259 GLY B O 1
ATOM 5473 N N . SER B 1 260 ? 10.156 -17.297 -23.641 1 62.41 260 SER B N 1
ATOM 5474 C CA . SER B 1 260 ? 9.047 -17.062 -24.562 1 62.41 260 SER B CA 1
ATOM 5475 C C . SER B 1 260 ? 8.969 -15.609 -24.984 1 62.41 260 SER B C 1
ATOM 5477 O O . SER B 1 260 ? 9.375 -14.719 -24.234 1 62.41 260 SER B O 1
ATOM 5479 N N . LEU B 1 261 ? 8.688 -15.367 -26.328 1 58.69 261 LEU B N 1
ATOM 5480 C CA . LEU B 1 261 ? 8.547 -14 -26.828 1 58.69 261 LEU B CA 1
ATOM 5481 C C . LEU B 1 261 ? 7.406 -13.281 -26.125 1 58.69 261 LEU B C 1
ATOM 5483 O O . LEU B 1 261 ? 6.328 -13.852 -25.938 1 58.69 261 LEU B O 1
ATOM 5487 N N . ALA B 1 262 ? 7.824 -12.07 -25.625 1 63.22 262 ALA B N 1
ATOM 5488 C CA . ALA B 1 262 ? 6.824 -11.219 -24.984 1 63.22 262 ALA B CA 1
ATOM 5489 C C . ALA B 1 262 ? 6.039 -10.422 -26.031 1 63.22 262 ALA B C 1
ATOM 5491 O O . ALA B 1 262 ? 6.602 -9.953 -27.016 1 63.22 262 ALA B O 1
ATOM 5492 N N . GLY B 1 263 ? 4.699 -10.672 -26.312 1 67.62 263 GLY B N 1
ATOM 5493 C CA . GLY B 1 263 ? 3.834 -9.953 -27.234 1 67.62 263 GLY B CA 1
ATOM 5494 C C . GLY B 1 263 ? 3.746 -8.469 -26.922 1 67.62 263 GLY B C 1
ATOM 5495 O O . GLY B 1 263 ? 4.191 -8.016 -25.875 1 67.62 263 GLY B O 1
ATOM 5496 N N . SER B 1 264 ? 3.348 -7.684 -27.906 1 80.5 264 SER B N 1
ATOM 5497 C CA . SER B 1 264 ? 3.146 -6.246 -27.766 1 80.5 264 SER B CA 1
ATOM 5498 C C . SER B 1 264 ? 2.131 -5.938 -26.672 1 80.5 264 SER B C 1
ATOM 5500 O O . SER B 1 264 ? 1.049 -6.527 -26.641 1 80.5 264 SER B O 1
ATOM 5502 N N . ASP B 1 265 ? 2.523 -5.078 -25.797 1 87.88 265 ASP B N 1
ATOM 5503 C CA . ASP B 1 265 ? 1.68 -4.711 -24.656 1 87.88 265 ASP B CA 1
ATOM 5504 C C . ASP B 1 265 ? 0.34 -4.148 -25.125 1 87.88 265 ASP B C 1
ATOM 5506 O O . ASP B 1 265 ? -0.691 -4.371 -24.5 1 87.88 265 ASP B O 1
ATOM 5510 N N . LYS B 1 266 ? 0.312 -3.414 -26.219 1 86.12 266 LYS B N 1
ATOM 5511 C CA . LYS B 1 266 ? -0.912 -2.824 -26.75 1 86.12 266 LYS B CA 1
ATOM 5512 C C . LYS B 1 266 ? -1.897 -3.906 -27.188 1 86.12 266 LYS B C 1
ATOM 5514 O O . LYS B 1 266 ? -3.107 -3.758 -27 1 86.12 266 LYS B O 1
ATOM 5519 N N . VAL B 1 267 ? -1.365 -4.977 -27.719 1 86.44 267 VAL B N 1
ATOM 5520 C CA . VAL B 1 267 ? -2.193 -6.094 -28.172 1 86.44 267 VAL B CA 1
ATOM 5521 C C . VAL B 1 267 ? -2.846 -6.766 -26.969 1 86.44 267 VAL B C 1
ATOM 5523 O O . VAL B 1 267 ? -4.039 -7.074 -26.984 1 86.44 267 VAL B O 1
ATOM 5526 N N . TYR B 1 268 ? -2.061 -6.957 -25.953 1 90.19 268 TYR B N 1
ATOM 5527 C CA . TYR B 1 268 ? -2.604 -7.551 -24.734 1 90.19 268 TYR B CA 1
ATOM 5528 C C . TYR B 1 268 ? -3.711 -6.684 -24.141 1 90.19 268 TYR B C 1
ATOM 5530 O O . TYR B 1 268 ? -4.773 -7.188 -23.766 1 90.19 268 TYR B O 1
ATOM 5538 N N . SER B 1 269 ? -3.449 -5.41 -24.047 1 92 269 SER B N 1
ATOM 5539 C CA . SER B 1 269 ? -4.422 -4.496 -23.453 1 92 269 SER B CA 1
ATOM 5540 C C . SER B 1 269 ? -5.742 -4.523 -24.219 1 92 269 SER B C 1
ATOM 5542 O O . SER B 1 269 ? -6.812 -4.57 -23.609 1 92 269 SER B O 1
ATOM 5544 N N . ALA B 1 270 ? -5.707 -4.465 -25.547 1 92.06 270 ALA B N 1
ATOM 5545 C CA . ALA B 1 270 ? -6.902 -4.516 -26.375 1 92.06 270 ALA B CA 1
ATOM 5546 C C . ALA B 1 270 ? -7.629 -5.848 -26.219 1 92.06 270 ALA B C 1
ATOM 5548 O O . ALA B 1 270 ? -8.859 -5.887 -26.125 1 92.06 270 ALA B O 1
ATOM 5549 N N . ALA B 1 271 ? -6.855 -6.883 -26.172 1 92.5 271 ALA B N 1
ATOM 5550 C CA . ALA B 1 271 ? -7.418 -8.219 -26.016 1 92.5 271 ALA B CA 1
ATOM 5551 C C . ALA B 1 271 ? -8.125 -8.367 -24.672 1 92.5 271 ALA B C 1
ATOM 5553 O O . ALA B 1 271 ? -9.203 -8.953 -24.594 1 92.5 271 ALA B O 1
ATOM 5554 N N . PHE B 1 272 ? -7.492 -7.863 -23.625 1 95.69 272 PHE B N 1
ATOM 5555 C CA . PHE B 1 272 ? -8.078 -7.934 -22.297 1 95.69 272 PHE B CA 1
ATOM 5556 C C . PHE B 1 272 ? -9.391 -7.164 -22.234 1 95.69 272 PHE B C 1
ATOM 5558 O O . PHE B 1 272 ? -10.383 -7.66 -21.703 1 95.69 272 PHE B O 1
ATOM 5565 N N . LYS B 1 273 ? -9.375 -6 -22.812 1 94.19 273 LYS B N 1
ATOM 5566 C CA . LYS B 1 273 ? -10.586 -5.18 -22.844 1 94.19 273 LYS B CA 1
ATOM 5567 C C . LYS B 1 273 ? -11.727 -5.906 -23.547 1 94.19 273 LYS B C 1
ATOM 5569 O O . LYS B 1 273 ? -12.867 -5.891 -23.078 1 94.19 273 LYS B O 1
ATOM 5574 N N . GLN B 1 274 ? -11.43 -6.562 -24.609 1 94.5 274 GLN B N 1
ATOM 5575 C CA . GLN B 1 274 ? -12.43 -7.246 -25.422 1 94.5 274 GLN B CA 1
ATOM 5576 C C . GLN B 1 274 ? -12.953 -8.492 -24.719 1 94.5 274 GLN B C 1
ATOM 5578 O O . GLN B 1 274 ? -14.078 -8.93 -24.969 1 94.5 274 GLN B O 1
ATOM 5583 N N . SER B 1 275 ? -12.164 -9.031 -23.859 1 96.69 275 SER B N 1
ATOM 5584 C CA . SER B 1 275 ? -12.531 -10.297 -23.234 1 96.69 275 SER B CA 1
ATOM 5585 C C . SER B 1 275 ? -13.047 -10.094 -21.828 1 96.69 275 SER B C 1
ATOM 5587 O O . SER B 1 275 ? -13.344 -11.055 -21.109 1 96.69 275 SER B O 1
ATOM 5589 N N . GLY B 1 276 ? -13.156 -8.852 -21.344 1 97.19 276 GLY B N 1
ATOM 5590 C CA . GLY B 1 276 ? -13.68 -8.562 -20.016 1 97.19 276 GLY B CA 1
ATOM 5591 C C . GLY B 1 276 ? -12.664 -8.758 -18.906 1 97.19 276 GLY B C 1
ATOM 5592 O O . GLY B 1 276 ? -13.016 -8.758 -17.734 1 97.19 276 GLY B O 1
ATOM 5593 N N . VAL B 1 277 ? -11.422 -8.984 -19.312 1 98.31 277 VAL B N 1
ATOM 5594 C CA . VAL B 1 277 ? -10.336 -9.148 -18.344 1 98.31 277 VAL B CA 1
ATOM 5595 C C . VAL B 1 277 ? -9.938 -7.785 -17.781 1 98.31 277 VAL B C 1
ATOM 5597 O O . VAL B 1 277 ? -9.773 -6.824 -18.531 1 98.31 277 VAL B O 1
ATOM 5600 N N . LEU B 1 278 ? -9.922 -7.688 -16.438 1 98.5 278 LEU B N 1
ATOM 5601 C CA . LEU B 1 278 ? -9.43 -6.473 -15.789 1 98.5 278 LEU B CA 1
ATOM 5602 C C . LEU B 1 278 ? -7.906 -6.496 -15.68 1 98.5 278 LEU B C 1
ATOM 5604 O O . LEU B 1 278 ? -7.34 -7.391 -15.047 1 98.5 278 LEU B O 1
ATOM 5608 N N . ARG B 1 279 ? -7.281 -5.547 -16.281 1 97.62 279 ARG B N 1
ATOM 5609 C CA . ARG B 1 279 ? -5.824 -5.473 -16.297 1 97.62 279 ARG B CA 1
ATOM 5610 C C . ARG B 1 279 ? -5.316 -4.617 -15.141 1 97.62 279 ARG B C 1
ATOM 5612 O O . ARG B 1 279 ? -5.652 -3.438 -15.039 1 97.62 279 ARG B O 1
ATOM 5619 N N . ALA B 1 280 ? -4.555 -5.168 -14.227 1 97.44 280 ALA B N 1
ATOM 5620 C CA . ALA B 1 280 ? -3.875 -4.445 -13.156 1 97.44 280 ALA B CA 1
ATOM 5621 C C . ALA B 1 280 ? -2.4 -4.234 -13.477 1 97.44 280 ALA B C 1
ATOM 5623 O O . ALA B 1 280 ? -1.8 -5.027 -14.211 1 97.44 280 ALA B O 1
ATOM 5624 N N . TYR B 1 281 ? -1.764 -3.238 -12.898 1 95.19 281 TYR B N 1
ATOM 5625 C CA . TYR B 1 281 ? -0.399 -2.887 -13.281 1 95.19 281 TYR B CA 1
ATOM 5626 C C . TYR B 1 281 ? 0.565 -3.133 -12.125 1 95.19 281 TYR B C 1
ATOM 5628 O O . TYR B 1 281 ? 1.784 -3.123 -12.312 1 95.19 281 TYR B O 1
ATOM 5636 N N . THR B 1 282 ? 0.07 -3.312 -10.938 1 96.06 282 THR B N 1
ATOM 5637 C CA . THR B 1 282 ? 0.904 -3.627 -9.781 1 96.06 282 THR B CA 1
ATOM 5638 C C . THR B 1 282 ? 0.281 -4.746 -8.953 1 96.06 282 THR B C 1
ATOM 5640 O O . THR B 1 282 ? -0.911 -5.031 -9.086 1 96.06 282 THR B O 1
ATOM 5643 N N . ILE B 1 283 ? 1.085 -5.383 -8.133 1 96.81 283 ILE B N 1
ATOM 5644 C CA . ILE B 1 283 ? 0.633 -6.445 -7.242 1 96.81 283 ILE B CA 1
ATOM 5645 C C . ILE B 1 283 ? -0.436 -5.906 -6.297 1 96.81 283 ILE B C 1
ATOM 5647 O O . ILE B 1 283 ? -1.511 -6.492 -6.16 1 96.81 283 ILE B O 1
ATOM 5651 N N . GLY B 1 284 ? -0.147 -4.719 -5.719 1 96.88 284 GLY B N 1
ATOM 5652 C CA . GLY B 1 284 ? -1.087 -4.117 -4.789 1 96.88 284 GLY B CA 1
ATOM 5653 C C . GLY B 1 284 ? -2.436 -3.814 -5.414 1 96.88 284 GLY B C 1
ATOM 5654 O O . GLY B 1 284 ? -3.479 -4.109 -4.828 1 96.88 284 GLY B O 1
ATOM 5655 N N . GLU B 1 285 ? -2.406 -3.262 -6.531 1 97.5 285 GLU B N 1
ATOM 5656 C CA . GLU B 1 285 ? -3.633 -2.938 -7.25 1 97.5 285 GLU B CA 1
ATOM 5657 C C . GLU B 1 285 ? -4.441 -4.195 -7.559 1 97.5 285 GLU B C 1
ATOM 5659 O O . GLU B 1 285 ? -5.656 -4.223 -7.371 1 97.5 285 GLU B O 1
ATOM 5664 N N . ALA B 1 286 ? -3.781 -5.238 -8.055 1 98.31 286 ALA B N 1
ATOM 5665 C CA . ALA B 1 286 ? -4.445 -6.488 -8.414 1 98.31 286 ALA B CA 1
ATOM 5666 C C . ALA B 1 286 ? -5.141 -7.109 -7.203 1 98.31 286 ALA B C 1
ATOM 5668 O O . ALA B 1 286 ? -6.289 -7.547 -7.297 1 98.31 286 ALA B O 1
ATOM 5669 N N . PHE B 1 287 ? -4.477 -7.137 -6.113 1 98.06 287 PHE B N 1
ATOM 5670 C CA . PHE B 1 287 ? -5.039 -7.777 -4.93 1 98.06 287 PHE B CA 1
ATOM 5671 C C . PHE B 1 287 ? -6.117 -6.902 -4.301 1 98.06 287 PHE B C 1
ATOM 5673 O O . PHE B 1 287 ? -7.066 -7.414 -3.703 1 98.06 287 PHE B O 1
ATOM 5680 N N . ASP B 1 288 ? -5.957 -5.531 -4.395 1 98.44 288 ASP B N 1
ATOM 5681 C CA . ASP B 1 288 ? -7.039 -4.652 -3.977 1 98.44 288 ASP B CA 1
ATOM 5682 C C . ASP B 1 288 ? -8.336 -4.984 -4.715 1 98.44 288 ASP B C 1
ATOM 5684 O O . ASP B 1 288 ? -9.391 -5.113 -4.098 1 98.44 288 ASP B O 1
ATOM 5688 N N . TRP B 1 289 ? -8.211 -5.125 -6.051 1 98.75 289 TRP B N 1
ATOM 5689 C CA . TRP B 1 289 ? -9.367 -5.461 -6.875 1 98.75 289 TRP B CA 1
ATOM 5690 C C . TRP B 1 289 ? -9.898 -6.844 -6.523 1 98.75 289 TRP B C 1
ATOM 5692 O O . TRP B 1 289 ? -11.109 -7.031 -6.391 1 98.75 289 TRP B O 1
ATOM 5702 N N . ALA B 1 290 ? -8.953 -7.781 -6.383 1 98.5 290 ALA B N 1
ATOM 5703 C CA . ALA B 1 290 ? -9.336 -9.164 -6.102 1 98.5 290 ALA B CA 1
ATOM 5704 C C . ALA B 1 290 ? -10.164 -9.25 -4.824 1 98.5 290 ALA B C 1
ATOM 5706 O O . ALA B 1 290 ? -11.133 -10.008 -4.754 1 98.5 290 ALA B O 1
ATOM 5707 N N . ARG B 1 291 ? -9.789 -8.477 -3.822 1 98 291 ARG B N 1
ATOM 5708 C CA . ARG B 1 291 ? -10.508 -8.453 -2.549 1 98 291 ARG B CA 1
ATOM 5709 C C . ARG B 1 291 ? -11.961 -8.039 -2.746 1 98 291 ARG B C 1
ATOM 5711 O O . ARG B 1 291 ? -12.867 -8.672 -2.209 1 98 291 ARG B O 1
ATOM 5718 N N . ALA B 1 292 ? -12.18 -6.977 -3.463 1 98.5 292 ALA B N 1
ATOM 5719 C CA . ALA B 1 292 ? -13.531 -6.48 -3.709 1 98.5 292 ALA B CA 1
ATOM 5720 C C . ALA B 1 292 ? -14.312 -7.445 -4.598 1 98.5 292 ALA B C 1
ATOM 5722 O O . ALA B 1 292 ? -15.438 -7.824 -4.27 1 98.5 292 ALA B O 1
ATOM 5723 N N . LEU B 1 293 ? -13.711 -7.938 -5.688 1 98.62 293 LEU B N 1
ATOM 5724 C CA . LEU B 1 293 ? -14.375 -8.742 -6.707 1 98.62 293 LEU B CA 1
ATOM 5725 C C . LEU B 1 293 ? -14.734 -10.117 -6.168 1 98.62 293 LEU B C 1
ATOM 5727 O O . LEU B 1 293 ? -15.727 -10.719 -6.594 1 98.62 293 LEU B O 1
ATOM 5731 N N . SER B 1 294 ? -13.922 -10.625 -5.207 1 97.56 294 SER B N 1
ATOM 5732 C CA . SER B 1 294 ? -14.148 -11.977 -4.699 1 97.56 294 SER B CA 1
ATOM 5733 C C . SER B 1 294 ? -15.133 -11.977 -3.541 1 97.56 294 SER B C 1
ATOM 5735 O O . SER B 1 294 ? -15.68 -13.023 -3.186 1 97.56 294 SER B O 1
ATOM 5737 N N . ASN B 1 295 ? -15.438 -10.773 -2.936 1 97.31 295 ASN B N 1
ATOM 5738 C CA . ASN B 1 295 ? -16.156 -10.805 -1.669 1 97.31 295 ASN B CA 1
ATOM 5739 C C . ASN B 1 295 ? -17.453 -10 -1.74 1 97.31 295 ASN B C 1
ATOM 5741 O O . ASN B 1 295 ? -18.328 -10.156 -0.895 1 97.31 295 ASN B O 1
ATOM 5745 N N . LEU B 1 296 ? -17.594 -9.148 -2.719 1 98.38 296 LEU B N 1
ATOM 5746 C CA . LEU B 1 296 ? -18.734 -8.242 -2.742 1 98.38 296 LEU B CA 1
ATOM 5747 C C . LEU B 1 296 ? -19.781 -8.695 -3.768 1 98.38 296 LEU B C 1
ATOM 5749 O O . LEU B 1 296 ? -19.422 -9.281 -4.789 1 98.38 296 LEU B O 1
ATOM 5753 N N . PRO B 1 297 ? -21.047 -8.438 -3.543 1 97.94 297 PRO B N 1
ATOM 5754 C CA . PRO B 1 297 ? -22.062 -8.648 -4.574 1 97.94 297 PRO B CA 1
ATOM 5755 C C . PRO B 1 297 ? -22 -7.621 -5.699 1 97.94 297 PRO B C 1
ATOM 5757 O O . PRO B 1 297 ? -21.344 -6.582 -5.547 1 97.94 297 PRO B O 1
ATOM 5760 N N . GLU B 1 298 ? -22.547 -7.895 -6.82 1 97.56 298 GLU B N 1
ATOM 5761 C CA . GLU B 1 298 ? -22.656 -6.91 -7.891 1 97.56 298 GLU B CA 1
ATOM 5762 C C . GLU B 1 298 ? -23.609 -5.781 -7.508 1 97.56 298 GLU B C 1
ATOM 5764 O O . GLU B 1 298 ? -24.625 -6.012 -6.844 1 97.56 298 GLU B O 1
ATOM 5769 N N . PRO B 1 299 ? -23.266 -4.547 -7.914 1 97.75 299 PRO B N 1
ATOM 5770 C CA . PRO B 1 299 ? -24.172 -3.434 -7.609 1 97.75 299 PRO B CA 1
ATOM 5771 C C . PRO B 1 299 ? -25.484 -3.508 -8.383 1 97.75 299 PRO B C 1
ATOM 5773 O O . PRO B 1 299 ? -25.484 -3.922 -9.547 1 97.75 299 PRO B O 1
ATOM 5776 N N . GLN B 1 300 ? -26.516 -3.049 -7.781 1 96.75 300 GLN B N 1
ATOM 5777 C CA . GLN B 1 300 ? -27.844 -3.064 -8.398 1 96.75 300 GLN B CA 1
ATOM 5778 C C . GLN B 1 300 ? -28.078 -1.808 -9.234 1 96.75 300 GLN B C 1
ATOM 5780 O O . GLN B 1 300 ? -29.062 -1.713 -9.953 1 96.75 300 GLN B O 1
ATOM 5785 N N . GLY B 1 301 ? -27.203 -0.89 -9.148 1 97.88 301 GLY B N 1
ATOM 5786 C CA . GLY B 1 301 ? -27.266 0.377 -9.859 1 97.88 301 GLY B CA 1
ATOM 5787 C C . GLY B 1 301 ? -25.969 1.164 -9.797 1 97.88 301 GLY B C 1
ATOM 5788 O O . GLY B 1 301 ? -24.938 0.643 -9.367 1 97.88 301 GLY B O 1
ATOM 5789 N N . ASP B 1 302 ? -26.031 2.398 -10.242 1 97.88 302 ASP B N 1
ATOM 5790 C CA . ASP B 1 302 ? -24.797 3.143 -10.484 1 97.88 302 ASP B CA 1
ATOM 5791 C C . ASP B 1 302 ? -24.484 4.086 -9.328 1 97.88 302 ASP B C 1
ATOM 5793 O O . ASP B 1 302 ? -23.375 4.621 -9.234 1 97.88 302 ASP B O 1
ATOM 5797 N N . ASN B 1 303 ? -25.422 4.293 -8.422 1 98.62 303 ASN B N 1
ATOM 5798 C CA . ASN B 1 303 ? -25.328 5.348 -7.418 1 98.62 303 ASN B CA 1
ATOM 5799 C C . ASN B 1 303 ? -24.391 4.945 -6.277 1 98.62 303 ASN B C 1
ATOM 5801 O O . ASN B 1 303 ? -24.656 3.979 -5.562 1 98.62 303 ASN B O 1
ATOM 5805 N N . VAL B 1 304 ? -23.359 5.711 -6.07 1 98.81 304 VAL B N 1
ATOM 5806 C CA . VAL B 1 304 ? -22.406 5.484 -4.992 1 98.81 304 VAL B CA 1
ATOM 5807 C C . VAL B 1 304 ? -22.531 6.59 -3.947 1 98.81 304 VAL B C 1
ATOM 5809 O O . VAL B 1 304 ? -22.656 7.77 -4.293 1 98.81 304 VAL B O 1
ATOM 5812 N N . VAL B 1 305 ? -22.531 6.281 -2.707 1 98.75 305 VAL B N 1
ATOM 5813 C CA . VAL B 1 305 ? -22.516 7.25 -1.614 1 98.75 305 VAL B CA 1
ATOM 5814 C C . VAL B 1 305 ? -21.234 7.082 -0.791 1 98.75 305 VAL B C 1
ATOM 5816 O O . VAL B 1 305 ? -20.844 5.961 -0.471 1 98.75 305 VAL B O 1
ATOM 5819 N N . ILE B 1 306 ? -20.594 8.164 -0.503 1 98.75 306 ILE B N 1
ATOM 5820 C CA . ILE B 1 306 ? -19.391 8.203 0.323 1 98.75 306 ILE B CA 1
ATOM 5821 C C . ILE B 1 306 ? -19.703 8.82 1.681 1 98.75 306 ILE B C 1
ATOM 5823 O O . ILE B 1 306 ? -20.281 9.914 1.751 1 98.75 306 ILE B O 1
ATOM 5827 N N . ILE B 1 307 ? -19.391 8.125 2.754 1 98.75 307 ILE B N 1
ATOM 5828 C CA . ILE B 1 307 ? -19.562 8.594 4.125 1 98.75 307 ILE B CA 1
ATOM 5829 C C . ILE B 1 307 ? -18.188 8.758 4.781 1 98.75 307 ILE B C 1
ATOM 5831 O O . ILE B 1 307 ? -17.375 7.84 4.75 1 98.75 307 ILE B O 1
ATOM 5835 N N . THR B 1 308 ? -17.922 9.875 5.348 1 98.19 308 THR B N 1
ATOM 5836 C CA . THR B 1 308 ? -16.594 10.125 5.895 1 98.19 308 THR B CA 1
ATOM 5837 C C . THR B 1 308 ? -16.672 10.984 7.152 1 98.19 308 THR B C 1
ATOM 5839 O O . THR B 1 308 ? -17.719 11.57 7.438 1 98.19 308 THR B O 1
ATOM 5842 N N . ASN B 1 309 ? -15.57 10.984 7.977 1 96.81 309 ASN B N 1
ATOM 5843 C CA . ASN B 1 309 ? -15.453 11.914 9.102 1 96.81 309 ASN B CA 1
ATOM 5844 C C . ASN B 1 309 ? -14.438 13.016 8.805 1 96.81 309 ASN B C 1
ATOM 5846 O O . ASN B 1 309 ? -14.141 13.844 9.672 1 96.81 309 ASN B O 1
ATOM 5850 N N . GLY B 1 310 ? -13.852 12.93 7.691 1 92.62 310 GLY B N 1
ATOM 5851 C CA . GLY B 1 310 ? -12.836 13.891 7.312 1 92.62 310 GLY B CA 1
ATOM 5852 C C . GLY B 1 310 ? -13.016 14.438 5.906 1 92.62 310 GLY B C 1
ATOM 5853 O O . GLY B 1 310 ? -12.977 13.68 4.938 1 92.62 310 GLY B O 1
ATOM 5854 N N . GLY B 1 311 ? -13.117 15.75 5.828 1 90.25 311 GLY B N 1
ATOM 5855 C CA . GLY B 1 311 ? -13.32 16.359 4.527 1 90.25 311 GLY B CA 1
ATOM 5856 C C . GLY B 1 311 ? -12.195 16.078 3.549 1 90.25 311 GLY B C 1
ATOM 5857 O O . GLY B 1 311 ? -12.438 15.891 2.355 1 90.25 311 GLY B O 1
ATOM 5858 N N . GLY B 1 312 ? -10.977 16.016 4.004 1 93.62 312 GLY B N 1
ATOM 5859 C CA . GLY B 1 312 ? -9.82 15.781 3.148 1 93.62 312 GLY B CA 1
ATOM 5860 C C . GLY B 1 312 ? -9.875 14.453 2.416 1 93.62 312 GLY B C 1
ATOM 5861 O O . GLY B 1 312 ? -9.797 14.414 1.187 1 93.62 312 GLY B O 1
ATOM 5862 N N . ILE B 1 313 ? -10.07 13.375 3.143 1 95.81 313 ILE B N 1
ATOM 5863 C CA . ILE B 1 313 ? -10.102 12.062 2.496 1 95.81 313 ILE B CA 1
ATOM 5864 C C . ILE B 1 313 ? -11.383 11.93 1.671 1 95.81 313 ILE B C 1
ATOM 5866 O O . ILE B 1 313 ? -11.406 11.203 0.672 1 95.81 313 ILE B O 1
ATOM 5870 N N . GLY B 1 314 ? -12.469 12.648 2.076 1 97.06 314 GLY B N 1
ATOM 5871 C CA . GLY B 1 314 ? -13.656 12.711 1.233 1 97.06 314 GLY B CA 1
ATOM 5872 C C . GLY B 1 314 ? -13.375 13.305 -0.137 1 97.06 314 GLY B C 1
ATOM 5873 O O . GLY B 1 314 ? -13.852 12.789 -1.149 1 97.06 314 GLY B O 1
ATOM 5874 N N . VAL B 1 315 ? -12.641 14.414 -0.139 1 95.94 315 VAL B N 1
ATOM 5875 C CA . VAL B 1 315 ? -12.281 15.07 -1.39 1 95.94 315 VAL B CA 1
ATOM 5876 C C . VAL B 1 315 ? -11.43 14.133 -2.244 1 95.94 315 VAL B C 1
ATOM 5878 O O . VAL B 1 315 ? -11.664 14 -3.449 1 95.94 315 VAL B O 1
ATOM 5881 N N . MET B 1 316 ? -10.453 13.445 -1.619 1 96.81 316 MET B N 1
ATOM 5882 C CA . MET B 1 316 ? -9.594 12.516 -2.34 1 96.81 316 MET B CA 1
ATOM 5883 C C . MET B 1 316 ? -10.406 11.375 -2.941 1 96.81 316 MET B C 1
ATOM 5885 O O . MET B 1 316 ? -10.172 10.977 -4.086 1 96.81 316 MET B O 1
ATOM 5889 N N . ALA B 1 317 ? -11.312 10.836 -2.139 1 98.25 317 ALA B N 1
ATOM 5890 C CA . ALA B 1 317 ? -12.188 9.773 -2.627 1 98.25 317 ALA B CA 1
ATOM 5891 C C . ALA B 1 317 ? -13.039 10.258 -3.791 1 98.25 317 ALA B C 1
ATOM 5893 O O . ALA B 1 317 ? -13.273 9.516 -4.75 1 98.25 317 ALA B O 1
ATOM 5894 N N . THR B 1 318 ? -13.562 11.469 -3.701 1 97.69 318 THR B N 1
ATOM 5895 C CA . THR B 1 318 ? -14.375 12.062 -4.758 1 97.69 318 THR B CA 1
ATOM 5896 C C . THR B 1 318 ? -13.57 12.203 -6.043 1 97.69 318 THR B C 1
ATOM 5898 O O . THR B 1 318 ? -14.062 11.898 -7.129 1 97.69 318 THR B O 1
ATOM 5901 N N . ASP B 1 319 ? -12.328 12.703 -5.91 1 97.19 319 ASP B N 1
ATOM 5902 C CA . ASP B 1 319 ? -11.43 12.773 -7.062 1 97.19 319 ASP B CA 1
ATOM 5903 C C . ASP B 1 319 ? -11.289 11.406 -7.73 1 97.19 319 ASP B C 1
ATOM 5905 O O . ASP B 1 319 ? -11.438 11.289 -8.953 1 97.19 319 ASP B O 1
ATOM 5909 N N . ALA B 1 320 ? -11.016 10.359 -6.914 1 97.94 320 ALA B N 1
ATOM 5910 C CA . ALA B 1 320 ? -10.82 9.008 -7.43 1 97.94 320 ALA B CA 1
ATOM 5911 C C . ALA B 1 320 ? -12.094 8.492 -8.109 1 97.94 320 ALA B C 1
ATOM 5913 O O . ALA B 1 320 ? -12.023 7.859 -9.164 1 97.94 320 ALA B O 1
ATOM 5914 N N . ALA B 1 321 ? -13.25 8.734 -7.488 1 98.38 321 ALA B N 1
ATOM 5915 C CA . ALA B 1 321 ? -14.523 8.281 -8.039 1 98.38 321 ALA B CA 1
ATOM 5916 C C . ALA B 1 321 ? -14.766 8.883 -9.422 1 98.38 321 ALA B C 1
ATOM 5918 O O . ALA B 1 321 ? -15.148 8.172 -10.359 1 98.38 321 ALA B O 1
ATOM 5919 N N . GLU B 1 322 ? -14.531 10.133 -9.477 1 96.94 322 GLU B N 1
ATOM 5920 C CA . GLU B 1 322 ? -14.727 10.805 -10.758 1 96.94 322 GLU B CA 1
ATOM 5921 C C . GLU B 1 322 ? -13.742 10.297 -11.805 1 96.94 322 GLU B C 1
ATOM 5923 O O . GLU B 1 322 ? -14.117 10.047 -12.953 1 96.94 322 GLU B O 1
ATOM 5928 N N . GLU B 1 323 ? -12.516 10.195 -11.414 1 95.88 323 GLU B N 1
ATOM 5929 C CA . GLU B 1 323 ? -11.484 9.695 -12.32 1 95.88 323 GLU B CA 1
ATOM 5930 C C . GLU B 1 323 ? -11.812 8.289 -12.82 1 95.88 323 GLU B C 1
ATOM 5932 O O . GLU B 1 323 ? -11.5 7.941 -13.953 1 95.88 323 GLU B O 1
ATOM 5937 N N . GLU B 1 324 ? -12.438 7.492 -11.977 1 97.31 324 GLU B N 1
ATOM 5938 C CA . GLU B 1 324 ? -12.742 6.102 -12.297 1 97.31 324 GLU B CA 1
ATOM 5939 C C . GLU B 1 324 ? -14.109 5.984 -12.961 1 97.31 324 GLU B C 1
ATOM 5941 O O . GLU B 1 324 ? -14.539 4.883 -13.32 1 97.31 324 GLU B O 1
ATOM 5946 N N . GLY B 1 325 ? -14.852 7.059 -13.07 1 97.06 325 GLY B N 1
ATOM 5947 C CA . GLY B 1 325 ? -16.141 7.074 -13.758 1 97.06 325 GLY B CA 1
ATOM 5948 C C . GLY B 1 325 ? -17.281 6.566 -12.898 1 97.06 325 GLY B C 1
ATOM 5949 O O . GLY B 1 325 ? -18.297 6.098 -13.414 1 97.06 325 GLY B O 1
ATOM 5950 N N . LEU B 1 326 ? -17.109 6.594 -11.578 1 98.25 326 LEU B N 1
ATOM 5951 C CA . LEU B 1 326 ? -18.203 6.207 -10.68 1 98.25 326 LEU B CA 1
ATOM 5952 C C . LEU B 1 326 ? -19.188 7.355 -10.5 1 98.25 326 LEU B C 1
ATOM 5954 O O . LEU B 1 326 ? -18.797 8.516 -10.422 1 98.25 326 LEU B O 1
ATOM 5958 N N . HIS B 1 327 ? -20.422 7.047 -10.445 1 98 327 HIS B N 1
ATOM 5959 C CA . HIS B 1 327 ? -21.469 8.039 -10.273 1 98 327 HIS B CA 1
ATOM 5960 C C . HIS B 1 327 ? -21.766 8.281 -8.789 1 98 327 HIS B C 1
ATOM 5962 O O . HIS B 1 327 ? -22.266 7.387 -8.102 1 98 327 HIS B O 1
ATOM 5968 N N . LEU B 1 328 ? -21.484 9.445 -8.328 1 98.19 328 LEU B N 1
ATOM 5969 C CA . LEU B 1 328 ? -21.812 9.812 -6.957 1 98.19 328 LEU B CA 1
ATOM 5970 C C . LEU B 1 328 ? -23.25 10.336 -6.855 1 98.19 328 LEU B C 1
ATOM 5972 O O . LEU B 1 328 ? -23.594 11.312 -7.52 1 98.19 328 LEU B O 1
ATOM 5976 N N . TYR B 1 329 ? -23.984 9.648 -6.035 1 97.75 329 TYR B N 1
ATOM 5977 C CA . TYR B 1 329 ? -25.391 9.969 -5.848 1 97.75 329 TYR B CA 1
ATOM 5978 C C . TYR B 1 329 ? -25.562 11.414 -5.402 1 97.75 329 TYR B C 1
ATOM 5980 O O . TYR B 1 329 ? -24.844 11.891 -4.523 1 97.75 329 TYR B O 1
ATOM 5988 N N . ASP B 1 330 ? -26.5 12.203 -5.98 1 94.94 330 ASP B N 1
ATOM 5989 C CA . ASP B 1 330 ? -26.516 13.633 -5.695 1 94.94 330 ASP B CA 1
ATOM 5990 C C . ASP B 1 330 ? -27.938 14.148 -5.488 1 94.94 330 ASP B C 1
ATOM 5992 O O . ASP B 1 330 ? -28.188 15.352 -5.586 1 94.94 330 ASP B O 1
ATOM 5996 N N . ASN B 1 331 ? -28.891 13.242 -5.262 1 97.44 331 ASN B N 1
ATOM 5997 C CA . ASN B 1 331 ? -30.234 13.688 -4.871 1 97.44 331 ASN B CA 1
ATOM 5998 C C . ASN B 1 331 ? -30.234 14.273 -3.459 1 97.44 331 ASN B C 1
ATOM 6000 O O . ASN B 1 331 ? -30.312 13.539 -2.477 1 97.44 331 ASN B O 1
ATOM 6004 N N . LEU B 1 332 ? -30.219 15.562 -3.359 1 96 332 LEU B N 1
ATOM 6005 C CA . LEU B 1 332 ? -30.031 16.266 -2.098 1 96 332 LEU B CA 1
ATOM 6006 C C . LEU B 1 332 ? -31.172 15.961 -1.124 1 96 332 LEU B C 1
ATOM 6008 O O . LEU B 1 332 ? -30.938 15.852 0.083 1 96 332 LEU B O 1
ATOM 6012 N N . GLU B 1 333 ? -32.375 15.898 -1.619 1 97.25 333 GLU B N 1
ATOM 6013 C CA . GLU B 1 333 ? -33.531 15.617 -0.762 1 97.25 333 GLU B CA 1
ATOM 6014 C C . GLU B 1 333 ? -33.406 14.266 -0.068 1 97.25 333 GLU B C 1
ATOM 6016 O O . GLU B 1 333 ? -33.688 14.141 1.122 1 97.25 333 GLU B O 1
ATOM 6021 N N . GLU B 1 334 ? -32.938 13.328 -0.782 1 97.62 334 GLU B N 1
ATOM 6022 C CA . GLU B 1 334 ? -32.781 11.977 -0.242 1 97.62 334 GLU B CA 1
ATOM 6023 C C . GLU B 1 334 ? -31.547 11.875 0.654 1 97.62 334 GLU B C 1
ATOM 6025 O O . GLU B 1 334 ? -31.547 11.141 1.64 1 97.62 334 GLU B O 1
ATOM 6030 N N . LEU B 1 335 ? -30.531 12.641 0.317 1 98.06 335 LEU B N 1
ATOM 6031 C CA . LEU B 1 335 ? -29.297 12.625 1.099 1 98.06 335 LEU B CA 1
ATOM 6032 C C . LEU B 1 335 ? -29.516 13.273 2.465 1 98.06 335 LEU B C 1
ATOM 6034 O O . LEU B 1 335 ? -28.719 13.055 3.387 1 98.06 335 LEU B O 1
ATOM 6038 N N . LYS B 1 336 ? -30.578 14.008 2.682 1 97.25 336 LYS B N 1
ATOM 6039 C CA . LYS B 1 336 ? -30.875 14.711 3.93 1 97.25 336 LYS B CA 1
ATOM 6040 C C . LYS B 1 336 ? -31.047 13.727 5.082 1 97.25 336 LYS B C 1
ATOM 6042 O O . LYS B 1 336 ? -30.953 14.109 6.25 1 97.25 336 LYS B O 1
ATOM 6047 N N . ILE B 1 337 ? -31.312 12.477 4.727 1 97.25 337 ILE B N 1
ATOM 6048 C CA . ILE B 1 337 ? -31.5 11.453 5.75 1 97.25 337 ILE B CA 1
ATOM 6049 C C . ILE B 1 337 ? -30.266 11.383 6.641 1 97.25 337 ILE B C 1
ATOM 6051 O O . ILE B 1 337 ? -30.359 11.039 7.824 1 97.25 337 ILE B O 1
ATOM 6055 N N . PHE B 1 338 ? -29.109 11.758 6.117 1 98.06 338 PHE B N 1
ATOM 6056 C CA . PHE B 1 338 ? -27.844 11.656 6.852 1 98.06 338 PHE B CA 1
ATOM 6057 C C . PHE B 1 338 ? -27.734 12.773 7.883 1 98.06 338 PHE B C 1
ATOM 6059 O O . PHE B 1 338 ? -26.922 12.688 8.805 1 98.06 338 PHE B O 1
ATOM 6066 N N . ALA B 1 339 ? -28.516 13.875 7.758 1 96.56 339 ALA B N 1
ATOM 6067 C CA . ALA B 1 339 ? -28.5 14.984 8.703 1 96.56 339 ALA B CA 1
ATOM 6068 C C . ALA B 1 339 ? -28.844 14.516 10.109 1 96.56 339 ALA B C 1
ATOM 6070 O O . ALA B 1 339 ? -28.438 15.141 11.094 1 96.56 339 ALA B O 1
ATOM 6071 N N . ASN B 1 340 ? -29.5 13.383 10.203 1 95.19 340 ASN B N 1
ATOM 6072 C CA . ASN B 1 340 ? -29.922 12.828 11.484 1 95.19 340 ASN B CA 1
ATOM 6073 C C . ASN B 1 340 ? -28.75 12.25 12.266 1 95.19 340 ASN B C 1
ATOM 6075 O O . ASN B 1 340 ? -28.875 11.961 13.461 1 95.19 340 ASN B O 1
ATOM 6079 N N . HIS B 1 341 ? -27.578 12.102 11.656 1 96.94 341 HIS B N 1
ATOM 6080 C CA . HIS B 1 341 ? -26.469 11.367 12.273 1 96.94 341 HIS B CA 1
ATOM 6081 C C . HIS B 1 341 ? -25.234 12.25 12.406 1 96.94 341 HIS B C 1
ATOM 6083 O O . HIS B 1 341 ? -24.109 11.742 12.492 1 96.94 341 HIS B O 1
ATOM 6089 N N . MET B 1 342 ? -25.359 13.578 12.273 1 94.06 342 MET B N 1
ATOM 6090 C CA . MET B 1 342 ? -24.234 14.5 12.32 1 94.06 342 MET B CA 1
ATOM 6091 C C . MET B 1 342 ? -24.625 15.797 13.031 1 94.06 342 MET B C 1
ATOM 6093 O O . MET B 1 342 ? -25.797 16.109 13.172 1 94.06 342 MET B O 1
ATOM 6097 N N . PRO B 1 343 ? -23.672 16.5 13.531 1 90.12 343 PRO B N 1
ATOM 6098 C CA . PRO B 1 343 ? -23.969 17.844 14.039 1 90.12 343 PRO B CA 1
ATOM 6099 C C . PRO B 1 343 ? -24.406 18.812 12.93 1 90.12 343 PRO B C 1
ATOM 6101 O O . PRO B 1 343 ? -24.219 18.516 11.75 1 90.12 343 PRO B O 1
ATOM 6104 N N . PRO B 1 344 ? -24.906 19.922 13.312 1 86.19 344 PRO B N 1
ATOM 6105 C CA . PRO B 1 344 ? -25.453 20.875 12.336 1 86.19 344 PRO B CA 1
ATOM 6106 C C . PRO B 1 344 ? -24.391 21.375 11.359 1 86.19 344 PRO B C 1
ATOM 6108 O O . PRO B 1 344 ? -24.734 21.812 10.25 1 86.19 344 PRO B O 1
ATOM 6111 N N . PHE B 1 345 ? -23.172 21.328 11.734 1 82.88 345 PHE B N 1
ATOM 6112 C CA . PHE B 1 345 ? -22.125 21.875 10.875 1 82.88 345 PHE B CA 1
ATOM 6113 C C . PHE B 1 345 ? -21.562 20.812 9.953 1 82.88 345 PHE B C 1
ATOM 6115 O O . PHE B 1 345 ? -20.625 21.062 9.188 1 82.88 345 PHE B O 1
ATOM 6122 N N . GLY B 1 346 ? -22.156 19.609 10.039 1 89.69 346 GLY B N 1
ATOM 6123 C CA . GLY B 1 346 ? -21.812 18.594 9.062 1 89.69 346 GLY B CA 1
ATOM 6124 C C . GLY B 1 346 ? -22.469 18.828 7.711 1 89.69 346 GLY B C 1
ATOM 6125 O O . GLY B 1 346 ? -23.172 19.828 7.516 1 89.69 346 GLY B O 1
ATOM 6126 N N . SER B 1 347 ? -22.109 18 6.766 1 92.81 347 SER B N 1
ATOM 6127 C CA . SER B 1 347 ? -22.672 18.125 5.422 1 92.81 347 SER B CA 1
ATOM 6128 C C . SER B 1 347 ? -23.266 16.797 4.957 1 92.81 347 SER B C 1
ATOM 6130 O O . SER B 1 347 ? -22.594 15.773 4.938 1 92.81 347 SER B O 1
ATOM 6132 N N . TYR B 1 348 ? -24.531 16.812 4.551 1 94.88 348 TYR B N 1
ATOM 6133 C CA . TYR B 1 348 ? -25.172 15.594 4.066 1 94.88 348 TYR B CA 1
ATOM 6134 C C . TYR B 1 348 ? -24.984 15.438 2.564 1 94.88 348 TYR B C 1
ATOM 6136 O O . TYR B 1 348 ? -25.438 14.453 1.976 1 94.88 348 TYR B O 1
ATOM 6144 N N . LYS B 1 349 ? -24.344 16.391 1.947 1 94.94 349 LYS B N 1
ATOM 6145 C CA . LYS B 1 349 ? -24.031 16.25 0.527 1 94.94 349 LYS B CA 1
ATOM 6146 C C . LYS B 1 349 ? -23 15.156 0.292 1 94.94 349 LYS B C 1
ATOM 6148 O O . LYS B 1 349 ? -22.156 14.891 1.16 1 94.94 349 LYS B O 1
ATOM 6153 N N . ASN B 1 350 ? -22.984 14.586 -0.875 1 96.69 350 ASN B N 1
ATOM 6154 C CA . ASN B 1 350 ? -22.031 13.539 -1.238 1 96.69 350 ASN B CA 1
ATOM 6155 C C . ASN B 1 350 ? -20.719 14.125 -1.736 1 96.69 350 ASN B C 1
ATOM 6157 O O . ASN B 1 350 ? -20.672 14.758 -2.791 1 96.69 350 ASN B O 1
ATOM 6161 N N . PRO B 1 351 ? -19.609 13.812 -1.031 1 96.69 351 PRO B N 1
ATOM 6162 C CA . PRO B 1 351 ? -19.438 12.914 0.112 1 96.69 351 PRO B CA 1
ATOM 6163 C C . PRO B 1 351 ? -20.094 13.438 1.384 1 96.69 351 PRO B C 1
ATOM 6165 O O . PRO B 1 351 ? -20 14.633 1.685 1 96.69 351 PRO B O 1
ATOM 6168 N N . VAL B 1 352 ? -20.75 12.547 2.039 1 97.38 352 VAL B N 1
ATOM 6169 C CA . VAL B 1 352 ? -21.375 12.859 3.324 1 97.38 352 VAL B CA 1
ATOM 6170 C C . VAL B 1 352 ? -20.297 13.016 4.395 1 97.38 352 VAL B C 1
ATOM 6172 O O . VAL B 1 352 ? -19.547 12.07 4.688 1 97.38 352 VAL B O 1
ATOM 6175 N N . ASP B 1 353 ? -20.219 14.164 4.953 1 96.12 353 ASP B N 1
ATOM 6176 C CA . ASP B 1 353 ? -19.203 14.445 5.969 1 96.12 353 ASP B CA 1
ATOM 6177 C C . ASP B 1 353 ? -19.844 14.523 7.359 1 96.12 353 ASP B C 1
ATOM 6179 O O . ASP B 1 353 ? -20.359 15.57 7.754 1 96.12 353 ASP B O 1
ATOM 6183 N N . LEU B 1 354 ? -19.625 13.477 8.102 1 97 354 LEU B N 1
ATOM 6184 C CA . LEU B 1 354 ? -20.156 13.398 9.453 1 97 354 LEU B CA 1
ATOM 6185 C C . LEU B 1 354 ? -19.344 14.266 10.406 1 97 354 LEU B C 1
ATOM 6187 O O . LEU B 1 354 ? -19.766 14.5 11.547 1 97 354 LEU B O 1
ATOM 6191 N N . THR B 1 355 ? -18.234 14.703 10.039 1 92 355 THR B N 1
ATOM 6192 C CA . THR B 1 355 ? -17.328 15.602 10.742 1 92 355 THR B CA 1
ATOM 6193 C C . THR B 1 355 ? -16.375 14.82 11.648 1 92 355 THR B C 1
ATOM 6195 O O . THR B 1 355 ? -16.594 13.641 11.914 1 92 355 THR B O 1
ATOM 6198 N N . GLY B 1 356 ? -15.383 15.492 12.109 1 90.62 356 GLY B N 1
ATOM 6199 C CA . GLY B 1 356 ? -14.383 14.891 12.984 1 90.62 356 GLY B CA 1
ATOM 6200 C C . GLY B 1 356 ? -14.953 14.461 14.328 1 90.62 356 GLY B C 1
ATOM 6201 O O . GLY B 1 356 ? -14.32 13.703 15.062 1 90.62 356 GLY B O 1
ATOM 6202 N N . MET B 1 357 ? -16.141 14.836 14.641 1 87.75 357 MET B N 1
ATOM 6203 C CA . MET B 1 357 ? -16.781 14.531 15.922 1 87.75 357 MET B CA 1
ATOM 6204 C C . MET B 1 357 ? -17.656 13.297 15.805 1 87.75 357 MET B C 1
ATOM 6206 O O . MET B 1 357 ? -18.266 12.867 16.781 1 87.75 357 MET B O 1
ATOM 6210 N N . ALA B 1 358 ? -17.672 12.727 14.648 1 94.19 358 ALA B N 1
ATOM 6211 C CA . ALA B 1 358 ? -18.516 11.555 14.445 1 94.19 358 ALA B CA 1
ATOM 6212 C C . ALA B 1 358 ? -18.094 10.406 15.359 1 94.19 358 ALA B C 1
ATOM 6214 O O . ALA B 1 358 ? -16.953 9.977 15.336 1 94.19 358 ALA B O 1
ATOM 6215 N N . ASP B 1 359 ? -19.047 9.938 16.203 1 95.69 359 ASP B N 1
ATOM 6216 C CA . ASP B 1 359 ? -18.797 8.797 17.078 1 95.69 359 ASP B CA 1
ATOM 6217 C C . ASP B 1 359 ? -19.391 7.52 16.484 1 95.69 359 ASP B C 1
ATOM 6219 O O . ASP B 1 359 ? -19.766 7.48 15.312 1 95.69 359 ASP B O 1
ATOM 6223 N N . GLY B 1 360 ? -19.375 6.449 17.266 1 97.62 360 GLY B N 1
ATOM 6224 C CA . GLY B 1 360 ? -19.891 5.168 16.812 1 97.62 360 GLY B CA 1
ATOM 6225 C C . GLY B 1 360 ? -21.344 5.223 16.391 1 97.62 360 GLY B C 1
ATOM 6226 O O . GLY B 1 360 ? -21.719 4.637 15.375 1 97.62 360 GLY B O 1
ATOM 6227 N N . LYS B 1 361 ? -22.141 5.977 17.125 1 97.81 361 LYS B N 1
ATOM 6228 C CA . LYS B 1 361 ? -23.562 6.09 16.828 1 97.81 361 LYS B CA 1
ATOM 6229 C C . LYS B 1 361 ? -23.797 6.809 15.5 1 97.81 361 LYS B C 1
ATOM 6231 O O . LYS B 1 361 ? -24.703 6.449 14.75 1 97.81 361 LYS B O 1
ATOM 6236 N N . SER B 1 362 ? -23.047 7.879 15.25 1 98.19 362 SER B N 1
ATOM 6237 C CA . SER B 1 362 ? -23.141 8.617 13.992 1 98.19 362 SER B CA 1
ATOM 6238 C C . SER B 1 362 ? -22.906 7.703 12.797 1 98.19 362 SER B C 1
ATOM 6240 O O . SER B 1 362 ? -23.719 7.676 11.859 1 98.19 362 SER B O 1
ATOM 6242 N N . TYR B 1 363 ? -21.828 6.906 12.805 1 98.56 363 TYR B N 1
ATOM 6243 C CA . TYR B 1 363 ? -21.5 6 11.711 1 98.56 363 TYR B CA 1
ATOM 6244 C C . TYR B 1 363 ? -22.531 4.891 11.602 1 98.56 363 TYR B C 1
ATOM 6246 O O . TYR B 1 363 ? -22.953 4.531 10.492 1 98.56 363 TYR B O 1
ATOM 6254 N N . GLU B 1 364 ? -22.891 4.352 12.789 1 98.62 364 GLU B N 1
ATOM 6255 C CA . GLU B 1 364 ? -23.891 3.287 12.805 1 98.62 364 GLU B CA 1
ATOM 6256 C C . GLU B 1 364 ? -25.156 3.709 12.07 1 98.62 364 GLU B C 1
ATOM 6258 O O . GLU B 1 364 ? -25.625 3.002 11.18 1 98.62 364 GLU B O 1
ATOM 6263 N N . GLY B 1 365 ? -25.719 4.84 12.477 1 98.56 365 GLY B N 1
ATOM 6264 C CA . GLY B 1 365 ? -26.938 5.34 11.859 1 98.56 365 GLY B CA 1
ATOM 6265 C C . GLY B 1 365 ? -26.766 5.633 10.383 1 98.56 365 GLY B C 1
ATOM 6266 O O . GLY B 1 365 ? -27.641 5.273 9.578 1 98.56 365 GLY B O 1
ATOM 6267 N N . ALA B 1 366 ? -25.656 6.312 9.977 1 98.81 366 ALA B N 1
ATOM 6268 C CA . ALA B 1 366 ? -25.422 6.684 8.586 1 98.81 366 ALA B CA 1
ATOM 6269 C C . ALA B 1 366 ? -25.297 5.445 7.699 1 98.81 366 ALA B C 1
ATOM 6271 O O . ALA B 1 366 ? -25.891 5.387 6.621 1 98.81 366 ALA B O 1
ATOM 6272 N N . ILE B 1 367 ? -24.531 4.422 8.156 1 98.81 367 ILE B N 1
ATOM 6273 C CA . ILE B 1 367 ? -24.297 3.199 7.398 1 98.81 367 ILE B CA 1
ATOM 6274 C C . ILE B 1 367 ? -25.609 2.426 7.262 1 98.81 367 ILE B C 1
ATOM 6276 O O . ILE B 1 367 ? -25.953 1.96 6.172 1 98.81 367 ILE B O 1
ATOM 6280 N N . ARG B 1 368 ? -26.328 2.326 8.352 1 98.5 368 ARG B N 1
ATOM 6281 C CA . ARG B 1 368 ? -27.609 1.633 8.336 1 98.5 368 ARG B CA 1
ATOM 6282 C C . ARG B 1 368 ? -28.562 2.258 7.324 1 98.5 368 ARG B C 1
ATOM 6284 O O . ARG B 1 368 ? -29.188 1.55 6.531 1 98.5 368 ARG B O 1
ATOM 6291 N N . ASP B 1 369 ? -28.656 3.572 7.367 1 98.5 369 ASP B N 1
ATOM 6292 C CA . ASP B 1 369 ? -29.562 4.277 6.465 1 98.5 369 ASP B CA 1
ATOM 6293 C C . ASP B 1 369 ? -29.109 4.133 5.016 1 98.5 369 ASP B C 1
ATOM 6295 O O . ASP B 1 369 ? -29.953 3.971 4.117 1 98.5 369 ASP B O 1
ATOM 6299 N N . ALA B 1 370 ? -27.828 4.219 4.75 1 98.69 370 ALA B N 1
ATOM 6300 C CA . ALA B 1 370 ? -27.312 4.047 3.395 1 98.69 370 ALA B CA 1
ATOM 6301 C C . ALA B 1 370 ? -27.625 2.65 2.863 1 98.69 370 ALA B C 1
ATOM 6303 O O . ALA B 1 370 ? -28.031 2.496 1.712 1 98.69 370 ALA B O 1
ATOM 6304 N N . LEU B 1 371 ? -27.422 1.62 3.693 1 98.56 371 LEU B N 1
ATOM 6305 C CA . LEU B 1 371 ? -27.641 0.23 3.311 1 98.56 371 LEU B CA 1
ATOM 6306 C C . LEU B 1 371 ? -29.125 -0.031 3.045 1 98.56 371 LEU B C 1
ATOM 6308 O O . LEU B 1 371 ? -29.469 -0.851 2.191 1 98.56 371 LEU B O 1
ATOM 6312 N N . ALA B 1 372 ? -29.969 0.68 3.738 1 98 372 ALA B N 1
ATOM 6313 C CA . ALA B 1 372 ? -31.406 0.458 3.627 1 98 372 ALA B CA 1
ATOM 6314 C C . ALA B 1 372 ? -31.984 1.218 2.436 1 98 372 ALA B C 1
ATOM 6316 O O . ALA B 1 372 ? -33.031 0.839 1.899 1 98 372 ALA B O 1
ATOM 6317 N N . HIS B 1 373 ? -31.375 2.318 2.037 1 98 373 HIS B N 1
ATOM 6318 C CA . HIS B 1 373 ? -31.938 3.215 1.028 1 98 373 HIS B CA 1
ATOM 6319 C C . HIS B 1 373 ? -31.922 2.566 -0.352 1 98 373 HIS B C 1
ATOM 6321 O O . HIS B 1 373 ? -30.875 2.148 -0.839 1 98 373 HIS B O 1
ATOM 6327 N N . PRO B 1 374 ? -33 2.514 -1.057 1 97.31 374 PRO B N 1
ATOM 6328 C CA . PRO B 1 374 ? -33.094 1.753 -2.305 1 97.31 374 PRO B CA 1
ATOM 6329 C C . PRO B 1 374 ? -32.25 2.361 -3.432 1 97.31 374 PRO B C 1
ATOM 6331 O O . PRO B 1 374 ? -31.812 1.649 -4.344 1 97.31 374 PRO B O 1
ATOM 6334 N N . GLU B 1 375 ? -31.969 3.713 -3.35 1 97.88 375 GLU B N 1
ATOM 6335 C CA . GLU B 1 375 ? -31.281 4.367 -4.457 1 97.88 375 GLU B CA 1
ATOM 6336 C C . GLU B 1 375 ? -29.781 4.477 -4.191 1 97.88 375 GLU B C 1
ATOM 6338 O O . GLU B 1 375 ? -29.031 4.961 -5.043 1 97.88 375 GLU B O 1
ATOM 6343 N N . MET B 1 376 ? -29.328 4.062 -3.107 1 98.38 376 MET B N 1
ATOM 6344 C CA . MET B 1 376 ? -27.906 4.031 -2.805 1 98.38 376 MET B CA 1
ATOM 6345 C C . MET B 1 376 ? -27.328 2.631 -3.012 1 98.38 376 MET B C 1
ATOM 6347 O O . MET B 1 376 ? -27.406 1.788 -2.113 1 98.38 376 MET B O 1
ATOM 6351 N N . HIS B 1 377 ? -26.734 2.453 -4.176 1 98.75 377 HIS B N 1
ATOM 6352 C CA . HIS B 1 377 ? -26.469 1.111 -4.688 1 98.75 377 HIS B CA 1
ATOM 6353 C C . HIS B 1 377 ? -25.141 0.571 -4.172 1 98.75 377 HIS B C 1
ATOM 6355 O O . HIS B 1 377 ? -24.938 -0.644 -4.145 1 98.75 377 HIS B O 1
ATOM 6361 N N . SER B 1 378 ? -24.141 1.419 -3.85 1 98.81 378 SER B N 1
ATOM 6362 C CA . SER B 1 378 ? -22.859 1.077 -3.252 1 98.81 378 SER B CA 1
ATOM 6363 C C . SER B 1 378 ? -22.438 2.111 -2.213 1 98.81 378 SER B C 1
ATOM 6365 O O . SER B 1 378 ? -22.812 3.283 -2.312 1 98.81 378 SER B O 1
ATOM 6367 N N . ILE B 1 379 ? -21.719 1.69 -1.242 1 98.88 379 ILE B N 1
ATOM 6368 C CA . ILE B 1 379 ? -21.359 2.557 -0.126 1 98.88 379 ILE B CA 1
ATOM 6369 C C . ILE B 1 379 ? -19.859 2.504 0.1 1 98.88 379 ILE B C 1
ATOM 6371 O O . ILE B 1 379 ? -19.266 1.422 0.124 1 98.88 379 ILE B O 1
ATOM 6375 N N . ALA B 1 380 ? -19.219 3.584 0.169 1 98.94 380 ALA B N 1
ATOM 6376 C CA . ALA B 1 380 ? -17.844 3.709 0.644 1 98.94 380 ALA B CA 1
ATOM 6377 C C . ALA B 1 380 ? -17.797 4.398 2.006 1 98.94 380 ALA B C 1
ATOM 6379 O O . ALA B 1 380 ? -18.25 5.531 2.152 1 98.94 380 ALA B O 1
ATOM 6380 N N . VAL B 1 381 ? -17.297 3.748 2.992 1 98.94 381 VAL B N 1
ATOM 6381 C CA . VAL B 1 381 ? -17.141 4.289 4.336 1 98.94 381 VAL B CA 1
ATOM 6382 C C . VAL B 1 381 ? -15.68 4.68 4.57 1 98.94 381 VAL B C 1
ATOM 6384 O O . VAL B 1 381 ? -14.789 3.828 4.512 1 98.94 381 VAL B O 1
ATOM 6387 N N . LEU B 1 382 ? -15.5 5.914 4.82 1 98.88 382 LEU B N 1
ATOM 6388 C CA . LEU B 1 382 ? -14.156 6.438 5.051 1 98.88 382 LEU B CA 1
ATOM 6389 C C . LEU B 1 382 ? -14 6.918 6.492 1 98.88 382 LEU B C 1
ATOM 6391 O O . LEU B 1 382 ? -14.93 7.484 7.066 1 98.88 382 LEU B O 1
ATOM 6395 N N . TYR B 1 383 ? -12.773 6.707 7.016 1 98.69 383 TYR B N 1
ATOM 6396 C CA . TYR B 1 383 ? -12.523 7.121 8.391 1 98.69 383 TYR B CA 1
ATOM 6397 C C . TYR B 1 383 ? -11.078 7.551 8.578 1 98.69 383 TYR B C 1
ATOM 6399 O O . TYR B 1 383 ? -10.148 6.785 8.297 1 98.69 383 TYR B O 1
ATOM 6407 N N . CYS B 1 384 ? -10.875 8.789 8.992 1 97.94 384 CYS B N 1
ATOM 6408 C CA . CYS B 1 384 ? -9.602 9.234 9.539 1 97.94 384 CYS B CA 1
ATOM 6409 C C . CYS B 1 384 ? -9.555 9.031 11.047 1 97.94 384 CYS B C 1
ATOM 6411 O O . CYS B 1 384 ? -10.398 9.562 11.781 1 97.94 384 CYS B O 1
ATOM 6413 N N . GLN B 1 385 ? -8.578 8.32 11.438 1 96.75 385 GLN B N 1
ATOM 6414 C CA . GLN B 1 385 ? -8.484 8.016 12.859 1 96.75 385 GLN B CA 1
ATOM 6415 C C . GLN B 1 385 ? -8.281 9.281 13.688 1 96.75 385 GLN B C 1
ATOM 6417 O O . GLN B 1 385 ? -7.352 10.047 13.43 1 96.75 385 GLN B O 1
ATOM 6422 N N . THR B 1 386 ? -9.164 9.516 14.625 1 91.25 386 THR B N 1
ATOM 6423 C CA . THR B 1 386 ? -9.078 10.562 15.641 1 91.25 386 THR B CA 1
ATOM 6424 C C . THR B 1 386 ? -9.227 9.961 17.031 1 91.25 386 THR B C 1
ATOM 6426 O O . THR B 1 386 ? -9.227 8.742 17.203 1 91.25 386 THR B O 1
ATOM 6429 N N . ALA B 1 387 ? -9.281 10.82 18 1 90.12 387 ALA B N 1
ATOM 6430 C CA . ALA B 1 387 ? -9.445 10.359 19.375 1 90.12 387 ALA B CA 1
ATOM 6431 C C . ALA B 1 387 ? -10.906 10.031 19.672 1 90.12 387 ALA B C 1
ATOM 6433 O O . ALA B 1 387 ? -11.211 9.391 20.688 1 90.12 387 ALA B O 1
ATOM 6434 N N . VAL B 1 388 ? -11.766 10.359 18.781 1 90.25 388 VAL B N 1
ATOM 6435 C CA . VAL B 1 388 ? -13.195 10.32 19.062 1 90.25 388 VAL B CA 1
ATOM 6436 C C . VAL B 1 388 ? -13.703 8.883 18.953 1 90.25 388 VAL B C 1
ATOM 6438 O O . VAL B 1 388 ? -14.469 8.422 19.812 1 90.25 388 VAL B O 1
ATOM 6441 N N . LEU B 1 389 ? -13.273 8.18 17.938 1 95.62 389 LEU B N 1
ATOM 6442 C CA . LEU B 1 389 ? -13.773 6.832 17.672 1 95.62 389 LEU B CA 1
ATOM 6443 C C . LEU B 1 389 ? -12.625 5.871 17.391 1 95.62 389 LEU B C 1
ATOM 6445 O O . LEU B 1 389 ? -11.812 6.105 16.5 1 95.62 389 LEU B O 1
ATOM 6449 N N . ASP B 1 390 ? -12.586 4.82 18.188 1 97.19 390 ASP B N 1
ATOM 6450 C CA . ASP B 1 390 ? -11.633 3.752 17.922 1 97.19 390 ASP B CA 1
ATOM 6451 C C . ASP B 1 390 ? -11.938 3.061 16.594 1 97.19 390 ASP B C 1
ATOM 6453 O O . ASP B 1 390 ? -13.062 2.604 16.359 1 97.19 390 ASP B O 1
ATOM 6457 N N . PRO B 1 391 ? -10.938 3.01 15.688 1 98.44 391 PRO B N 1
ATOM 6458 C CA . PRO B 1 391 ? -11.18 2.365 14.398 1 98.44 391 PRO B CA 1
ATOM 6459 C C . PRO B 1 391 ? -11.711 0.939 14.539 1 98.44 391 PRO B C 1
ATOM 6461 O O . PRO B 1 391 ? -12.484 0.48 13.695 1 98.44 391 PRO B O 1
ATOM 6464 N N . ARG B 1 392 ? -11.312 0.144 15.555 1 98.75 392 ARG B N 1
ATOM 6465 C CA . ARG B 1 392 ? -11.773 -1.225 15.766 1 98.75 392 ARG B CA 1
ATOM 6466 C C . ARG B 1 392 ? -13.266 -1.257 16.094 1 98.75 392 ARG B C 1
ATOM 6468 O O . ARG B 1 392 ? -13.977 -2.17 15.664 1 98.75 392 ARG B O 1
ATOM 6475 N N . GLU B 1 393 ? -13.68 -0.238 16.828 1 98.69 393 GLU B N 1
ATOM 6476 C CA . GLU B 1 393 ? -15.117 -0.1 17.078 1 98.69 393 GLU B CA 1
ATOM 6477 C C . GLU B 1 393 ? -15.875 0.173 15.773 1 98.69 393 GLU B C 1
ATOM 6479 O O . GLU B 1 393 ? -16.953 -0.376 15.562 1 98.69 393 GLU B O 1
ATOM 6484 N N . LEU B 1 394 ? -15.367 1.057 14.945 1 98.75 394 LEU B N 1
ATOM 6485 C CA . LEU B 1 394 ? -15.977 1.303 13.641 1 98.75 394 LEU B CA 1
ATOM 6486 C C . LEU B 1 394 ? -16.094 0.01 12.836 1 98.75 394 LEU B C 1
ATOM 6488 O O . LEU B 1 394 ? -17.109 -0.248 12.203 1 98.75 394 LEU B O 1
ATOM 6492 N N . ALA B 1 395 ? -14.961 -0.781 12.82 1 98.88 395 ALA B N 1
ATOM 6493 C CA . ALA B 1 395 ? -14.969 -2.055 12.109 1 98.88 395 ALA B CA 1
ATOM 6494 C C . ALA B 1 395 ? -16.094 -2.951 12.586 1 98.88 395 ALA B C 1
ATOM 6496 O O . ALA B 1 395 ? -16.812 -3.557 11.781 1 98.88 395 ALA B O 1
ATOM 6497 N N . GLU B 1 396 ? -16.297 -3.031 13.898 1 98.88 396 GLU B N 1
ATOM 6498 C CA . GLU B 1 396 ? -17.359 -3.838 14.477 1 98.88 396 GLU B CA 1
ATOM 6499 C C . GLU B 1 396 ? -18.734 -3.352 14.008 1 98.88 396 GLU B C 1
ATOM 6501 O O . GLU B 1 396 ? -19.609 -4.156 13.695 1 98.88 396 GLU B O 1
ATOM 6506 N N . ILE B 1 397 ? -18.875 -2.061 13.992 1 98.88 397 ILE B N 1
ATOM 6507 C CA . ILE B 1 397 ? -20.125 -1.447 13.562 1 98.88 397 ILE B CA 1
ATOM 6508 C C . ILE B 1 397 ? -20.406 -1.803 12.102 1 98.88 397 ILE B C 1
ATOM 6510 O O . ILE B 1 397 ? -21.516 -2.232 11.758 1 98.88 397 ILE B O 1
ATOM 6514 N N . VAL B 1 398 ? -19.422 -1.626 11.219 1 98.88 398 VAL B N 1
ATOM 6515 C CA . VAL B 1 398 ? -19.578 -1.904 9.797 1 98.88 398 VAL B CA 1
ATOM 6516 C C . VAL B 1 398 ? -19.922 -3.377 9.586 1 98.88 398 VAL B C 1
ATOM 6518 O O . VAL B 1 398 ? -20.828 -3.709 8.82 1 98.88 398 VAL B O 1
ATOM 6521 N N . ILE B 1 399 ? -19.156 -4.324 10.273 1 98.88 399 ILE B N 1
ATOM 6522 C CA . ILE B 1 399 ? -19.359 -5.762 10.148 1 98.88 399 ILE B CA 1
ATOM 6523 C C . ILE B 1 399 ? -20.781 -6.117 10.555 1 98.88 399 ILE B C 1
ATOM 6525 O O . ILE B 1 399 ? -21.484 -6.816 9.82 1 98.88 399 ILE B O 1
ATOM 6529 N N . ARG B 1 400 ? -21.234 -5.566 11.703 1 98.69 400 ARG B N 1
ATOM 6530 C CA . ARG B 1 400 ? -22.578 -5.852 12.211 1 98.69 400 ARG B CA 1
ATOM 6531 C C . ARG B 1 400 ? -23.656 -5.336 11.258 1 98.69 400 ARG B C 1
ATOM 6533 O O . ARG B 1 400 ? -24.531 -6.086 10.844 1 98.69 400 ARG B O 1
ATOM 6540 N N . GLU B 1 401 ? -23.578 -4.066 10.875 1 98.75 401 GLU B N 1
ATOM 6541 C CA . GLU B 1 401 ? -24.594 -3.459 10.016 1 98.75 401 GLU B CA 1
ATOM 6542 C C . GLU B 1 401 ? -24.641 -4.133 8.648 1 98.75 401 GLU B C 1
ATOM 6544 O O . GLU B 1 401 ? -25.703 -4.312 8.07 1 98.75 401 GLU B O 1
ATOM 6549 N N . TYR B 1 402 ? -23.5 -4.461 8.07 1 98.69 402 TYR B N 1
ATOM 6550 C CA . TYR B 1 402 ? -23.438 -5.098 6.762 1 98.69 402 TYR B CA 1
ATOM 6551 C C . TYR B 1 402 ? -24.047 -6.496 6.805 1 98.69 402 TYR B C 1
ATOM 6553 O O . TYR B 1 402 ? -24.812 -6.879 5.91 1 98.69 402 TYR B O 1
ATOM 6561 N N . ASN B 1 403 ? -23.688 -7.281 7.832 1 98.31 403 ASN B N 1
ATOM 6562 C CA . ASN B 1 403 ? -24.266 -8.609 7.992 1 98.31 403 ASN B CA 1
ATOM 6563 C C . ASN B 1 403 ? -25.781 -8.555 8.172 1 98.31 403 ASN B C 1
ATOM 6565 O O . ASN B 1 403 ? -26.516 -9.344 7.578 1 98.31 403 ASN B O 1
ATOM 6569 N N . GLU B 1 404 ? -26.203 -7.605 8.984 1 97.81 404 GLU B N 1
ATOM 6570 C CA . GLU B 1 404 ? -27.641 -7.461 9.266 1 97.81 404 GLU B CA 1
ATOM 6571 C C . GLU B 1 404 ? -28.406 -7.031 8.016 1 97.81 404 GLU B C 1
ATOM 6573 O O . GLU B 1 404 ? -29.594 -7.328 7.879 1 97.81 404 GLU B O 1
ATOM 6578 N N . SER B 1 405 ? -27.75 -6.391 7.098 1 97.38 405 SER B N 1
ATOM 6579 C CA . SER B 1 405 ? -28.375 -5.938 5.863 1 97.38 405 SER B CA 1
ATOM 6580 C C . SER B 1 405 ? -28.484 -7.074 4.852 1 97.38 405 SER B C 1
ATOM 6582 O O . SER B 1 405 ? -29.078 -6.902 3.783 1 97.38 405 SER B O 1
ATOM 6584 N N . GLY B 1 406 ? -27.812 -8.297 5.137 1 97 406 GLY B N 1
ATOM 6585 C CA . GLY B 1 406 ? -27.766 -9.422 4.219 1 97 406 GLY B CA 1
ATOM 6586 C C . GLY B 1 406 ? -26.734 -9.266 3.119 1 97 406 GLY B C 1
ATOM 6587 O O . GLY B 1 406 ? -26.766 -9.992 2.123 1 97 406 GLY B O 1
ATOM 6588 N N . ARG B 1 407 ? -25.875 -8.219 3.203 1 96.62 407 ARG B N 1
ATOM 6589 C CA . ARG B 1 407 ? -24.781 -7.973 2.27 1 96.62 407 ARG B CA 1
ATOM 6590 C C . ARG B 1 407 ? -25.297 -7.871 0.838 1 96.62 407 ARG B C 1
ATOM 6592 O O . ARG B 1 407 ? -24.734 -8.484 -0.073 1 96.62 407 ARG B O 1
ATOM 6599 N N . LYS B 1 408 ? -26.328 -7.062 0.668 1 96.31 408 LYS B N 1
ATOM 6600 C CA . LYS B 1 408 ? -27.016 -6.988 -0.618 1 96.31 408 LYS B CA 1
ATOM 6601 C C . LYS B 1 408 ? -26.344 -5.977 -1.542 1 96.31 408 LYS B C 1
ATOM 6603 O O . LYS B 1 408 ? -26.547 -6.02 -2.76 1 96.31 408 LYS B O 1
ATOM 6608 N N . LYS B 1 409 ? -25.609 -5.027 -0.957 1 98.25 409 LYS B N 1
ATOM 6609 C CA . LYS B 1 409 ? -24.938 -3.973 -1.705 1 98.25 409 LYS B CA 1
ATOM 6610 C C . LYS B 1 409 ? -23.422 -4.008 -1.463 1 98.25 409 LYS B C 1
ATOM 6612 O O . LYS B 1 409 ? -22.984 -4.375 -0.375 1 98.25 409 LYS B O 1
ATOM 6617 N N . PRO B 1 410 ? -22.641 -3.641 -2.547 1 98.81 410 PRO B N 1
ATOM 6618 C CA . PRO B 1 410 ? -21.203 -3.508 -2.285 1 98.81 410 PRO B CA 1
ATOM 6619 C C . PRO B 1 410 ? -20.891 -2.438 -1.241 1 98.81 410 PRO B C 1
ATOM 6621 O O . PRO B 1 410 ? -21.5 -1.371 -1.241 1 98.81 410 PRO B O 1
ATOM 6624 N N . LEU B 1 411 ? -20.062 -2.725 -0.355 1 98.94 411 LEU B N 1
ATOM 6625 C CA . LEU B 1 411 ? -19.578 -1.808 0.668 1 98.94 411 LEU B CA 1
ATOM 6626 C C . LEU B 1 411 ? -18.062 -1.924 0.817 1 98.94 411 LEU B C 1
ATOM 6628 O O . LEU B 1 411 ? -17.531 -3.021 1.009 1 98.94 411 LEU B O 1
ATOM 6632 N N . VAL B 1 412 ? -17.328 -0.844 0.613 1 98.94 412 VAL B N 1
ATOM 6633 C CA . VAL B 1 412 ? -15.883 -0.801 0.817 1 98.94 412 VAL B CA 1
ATOM 6634 C C . VAL B 1 412 ? -15.547 0.193 1.927 1 98.94 412 VAL B C 1
ATOM 6636 O O . VAL B 1 412 ? -16.297 1.137 2.174 1 98.94 412 VAL B O 1
ATOM 6639 N N . VAL B 1 413 ? -14.445 -0.002 2.596 1 98.94 413 VAL B N 1
ATOM 6640 C CA . VAL B 1 413 ? -14.031 0.833 3.719 1 98.94 413 VAL B CA 1
ATOM 6641 C C . VAL B 1 413 ? -12.594 1.303 3.508 1 98.94 413 VAL B C 1
ATOM 6643 O O . VAL B 1 413 ? -11.773 0.569 2.957 1 98.94 413 VAL B O 1
ATOM 6646 N N . ALA B 1 414 ? -12.281 2.492 3.818 1 98.88 414 ALA B N 1
ATOM 6647 C CA . ALA B 1 414 ? -10.914 2.996 3.914 1 98.88 414 ALA B CA 1
ATOM 6648 C C . ALA B 1 414 ? -10.664 3.652 5.27 1 98.88 414 ALA B C 1
ATOM 6650 O O . ALA B 1 414 ? -11.422 4.535 5.684 1 98.88 414 ALA B O 1
ATOM 6651 N N . ILE B 1 415 ? -9.695 3.236 5.973 1 98.81 415 ILE B N 1
ATOM 6652 C CA . ILE B 1 415 ? -9.328 3.787 7.273 1 98.81 415 ILE B CA 1
ATOM 6653 C C . ILE B 1 415 ? -7.875 4.254 7.25 1 98.81 415 ILE B C 1
ATOM 6655 O O . ILE B 1 415 ? -6.965 3.453 7.02 1 98.81 415 ILE B O 1
ATOM 6659 N N . VAL B 1 416 ? -7.676 5.477 7.406 1 98.31 416 VAL B N 1
ATOM 6660 C CA . VAL B 1 416 ? -6.336 6.047 7.488 1 98.31 416 VAL B CA 1
ATOM 6661 C C . VAL B 1 416 ? -5.941 6.227 8.953 1 98.31 416 VAL B C 1
ATOM 6663 O O . VAL B 1 416 ? -6.66 6.867 9.719 1 98.31 416 VAL B O 1
ATOM 6666 N N . GLY B 1 417 ? -4.855 5.691 9.375 1 97.81 417 GLY B N 1
ATOM 6667 C CA . GLY B 1 417 ? -4.426 5.801 10.758 1 97.81 417 GLY B CA 1
ATOM 6668 C C . GLY B 1 417 ? -3.26 4.891 11.094 1 97.81 417 GLY B C 1
ATOM 6669 O O . GLY B 1 417 ? -2.506 4.484 10.211 1 97.81 417 GLY B O 1
ATOM 6670 N N . GLY B 1 418 ? -3.053 4.645 12.375 1 96.69 418 GLY B N 1
ATOM 6671 C CA . GLY B 1 418 ? -1.915 3.871 12.852 1 96.69 418 GLY B CA 1
ATOM 6672 C C . GLY B 1 418 ? -2.238 2.402 13.062 1 96.69 418 GLY B C 1
ATOM 6673 O O . GLY B 1 418 ? -2.877 1.775 12.211 1 96.69 418 GLY B O 1
ATOM 6674 N N . ILE B 1 419 ? -1.729 1.828 14.109 1 96.44 419 ILE B N 1
ATOM 6675 C CA . ILE B 1 419 ? -1.797 0.4 14.398 1 96.44 419 ILE B CA 1
ATOM 6676 C C . ILE B 1 419 ? -3.254 -0.026 14.562 1 96.44 419 ILE B C 1
ATOM 6678 O O . ILE B 1 419 ? -3.656 -1.082 14.062 1 96.44 419 ILE B O 1
ATOM 6682 N N . GLU B 1 420 ? -4.078 0.823 15.266 1 97.88 420 GLU B N 1
ATOM 6683 C CA . GLU B 1 420 ? -5.484 0.489 15.469 1 97.88 420 GLU B CA 1
ATOM 6684 C C . GLU B 1 420 ? -6.242 0.475 14.148 1 97.88 420 GLU B C 1
ATOM 6686 O O . GLU B 1 420 ? -7.156 -0.332 13.961 1 97.88 420 GLU B O 1
ATOM 6691 N N . ALA B 1 421 ? -5.887 1.413 13.32 1 98.44 421 ALA B N 1
ATOM 6692 C CA . ALA B 1 421 ? -6.496 1.433 11.992 1 98.44 421 ALA B CA 1
ATOM 6693 C C . ALA B 1 421 ? -6.172 0.153 11.227 1 98.44 421 ALA B C 1
ATOM 6695 O O . ALA B 1 421 ? -7.047 -0.427 10.578 1 98.44 421 ALA B O 1
ATOM 6696 N N . LYS B 1 422 ? -4.91 -0.279 11.273 1 98.19 422 LYS B N 1
ATOM 6697 C CA . LYS B 1 422 ? -4.504 -1.522 10.625 1 98.19 422 LYS B CA 1
ATOM 6698 C C . LYS B 1 422 ? -5.27 -2.715 11.188 1 98.19 422 LYS B C 1
ATOM 6700 O O . LYS B 1 422 ? -5.711 -3.588 10.445 1 98.19 422 LYS B O 1
ATOM 6705 N N . GLU B 1 423 ? -5.406 -2.773 12.484 1 98.38 423 GLU B N 1
ATOM 6706 C CA . GLU B 1 423 ? -6.172 -3.84 13.125 1 98.38 423 GLU B CA 1
ATOM 6707 C C . GLU B 1 423 ? -7.621 -3.84 12.656 1 98.38 423 GLU B C 1
ATOM 6709 O O . GLU B 1 423 ? -8.195 -4.902 12.398 1 98.38 423 GLU B O 1
ATOM 6714 N N . ALA B 1 424 ? -8.172 -2.625 12.555 1 98.88 424 ALA B N 1
ATOM 6715 C CA . ALA B 1 424 ? -9.547 -2.494 12.078 1 98.88 424 ALA B CA 1
ATOM 6716 C C . ALA B 1 424 ? -9.688 -3.004 10.648 1 98.88 424 ALA B C 1
ATOM 6718 O O . ALA B 1 424 ? -10.648 -3.705 10.32 1 98.88 424 ALA B O 1
ATOM 6719 N N . ILE B 1 425 ? -8.758 -2.664 9.852 1 98.75 425 ILE B N 1
ATOM 6720 C CA . ILE B 1 425 ? -8.75 -3.105 8.461 1 98.75 425 ILE B CA 1
ATOM 6721 C C . ILE B 1 425 ? -8.68 -4.629 8.398 1 98.75 425 ILE B C 1
ATOM 6723 O O . ILE B 1 425 ? -9.414 -5.258 7.629 1 98.75 425 ILE B O 1
ATOM 6727 N N . ASP B 1 426 ? -7.82 -5.234 9.195 1 98.06 426 ASP B N 1
ATOM 6728 C CA . ASP B 1 426 ? -7.688 -6.688 9.242 1 98.06 426 ASP B CA 1
ATOM 6729 C C . ASP B 1 426 ? -9 -7.344 9.664 1 98.06 426 ASP B C 1
ATOM 6731 O O . ASP B 1 426 ? -9.414 -8.352 9.086 1 98.06 426 ASP B O 1
ATOM 6735 N N . MET B 1 427 ? -9.664 -6.738 10.703 1 98.56 427 MET B N 1
ATOM 6736 C CA . MET B 1 427 ? -10.953 -7.246 11.172 1 98.56 427 MET B CA 1
ATOM 6737 C C . MET B 1 427 ? -11.969 -7.273 10.031 1 98.56 427 MET B C 1
ATOM 6739 O O . MET B 1 427 ? -12.68 -8.266 9.859 1 98.56 427 MET B O 1
ATOM 6743 N N . LEU B 1 428 ? -12 -6.207 9.32 1 98.81 428 LEU B N 1
ATOM 6744 C CA . LEU B 1 428 ? -12.953 -6.094 8.227 1 98.81 428 LEU B CA 1
ATOM 6745 C C . LEU B 1 428 ? -12.641 -7.102 7.125 1 98.81 428 LEU B C 1
ATOM 6747 O O . LEU B 1 428 ? -13.531 -7.824 6.668 1 98.81 428 LEU B O 1
ATOM 6751 N N . ASN B 1 429 ? -11.398 -7.203 6.734 1 98.12 429 ASN B N 1
ATOM 6752 C CA . ASN B 1 429 ? -10.992 -8.117 5.668 1 98.12 429 ASN B CA 1
ATOM 6753 C C . ASN B 1 429 ? -11.219 -9.57 6.059 1 98.12 429 ASN B C 1
ATOM 6755 O O . ASN B 1 429 ? -11.625 -10.383 5.223 1 98.12 429 ASN B O 1
ATOM 6759 N N . GLU B 1 430 ? -10.961 -9.922 7.277 1 96.75 430 GLU B N 1
ATOM 6760 C CA . GLU B 1 430 ? -11.18 -11.273 7.777 1 96.75 430 GLU B CA 1
ATOM 6761 C C . GLU B 1 430 ? -12.664 -11.641 7.734 1 96.75 430 GLU B C 1
ATOM 6763 O O . GLU B 1 430 ? -13.016 -12.82 7.723 1 96.75 430 GLU B O 1
ATOM 6768 N N . ASN B 1 431 ? -13.492 -10.594 7.703 1 97.19 431 ASN B N 1
ATOM 6769 C CA . ASN B 1 431 ? -14.938 -10.82 7.664 1 97.19 431 ASN B CA 1
ATOM 6770 C C . ASN B 1 431 ? -15.5 -10.594 6.266 1 97.19 431 ASN B C 1
ATOM 6772 O O . ASN B 1 431 ? -16.703 -10.414 6.102 1 97.19 431 ASN B O 1
ATOM 6776 N N . GLY B 1 432 ? -14.664 -10.562 5.27 1 96.88 432 GLY B N 1
ATOM 6777 C CA . GLY B 1 432 ? -15.094 -10.484 3.881 1 96.88 432 GLY B CA 1
ATOM 6778 C C . GLY B 1 432 ? -15.547 -9.094 3.475 1 96.88 432 GLY B C 1
ATOM 6779 O O . GLY B 1 432 ? -16.281 -8.938 2.494 1 96.88 432 GLY B O 1
ATOM 6780 N N . ILE B 1 433 ? -15.258 -8.055 4.25 1 98.69 433 ILE B N 1
ATOM 6781 C CA . ILE B 1 433 ? -15.562 -6.664 3.918 1 98.69 433 ILE B CA 1
ATOM 6782 C C . ILE B 1 433 ? -14.281 -5.945 3.48 1 98.69 433 ILE B C 1
ATOM 6784 O O . ILE B 1 433 ? -13.438 -5.613 4.312 1 98.69 433 ILE B O 1
ATOM 6788 N N . PRO B 1 434 ? -14.148 -5.648 2.164 1 98.81 434 PRO B N 1
ATOM 6789 C CA . PRO B 1 434 ? -12.914 -5.051 1.666 1 98.81 434 PRO B CA 1
ATOM 6790 C C . PRO B 1 434 ? -12.578 -3.725 2.346 1 98.81 434 PRO B C 1
ATOM 6792 O O . PRO B 1 434 ? -13.391 -2.795 2.32 1 98.81 434 PRO B O 1
ATOM 6795 N N . ALA B 1 435 ? -11.461 -3.609 2.949 1 98.88 435 ALA B N 1
ATOM 6796 C CA . ALA B 1 435 ? -10.992 -2.43 3.67 1 98.88 435 ALA B CA 1
ATOM 6797 C C . ALA B 1 435 ? -9.539 -2.107 3.32 1 98.88 435 ALA B C 1
ATOM 6799 O O . ALA B 1 435 ? -8.727 -3.014 3.129 1 98.88 435 ALA B O 1
ATOM 6800 N N . TYR B 1 436 ? -9.258 -0.875 3.217 1 98.69 436 TYR B N 1
ATOM 6801 C CA . TYR B 1 436 ? -7.984 -0.397 2.684 1 98.69 436 TYR B CA 1
ATOM 6802 C C . TYR B 1 436 ? -7.438 0.75 3.525 1 98.69 436 TYR B C 1
ATOM 6804 O O . TYR B 1 436 ? -8.188 1.426 4.23 1 98.69 436 TYR B O 1
ATOM 6812 N N . PRO B 1 437 ? -6.152 1.069 3.422 1 98.19 437 PRO B N 1
ATOM 6813 C CA . PRO B 1 437 ? -5.559 2.145 4.219 1 98.19 437 PRO B CA 1
ATOM 6814 C C . PRO B 1 437 ? -5.648 3.506 3.531 1 98.19 437 PRO B C 1
ATOM 6816 O O . PRO B 1 437 ? -5.219 4.516 4.098 1 98.19 437 PRO B O 1
ATOM 6819 N N . GLU B 1 438 ? -6.16 3.559 2.303 1 98.25 438 GLU B N 1
ATOM 6820 C CA . GLU B 1 438 ? -6.277 4.785 1.521 1 98.25 438 GLU B CA 1
ATOM 6821 C C . GLU B 1 438 ? -7.648 4.887 0.854 1 98.25 438 GLU B C 1
ATOM 6823 O O . GLU B 1 438 ? -8.188 3.883 0.383 1 98.25 438 GLU B O 1
ATOM 6828 N N . PRO B 1 439 ? -8.195 6.078 0.808 1 98.31 439 PRO B N 1
ATOM 6829 C CA . PRO B 1 439 ? -9.516 6.215 0.187 1 98.31 439 PRO B CA 1
ATOM 6830 C C . PRO B 1 439 ? -9.5 5.867 -1.301 1 98.31 439 PRO B C 1
ATOM 6832 O O . PRO B 1 439 ? -10.461 5.281 -1.808 1 98.31 439 PRO B O 1
ATOM 6835 N N . GLU B 1 440 ? -8.422 6.25 -2.01 1 98.06 440 GLU B N 1
ATOM 6836 C CA . GLU B 1 440 ? -8.352 5.984 -3.443 1 98.06 440 GLU B CA 1
ATOM 6837 C C . GLU B 1 440 ? -8.352 4.484 -3.727 1 98.06 440 GLU B C 1
ATOM 6839 O O . GLU B 1 440 ? -8.953 4.035 -4.707 1 98.06 440 GLU B O 1
ATOM 6844 N N . ARG B 1 441 ? -7.656 3.721 -2.869 1 98.5 441 ARG B N 1
ATOM 6845 C CA . ARG B 1 441 ? -7.605 2.273 -3.055 1 98.5 441 ARG B CA 1
ATOM 6846 C C . ARG B 1 441 ? -8.992 1.652 -2.908 1 98.5 441 ARG B C 1
ATOM 6848 O O . ARG B 1 441 ? -9.359 0.758 -3.672 1 98.5 441 ARG B O 1
ATOM 6855 N N . ALA B 1 442 ? -9.758 2.117 -1.917 1 98.81 442 ALA B N 1
ATOM 6856 C CA . ALA B 1 442 ? -11.125 1.637 -1.73 1 98.81 442 ALA B CA 1
ATOM 6857 C C . ALA B 1 442 ? -11.992 1.947 -2.951 1 98.81 442 ALA B C 1
ATOM 6859 O O . ALA B 1 442 ? -12.688 1.072 -3.461 1 98.81 442 ALA B O 1
ATOM 6860 N N . ILE B 1 443 ? -11.898 3.168 -3.447 1 98.81 443 ILE B N 1
ATOM 6861 C CA . ILE B 1 443 ? -12.734 3.627 -4.555 1 98.81 443 ILE B CA 1
ATOM 6862 C C . ILE B 1 443 ? -12.344 2.887 -5.832 1 98.81 443 ILE B C 1
ATOM 6864 O O . ILE B 1 443 ? -13.211 2.48 -6.609 1 98.81 443 ILE B O 1
ATOM 6868 N N . LYS B 1 444 ? -11.062 2.705 -6.059 1 98.69 444 LYS B N 1
ATOM 6869 C CA . LYS B 1 444 ? -10.602 2.008 -7.254 1 98.69 444 LYS B CA 1
ATOM 6870 C C . LYS B 1 444 ? -11.023 0.543 -7.238 1 98.69 444 LYS B C 1
ATOM 6872 O O . LYS B 1 444 ? -11.344 -0.029 -8.281 1 98.69 444 LYS B O 1
ATOM 6877 N N . ALA B 1 445 ? -10.992 -0.056 -6.062 1 98.75 445 ALA B N 1
ATOM 6878 C CA . ALA B 1 445 ? -11.461 -1.433 -5.941 1 98.75 445 ALA B CA 1
ATOM 6879 C C . ALA B 1 445 ? -12.953 -1.531 -6.266 1 98.75 445 ALA B C 1
ATOM 6881 O O . ALA B 1 445 ? -13.375 -2.441 -6.98 1 98.75 445 ALA B O 1
ATOM 6882 N N . LEU B 1 446 ? -13.734 -0.587 -5.738 1 98.88 446 LEU B N 1
ATOM 6883 C CA . LEU B 1 446 ? -15.156 -0.529 -6.055 1 98.88 446 LEU B CA 1
ATOM 6884 C C . LEU B 1 446 ? -15.375 -0.325 -7.551 1 98.88 446 LEU B C 1
ATOM 6886 O O . LEU B 1 446 ? -16.266 -0.943 -8.141 1 98.88 446 LEU B O 1
ATOM 6890 N N . SER B 1 447 ? -14.586 0.52 -8.141 1 98.81 447 SER B N 1
ATOM 6891 C CA . SER B 1 447 ? -14.672 0.787 -9.57 1 98.81 447 SER B CA 1
ATOM 6892 C C . SER B 1 447 ? -14.422 -0.478 -10.383 1 98.81 447 SER B C 1
ATOM 6894 O O . SER B 1 447 ? -15.062 -0.7 -11.414 1 98.81 447 SER B O 1
ATOM 6896 N N . ALA B 1 448 ? -13.445 -1.299 -9.969 1 98.75 448 ALA B N 1
ATOM 6897 C CA . ALA B 1 448 ? -13.164 -2.557 -10.648 1 98.75 448 ALA B CA 1
ATOM 6898 C C . ALA B 1 448 ? -14.398 -3.457 -10.672 1 98.75 448 ALA B C 1
ATOM 6900 O O . ALA B 1 448 ? -14.688 -4.098 -11.688 1 98.75 448 ALA B O 1
ATOM 6901 N N . LEU B 1 449 ? -15.086 -3.512 -9.578 1 98.69 449 LEU B N 1
ATOM 6902 C CA . LEU B 1 449 ? -16.328 -4.281 -9.5 1 98.69 449 LEU B CA 1
ATOM 6903 C C . LEU B 1 449 ? -17.359 -3.758 -10.5 1 98.69 449 LEU B C 1
ATOM 6905 O O . LEU B 1 449 ? -18 -4.543 -11.203 1 98.69 449 LEU B O 1
ATOM 6909 N N . TYR B 1 450 ? -17.516 -2.422 -10.578 1 98.62 450 TYR B N 1
ATOM 6910 C CA . TYR B 1 450 ? -18.469 -1.812 -11.508 1 98.62 450 TYR B CA 1
ATOM 6911 C C . TYR B 1 450 ? -18.062 -2.098 -12.953 1 98.62 450 TYR B C 1
ATOM 6913 O O . TYR B 1 450 ? -18.922 -2.387 -13.789 1 98.62 450 TYR B O 1
ATOM 6921 N N . LYS B 1 451 ? -16.766 -1.988 -13.242 1 98.06 451 LYS B N 1
ATOM 6922 C CA . LYS B 1 451 ? -16.281 -2.242 -14.602 1 98.06 451 LYS B CA 1
ATOM 6923 C C . LYS B 1 451 ? -16.609 -3.664 -15.047 1 98.06 451 LYS B C 1
ATOM 6925 O O . LYS B 1 451 ? -17.094 -3.873 -16.156 1 98.06 451 LYS B O 1
ATOM 6930 N N . TRP B 1 452 ? -16.359 -4.629 -14.195 1 98.19 452 TRP B N 1
ATOM 6931 C CA . TRP B 1 452 ? -16.688 -6.016 -14.523 1 98.19 452 TRP B CA 1
ATOM 6932 C C . TRP B 1 452 ? -18.188 -6.203 -14.672 1 98.19 452 TRP B C 1
ATOM 6934 O O . TRP B 1 452 ? -18.656 -6.812 -15.641 1 98.19 452 TRP B O 1
ATOM 6944 N N . SER B 1 453 ? -18.953 -5.672 -13.711 1 97.5 453 SER B N 1
ATOM 6945 C CA . SER B 1 453 ? -20.406 -5.828 -13.727 1 97.5 453 SER B CA 1
ATOM 6946 C C . SER B 1 453 ? -21.016 -5.238 -14.992 1 97.5 453 SER B C 1
ATOM 6948 O O . SER B 1 453 ? -21.906 -5.84 -15.594 1 97.5 453 SER B O 1
ATOM 6950 N N . LYS B 1 454 ? -20.547 -4.102 -15.367 1 96.5 454 LYS B N 1
ATOM 6951 C CA . LYS B 1 454 ? -21.062 -3.447 -16.562 1 96.5 454 LYS B CA 1
ATOM 6952 C C . LYS B 1 454 ? -20.703 -4.242 -17.812 1 96.5 454 LYS B C 1
ATOM 6954 O O . LYS B 1 454 ? -21.516 -4.375 -18.734 1 96.5 454 LYS B O 1
ATOM 6959 N N . TRP B 1 455 ? -19.453 -4.699 -17.875 1 96.38 455 TRP B N 1
ATOM 6960 C CA . TRP B 1 455 ? -19.031 -5.535 -18.984 1 96.38 455 TRP B CA 1
ATOM 6961 C C . TRP B 1 455 ? -19.906 -6.785 -19.094 1 96.38 455 TRP B C 1
ATOM 6963 O O . TRP B 1 455 ? -20.344 -7.152 -20.172 1 96.38 455 TRP B O 1
ATOM 6973 N N . LYS B 1 456 ? -20.094 -7.449 -17.984 1 96.31 456 LYS B N 1
ATOM 6974 C CA . LYS B 1 456 ? -20.922 -8.656 -17.906 1 96.31 456 LYS B CA 1
ATOM 6975 C C . LYS B 1 456 ? -22.328 -8.391 -18.406 1 96.31 456 LYS B C 1
ATOM 6977 O O . LYS B 1 456 ? -22.859 -9.164 -19.203 1 96.31 456 LYS B O 1
ATOM 6982 N N . ALA B 1 457 ? -22.922 -7.324 -17.953 1 94.81 457 ALA B N 1
ATOM 6983 C CA . ALA B 1 457 ? -24.297 -6.969 -18.328 1 94.81 457 ALA B CA 1
ATOM 6984 C C . ALA B 1 457 ? -24.391 -6.73 -19.828 1 94.81 457 ALA B C 1
ATOM 6986 O O . ALA B 1 457 ? -25.406 -7.082 -20.453 1 94.81 457 ALA B O 1
ATOM 6987 N N . LYS B 1 458 ? -23.422 -6.18 -20.375 1 93.38 458 LYS B N 1
ATOM 6988 C CA . LYS B 1 458 ? -23.406 -5.871 -21.797 1 93.38 458 LYS B CA 1
ATOM 6989 C C . LYS B 1 458 ? -23.281 -7.141 -22.641 1 93.38 458 LYS B C 1
ATOM 6991 O O . LYS B 1 458 ? -23.766 -7.203 -23.766 1 93.38 458 LYS B O 1
ATOM 6996 N N . HIS B 1 459 ? -22.625 -8.172 -22.156 1 89.44 459 HIS B N 1
ATOM 6997 C CA . HIS B 1 459 ? -22.266 -9.336 -22.953 1 89.44 459 HIS B CA 1
ATOM 6998 C C . HIS B 1 459 ? -23.078 -10.555 -22.562 1 89.44 459 HIS B C 1
ATOM 7000 O O . HIS B 1 459 ? -22.984 -11.609 -23.188 1 89.44 459 HIS B O 1
ATOM 7006 N N . LYS B 1 460 ? -23.719 -10.57 -21.453 1 76.56 460 LYS B N 1
ATOM 7007 C CA . LYS B 1 460 ? -24.609 -11.672 -21.094 1 76.56 460 LYS B CA 1
ATOM 7008 C C . LYS B 1 460 ? -25.75 -11.789 -22.094 1 76.56 460 LYS B C 1
ATOM 7010 O O . LYS B 1 460 ? -26.203 -12.898 -22.406 1 76.56 460 LYS B O 1
ATOM 7015 N N . GLU B 1 461 ? -26.391 -10.711 -22.469 1 58.34 461 GLU B N 1
ATOM 7016 C CA . GLU B 1 461 ? -27.547 -10.789 -23.375 1 58.34 461 GLU B CA 1
ATOM 7017 C C . GLU B 1 461 ? -27.109 -11.188 -24.781 1 58.34 461 GLU B C 1
ATOM 7019 O O . GLU B 1 461 ? -27.938 -11.641 -25.578 1 58.34 461 GLU B O 1
ATOM 7024 N N . LYS B 1 462 ? -25.781 -11.281 -25.094 1 47.47 462 LYS B N 1
ATOM 7025 C CA . LYS B 1 462 ? -25.453 -11.641 -26.469 1 47.47 462 LYS B CA 1
ATOM 7026 C C . LYS B 1 462 ? -25 -13.102 -26.562 1 47.47 462 LYS B C 1
ATOM 7028 O O . LYS B 1 462 ? -24.297 -13.594 -25.672 1 47.47 462 LYS B O 1
#

Foldseek 3Di:
DDCCLQQANQEEEEAPADQDPPALNPLLVQLCVVLPQDHHYAYEDLVWDWHDDPRDIHGYHNAPLPDPDQHAEYEYRDEPVCVLVNLLRCLVSLHAEYEAQYDDALLVHDRSPVSLLSSVVSCVVSNHFYADHNAQGKDANVSSRDSGSADSDAAAAAEEEEEQDHVVLSVVSVVCVVLVHHHRMYGHRHLVSGDDPLNVLVNSLPVPSHAEYEYEEADDDDLVSSLVSLLVSLLRHAYEYAHWLADPVRQVVSCNRRVDGGDHNVVVVVSCLNSLHHYDHDPLLRVLLSLQRRQADFFPDQEEEEEEQDPVLQVVLVVLCVVLPGHHDAPQVLLCQLVVLADPPWDSGGNGHRHNQRELSSLLSNLLSLLPDPPHREYEYEYEDDPRYQLLSNLVSNLVSCVVSVNRHQYAYEYADPPSNVVSQSSCSNSSHHYYPGSSSRSSSVSSSNSSSVSSVVPVVD/DDCCLQQANQEEEEEPADQDPPALNPLLVQLCVVLPQDHHYAYEDLVWDWHDDPRDIHGYHNAPLPDPDQHAEYEYRDEPVCVLVNLLRCLVSLHAEYEAQYDDAPLVHDRSPVSLLSSVVSCVVSNHFYADHNAQGKDANVSSRDSGSADSDAAAAAEEEEEQDHVVLSVVSVVCVVLVHHHRMYGHRHLVSGDDPLNVLVNSLPVPSHAEYEYEEADDDDLVSSLVSLLVSLLRHAAEYAHWLADPVRQVVSCNRRVDGGDHNVVVVVSCLNSLHHYDHDPLLRVLLSLQRRQADFFPDQEEEEEEQDPVLQVVLVVLCVVLPGHHDAPQVLLCQLVVLAPPPWDSGGNGHRHNQRELSSLLSNLLSLLPDPPHREYEYEYEDDPNYQLLSNLVSNLVSCVVSVNRHQYAYEYADPPSNVVSQSSCSNSSHHYYPGSSSRSSSVSSSNSSSVSSVVPVVD

GO terms:
  GO:0005737 cytoplasm (C, EXP)
  GO:0043758 acetate-CoA ligase (ADP-forming) activity (F, EXP)

pLDDT: mean 95.65, std 6.14, range [47.25, 98.94]

Organism: Pyrococcus furiosus (strain ATCC 43587 / DSM 3638 / JCM 8422 / Vc1) (NCBI:txid186497)

Sequence (924 aa):
MSLEALFNPKSVAVIGASAKPGKIGYAIMKNLIEYGYEGKIYPVNIKGGEIEINGRKFKVYKSVLEIPDEVDMAVIVVPAKFVPQVLEECGQKGVKVVPIISSGFGELGEEGKKVEQQLVETARKYGMRILGPNIFGVVYTPAKLNATFGPTDVLPGPLALISQSGALGIALMGWTILEKIGLSAVVSVGNKADIDDADLLEFFKDDENTRAILIYMEGVKDGRRFMEVAKEVSKKKPIIVIKAGRSERGAKAAASHTGSLAGSDKVYSAAFKQSGVLRAYTIGEAFDWARALSNLPEPQGDNVVIITNGGGIGVMATDAAEEEGLHLYDNLEELKIFANHMPPFGSYKNPVDLTGMADGKSYEGAIRDALAHPEMHSIAVLYCQTAVLDPRELAEIVIREYNESGRKKPLVVAIVGGIEAKEAIDMLNENGIPAYPEPERAIKALSALYKWSKWKAKHKEKMSLEALFNPKSVAVIGASAKPGKIGYAIMKNLIEYGYEGKIYPVNIKGGEIEINGRKFKVYKSVLEIPDEVDMAVIVVPAKFVPQVLEECGQKGVKVVPIISSGFGELGEEGKKVEQQLVETARKYGMRILGPNIFGVVYTPAKLNATFGPTDVLPGPLALISQSGALGIALMGWTILEKIGLSAVVSVGNKADIDDADLLEFFKDDENTRAILIYMEGVKDGRRFMEVAKEVSKKKPIIVIKAGRSERGAKAAASHTGSLAGSDKVYSAAFKQSGVLRAYTIGEAFDWARALSNLPEPQGDNVVIITNGGGIGVMATDAAEEEGLHLYDNLEELKIFANHMPPFGSYKNPVDLTGMADGKSYEGAIRDALAHPEMHSIAVLYCQTAVLDPRELAEIVIREYNESGRKKPLVVAIVGGIEAKEAIDMLNENGIPAYPEPERAIKALSALYKWSKWKAKHKEK

Secondary structure (DSSP, 8-state):
---HHHHS-SEEEEET--SSTTSHHHHHHHHHHHHT--SEEEEE-TT-EEEEETTEEEEEBSSGGG-SS--SEEEE-S-GGGHHHHHHHHHHHT-SEEEB----SGGG-HHHHHHHHHHHHHHHHHT-EEE-SS--EEEEGGGTEEEESS-S---EEEEEEEES-HHHHHHHHHHHHHTT--EEEEEE-TT-SSS-HHHHHHHHHH-TT-SEEEEEES--S-HHHHHHHHHHHHTTS-EEEEE---SHHHHHHHHHHHSS----HHHHHHHHHHHTPEEESSHHHHHHHHHHHHHSPPPSSSEEEEEES-HHHHHHHHHHHHHTT-EE---HHHHGGGGGGS-TTSB-SSSEE--TT--HHHHHHHHHHHHH-TT--EEEEEEE--SSS-HHHHHHHHHHHHHHTTS-S-EEEEEESSHHHHHHHHHHHHTT--EESSHHHHHHHHHHHHHHHHHHHHHH--/---HHHHS-SEEEEET--SSTTSHHHHHHHHHHHHT--SEEEEE-TT-EEEEETTEEEEEBSSGGG-SS--SEEEE-S-GGGHHHHHHHHHHHT-SEEEB----SGGG-HHHHHHHHHHHHHHHHHT-EEE-SS--EEEEGGGTEEEESS-S---EEEEEEEES-HHHHHHHHHHHHHTT--EEEEEE-TT-SSS-HHHHHHHHHH-TT-SEEEEEES--S-HHHHHHHHHHHHTTS-EEEEE---SHHHHHHHHHHHSS----HHHHHHHHHHHTPEEESSHHHHHHHHHHHHHSPPPSSSEEEEEES-HHHHHHHHHHHHHTT-EE---HHHHGGGGGGS-TTSB-SSSEE--TT--HHHHHHHHHHHHH-TT--EEEEEEE--SSS-HHHHHHHHHHHHHHTTS-S-EEEEEESSHHHHHHHHHHHHTT--EESSHHHHHHHHHHHHHHHHHHHHHH--

Radius of gyration: 30.0 Å; Cα contacts (8 Å, |Δi|>4): 2286; chains: 2; bounding box: 66×96×69 Å

Nearest PDB structures (foldseek):
  4yb8-assembly1_A  TM=9.652E-01  e=8.485E-57  Candidatus Korarchaeum cryptofilum OPF8
  4yaj-assembly1_C  TM=9.671E-01  e=7.230E-56  Candidatus Korarchaeum cryptofilum OPF8
  2csu-assembly1_A  TM=9.422E-01  e=2.239E-47  Pyrococcus horikoshii OT3
  8wzu-assembly1_B  TM=9.563E-01  e=1.246E-43  Nitrosopumilus maritimus SCM1
  8wzu-assembly1_A  TM=9.487E-01  e=1.314E-43  Nitrosopumilus maritimus SCM1